Protein 5KSR (pdb70)

Organism: Xylella fastidiosa (strain 9a5c) (NCBI:txid160492)

Solvent-accessible surface area: 45173 Å² total; per-residue (Å²): 67,106,0,2,0,1,6,18,31,4,23,138,20,88,3,7,132,50,0,6,61,29,1,89,134,57,69,32,85,2,17,12,2,0,0,63,79,50,66,70,59,43,27,20,52,36,44,53,90,46,11,6,68,34,147,104,73,70,158,74,22,30,18,0,55,4,10,2,6,0,0,1,0,0,7,47,34,58,31,28,168,42,110,17,75,5,0,2,0,0,4,17,68,68,26,18,18,3,36,56,1,21,37,11,10,4,6,0,0,0,6,16,0,32,59,25,42,27,56,7,5,2,3,2,0,23,42,128,267,197,88,54,61,19,116,9,0,5,76,1,5,44,35,2,3,49,25,34,148,98,33,94,42,92,46,70,19,2,8,4,2,2,0,10,41,29,66,88,159,112,30,164,28,29,94,38,7,80,20,5,26,61,15,144,36,1,55,22,59,90,83,98,10,42,99,55,56,68,6,39,14,6,0,64,33,20,135,113,69,62,14,28,126,49,2,1,26,26,3,21,153,63,26,56,1,1,0,2,0,0,17,26,56,11,2,47,116,146,19,44,136,57,4,59,108,2,8,94,125,1,46,79,134,59,145,61,119,0,2,0,1,4,17,28,4,26,135,23,87,2,7,142,53,0,5,61,33,2,88,134,56,67,35,81,1,17,11,2,0,0,63,78,47,62,64,60,41,30,18,53,35,43,51,89,51,11,6,76,34,136,96,65,78,161,72,25,31,18,0,57,6,12,2,5,0,0,2,0,0,6,51,36,61,29,28,169,44,121,13,72,6,0,2,0,0,4,17,68,68,29,17,22,3,32,54,0,18,38,11,11,4,4,0,0,0,6,17,0,51,47,28,29,33,51,6,6,1,3,2,0,22,49,125,268,135,71,67,21,113,8,0,5,85,1,7,44,26,4,4,52,31,33,142,109,38,103,38,82,50,66,19,0,8,4,3,2,0,10,52,32,63,85,154,108,31,159,24,30,88,34,4,80,22,7,30,82,12,146,23,0,55,21,58,95,79,94,8,36,98,51,51,63,5,34,12,6,0,60,34,21,144,138,73,62,33,30,127,48,1,2,24,50,3,18,188,68,27,57,2,1,0,2,0,0,19,31,56,15,2,47,117,140,15,45,131,95,5,61,147,1,8,89,122,3,52,73,136,52,156,59,94,0,2,0,1,5,14,20,4,22,135,17,88,2,6,143,53,0,7,60,24,1,79,133,56,69,32,101,2,29,10,2,0,0,64,90,44,72,62,68,40,27,20,55,41,40,60,100,45,12,5,66,22,148,118,87,74,153,64,19,52,10,0,53,5,9,3,6,0,0,2,1,0,3,46,29,59,27,29,164,45,103,12,60,3,0,2,0,0,3,13,65,73,26,19,21,2,50,82,1,23,39,10,12,4,4,1,0,0,11,22,0,64,65,23,38,32,64,8,4,2,4,2,0,26,49,130,158,173,195,121,88,64,54,17,114,8,0,5,72,2,7,44,32,5,3,56,26,23,132,103,44,92,39,117,26,96,13,5,5,4,2,2,0,9,33,30,68,87,170,106,32,155,28,35,89,42,6,85,23,5,56,108,30,156,32,0,56,22,72,95,81,98,13,43,97,57,83,74,6,36,8,6,4,68,30,27,132,156,73,50,18,29,128,48,2,2,18,26,2,20,148,59,31,53,1,1,0,2,0,0,16,18,56,10,1,45,119,140,17,44,142,59,5,62,159,9,5,94,86,3,71,90,154,38,124,215,51,95,0,4,0,1,4,15,22,3,28,135,19,86,2,5,130,51,0,5,60,24,1,84,140,56,68,31,102,3,31,11,1,0,0,62,93,47,68,72,65,36,27,17,54,39,39,56,100,42,10,8,76,30,140,112,100,74,152,59,20,55,11,0,55,6,10,4,6,0,0,2,1,0,5,47,36,58,29,29,166,44,110,14,73,6,0,2,0,0,3,14,65,73,25,18,16,3,48,61,2,22,40,12,11,3,5,0,0,0,8,17,0,32,76,28,41,26,58,6,5,2,4,2,0,28,48,116,167,95,180,56,142,121,88,56,60,19,120,8,0,5,79,1,6,43,40,3,3,51,13,32,137,111,54,102,40,85,57,69,20,1,10,4,2,2,0,11,33,34,54,45,108,113,27,150,25,30,99,39,7,80,19,0,60,84,26,148,15,0,77,24,73,97,83,99,12,43,93,59,76,70,8,33,8,6,1,64,41,29,135,140,71,56,31,26,127,50,1,2,19,50,6,19,198,67,39,42,1,1,0,1,0,0,18,35,59,15,2,43,121,144,10,46,120,70,2,60,132,10,9,88,166,1,44,79,136,54,136

B-factor: mean 36.04, std 14.64, range [10.84, 107.89]

InterPro domains:
  IPR002828 Survival protein SurE-like phosphatase/nucleotidase [PF01975] (3-188)
  IPR002828 Survival protein SurE-like phosphatase/nucleotidase [TIGR00087] (1-239)
  IPR030048 Survival protein SurE [MF_00060] (1-256)
  IPR030048 Survival protein SurE [PTHR30457] (2-247)
  IPR036523 SurE-like phosphatase/nucleotidase superfamily [G3DSA:3.40.1210.10] (1-262)
  IPR036523 SurE-like phosphatase/nucleotidase superfamily [SSF64167] (1-254)

Sequence (1026 aa):
MRVLVSNDDGVDAPGIKILADALRNAGHEVMVVAPDRDRSGASNSLTLDTPIRAKQIDMHTYSVAGTPTDCVHLALTGLLNYDPDIVVSGINNTGNLGDDDVIYSGTVSAAMEGRFLGLPAVAVSLVTLYQAPQYETAAHAAINIVAQLKTDPLPADTILNVNVPDVTWQQMRGFKVTRLGNRRHRSAPCLTQTDPRGHTIYWIGPAGPEQDAGPGTDFDAVRNTYISITPIHVDLTRYQALENVTRRWTDRLTAHMDMRRVLVSNDDGVDAPGIKILADALRNAGHEVMVVAPDRDRSGASNSLTLDTPIRAKQIDMHTYSVAGTPTDCVHLALTGLLNYDPDIVVSGINNTGNLGDDDVIYSGTVSAAMEGRFLGLPAVAVSLVTLYAPQYETAAHAAINIVAQLKTDPLPADTTILNVNVPDVTWQQMRGFKVTRLGNRHRSAPCLTQTDPRGHTIYWIGPAGPEQDAGPGTDFDAVRNTYISITPIHVDLTRYQALENVTRWTDRLTAHMDMRVLVSNDDGVDAPGIKILADALRNAGHEVMMVVAPDRDRSGASNSLTLDTPIRAKQIIDMHTYSVAGTPTDCVHLALTGLLNYDPDIVVSGINNTGNLGDDDVIYSGTVSAAMEGRFLGLPAVAVSLVTLYRQQAPQYETAAHAAINIVAQLKTDPLPADTIILNVNVPDVTWQQMRGFKVTRLGNNRHRSAPCLTQTDPRGHTIYWIGPAGPEQDAGPGTDFDAVRNTYISITPIHVDLLTRYQALENVTRWTDRLTAHMDWMRVLVSNDDGVDAPGIKILADALRNAGHEVMVVAPDRDRSGASNSLTLDTPIRAKQIIDMHTYSVAGTPTDCVHLALTGLLNYDPDIVVSGINNTGNLGDDDVIYSGTVSAAMEGRFLGLPAVAVSLVTLYREGQQAPQYETAAHAAINIVAQLKTDPLPADTILNVNVPDVTWQQMRGFKVTRLGNRHRSAPCLTQTDPRGHTIYWIGPAGPEQDAGPGTDFDAVRNTYISITPIHVDLTRYQALENVTRWTDRLTAHMD

CATH classification: 3.40.1210.10

Structure (mmCIF, N/CA/C/O backbone):
data_5KSR
#
_entry.id   5KSR
#
_cell.length_a   172.336
_cell.length_b   84.170
_cell.length_c   87.310
_cell.angle_alpha   90.00
_cell.angle_beta   96.62
_cell.angle_gamma   90.00
#
_symmetry.space_group_name_H-M   'C 1 2 1'
#
loop_
_entity.id
_entity.type
_entity.pdbx_description
1 polymer "5'-nucleotidase SurE"
2 non-polymer 'MANGANESE (II) ION'
3 non-polymer 'IODIDE ION'
4 non-polymer 'CHLORIDE ION'
5 water water
#
loop_
_atom_site.group_PDB
_atom_site.id
_atom_site.type_symbol
_atom_site.label_atom_id
_atom_site.label_alt_id
_atom_site.label_comp_id
_atom_site.label_asym_id
_atom_site.label_entity_id
_atom_site.label_seq_id
_atom_site.pdbx_PDB_ins_code
_atom_site.Cartn_x
_atom_site.Cartn_y
_atom_site.Cartn_z
_atom_site.occupancy
_atom_site.B_iso_or_equiv
_atom_site.auth_seq_id
_atom_site.auth_comp_id
_atom_site.auth_asym_id
_atom_site.auth_atom_id
_atom_site.pdbx_PDB_model_num
ATOM 1 N N . MET A 1 1 ? 59.917 47.729 8.794 1.00 27.26 1 MET A N 1
ATOM 2 C CA . MET A 1 1 ? 59.868 46.363 8.246 1.00 29.43 1 MET A CA 1
ATOM 3 C C . MET A 1 1 ? 58.418 45.862 7.969 1.00 28.07 1 MET A C 1
ATOM 4 O O . MET A 1 1 ? 57.465 46.592 8.251 1.00 27.14 1 MET A O 1
ATOM 9 N N . ARG A 1 2 ? 58.254 44.650 7.398 1.00 23.78 2 ARG A N 1
ATOM 10 C CA . ARG A 1 2 ? 56.930 44.046 7.172 1.00 21.38 2 ARG A CA 1
ATOM 11 C C . ARG A 1 2 ? 56.563 43.016 8.272 1.00 20.51 2 ARG A C 1
ATOM 12 O O . ARG A 1 2 ? 57.298 42.045 8.461 1.00 21.34 2 ARG A O 1
ATOM 20 N N . VAL A 1 3 ? 55.445 43.230 8.977 1.00 19.53 3 VAL A N 1
ATOM 21 C CA . VAL A 1 3 ? 54.998 42.328 10.066 1.00 18.60 3 VAL A CA 1
ATOM 22 C C . VAL A 1 3 ? 53.687 41.599 9.741 1.00 19.12 3 VAL A C 1
ATOM 23 O O . VAL A 1 3 ? 52.803 42.187 9.128 1.00 23.21 3 VAL A O 1
ATOM 27 N N . LEU A 1 4 ? 53.589 40.311 10.122 1.00 15.90 4 LEU A N 1
ATOM 28 C CA . LEU A 1 4 ? 52.329 39.548 10.159 1.00 14.85 4 LEU A CA 1
ATOM 29 C C . LEU A 1 4 ? 51.829 39.295 11.640 1.00 18.27 4 LEU A C 1
ATOM 30 O O . LEU A 1 4 ? 52.578 38.735 12.457 1.00 16.01 4 LEU A O 1
ATOM 35 N N . VAL A 1 5 ? 50.576 39.679 11.942 1.00 15.18 5 VAL A N 1
ATOM 36 C CA . VAL A 1 5 ? 49.968 39.623 13.300 1.00 16.35 5 VAL A CA 1
ATOM 37 C C . VAL A 1 5 ? 48.745 38.681 13.363 1.00 17.89 5 VAL A C 1
ATOM 38 O O . VAL A 1 5 ? 47.890 38.770 12.476 1.00 16.22 5 VAL A O 1
ATOM 42 N N . SER A 1 6 ? 48.670 37.809 14.396 1.00 13.87 6 SER A N 1
ATOM 43 C CA . SER A 1 6 ? 47.533 36.883 14.693 1.00 12.03 6 SER A CA 1
ATOM 44 C C . SER A 1 6 ? 47.291 36.829 16.254 1.00 20.01 6 SER A C 1
ATOM 45 O O . SER A 1 6 ? 47.988 37.562 16.991 1.00 17.57 6 SER A O 1
ATOM 48 N N . ASN A 1 7 ? 46.293 36.046 16.728 1.00 15.16 7 ASN A N 1
ATOM 49 C CA . ASN A 1 7 ? 45.971 35.809 18.201 1.00 13.91 7 ASN A CA 1
ATOM 50 C C . ASN A 1 7 ? 45.120 34.533 18.478 1.00 19.06 7 ASN A C 1
ATOM 51 O O . ASN A 1 7 ? 44.915 33.722 17.553 1.00 16.11 7 ASN A O 1
ATOM 56 N N . ASP A 1 8 ? 44.639 34.356 19.730 1.00 18.12 8 ASP A N 1
ATOM 57 C CA . ASP A 1 8 ? 43.774 33.216 20.148 1.00 19.55 8 ASP A CA 1
ATOM 58 C C . ASP A 1 8 ? 42.328 33.702 20.479 1.00 21.07 8 ASP A C 1
ATOM 59 O O . ASP A 1 8 ? 41.352 32.933 20.390 1.00 20.15 8 ASP A O 1
ATOM 64 N N . ASP A 1 9 ? 42.198 34.972 20.879 1.00 17.48 9 ASP A N 1
ATOM 65 C CA . ASP A 1 9 ? 40.915 35.549 21.341 1.00 24.65 9 ASP A CA 1
ATOM 66 C C . ASP A 1 9 ? 39.933 36.033 20.268 1.00 24.58 9 ASP A C 1
ATOM 67 O O . ASP A 1 9 ? 38.800 36.412 20.615 1.00 23.86 9 ASP A O 1
ATOM 72 N N . GLY A 1 10 ? 40.369 36.093 19.006 1.00 20.93 10 GLY A N 1
ATOM 73 C CA . GLY A 1 10 ? 39.530 36.573 17.911 1.00 21.09 10 GLY A CA 1
ATOM 74 C C . GLY A 1 10 ? 39.830 37.947 17.307 1.00 20.99 10 GLY A C 1
ATOM 75 O O . GLY A 1 10 ? 40.365 38.850 17.990 1.00 20.27 10 GLY A O 1
ATOM 76 N N . VAL A 1 11 ? 39.471 38.116 16.025 1.00 22.39 11 VAL A N 1
ATOM 77 C CA . VAL A 1 11 ? 39.727 39.365 15.256 1.00 21.20 11 VAL A CA 1
ATOM 78 C C . VAL A 1 11 ? 39.034 40.623 15.829 1.00 25.23 11 VAL A C 1
ATOM 79 O O . VAL A 1 11 ? 39.491 41.763 15.589 1.00 23.48 11 VAL A O 1
ATOM 83 N N . ASP A 1 12 ? 37.961 40.434 16.601 1.00 24.54 12 ASP A N 1
ATOM 84 C CA . ASP A 1 12 ? 37.266 41.585 17.214 1.00 31.01 12 ASP A CA 1
ATOM 85 C C . ASP A 1 12 ? 37.736 42.002 18.632 1.00 33.14 12 ASP A C 1
ATOM 86 O O . ASP A 1 12 ? 37.158 42.940 19.217 1.00 33.00 12 ASP A O 1
ATOM 91 N N . ALA A 1 13 ? 38.740 41.315 19.195 1.00 28.01 13 ALA A N 1
ATOM 92 C CA . ALA A 1 13 ? 39.199 41.589 20.581 1.00 28.30 13 ALA A CA 1
ATOM 93 C C . ALA A 1 13 ? 40.012 42.899 20.766 1.00 22.60 13 ALA A C 1
ATOM 94 O O . ALA A 1 13 ? 40.719 43.348 19.843 1.00 22.97 13 ALA A O 1
ATOM 96 N N . PRO A 1 14 ? 39.909 43.537 21.963 1.00 24.71 14 PRO A N 1
ATOM 97 C CA . PRO A 1 14 ? 40.578 44.842 22.136 1.00 26.15 14 PRO A CA 1
ATOM 98 C C . PRO A 1 14 ? 42.122 44.832 22.091 1.00 25.01 14 PRO A C 1
ATOM 99 O O . PRO A 1 14 ? 42.699 45.810 21.624 1.00 26.94 14 PRO A O 1
ATOM 103 N N . GLY A 1 15 ? 42.777 43.779 22.577 1.00 22.15 15 GLY A N 1
ATOM 104 C CA . GLY A 1 15 ? 44.234 43.730 22.578 1.00 21.14 15 GLY A CA 1
ATOM 105 C C . GLY A 1 15 ? 44.924 43.621 21.206 1.00 23.80 15 GLY A C 1
ATOM 106 O O . GLY A 1 15 ? 45.997 44.217 21.017 1.00 24.40 15 GLY A O 1
ATOM 107 N N . ILE A 1 16 ? 44.334 42.890 20.252 1.00 21.90 16 ILE A N 1
ATOM 108 C CA . ILE A 1 16 ? 44.925 42.824 18.888 1.00 22.33 16 ILE A CA 1
ATOM 109 C C . ILE A 1 16 ? 44.820 44.162 18.107 1.00 22.64 16 ILE A C 1
ATOM 110 O O . ILE A 1 16 ? 45.681 44.485 17.288 1.00 20.72 16 ILE A O 1
ATOM 115 N N . LYS A 1 17 ? 43.773 44.930 18.383 1.00 22.77 17 LYS A N 1
ATOM 116 C CA . LYS A 1 17 ? 43.588 46.252 17.778 1.00 27.11 17 LYS A CA 1
ATOM 117 C C . LYS A 1 17 ? 44.658 47.242 18.229 1.00 26.06 17 LYS A C 1
ATOM 118 O O . LYS A 1 17 ? 45.268 47.978 17.418 1.00 24.67 17 LYS A O 1
ATOM 124 N N . ILE A 1 18 ? 44.873 47.285 19.540 1.00 24.80 18 ILE A N 1
ATOM 125 C CA . ILE A 1 18 ? 45.827 48.238 20.120 1.00 24.94 18 ILE A CA 1
ATOM 126 C C . ILE A 1 18 ? 47.281 47.943 19.696 1.00 22.85 18 ILE A C 1
ATOM 127 O O . ILE A 1 18 ? 48.081 48.885 19.507 1.00 22.05 18 ILE A O 1
ATOM 132 N N . LEU A 1 19 ? 47.617 46.646 19.565 1.00 19.52 19 LEU A N 1
ATOM 133 C CA . LEU A 1 19 ? 48.937 46.204 19.045 1.00 19.40 19 LEU A CA 1
ATOM 134 C C . LEU A 1 19 ? 49.187 46.614 17.572 1.00 20.47 19 LEU A C 1
ATOM 135 O O . LEU A 1 19 ? 50.211 47.260 17.249 1.00 20.68 19 LEU A O 1
ATOM 140 N N . ALA A 1 20 ? 48.263 46.256 16.681 1.00 17.80 20 ALA A N 1
ATOM 141 C CA . ALA A 1 20 ? 48.415 46.629 15.261 1.00 21.83 20 ALA A CA 1
ATOM 142 C C . ALA A 1 20 ? 48.493 48.150 15.011 1.00 24.04 20 ALA A C 1
ATOM 143 O O . ALA A 1 20 ? 49.279 48.597 14.169 1.00 26.09 20 ALA A O 1
ATOM 145 N N . ASP A 1 21 ? 47.696 48.950 15.724 1.00 25.26 21 ASP A N 1
ATOM 146 C CA . ASP A 1 21 ? 47.759 50.422 15.579 1.00 27.70 21 ASP A CA 1
ATOM 147 C C . ASP A 1 21 ? 49.113 51.049 16.016 1.00 26.37 21 ASP A C 1
ATOM 148 O O . ASP A 1 21 ? 49.610 52.016 15.398 1.00 26.17 21 ASP A O 1
ATOM 153 N N . ALA A 1 22 ? 49.698 50.548 17.101 1.00 23.63 22 ALA A N 1
ATOM 154 C CA . ALA A 1 22 ? 50.966 51.106 17.599 1.00 23.54 22 ALA A CA 1
ATOM 155 C C . ALA A 1 22 ? 52.122 50.776 16.643 1.00 23.99 22 ALA A C 1
ATOM 156 O O . ALA A 1 22 ? 52.995 51.628 16.359 1.00 22.05 22 ALA A O 1
ATOM 158 N N . LEU A 1 23 ? 52.100 49.562 16.089 1.00 19.62 23 LEU A N 1
ATOM 159 C CA . LEU A 1 23 ? 53.111 49.162 15.082 1.00 23.21 23 LEU A CA 1
ATOM 160 C C . LEU A 1 23 ? 53.090 50.008 13.792 1.00 23.88 23 LEU A C 1
ATOM 161 O O . LEU A 1 23 ? 54.156 50.444 13.306 1.00 26.09 23 LEU A O 1
ATOM 166 N N . ARG A 1 24 ? 51.901 50.262 13.240 1.00 22.16 24 ARG A N 1
ATOM 167 C CA . ARG A 1 24 ? 51.772 51.174 12.071 1.00 25.25 24 ARG A CA 1
ATOM 168 C C . ARG A 1 24 ? 52.254 52.617 12.326 1.00 29.06 24 ARG A C 1
ATOM 169 O O . ARG A 1 24 ? 52.929 53.232 11.469 1.00 29.89 24 ARG A O 1
ATOM 177 N N . ASN A 1 25 ? 51.894 53.174 13.479 1.00 29.70 25 ASN A N 1
ATOM 178 C CA . ASN A 1 25 ? 52.311 54.534 13.835 1.00 31.59 25 ASN A CA 1
ATOM 179 C C . ASN A 1 25 ? 53.818 54.706 13.978 1.00 31.30 25 ASN A C 1
ATOM 180 O O . ASN A 1 25 ? 54.344 55.818 13.873 1.00 30.40 25 ASN A O 1
ATOM 185 N N . ALA A 1 26 ? 54.500 53.600 14.237 1.00 30.78 26 ALA A N 1
ATOM 186 C CA . ALA A 1 26 ? 55.950 53.566 14.361 1.00 30.75 26 ALA A CA 1
ATOM 187 C C . ALA A 1 26 ? 56.649 53.413 12.999 1.00 31.78 26 ALA A C 1
ATOM 188 O O . ALA A 1 26 ? 57.881 53.446 12.933 1.00 33.96 26 ALA A O 1
ATOM 190 N N . GLY A 1 27 ? 55.873 53.243 11.923 1.00 29.12 27 GLY A N 1
ATOM 191 C CA . GLY A 1 27 ? 56.411 53.246 10.559 1.00 27.69 27 GLY A CA 1
ATOM 192 C C . GLY A 1 27 ? 56.598 51.879 9.868 1.00 26.44 27 GLY A C 1
ATOM 193 O O . GLY A 1 27 ? 57.280 51.805 8.831 1.00 26.61 27 GLY A O 1
ATOM 194 N N . HIS A 1 28 ? 56.016 50.814 10.435 1.00 21.77 28 HIS A N 1
ATOM 195 C CA . HIS A 1 28 ? 56.025 49.466 9.811 1.00 21.28 28 HIS A CA 1
ATOM 196 C C . HIS A 1 28 ? 54.757 49.210 8.961 1.00 23.92 28 HIS A C 1
ATOM 197 O O . HIS A 1 28 ? 53.720 49.838 9.208 1.00 25.90 28 HIS A O 1
ATOM 204 N N . GLU A 1 29 ? 54.836 48.300 7.972 1.00 23.48 29 GLU A N 1
ATOM 205 C CA . GLU A 1 29 ? 53.636 47.749 7.289 1.00 21.20 29 GLU A CA 1
ATOM 206 C C . GLU A 1 29 ? 53.096 46.525 8.081 1.00 24.34 29 GLU A C 1
ATOM 207 O O . GLU A 1 29 ? 53.893 45.723 8.574 1.00 21.97 29 GLU A O 1
ATOM 213 N N . VAL A 1 30 ? 51.767 46.411 8.235 1.00 21.38 30 VAL A N 1
ATOM 214 C CA . VAL A 1 30 ? 51.134 45.336 9.029 1.00 21.75 30 VAL A CA 1
ATOM 215 C C . VAL A 1 30 ? 49.916 44.722 8.303 1.00 24.39 30 VAL A C 1
ATOM 216 O O . VAL A 1 30 ? 49.020 45.461 7.872 1.00 27.52 30 VAL A O 1
ATOM 220 N N . MET A 1 31 ? 49.905 43.391 8.146 1.00 20.41 31 MET A N 1
ATOM 221 C CA . MET A 1 31 ? 48.699 42.637 7.751 1.00 21.30 31 MET A CA 1
ATOM 222 C C . MET A 1 31 ? 48.168 41.786 8.940 1.00 18.58 31 MET A C 1
ATOM 223 O O . MET A 1 31 ? 48.969 41.167 9.651 1.00 17.85 31 MET A O 1
ATOM 228 N N . VAL A 1 32 ? 46.845 41.771 9.161 1.00 16.06 32 VAL A N 1
ATOM 229 C CA . VAL A 1 32 ? 46.197 40.953 10.226 1.00 15.72 32 VAL A CA 1
ATOM 230 C C . VAL A 1 32 ? 45.387 39.745 9.664 1.00 19.19 32 VAL A C 1
ATOM 231 O O . VAL A 1 32 ? 44.502 39.943 8.824 1.00 15.86 32 VAL A O 1
ATOM 235 N N . VAL A 1 33 ? 45.687 38.518 10.133 1.00 18.22 33 VAL A N 1
ATOM 236 C CA . VAL A 1 33 ? 44.919 37.295 9.790 1.00 17.01 33 VAL A CA 1
ATOM 237 C C . VAL A 1 33 ? 44.635 36.530 11.108 1.00 18.16 33 VAL A C 1
ATOM 238 O O . VAL A 1 33 ? 45.586 36.042 11.748 1.00 15.94 33 VAL A O 1
ATOM 242 N N . ALA A 1 34 ? 43.352 36.384 11.489 1.00 17.59 34 ALA A N 1
ATOM 243 C CA . ALA A 1 34 ? 42.967 35.876 12.843 1.00 17.74 34 ALA A CA 1
ATOM 244 C C . ALA A 1 34 ? 41.590 35.161 12.917 1.00 18.53 34 ALA A C 1
ATOM 245 O O . ALA A 1 34 ? 40.759 35.353 12.047 1.00 17.78 34 ALA A O 1
ATOM 247 N N . PRO A 1 35 ? 41.346 34.305 13.958 1.00 17.95 35 PRO A N 1
ATOM 248 C CA . PRO A 1 35 ? 40.074 33.539 14.028 1.00 19.84 35 PRO A CA 1
ATOM 249 C C . PRO A 1 35 ? 38.756 34.370 14.077 1.00 21.43 35 PRO A C 1
ATOM 250 O O . PRO A 1 35 ? 38.723 35.506 14.609 1.00 22.48 35 PRO A O 1
ATOM 254 N N . ASP A 1 36 ? 37.673 33.820 13.517 1.00 20.05 36 ASP A N 1
ATOM 255 C CA . ASP A 1 36 ? 36.375 34.520 13.583 1.00 22.81 36 ASP A CA 1
ATOM 256 C C . ASP A 1 36 ? 35.699 34.554 14.984 1.00 34.13 36 ASP A C 1
ATOM 257 O O . ASP A 1 36 ? 34.828 35.388 15.200 1.00 36.39 36 ASP A O 1
ATOM 262 N N . ARG A 1 37 ? 36.104 33.674 15.909 1.00 30.76 37 ARG A N 1
ATOM 263 C CA . ARG A 1 37 ? 35.627 33.701 17.317 1.00 34.55 37 ARG A CA 1
ATOM 264 C C . ARG A 1 37 ? 36.693 33.253 18.347 1.00 32.71 37 ARG A C 1
ATOM 265 O O . ARG A 1 37 ? 37.742 32.768 17.964 1.00 27.93 37 ARG A O 1
ATOM 273 N N . ASP A 1 38 ? 36.407 33.412 19.650 1.00 35.71 38 ASP A N 1
ATOM 274 C CA . ASP A 1 38 ? 37.313 32.976 20.735 1.00 39.38 38 ASP A CA 1
ATOM 275 C C . ASP A 1 38 ? 37.511 31.456 20.701 1.00 40.01 38 ASP A C 1
ATOM 276 O O . ASP A 1 38 ? 36.546 30.685 20.756 1.00 36.15 38 ASP A O 1
ATOM 281 N N . ARG A 1 39 ? 38.774 31.042 20.648 1.00 44.71 39 ARG A N 1
ATOM 282 C CA . ARG A 1 39 ? 39.138 29.669 20.307 1.00 50.88 39 ARG A CA 1
ATOM 283 C C . ARG A 1 39 ? 39.555 28.817 21.516 1.00 54.96 39 ARG A C 1
ATOM 284 O O . ARG A 1 39 ? 39.732 27.600 21.399 1.00 55.49 39 ARG A O 1
ATOM 292 N N . SER A 1 40 ? 39.710 29.463 22.667 1.00 57.25 40 SER A N 1
ATOM 293 C CA . SER A 1 40 ? 40.125 28.786 23.893 1.00 57.70 40 SER A CA 1
ATOM 294 C C . SER A 1 40 ? 39.221 27.585 24.196 1.00 53.69 40 SER A C 1
ATOM 295 O O . SER A 1 40 ? 38.047 27.759 24.514 1.00 55.75 40 SER A O 1
ATOM 298 N N . GLY A 1 41 ? 39.755 26.372 24.066 1.00 48.46 41 GLY A N 1
ATOM 299 C CA . GLY A 1 41 ? 38.991 25.176 24.378 1.00 43.72 41 GLY A CA 1
ATOM 300 C C . GLY A 1 41 ? 38.982 24.060 23.343 1.00 39.28 41 GLY A C 1
ATOM 301 O O . GLY A 1 41 ? 38.532 22.958 23.647 1.00 33.62 41 GLY A O 1
ATOM 302 N N . ALA A 1 42 ? 39.441 24.337 22.117 1.00 34.29 42 ALA A N 1
ATOM 303 C CA . ALA A 1 42 ? 39.577 23.295 21.081 1.00 32.55 42 ALA A CA 1
ATOM 304 C C . ALA A 1 42 ? 41.050 22.924 20.868 1.00 21.12 42 ALA A C 1
ATOM 305 O O . ALA A 1 42 ? 41.923 23.634 21.366 1.00 21.75 42 ALA A O 1
ATOM 307 N N . SER A 1 43 ? 41.320 21.846 20.114 1.00 22.48 43 SER A N 1
ATOM 308 C CA . SER A 1 43 ? 42.701 21.390 19.790 1.00 20.94 43 SER A CA 1
ATOM 309 C C . SER A 1 43 ? 43.487 22.483 19.031 1.00 18.96 43 SER A C 1
ATOM 310 O O . SER A 1 43 ? 42.852 23.247 18.290 1.00 19.66 43 SER A O 1
ATOM 313 N N . ASN A 1 44 ? 44.821 22.570 19.217 1.00 14.17 44 ASN A N 1
ATOM 314 C CA . ASN A 1 44 ? 45.700 23.498 18.447 1.00 14.48 44 ASN A CA 1
ATOM 315 C C . ASN A 1 44 ? 46.170 22.903 17.077 1.00 18.22 44 ASN A C 1
ATOM 316 O O . ASN A 1 44 ? 46.832 23.617 16.320 1.00 19.30 44 ASN A O 1
ATOM 321 N N . SER A 1 45 ? 45.858 21.622 16.774 1.00 15.66 45 SER A N 1
ATOM 322 C CA . SER A 1 45 ? 46.355 20.951 15.526 1.00 16.76 45 SER A CA 1
ATOM 323 C C . SER A 1 45 ? 45.915 21.642 14.202 1.00 18.30 45 SER A C 1
ATOM 324 O O . SER A 1 45 ? 44.848 22.270 14.158 1.00 17.54 45 SER A O 1
ATOM 327 N N . LEU A 1 46 ? 46.673 21.470 13.104 1.00 18.80 46 LEU A N 1
ATOM 328 C CA . LEU A 1 46 ? 46.190 21.887 11.766 1.00 16.38 46 LEU A CA 1
ATOM 329 C C . LEU A 1 46 ? 44.945 21.096 11.279 1.00 22.11 46 LEU A C 1
ATOM 330 O O . LEU A 1 46 ? 44.820 19.875 11.535 1.00 19.56 46 LEU A O 1
ATOM 335 N N . THR A 1 47 ? 44.047 21.776 10.560 1.00 18.36 47 THR A N 1
ATOM 336 C CA . THR A 1 47 ? 42.826 21.158 10.000 1.00 18.91 47 THR A CA 1
ATOM 337 C C . THR A 1 47 ? 43.035 20.488 8.619 1.00 22.68 47 THR A C 1
ATOM 338 O O . THR A 1 47 ? 43.220 21.176 7.593 1.00 21.29 47 THR A O 1
ATOM 342 N N . LEU A 1 48 ? 42.973 19.153 8.586 1.00 18.91 48 LEU A N 1
ATOM 343 C CA . LEU A 1 48 ? 43.230 18.373 7.349 1.00 28.16 48 LEU A CA 1
ATOM 344 C C . LEU A 1 48 ? 42.036 17.655 6.657 1.00 24.28 48 LEU A C 1
ATOM 345 O O . LEU A 1 48 ? 42.037 17.467 5.409 1.00 27.57 48 LEU A O 1
ATOM 350 N N . ASP A 1 49 ? 41.036 17.236 7.436 1.00 23.11 49 ASP A N 1
ATOM 351 C CA . ASP A 1 49 ? 39.943 16.390 6.910 1.00 26.95 49 ASP A CA 1
ATOM 352 C C . ASP A 1 49 ? 38.761 17.130 6.251 1.00 24.88 49 ASP A C 1
ATOM 353 O O . ASP A 1 49 ? 37.912 16.492 5.599 1.00 23.70 49 ASP A O 1
ATOM 358 N N . THR A 1 50 ? 38.713 18.460 6.421 1.00 21.81 50 THR A N 1
ATOM 359 C CA . THR A 1 50 ? 37.697 19.336 5.805 1.00 19.82 50 THR A CA 1
ATOM 360 C C . THR A 1 50 ? 38.363 20.607 5.228 1.00 18.45 50 THR A C 1
ATOM 361 O O . THR A 1 50 ? 39.485 20.946 5.645 1.00 19.05 50 THR A O 1
ATOM 365 N N . PRO A 1 51 ? 37.676 21.318 4.301 1.00 18.34 51 PRO A N 1
ATOM 366 C CA . PRO A 1 51 ? 38.151 22.633 3.804 1.00 22.91 51 PRO A CA 1
ATOM 367 C C . PRO A 1 51 ? 37.757 23.834 4.703 1.00 24.83 51 PRO A C 1
ATOM 368 O O . PRO A 1 51 ? 36.807 23.689 5.474 1.00 23.46 51 PRO A O 1
ATOM 372 N N . ILE A 1 52 ? 38.439 24.979 4.539 1.00 20.28 52 ILE A N 1
ATOM 373 C CA . ILE A 1 52 ? 38.370 26.160 5.440 1.00 21.88 52 ILE A CA 1
ATOM 374 C C . ILE A 1 52 ? 37.875 27.424 4.689 1.00 26.69 52 ILE A C 1
ATOM 375 O O . ILE A 1 52 ? 38.254 27.613 3.529 1.00 27.20 52 ILE A O 1
ATOM 380 N N . ARG A 1 53 ? 37.038 28.267 5.320 1.00 26.40 53 ARG A N 1
ATOM 381 C CA . ARG A 1 53 ? 36.574 29.541 4.706 1.00 30.64 53 ARG A CA 1
ATOM 382 C C . ARG A 1 53 ? 37.208 30.822 5.295 1.00 29.59 53 ARG A C 1
ATOM 383 O O . ARG A 1 53 ? 37.539 30.876 6.491 1.00 23.83 53 ARG A O 1
ATOM 391 N N . ALA A 1 54 ? 37.350 31.857 4.457 1.00 29.27 54 ALA A N 1
ATOM 392 C CA . ALA A 1 54 ? 37.984 33.117 4.878 1.00 30.68 54 ALA A CA 1
ATOM 393 C C . ALA A 1 54 ? 37.344 34.358 4.220 1.00 33.41 54 ALA A C 1
ATOM 394 O O . ALA A 1 54 ? 36.935 34.304 3.060 1.00 35.15 54 ALA A O 1
ATOM 396 N N . LYS A 1 55 ? 37.271 35.466 4.964 1.00 33.21 55 LYS A N 1
ATOM 397 C CA . LYS A 1 55 ? 36.562 36.666 4.538 1.00 36.14 55 LYS A CA 1
ATOM 398 C C . LYS A 1 55 ? 37.397 37.948 4.710 1.00 33.33 55 LYS A C 1
ATOM 399 O O . LYS A 1 55 ? 37.898 38.231 5.806 1.00 29.83 55 LYS A O 1
ATOM 405 N N . GLN A 1 56 ? 37.542 38.723 3.631 1.00 31.72 56 GLN A N 1
ATOM 406 C CA . GLN A 1 56 ? 38.321 39.972 3.683 1.00 33.45 56 GLN A CA 1
ATOM 407 C C . GLN A 1 56 ? 37.466 41.093 4.295 1.00 35.61 56 GLN A C 1
ATOM 408 O O . GLN A 1 56 ? 36.489 41.507 3.689 1.00 42.53 56 GLN A O 1
ATOM 414 N N . ILE A 1 57 ? 37.823 41.553 5.493 1.00 35.31 57 ILE A N 1
ATOM 415 C CA . ILE A 1 57 ? 37.109 42.622 6.220 1.00 37.57 57 ILE A CA 1
ATOM 416 C C . ILE A 1 57 ? 37.407 44.040 5.695 1.00 41.11 57 ILE A C 1
ATOM 417 O O . ILE A 1 57 ? 36.488 44.830 5.451 1.00 45.43 57 ILE A O 1
ATOM 422 N N . ASP A 1 58 ? 38.690 44.379 5.584 1.00 40.71 58 ASP A N 1
ATOM 423 C CA . ASP A 1 58 ? 39.121 45.583 4.851 1.00 41.44 58 ASP A CA 1
ATOM 424 C C . ASP A 1 58 ? 40.404 45.350 4.054 1.00 39.05 58 ASP A C 1
ATOM 425 O O . ASP A 1 58 ? 40.761 44.210 3.770 1.00 38.60 58 ASP A O 1
ATOM 430 N N . MET A 1 59 ? 41.102 46.437 3.726 1.00 36.04 59 MET A N 1
ATOM 431 C CA . MET A 1 59 ? 42.323 46.374 2.923 1.00 36.43 59 MET A CA 1
ATOM 432 C C . MET A 1 59 ? 43.485 45.521 3.498 1.00 34.11 59 MET A C 1
ATOM 433 O O . MET A 1 59 ? 44.184 44.826 2.750 1.00 36.16 59 MET A O 1
ATOM 438 N N . HIS A 1 60 ? 43.700 45.591 4.811 1.00 31.39 60 HIS A N 1
ATOM 439 C CA . HIS A 1 60 ? 44.787 44.837 5.451 1.00 26.70 60 HIS A CA 1
ATOM 440 C C . HIS A 1 60 ? 44.291 43.878 6.559 1.00 26.16 60 HIS A C 1
ATOM 441 O O . HIS A 1 60 ? 45.062 43.583 7.493 1.00 26.98 60 HIS A O 1
ATOM 448 N N . THR A 1 61 ? 43.036 43.401 6.475 1.00 24.85 61 THR A N 1
ATOM 449 C CA . THR A 1 61 ? 42.425 42.555 7.543 1.00 26.55 61 THR A CA 1
ATOM 450 C C . THR A 1 61 ? 41.579 41.342 7.054 1.00 26.59 61 THR A C 1
ATOM 451 O O . THR A 1 61 ? 40.702 41.496 6.191 1.00 29.03 61 THR A O 1
ATOM 455 N N . TYR A 1 62 ? 41.818 40.154 7.623 1.00 25.75 62 TYR A N 1
ATOM 456 C CA . TYR A 1 62 ? 41.125 38.913 7.197 1.00 22.48 62 TYR A CA 1
ATOM 457 C C . TYR A 1 62 ? 40.601 38.088 8.396 1.00 20.61 62 TYR A C 1
ATOM 458 O O . TYR A 1 62 ? 41.338 37.925 9.387 1.00 18.60 62 TYR A O 1
ATOM 467 N N . SER A 1 63 ? 39.390 37.525 8.266 1.00 21.50 63 SER A N 1
ATOM 468 C CA . SER A 1 63 ? 38.732 36.686 9.305 1.00 26.42 63 SER A CA 1
ATOM 469 C C . SER A 1 63 ? 38.616 35.208 8.834 1.00 26.06 63 SER A C 1
ATOM 470 O O . SER A 1 63 ? 38.034 34.970 7.771 1.00 29.80 63 SER A O 1
ATOM 473 N N . VAL A 1 64 ? 39.154 34.242 9.606 1.00 22.19 64 VAL A N 1
ATOM 474 C CA . VAL A 1 64 ? 39.227 32.800 9.209 1.00 20.51 64 VAL A CA 1
ATOM 475 C C . VAL A 1 64 ? 38.436 31.841 10.146 1.00 22.71 64 VAL A C 1
ATOM 476 O O . VAL A 1 64 ? 38.610 31.865 11.386 1.00 19.26 64 VAL A O 1
ATOM 480 N N . ALA A 1 65 ? 37.590 30.982 9.570 1.00 23.17 65 ALA A N 1
ATOM 481 C CA . ALA A 1 65 ? 36.853 30.018 10.394 1.00 22.14 65 ALA A CA 1
ATOM 482 C C . ALA A 1 65 ? 37.667 28.731 10.683 1.00 27.16 65 ALA A C 1
ATOM 483 O O . ALA A 1 65 ? 37.400 27.670 10.093 1.00 27.20 65 ALA A O 1
ATOM 485 N N . GLY A 1 66 ? 38.659 28.846 11.582 1.00 22.71 66 GLY A N 1
ATOM 486 C CA . GLY A 1 66 ? 39.592 27.764 11.927 1.00 18.95 66 GLY A CA 1
ATOM 487 C C . GLY A 1 66 ? 40.555 28.086 13.082 1.00 20.32 66 GLY A C 1
ATOM 488 O O . GLY A 1 66 ? 40.317 29.066 13.807 1.00 21.30 66 GLY A O 1
ATOM 489 N N . THR A 1 67 ? 41.651 27.316 13.236 1.00 17.94 67 THR A N 1
ATOM 490 C CA . THR A 1 67 ? 42.594 27.475 14.371 1.00 19.26 67 THR A CA 1
ATOM 491 C C . THR A 1 67 ? 43.630 28.609 14.190 1.00 18.44 67 THR A C 1
ATOM 492 O O . THR A 1 67 ? 43.814 29.085 13.066 1.00 20.19 67 THR A O 1
ATOM 496 N N . PRO A 1 68 ? 44.333 29.024 15.280 1.00 15.49 68 PRO A N 1
ATOM 497 C CA . PRO A 1 68 ? 45.482 29.948 15.091 1.00 18.64 68 PRO A CA 1
ATOM 498 C C . PRO A 1 68 ? 46.617 29.405 14.182 1.00 19.30 68 PRO A C 1
ATOM 499 O O . PRO A 1 68 ? 47.224 30.187 13.404 1.00 14.58 68 PRO A O 1
ATOM 503 N N . THR A 1 69 ? 46.895 28.090 14.251 1.00 16.61 69 THR A N 1
ATOM 504 C CA . THR A 1 69 ? 47.872 27.488 13.343 1.00 14.92 69 THR A CA 1
ATOM 505 C C . THR A 1 69 ? 47.355 27.520 11.883 1.00 16.84 69 THR A C 1
ATOM 506 O O . THR A 1 69 ? 48.164 27.746 10.961 1.00 18.78 69 THR A O 1
ATOM 510 N N . ASP A 1 70 ? 46.038 27.338 11.670 1.00 13.41 70 ASP A N 1
ATOM 511 C CA . ASP A 1 70 ? 45.441 27.455 10.304 1.00 15.82 70 ASP A CA 1
ATOM 512 C C . ASP A 1 70 ? 45.643 28.897 9.732 1.00 19.00 70 ASP A C 1
ATOM 513 O O . ASP A 1 70 ? 45.954 29.080 8.533 1.00 16.68 70 ASP A O 1
ATOM 518 N N . CYS A 1 71 ? 45.458 29.916 10.573 1.00 14.30 71 CYS A N 1
ATOM 519 C CA . CYS A 1 71 ? 45.617 31.328 10.098 1.00 13.86 71 CYS A CA 1
ATOM 520 C C . CYS A 1 71 ? 47.033 31.617 9.529 1.00 18.45 71 CYS A C 1
ATOM 521 O O . CYS A 1 71 ? 47.190 32.137 8.382 1.00 18.68 71 CYS A O 1
ATOM 524 N N . VAL A 1 72 ? 48.058 31.313 10.332 1.00 16.19 72 VAL A N 1
ATOM 525 C CA . VAL A 1 72 ? 49.457 31.524 9.927 1.00 17.99 72 VAL A CA 1
ATOM 526 C C . VAL A 1 72 ? 49.892 30.668 8.692 1.00 18.60 72 VAL A C 1
ATOM 527 O O . VAL A 1 72 ? 50.581 31.194 7.759 1.00 17.07 72 VAL A O 1
ATOM 531 N N . HIS A 1 73 ? 49.486 29.384 8.663 1.00 15.48 73 HIS A N 1
ATOM 532 C CA . HIS A 1 73 ? 49.828 28.469 7.529 1.00 18.59 73 HIS A CA 1
ATOM 533 C C . HIS A 1 73 ? 49.295 28.979 6.176 1.00 19.66 73 HIS A C 1
ATOM 534 O O . HIS A 1 73 ? 50.066 29.097 5.198 1.00 20.95 73 HIS A O 1
ATOM 541 N N . LEU A 1 74 ? 47.992 29.282 6.110 1.00 19.54 74 LEU A N 1
ATOM 542 C CA . LEU A 1 74 ? 47.399 29.809 4.856 1.00 19.35 74 LEU A CA 1
ATOM 543 C C . LEU A 1 74 ? 48.060 31.131 4.400 1.00 17.39 74 LEU A C 1
ATOM 544 O O . LEU A 1 74 ? 48.362 31.319 3.192 1.00 19.38 74 LEU A O 1
ATOM 549 N N . ALA A 1 75 ? 48.320 32.024 5.356 1.00 16.48 75 ALA A N 1
ATOM 550 C CA . ALA A 1 75 ? 48.932 33.333 5.071 1.00 18.84 75 ALA A CA 1
ATOM 551 C C . ALA A 1 75 ? 50.319 33.236 4.434 1.00 20.10 75 ALA A C 1
ATOM 552 O O . ALA A 1 75 ? 50.725 34.120 3.646 1.00 18.49 75 ALA A O 1
ATOM 554 N N . LEU A 1 76 ? 51.050 32.166 4.746 1.00 19.83 76 LEU A N 1
ATOM 555 C CA . LEU A 1 76 ? 52.414 32.023 4.231 1.00 23.51 76 LEU A CA 1
ATOM 556 C C . LEU A 1 76 ? 52.550 31.078 3.009 1.00 24.58 76 LEU A C 1
ATOM 557 O O . LEU A 1 76 ? 53.616 31.022 2.382 1.00 26.11 76 LEU A O 1
ATOM 562 N N . THR A 1 77 ? 51.472 30.375 2.650 1.00 21.83 77 THR A N 1
ATOM 563 C CA . THR A 1 77 ? 51.531 29.382 1.571 1.00 25.75 77 THR A CA 1
ATOM 564 C C . THR A 1 77 ? 50.598 29.654 0.375 1.00 28.12 77 THR A C 1
ATOM 565 O O . THR A 1 77 ? 50.312 28.737 -0.412 1.00 29.25 77 THR A O 1
ATOM 569 N N . GLY A 1 78 ? 50.109 30.885 0.234 1.00 28.16 78 GLY A N 1
ATOM 570 C CA . GLY A 1 78 ? 49.273 31.205 -0.912 1.00 31.36 78 GLY A CA 1
ATOM 571 C C . GLY A 1 78 ? 48.074 32.142 -0.817 1.00 30.88 78 GLY A C 1
ATOM 572 O O . GLY A 1 78 ? 47.631 32.668 -1.843 1.00 31.83 78 GLY A O 1
ATOM 573 N N . LEU A 1 79 ? 47.526 32.356 0.376 1.00 26.94 79 LEU A N 1
ATOM 574 C CA . LEU A 1 79 ? 46.408 33.302 0.513 1.00 25.03 79 LEU A CA 1
ATOM 575 C C . LEU A 1 79 ? 46.745 34.781 0.140 1.00 31.27 79 LEU A C 1
ATOM 576 O O . LEU A 1 79 ? 45.876 35.494 -0.380 1.00 31.96 79 LEU A O 1
ATOM 581 N N . LEU A 1 80 ? 47.981 35.234 0.388 1.00 30.05 80 LEU A N 1
ATOM 582 C CA . LEU A 1 80 ? 48.375 36.647 0.176 1.00 32.33 80 LEU A CA 1
ATOM 583 C C . LEU A 1 80 ? 49.557 36.860 -0.799 1.00 32.62 80 LEU A C 1
ATOM 584 O O . LEU A 1 80 ? 50.418 35.993 -0.917 1.00 33.37 80 LEU A O 1
ATOM 589 N N . ASN A 1 81 ? 49.630 38.027 -1.460 1.00 32.39 81 ASN A N 1
ATOM 590 C CA . ASN A 1 81 ? 50.878 38.440 -2.132 1.00 32.07 81 ASN A CA 1
ATOM 591 C C . ASN A 1 81 ? 51.755 39.375 -1.274 1.00 28.43 81 ASN A C 1
ATOM 592 O O . ASN A 1 81 ? 51.856 40.590 -1.553 1.00 27.19 81 ASN A O 1
ATOM 597 N N . TYR A 1 82 ? 52.402 38.805 -0.257 1.00 23.99 82 TYR A N 1
ATOM 598 C CA . TYR A 1 82 ? 53.043 39.559 0.834 1.00 27.48 82 TYR A CA 1
ATOM 599 C C . TYR A 1 82 ? 54.187 38.688 1.383 1.00 29.19 82 TYR A C 1
ATOM 600 O O . TYR A 1 82 ? 53.980 37.493 1.614 1.00 28.17 82 TYR A O 1
ATOM 609 N N . ASP A 1 83 ? 55.363 39.280 1.607 1.00 29.62 83 ASP A N 1
ATOM 610 C CA . ASP A 1 83 ? 56.562 38.572 2.109 1.00 32.22 83 ASP A CA 1
ATOM 611 C C . ASP A 1 83 ? 57.093 39.086 3.488 1.00 20.09 83 ASP A C 1
ATOM 612 O O . ASP A 1 83 ? 58.005 39.916 3.530 1.00 19.30 83 ASP A O 1
ATOM 617 N N . PRO A 1 84 ? 56.531 38.600 4.619 1.00 21.54 84 PRO A N 1
ATOM 618 C CA . PRO A 1 84 ? 56.895 39.118 5.966 1.00 23.81 84 PRO A CA 1
ATOM 619 C C . PRO A 1 84 ? 58.338 38.810 6.500 1.00 24.03 84 PRO A C 1
ATOM 620 O O . PRO A 1 84 ? 58.928 37.763 6.187 1.00 25.00 84 PRO A O 1
ATOM 624 N N . ASP A 1 85 ? 58.893 39.733 7.280 1.00 20.58 85 ASP A N 1
ATOM 625 C CA . ASP A 1 85 ? 60.203 39.558 7.937 1.00 20.22 85 ASP A CA 1
ATOM 626 C C . ASP A 1 85 ? 60.107 38.875 9.349 1.00 25.40 85 ASP A C 1
ATOM 627 O O . ASP A 1 85 ? 61.119 38.337 9.848 1.00 23.93 85 ASP A O 1
ATOM 632 N N . ILE A 1 86 ? 58.922 38.913 9.981 1.00 21.16 86 ILE A N 1
ATOM 633 C CA . ILE A 1 86 ? 58.686 38.414 11.403 1.00 18.36 86 ILE A CA 1
ATOM 634 C C . ILE A 1 86 ? 57.162 38.211 11.730 1.00 19.25 86 ILE A C 1
ATOM 635 O O . ILE A 1 86 ? 56.321 38.896 11.143 1.00 17.92 86 ILE A O 1
ATOM 640 N N . VAL A 1 87 ? 56.819 37.258 12.622 1.00 17.39 87 VAL A N 1
ATOM 641 C CA . VAL A 1 87 ? 55.427 37.028 13.123 1.00 15.37 87 VAL A CA 1
ATOM 642 C C . VAL A 1 87 ? 55.299 37.483 14.612 1.00 19.49 87 VAL A C 1
ATOM 643 O O . VAL A 1 87 ? 56.172 37.145 15.433 1.00 19.43 87 VAL A O 1
ATOM 647 N N . VAL A 1 88 ? 54.235 38.221 14.970 1.00 15.09 88 VAL A N 1
ATOM 648 C CA . VAL A 1 88 ? 53.946 38.571 16.398 1.00 13.93 88 VAL A CA 1
ATOM 649 C C . VAL A 1 88 ? 52.505 38.178 16.809 1.00 17.95 88 VAL A C 1
ATOM 650 O O . VAL A 1 88 ? 51.557 38.573 16.128 1.00 16.81 88 VAL A O 1
ATOM 654 N N . SER A 1 89 ? 52.337 37.387 17.900 1.00 15.99 89 SER A N 1
ATOM 655 C CA . SER A 1 89 ? 51.027 36.884 18.355 1.00 15.86 89 SER A CA 1
ATOM 656 C C . SER A 1 89 ? 50.597 37.502 19.698 1.00 17.95 89 SER A C 1
ATOM 657 O O . SER A 1 89 ? 51.374 37.427 20.666 1.00 16.02 89 SER A O 1
ATOM 660 N N . GLY A 1 90 ? 49.388 38.097 19.765 1.00 17.96 90 GLY A N 1
ATOM 661 C CA . GLY A 1 90 ? 48.889 38.801 20.976 1.00 19.43 90 GLY A CA 1
ATOM 662 C C . GLY A 1 90 ? 48.057 40.079 20.716 1.00 20.66 90 GLY A C 1
ATOM 663 O O . GLY A 1 90 ? 47.583 40.271 19.585 1.00 19.73 90 GLY A O 1
ATOM 664 N N . ILE A 1 91 ? 47.834 40.953 21.718 1.00 19.88 91 ILE A N 1
ATOM 665 C CA . ILE A 1 91 ? 48.209 40.787 23.138 1.00 15.43 91 ILE A CA 1
ATOM 666 C C . ILE A 1 91 ? 47.102 39.987 23.880 1.00 17.74 91 ILE A C 1
ATOM 667 O O . ILE A 1 91 ? 45.923 40.409 23.870 1.00 20.50 91 ILE A O 1
ATOM 672 N N . ASN A 1 92 ? 47.448 38.860 24.531 1.00 16.87 92 ASN A N 1
ATOM 673 C CA . ASN A 1 92 ? 46.455 38.012 25.259 1.00 17.57 92 ASN A CA 1
ATOM 674 C C . ASN A 1 92 ? 45.892 38.669 26.555 1.00 21.89 92 ASN A C 1
ATOM 675 O O . ASN A 1 92 ? 46.612 39.392 27.262 1.00 18.92 92 ASN A O 1
ATOM 680 N N . ASN A 1 93 ? 44.613 38.404 26.866 1.00 22.42 93 ASN A N 1
ATOM 681 C CA . ASN A 1 93 ? 43.937 39.017 28.029 1.00 24.36 93 ASN A CA 1
ATOM 682 C C . ASN A 1 93 ? 44.262 38.450 29.434 1.00 24.78 93 ASN A C 1
ATOM 683 O O . ASN A 1 93 ? 43.838 39.036 30.436 1.00 27.84 93 ASN A O 1
ATOM 688 N N . THR A 1 94 ? 44.987 37.327 29.505 1.00 20.35 94 THR A N 1
ATOM 689 C CA . THR A 1 94 ? 45.549 36.774 30.778 1.00 18.76 94 THR A CA 1
ATOM 690 C C . THR A 1 94 ? 47.009 36.270 30.593 1.00 18.18 94 THR A C 1
ATOM 691 O O . THR A 1 94 ? 47.485 36.188 29.460 1.00 17.14 94 THR A O 1
ATOM 695 N N . GLY A 1 95 ? 47.718 35.941 31.685 1.00 18.06 95 GLY A N 1
ATOM 696 C CA . GLY A 1 95 ? 49.104 35.465 31.591 1.00 19.22 95 GLY A CA 1
ATOM 697 C C . GLY A 1 95 ? 49.293 34.059 30.978 1.00 19.48 95 GLY A C 1
ATOM 698 O O . GLY A 1 95 ? 48.357 33.241 30.996 1.00 22.42 95 GLY A O 1
ATOM 699 N N . ASN A 1 96 ? 50.485 33.776 30.436 1.00 17.53 96 ASN A N 1
ATOM 700 C CA . ASN A 1 96 ? 50.873 32.414 29.946 1.00 15.81 96 ASN A CA 1
ATOM 701 C C . ASN A 1 96 ? 52.239 32.002 30.572 1.00 20.09 96 ASN A C 1
ATOM 702 O O . ASN A 1 96 ? 53.310 32.268 29.981 1.00 18.19 96 ASN A O 1
ATOM 707 N N . LEU A 1 97 ? 52.202 31.379 31.773 1.00 19.76 97 LEU A N 1
ATOM 708 C CA . LEU A 1 97 ? 53.417 31.141 32.586 1.00 15.86 97 LEU A CA 1
ATOM 709 C C . LEU A 1 97 ? 53.698 29.642 32.965 1.00 21.33 97 LEU A C 1
ATOM 710 O O . LEU A 1 97 ? 52.765 28.821 33.084 1.00 21.72 97 LEU A O 1
ATOM 715 N N . GLY A 1 98 ? 54.975 29.298 33.154 1.00 19.85 98 GLY A N 1
ATOM 716 C CA . GLY A 1 98 ? 55.368 27.972 33.638 1.00 22.51 98 GLY A CA 1
ATOM 717 C C . GLY A 1 98 ? 54.823 26.745 32.892 1.00 22.57 98 GLY A C 1
ATOM 718 O O . GLY A 1 98 ? 55.032 26.595 31.673 1.00 15.75 98 GLY A O 1
ATOM 719 N N . ASP A 1 99 ? 54.108 25.885 33.640 1.00 27.27 99 ASP A N 1
ATOM 720 C CA A ASP A 1 99 ? 53.508 24.662 33.093 0.31 29.09 99 ASP A CA 1
ATOM 721 C CA B ASP A 1 99 ? 53.533 24.659 33.090 0.69 28.81 99 ASP A CA 1
ATOM 722 C C . ASP A 1 99 ? 52.306 24.854 32.172 1.00 29.25 99 ASP A C 1
ATOM 723 O O . ASP A 1 99 ? 51.813 23.885 31.565 1.00 31.92 99 ASP A O 1
ATOM 732 N N . ASP A 1 100 ? 51.815 26.082 32.058 1.00 27.26 100 ASP A N 1
ATOM 733 C CA . ASP A 1 100 ? 50.731 26.362 31.115 1.00 26.49 100 ASP A CA 1
ATOM 734 C C . ASP A 1 100 ? 51.260 26.652 29.670 1.00 25.86 100 ASP A C 1
ATOM 735 O O . ASP A 1 100 ? 50.449 26.803 28.738 1.00 29.26 100 ASP A O 1
ATOM 740 N N . VAL A 1 101 ? 52.582 26.750 29.470 1.00 17.74 101 VAL A N 1
ATOM 741 C CA . VAL A 1 101 ? 53.122 27.181 28.135 1.00 16.63 101 VAL A CA 1
ATOM 742 C C . VAL A 1 101 ? 52.920 26.138 26.973 1.00 16.76 101 VAL A C 1
ATOM 743 O O . VAL A 1 101 ? 52.528 26.507 25.851 1.00 15.84 101 VAL A O 1
ATOM 747 N N . ILE A 1 102 ? 53.127 24.840 27.239 1.00 18.23 102 ILE A N 1
ATOM 748 C CA . ILE A 1 102 ? 53.039 23.838 26.144 1.00 20.16 102 ILE A CA 1
ATOM 749 C C . ILE A 1 102 ? 51.691 23.779 25.370 1.00 16.27 102 ILE A C 1
ATOM 750 O O . ILE A 1 102 ? 51.697 23.643 24.118 1.00 18.31 102 ILE A O 1
ATOM 755 N N . TYR A 1 103 ? 50.557 23.914 26.068 1.00 13.01 103 TYR A N 1
ATOM 756 C CA . TYR A 1 103 ? 49.235 23.874 25.381 1.00 15.26 103 TYR A CA 1
ATOM 757 C C . TYR A 1 103 ? 48.523 25.262 25.131 1.00 16.04 103 TYR A C 1
ATOM 758 O O . TYR A 1 103 ? 47.350 25.307 24.754 1.00 13.93 103 TYR A O 1
ATOM 767 N N . SER A 1 104 ? 49.256 26.371 25.271 1.00 15.80 104 SER A N 1
ATOM 768 C CA . SER A 1 104 ? 48.714 27.743 25.033 1.00 17.65 104 SER A CA 1
ATOM 769 C C . SER A 1 104 ? 48.374 28.063 23.548 1.00 14.85 104 SER A C 1
ATOM 770 O O . SER A 1 104 ? 49.228 27.927 22.687 1.00 14.68 104 SER A O 1
ATOM 773 N N . GLY A 1 105 ? 47.158 28.526 23.248 1.00 14.84 105 GLY A N 1
ATOM 774 C CA . GLY A 1 105 ? 46.849 28.883 21.848 1.00 18.32 105 GLY A CA 1
ATOM 775 C C . GLY A 1 105 ? 47.605 30.110 21.274 1.00 15.52 105 GLY A C 1
ATOM 776 O O . GLY A 1 105 ? 47.919 30.182 20.056 1.00 14.53 105 GLY A O 1
ATOM 777 N N . THR A 1 106 ? 47.908 31.083 22.136 1.00 14.49 106 THR A N 1
ATOM 778 C CA . THR A 1 106 ? 48.706 32.281 21.718 1.00 13.58 106 THR A CA 1
ATOM 779 C C . THR A 1 106 ? 50.113 31.853 21.235 1.00 16.09 106 THR A C 1
ATOM 780 O O . THR A 1 106 ? 50.591 32.288 20.169 1.00 16.73 106 THR A O 1
ATOM 784 N N . VAL A 1 107 ? 50.766 30.999 22.032 1.00 15.22 107 VAL A N 1
ATOM 785 C CA . VAL A 1 107 ? 52.083 30.440 21.715 1.00 15.04 107 VAL A CA 1
ATOM 786 C C . VAL A 1 107 ? 52.059 29.584 20.421 1.00 13.99 107 VAL A C 1
ATOM 787 O O . VAL A 1 107 ? 53.037 29.625 19.633 1.00 15.83 107 VAL A O 1
ATOM 791 N N . SER A 1 108 ? 50.967 28.833 20.182 1.00 15.31 108 SER A N 1
ATOM 792 C CA . SER A 1 108 ? 50.866 27.990 18.938 1.00 16.56 108 SER A CA 1
ATOM 793 C C . SER A 1 108 ? 50.990 28.777 17.607 1.00 16.98 108 SER A C 1
ATOM 794 O O . SER A 1 108 ? 51.542 28.239 16.624 1.00 17.06 108 SER A O 1
ATOM 797 N N . ALA A 1 109 ? 50.477 30.017 17.546 1.00 14.83 109 ALA A N 1
ATOM 798 C CA . ALA A 1 109 ? 50.654 30.824 16.295 1.00 14.72 109 ALA A CA 1
ATOM 799 C C . ALA A 1 109 ? 52.111 31.211 16.020 1.00 15.55 109 ALA A C 1
ATOM 800 O O . ALA A 1 109 ? 52.557 31.223 14.846 1.00 16.78 109 ALA A O 1
ATOM 802 N N . ALA A 1 110 ? 52.846 31.553 17.084 1.00 15.39 110 ALA A N 1
ATOM 803 C CA . ALA A 1 110 ? 54.304 31.768 16.998 1.00 16.22 110 ALA A CA 1
ATOM 804 C C . ALA A 1 110 ? 55.113 30.562 16.561 1.00 17.97 110 ALA A C 1
ATOM 805 O O . ALA A 1 110 ? 56.069 30.701 15.782 1.00 19.33 110 ALA A O 1
ATOM 807 N N . MET A 1 111 ? 54.728 29.374 17.043 1.00 19.86 111 MET A N 1
ATOM 808 C CA . MET A 1 111 ? 55.403 28.116 16.683 1.00 22.51 111 MET A CA 1
ATOM 809 C C . MET A 1 111 ? 55.311 27.828 15.163 1.00 21.30 111 MET A C 1
ATOM 810 O O . MET A 1 111 ? 56.283 27.405 14.528 1.00 24.95 111 MET A O 1
ATOM 815 N N . GLU A 1 112 ? 54.158 28.079 14.559 1.00 22.47 112 GLU A N 1
ATOM 816 C CA . GLU A 1 112 ? 54.000 27.800 13.114 1.00 26.95 112 GLU A CA 1
ATOM 817 C C . GLU A 1 112 ? 54.827 28.769 12.230 1.00 27.07 112 GLU A C 1
ATOM 818 O O . GLU A 1 112 ? 55.261 28.417 11.108 1.00 29.74 112 GLU A O 1
ATOM 824 N N . GLY A 1 113 ? 55.077 29.974 12.735 1.00 20.08 113 GLY A N 1
ATOM 825 C CA . GLY A 1 113 ? 55.997 30.897 12.090 1.00 23.25 113 GLY A CA 1
ATOM 826 C C . GLY A 1 113 ? 57.439 30.374 11.944 1.00 28.52 113 GLY A C 1
ATOM 827 O O . GLY A 1 113 ? 58.061 30.491 10.862 1.00 33.14 113 GLY A O 1
ATOM 828 N N . ARG A 1 114 ? 57.959 29.776 13.015 1.00 24.75 114 ARG A N 1
ATOM 829 C CA . ARG A 1 114 ? 59.344 29.296 13.086 1.00 30.00 114 ARG A CA 1
ATOM 830 C C . ARG A 1 114 ? 59.564 27.965 12.329 1.00 36.00 114 ARG A C 1
ATOM 831 O O . ARG A 1 114 ? 60.591 27.810 11.650 1.00 39.19 114 ARG A O 1
ATOM 839 N N . PHE A 1 115 ? 58.617 27.024 12.434 1.00 32.82 115 PHE A N 1
ATOM 840 C CA . PHE A 1 115 ? 58.626 25.800 11.605 1.00 37.13 115 PHE A CA 1
ATOM 841 C C . PHE A 1 115 ? 58.707 26.085 10.106 1.00 41.00 115 PHE A C 1
ATOM 842 O O . PHE A 1 115 ? 59.117 25.226 9.321 1.00 40.49 115 PHE A O 1
ATOM 850 N N . LEU A 1 116 ? 58.275 27.280 9.715 1.00 38.77 116 LEU A N 1
ATOM 851 C CA . LEU A 1 116 ? 58.266 27.657 8.307 1.00 39.44 116 LEU A CA 1
ATOM 852 C C . LEU A 1 116 ? 59.325 28.735 7.970 1.00 36.52 116 LEU A C 1
ATOM 853 O O . LEU A 1 116 ? 59.246 29.367 6.910 1.00 38.21 116 LEU A O 1
ATOM 858 N N . GLY A 1 117 ? 60.298 28.945 8.865 1.00 33.62 117 GLY A N 1
ATOM 859 C CA . GLY A 1 117 ? 61.464 29.774 8.549 1.00 38.25 117 GLY A CA 1
ATOM 860 C C . GLY A 1 117 ? 61.669 31.220 9.011 1.00 37.68 117 GLY A C 1
ATOM 861 O O . GLY A 1 117 ? 62.686 31.814 8.660 1.00 43.40 117 GLY A O 1
ATOM 862 N N . LEU A 1 118 ? 60.756 31.795 9.788 1.00 34.31 118 LEU A N 1
ATOM 863 C CA . LEU A 1 118 ? 60.870 33.212 10.226 1.00 37.69 118 LEU A CA 1
ATOM 864 C C . LEU A 1 118 ? 61.132 33.395 11.759 1.00 33.92 118 LEU A C 1
ATOM 865 O O . LEU A 1 118 ? 60.776 32.517 12.571 1.00 32.72 118 LEU A O 1
ATOM 870 N N . PRO A 1 119 ? 61.751 34.530 12.165 1.00 33.61 119 PRO A N 1
ATOM 871 C CA . PRO A 1 119 ? 61.770 34.811 13.615 1.00 33.36 119 PRO A CA 1
ATOM 872 C C . PRO A 1 119 ? 60.320 34.959 14.199 1.00 26.97 119 PRO A C 1
ATOM 873 O O . PRO A 1 119 ? 59.431 35.334 13.358 1.00 21.64 119 PRO A O 1
ATOM 877 N N . ALA A 1 120 ? 60.083 34.650 15.510 1.00 23.48 120 ALA A N 1
ATOM 878 C CA . ALA A 1 120 ? 58.744 34.816 16.168 1.00 19.04 120 ALA A CA 1
ATOM 879 C C . ALA A 1 120 ? 58.691 35.248 17.681 1.00 21.53 120 ALA A C 1
ATOM 880 O O . ALA A 1 120 ? 59.522 34.784 18.497 1.00 21.48 120 ALA A O 1
ATOM 882 N N . VAL A 1 121 ? 57.678 36.058 18.049 1.00 17.15 121 VAL A N 1
ATOM 883 C CA . VAL A 1 121 ? 57.448 36.573 19.435 1.00 16.76 121 VAL A CA 1
ATOM 884 C C . VAL A 1 121 ? 55.975 36.411 19.938 1.00 21.37 121 VAL A C 1
ATOM 885 O O . VAL A 1 121 ? 55.025 36.699 19.171 1.00 17.62 121 VAL A O 1
ATOM 889 N N . ALA A 1 122 ? 55.779 35.954 21.198 1.00 18.06 122 ALA A N 1
ATOM 890 C CA . ALA A 1 122 ? 54.444 35.898 21.860 1.00 14.66 122 ALA A CA 1
ATOM 891 C C . ALA A 1 122 ? 54.333 36.911 23.025 1.00 16.48 122 ALA A C 1
ATOM 892 O O . ALA A 1 122 ? 55.250 36.964 23.844 1.00 15.74 122 ALA A O 1
ATOM 894 N N . VAL A 1 123 ? 53.223 37.682 23.114 1.00 17.55 123 VAL A N 1
ATOM 895 C CA . VAL A 1 123 ? 53.018 38.729 24.166 1.00 16.00 123 VAL A CA 1
ATOM 896 C C . VAL A 1 123 ? 51.678 38.553 24.963 1.00 18.81 123 VAL A C 1
ATOM 897 O O . VAL A 1 123 ? 50.582 38.495 24.346 1.00 15.80 123 VAL A O 1
ATOM 901 N N . SER A 1 124 ? 51.767 38.472 26.311 1.00 17.69 124 SER A N 1
ATOM 902 C CA . SER A 1 124 ? 50.605 38.348 27.233 1.00 13.77 124 SER A CA 1
ATOM 903 C C . SER A 1 124 ? 50.559 39.385 28.425 1.00 19.02 124 SER A C 1
ATOM 904 O O . SER A 1 124 ? 51.607 39.777 28.966 1.00 18.97 124 SER A O 1
ATOM 907 N N . LEU A 1 125 ? 49.355 39.809 28.840 1.00 18.11 125 LEU A N 1
ATOM 908 C CA . LEU A 1 125 ? 49.178 40.721 30.018 1.00 21.07 125 LEU A CA 1
ATOM 909 C C . LEU A 1 125 ? 48.712 39.980 31.292 1.00 22.12 125 LEU A C 1
ATOM 910 O O . LEU A 1 125 ? 47.699 39.288 31.260 1.00 24.29 125 LEU A O 1
ATOM 915 N N . VAL A 1 126 ? 49.449 40.128 32.403 1.00 21.99 126 VAL A N 1
ATOM 916 C CA . VAL A 1 126 ? 49.163 39.402 33.665 1.00 20.07 126 VAL A CA 1
ATOM 917 C C . VAL A 1 126 ? 48.059 40.062 34.543 1.00 24.50 126 VAL A C 1
ATOM 918 O O . VAL A 1 126 ? 48.362 40.691 35.570 1.00 24.63 126 VAL A O 1
ATOM 922 N N . THR A 1 127 ? 46.788 39.926 34.140 1.00 23.41 127 THR A N 1
ATOM 923 C CA . THR A 1 127 ? 45.660 40.497 34.902 1.00 27.12 127 THR A CA 1
ATOM 924 C C . THR A 1 127 ? 45.349 39.663 36.168 1.00 29.93 127 THR A C 1
ATOM 925 O O . THR A 1 127 ? 45.415 38.438 36.109 1.00 23.97 127 THR A O 1
ATOM 929 N N . LEU A 1 128 ? 45.031 40.325 37.294 1.00 34.07 128 LEU A N 1
ATOM 930 C CA . LEU A 1 128 ? 44.677 39.643 38.558 1.00 41.07 128 LEU A CA 1
ATOM 931 C C . LEU A 1 128 ? 43.180 39.770 38.889 1.00 48.87 128 LEU A C 1
AT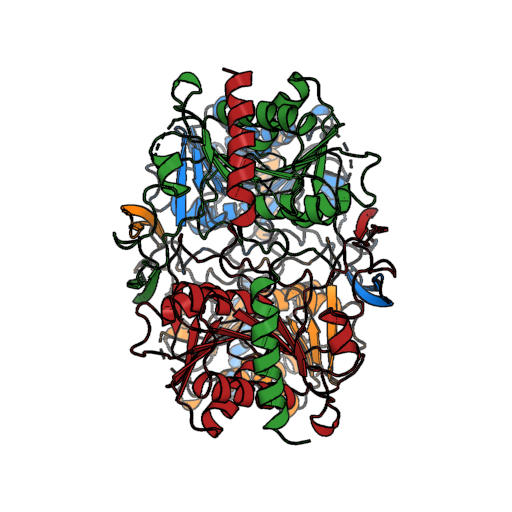OM 932 O O . LEU A 1 128 ? 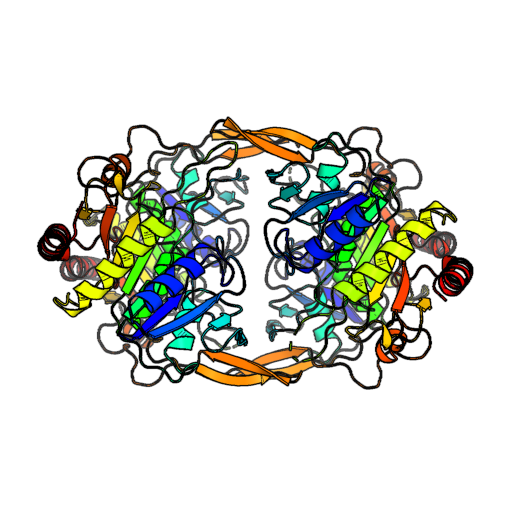42.517 40.708 38.453 1.00 53.22 128 LEU A O 1
ATOM 937 N N . TYR A 1 129 ? 42.662 38.836 39.681 1.00 51.69 129 TYR A N 1
ATOM 938 C CA . TYR A 1 129 ? 41.232 38.808 40.025 1.00 54.15 129 TYR A CA 1
ATOM 939 C C . TYR A 1 129 ? 40.329 38.710 38.795 1.00 54.16 129 TYR A C 1
ATOM 940 O O . TYR A 1 129 ? 40.229 37.644 38.179 1.00 52.49 129 TYR A O 1
ATOM 949 N N . GLN A 1 134 ? 37.321 49.176 35.956 1.00 88.02 134 GLN A N 1
ATOM 950 C CA . GLN A 1 134 ? 38.632 48.627 35.620 1.00 86.62 134 GLN A CA 1
ATOM 951 C C . GLN A 1 134 ? 38.822 48.453 34.113 1.00 77.06 134 GLN A C 1
ATOM 952 O O . GLN A 1 134 ? 38.012 47.808 33.449 1.00 76.88 134 GLN A O 1
ATOM 958 N N . ALA A 1 135 ? 39.900 49.026 33.583 1.00 67.86 135 ALA A N 1
ATOM 959 C CA . ALA A 1 135 ? 40.254 48.858 32.172 1.00 58.11 135 ALA A CA 1
ATOM 960 C C . ALA A 1 135 ? 41.731 48.483 32.022 1.00 49.73 135 ALA A C 1
ATOM 961 O O . ALA A 1 135 ? 42.604 49.260 32.404 1.00 48.33 135 ALA A O 1
ATOM 963 N N . PRO A 1 136 ? 42.010 47.291 31.454 1.00 43.71 136 PRO A N 1
ATOM 964 C CA . PRO A 1 136 ? 43.356 46.705 31.344 1.00 38.49 136 PRO A CA 1
ATOM 965 C C . PRO A 1 136 ? 44.397 47.629 30.701 1.00 34.63 136 PRO A C 1
ATOM 966 O O . PRO A 1 136 ? 44.063 48.426 29.808 1.00 33.35 136 PRO A O 1
ATOM 970 N N . GLN A 1 137 ? 45.649 47.535 31.159 1.00 31.18 137 GLN A N 1
ATOM 971 C CA . GLN A 1 137 ? 46.700 48.439 30.666 1.00 28.76 137 GLN A CA 1
ATOM 972 C C . GLN A 1 137 ? 47.341 47.927 29.367 1.00 27.19 137 GLN A C 1
ATOM 973 O O . GLN A 1 137 ? 48.558 47.694 29.307 1.00 26.38 137 GLN A O 1
ATOM 979 N N . TYR A 1 138 ? 46.528 47.764 28.326 1.00 25.38 138 TYR A N 1
ATOM 980 C CA . TYR A 1 138 ? 47.055 47.312 27.013 1.00 25.35 138 TYR A CA 1
ATOM 981 C C . TYR A 1 138 ? 48.129 48.239 26.407 1.00 26.45 138 TYR A C 1
ATOM 982 O O . TYR A 1 138 ? 49.056 47.768 25.710 1.00 25.32 138 TYR A O 1
ATOM 991 N N . GLU A 1 139 ? 48.020 49.549 26.659 1.00 25.37 139 GLU A N 1
ATOM 992 C CA . GLU A 1 139 ? 49.037 50.498 26.175 1.00 29.20 139 GLU A CA 1
ATOM 993 C C . GLU A 1 139 ? 50.472 50.271 26.707 1.00 28.05 139 GLU A C 1
ATOM 994 O O . GLU A 1 139 ? 51.443 50.442 25.972 1.00 24.97 139 GLU A O 1
ATOM 1000 N N . THR A 1 140 ? 50.601 49.937 27.990 1.00 26.47 140 THR A N 1
ATOM 1001 C CA . THR A 1 140 ? 51.886 49.533 28.575 1.00 23.79 140 THR A CA 1
ATOM 1002 C C . THR A 1 140 ? 52.531 48.318 27.822 1.00 25.74 140 THR A C 1
ATOM 1003 O O . THR A 1 140 ? 53.732 48.325 27.527 1.00 26.53 140 THR A O 1
ATOM 1007 N N . ALA A 1 141 ? 51.743 47.285 27.526 1.00 23.94 141 ALA A N 1
ATOM 1008 C CA . ALA A 1 141 ? 52.261 46.098 26.794 1.00 24.28 141 ALA A CA 1
ATOM 1009 C C . ALA A 1 141 ? 52.671 46.396 25.333 1.00 24.19 141 ALA A C 1
ATOM 1010 O O . ALA A 1 141 ? 53.645 45.817 24.811 1.00 21.51 141 ALA A O 1
ATOM 1012 N N . ALA A 1 142 ? 51.945 47.297 24.676 1.00 23.06 142 ALA A N 1
ATOM 1013 C CA . ALA A 1 142 ? 52.285 47.693 23.297 1.00 24.14 142 ALA A CA 1
ATOM 1014 C C . ALA A 1 142 ? 53.608 48.490 23.183 1.00 23.69 142 ALA A C 1
ATOM 1015 O O . ALA A 1 142 ? 54.317 48.357 22.187 1.00 22.73 142 ALA A O 1
ATOM 1017 N N . HIS A 1 143 ? 53.914 49.316 24.193 1.00 24.80 143 HIS A N 1
ATOM 1018 C CA . HIS A 1 143 ? 55.178 50.073 24.276 1.00 25.88 143 HIS A CA 1
ATOM 1019 C C . HIS A 1 143 ? 56.372 49.125 24.398 1.00 27.08 143 HIS A C 1
ATOM 1020 O O . HIS A 1 143 ? 57.429 49.378 23.805 1.00 28.33 143 HIS A O 1
ATOM 1027 N N . ALA A 1 144 ? 56.209 48.043 25.166 1.00 21.25 144 ALA A N 1
ATOM 1028 C CA . ALA A 1 144 ? 57.266 47.026 25.264 1.00 25.71 144 ALA A CA 1
ATOM 1029 C C . ALA A 1 144 ? 57.516 46.318 23.914 1.00 25.51 144 ALA A C 1
ATOM 1030 O O . ALA A 1 144 ? 58.677 46.138 23.508 1.00 24.20 144 ALA A O 1
ATOM 1032 N N . ALA A 1 145 ? 56.434 45.955 23.220 1.00 23.39 145 ALA A N 1
ATOM 1033 C CA . ALA A 1 145 ? 56.520 45.222 21.942 1.00 23.18 145 ALA A CA 1
ATOM 1034 C C . ALA A 1 145 ? 57.177 46.010 20.785 1.00 26.04 145 ALA A C 1
ATOM 1035 O O . ALA A 1 145 ? 57.968 45.441 19.996 1.00 23.73 145 ALA A O 1
ATOM 1037 N N . ILE A 1 146 ? 56.868 47.303 20.663 1.00 24.27 146 ILE A N 1
ATOM 1038 C CA . ILE A 1 146 ? 57.486 48.063 19.569 1.00 26.58 146 ILE A CA 1
ATOM 1039 C C . ILE A 1 146 ? 58.991 48.276 19.796 1.00 27.29 146 ILE A C 1
ATOM 1040 O O . ILE A 1 146 ? 59.747 48.376 18.833 1.00 26.08 146 ILE A O 1
ATOM 1045 N N . ASN A 1 147 ? 59.430 48.334 21.055 1.00 25.56 147 ASN A N 1
ATOM 1046 C CA . ASN A 1 147 ? 60.859 48.515 21.317 1.00 29.25 147 ASN A CA 1
ATOM 1047 C C . ASN A 1 147 ? 61.657 47.220 21.065 1.00 28.01 147 ASN A C 1
ATOM 1048 O O . ASN A 1 147 ? 62.816 47.272 20.591 1.00 26.49 147 ASN A O 1
ATOM 1053 N N . ILE A 1 148 ? 61.032 46.070 21.362 1.00 21.92 148 ILE A N 1
ATOM 1054 C CA . ILE A 1 148 ? 61.647 44.764 21.114 1.00 21.96 148 ILE A CA 1
ATOM 1055 C C . ILE A 1 148 ? 61.786 44.502 19.602 1.00 27.66 148 ILE A C 1
ATOM 1056 O O . ILE A 1 148 ? 62.827 44.004 19.138 1.00 29.63 148 ILE A O 1
ATOM 1061 N N . VAL A 1 149 ? 60.757 44.863 18.832 1.00 29.46 149 VAL A N 1
ATOM 1062 C CA . VAL A 1 149 ? 60.760 44.634 17.379 1.00 31.17 149 VAL A CA 1
ATOM 1063 C C . VAL A 1 149 ? 61.833 45.480 16.653 1.00 33.30 149 VAL A C 1
ATOM 1064 O O . VAL A 1 149 ? 62.558 44.971 15.785 1.00 34.72 149 VAL A O 1
ATOM 1068 N N . ALA A 1 150 ? 61.942 46.761 17.000 1.00 33.58 150 ALA A N 1
ATOM 1069 C CA . ALA A 1 150 ? 63.002 47.609 16.442 1.00 39.28 150 ALA A CA 1
ATOM 1070 C C . ALA A 1 150 ? 64.417 47.053 16.688 1.00 41.89 150 ALA A C 1
ATOM 1071 O O . ALA A 1 150 ? 65.236 46.979 15.759 1.00 41.73 150 ALA A O 1
ATOM 1073 N N . GLN A 1 151 ? 64.693 46.646 17.927 1.00 40.86 151 GLN A N 1
ATOM 1074 C CA . GLN A 1 151 ? 66.011 46.108 18.286 1.00 42.12 151 GLN A CA 1
ATOM 1075 C C . GLN A 1 151 ? 66.401 44.829 17.525 1.00 41.20 151 GLN A C 1
ATOM 1076 O O . GLN A 1 151 ? 67.587 44.611 17.252 1.00 42.91 151 GLN A O 1
ATOM 1082 N N . LEU A 1 152 ? 65.423 43.984 17.189 1.00 39.08 152 LEU A N 1
ATOM 1083 C CA . LEU A 1 152 ? 65.692 42.753 16.423 1.00 38.98 152 LEU A CA 1
ATOM 1084 C C . LEU A 1 152 ? 66.175 43.022 14.985 1.00 43.33 152 LEU A C 1
ATOM 1085 O O . LEU A 1 152 ? 66.786 42.152 14.349 1.00 45.06 152 LEU A O 1
ATOM 1090 N N . LYS A 1 153 ? 65.891 44.216 14.478 1.00 44.15 153 LYS A N 1
ATOM 1091 C CA . LYS A 1 153 ? 66.330 44.609 13.145 1.00 49.50 153 LYS A CA 1
ATOM 1092 C C . LYS A 1 153 ? 67.811 44.972 13.123 1.00 54.88 153 LYS A C 1
ATOM 1093 O O . LYS A 1 153 ? 68.589 44.388 12.373 1.00 56.37 153 LYS A O 1
ATOM 1099 N N . THR A 1 154 ? 68.185 45.941 13.956 1.00 57.90 154 THR A N 1
ATOM 1100 C CA . THR A 1 154 ? 69.542 46.481 13.991 1.00 61.37 154 THR A CA 1
ATOM 1101 C C . THR A 1 154 ? 70.522 45.559 14.713 1.00 59.98 154 THR A C 1
ATOM 1102 O O . THR A 1 154 ? 71.708 45.520 14.388 1.00 61.98 154 THR A O 1
ATOM 1106 N N . ASP A 1 155 ? 70.020 44.822 15.695 1.00 56.30 155 ASP A N 1
ATOM 1107 C CA . ASP A 1 155 ? 70.854 43.958 16.519 1.00 54.53 155 ASP A CA 1
ATOM 1108 C C . ASP A 1 155 ? 70.169 42.601 16.624 1.00 53.90 155 ASP A C 1
ATOM 1109 O O . ASP A 1 155 ? 69.458 42.336 17.593 1.00 53.83 155 ASP A O 1
ATOM 1114 N N . PRO A 1 156 ? 70.367 41.742 15.612 1.00 54.52 156 PRO A N 1
ATOM 1115 C CA . PRO A 1 156 ? 69.650 40.465 15.450 1.00 52.13 156 PRO A CA 1
ATOM 1116 C C . PRO A 1 156 ? 70.128 39.276 16.294 1.00 50.57 156 PRO A C 1
ATOM 1117 O O . PRO A 1 156 ? 71.311 39.150 16.615 1.00 50.76 156 PRO A O 1
ATOM 1121 N N . LEU A 1 157 ? 69.184 38.400 16.630 1.00 48.42 157 LEU A N 1
ATOM 1122 C CA . LEU A 1 157 ? 69.470 37.143 17.318 1.00 48.02 157 LEU A CA 1
ATOM 1123 C C . LEU A 1 157 ? 69.346 35.970 16.342 1.00 50.50 157 LEU A C 1
ATOM 1124 O O . LEU A 1 157 ? 68.672 36.090 15.316 1.00 49.55 157 LEU A O 1
ATOM 1129 N N . PRO A 1 158 ? 70.010 34.836 16.646 1.00 53.37 158 PRO A N 1
ATOM 1130 C CA . PRO A 1 158 ? 69.830 33.618 15.845 1.00 54.63 158 PRO A CA 1
ATOM 1131 C C . PRO A 1 158 ? 68.401 33.095 15.893 1.00 56.60 158 PRO A C 1
ATOM 1132 O O . PRO A 1 158 ? 67.823 32.933 16.972 1.00 56.14 158 PRO A O 1
ATOM 1136 N N . ALA A 1 159 ? 67.851 32.812 14.716 1.00 58.94 159 ALA A N 1
ATOM 1137 C CA . ALA A 1 159 ? 66.452 32.417 14.573 1.00 59.06 159 ALA A CA 1
ATOM 1138 C C . ALA A 1 159 ? 66.205 30.898 14.728 1.00 59.39 159 ALA A C 1
ATOM 1139 O O . ALA A 1 159 ? 65.785 30.238 13.780 1.00 61.14 159 ALA A O 1
ATOM 1141 N N . ASP A 1 160 ? 66.465 30.348 15.912 1.00 56.62 160 ASP A N 1
ATOM 1142 C CA . ASP A 1 160 ? 66.217 28.919 16.162 1.00 54.85 160 ASP A CA 1
ATOM 1143 C C . ASP A 1 160 ? 65.654 28.693 17.567 1.00 47.73 160 ASP A C 1
ATOM 1144 O O . ASP A 1 160 ? 66.000 27.727 18.259 1.00 45.94 160 ASP A O 1
ATOM 1149 N N . THR A 1 161 ? 64.775 29.606 17.961 1.00 40.69 161 THR A N 1
ATOM 1150 C CA . THR A 1 161 ? 64.167 29.640 19.288 1.00 36.42 161 THR A CA 1
ATOM 1151 C C . THR A 1 161 ? 63.100 30.712 19.144 1.00 31.98 161 THR A C 1
ATOM 1152 O O . THR A 1 161 ? 63.098 31.431 18.150 1.00 31.01 161 THR A O 1
ATOM 1156 N N . ILE A 1 162 ? 62.172 30.798 20.087 1.00 27.16 162 ILE A N 1
ATOM 1157 C CA . ILE A 1 162 ? 61.255 31.933 20.110 1.00 25.33 162 ILE A CA 1
ATOM 1158 C C . ILE A 1 162 ? 61.224 32.623 21.497 1.00 26.04 162 ILE A C 1
ATOM 1159 O O . ILE A 1 162 ? 61.566 32.007 22.519 1.00 23.00 162 ILE A O 1
ATOM 1164 N N . LEU A 1 163 ? 60.834 33.899 21.541 1.00 23.68 163 LEU A N 1
ATOM 1165 C CA . LEU A 1 163 ? 60.798 34.637 22.823 1.00 22.39 163 LEU A CA 1
ATOM 1166 C C . LEU A 1 163 ? 59.375 34.677 23.446 1.00 18.69 163 LEU A C 1
ATOM 1167 O O . LEU A 1 163 ? 58.462 35.145 22.779 1.00 19.99 163 LEU A O 1
ATOM 1172 N N . ASN A 1 164 ? 59.163 34.165 24.679 1.00 13.53 164 ASN A N 1
ATOM 1173 C CA . ASN A 1 164 ? 57.834 34.211 25.361 1.00 16.96 164 ASN A CA 1
ATOM 1174 C C . ASN A 1 164 ? 57.862 35.406 26.371 1.00 18.73 164 ASN A C 1
ATOM 1175 O O . ASN A 1 164 ? 58.641 35.362 27.344 1.00 21.60 164 ASN A O 1
ATOM 1180 N N . VAL A 1 165 ? 57.066 36.465 26.123 1.00 17.46 165 VAL A N 1
ATOM 1181 C CA . VAL A 1 165 ? 57.072 37.732 26.946 1.00 18.46 165 VAL A CA 1
ATOM 1182 C C . VAL A 1 165 ? 55.776 37.919 27.816 1.00 14.93 165 VAL A C 1
ATOM 1183 O O . VAL A 1 165 ? 54.662 37.787 27.269 1.00 16.10 165 VAL A O 1
ATOM 1187 N N . ASN A 1 166 ? 55.911 38.151 29.151 1.00 15.92 166 ASN A N 1
ATOM 1188 C CA . ASN A 1 166 ? 54.782 38.472 30.078 1.00 16.55 166 ASN A CA 1
ATOM 1189 C C . ASN A 1 166 ? 54.935 39.880 30.769 1.00 19.82 166 ASN A C 1
ATOM 1190 O O . ASN A 1 166 ? 55.990 40.153 31.363 1.00 20.71 166 ASN A O 1
ATOM 1195 N N . VAL A 1 167 ? 53.880 40.722 30.716 1.00 19.14 167 VAL A N 1
ATOM 1196 C CA . VAL A 1 167 ? 53.893 42.141 31.208 1.00 22.04 167 VAL A CA 1
ATOM 1197 C C . VAL A 1 167 ? 52.924 42.406 32.403 1.00 19.93 167 VAL A C 1
ATOM 1198 O O . VAL A 1 167 ? 51.710 42.218 32.269 1.00 20.56 167 VAL A O 1
ATOM 1202 N N . PRO A 1 168 ? 53.451 42.836 33.573 1.00 24.49 168 PRO A N 1
ATOM 1203 C CA . PRO A 1 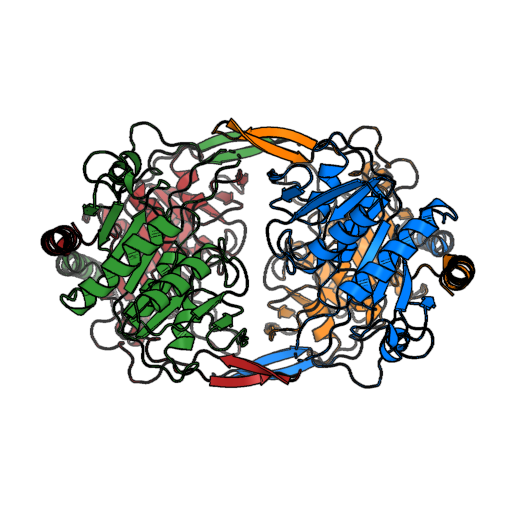168 ? 52.576 43.230 34.698 1.00 25.89 168 PRO A CA 1
ATOM 1204 C C . PRO A 1 168 ? 51.535 44.308 34.341 1.00 27.04 168 PRO A C 1
ATOM 1205 O O . PRO A 1 168 ? 51.873 45.257 33.614 1.00 24.73 168 PRO A O 1
ATOM 1209 N N . ASP A 1 169 ? 50.319 44.176 34.888 1.00 26.79 169 ASP A N 1
ATOM 1210 C CA . ASP A 1 169 ? 49.182 45.067 34.596 1.00 30.15 169 ASP A CA 1
ATOM 1211 C C . ASP A 1 169 ? 49.208 46.398 35.404 1.00 30.76 169 ASP A C 1
ATOM 1212 O O . ASP A 1 169 ? 48.378 46.606 36.305 1.00 32.08 169 ASP A O 1
ATOM 1217 N N . VAL A 1 170 ? 50.158 47.287 35.081 1.00 29.45 170 VAL A N 1
ATOM 1218 C CA . VAL A 1 170 ? 50.326 48.601 35.760 1.00 29.12 170 VAL A CA 1
ATOM 1219 C C . VAL A 1 170 ? 50.694 49.742 34.763 1.00 32.77 170 VAL A C 1
ATOM 1220 O O . VAL A 1 170 ? 50.915 49.464 33.574 1.00 30.53 170 VAL A O 1
ATOM 1224 N N . THR A 1 171 ? 50.761 51.002 35.237 1.00 30.61 171 THR A N 1
ATOM 1225 C CA . THR A 1 171 ? 51.277 52.120 34.409 1.00 34.23 171 THR A CA 1
ATOM 1226 C C . THR A 1 171 ? 52.792 52.042 34.189 1.00 35.40 171 THR A C 1
ATOM 1227 O O . THR A 1 171 ? 53.512 51.533 35.048 1.00 31.38 171 THR A O 1
ATOM 1231 N N . TRP A 1 172 ? 53.281 52.577 33.065 1.00 34.75 172 TRP A N 1
ATOM 1232 C CA . TRP A 1 172 ? 54.721 52.533 32.761 1.00 35.83 172 TRP A CA 1
ATOM 1233 C C . TRP A 1 172 ? 55.571 53.131 33.885 1.00 36.47 172 TRP A C 1
ATOM 1234 O O . TRP A 1 172 ? 56.681 52.677 34.148 1.00 36.88 172 TRP A O 1
ATOM 1245 N N . GLN A 1 173 ? 55.041 54.134 34.569 1.00 37.20 173 GLN A N 1
ATOM 1246 C CA . GLN A 1 173 ? 55.810 54.820 35.601 1.00 42.23 173 GLN A CA 1
ATOM 1247 C C . GLN A 1 173 ? 56.205 53.895 36.776 1.00 42.12 173 GLN A C 1
ATOM 1248 O O . GLN A 1 173 ? 57.220 54.117 37.444 1.00 42.28 173 GLN A O 1
ATOM 1254 N N . GLN A 1 174 ? 55.407 52.853 36.999 1.00 40.47 174 GLN A N 1
ATOM 1255 C CA . GLN A 1 174 ? 55.581 51.923 38.118 1.00 42.23 174 GLN A CA 1
ATOM 1256 C C . GLN A 1 174 ? 56.562 50.769 37.833 1.00 39.80 174 GLN A C 1
ATOM 1257 O O . GLN A 1 174 ? 57.056 50.124 38.762 1.00 34.50 174 GLN A O 1
ATOM 1263 N N . MET A 1 175 ? 56.818 50.492 36.554 1.00 36.99 175 MET A N 1
ATOM 1264 C CA . MET A 1 175 ? 57.683 49.381 36.158 1.00 37.36 175 MET A CA 1
ATOM 1265 C C . MET A 1 175 ? 59.143 49.546 36.612 1.00 37.54 175 MET A C 1
ATOM 1266 O O . MET A 1 175 ? 59.711 50.641 36.547 1.00 37.67 175 MET A O 1
ATOM 1271 N N . ARG A 1 176 ? 59.741 48.442 37.062 1.00 37.15 176 ARG A N 1
ATOM 1272 C CA . ARG A 1 176 ? 61.104 48.432 37.593 1.00 39.66 176 ARG A CA 1
ATOM 1273 C C . ARG A 1 176 ? 62.255 48.102 36.603 1.00 42.81 176 ARG A C 1
ATOM 1274 O O . ARG A 1 176 ? 63.378 48.567 36.817 1.00 44.38 176 ARG A O 1
ATOM 1282 N N . GLY A 1 177 ? 61.985 47.317 35.547 1.00 38.55 177 GLY A N 1
ATOM 1283 C CA . GLY A 1 177 ? 62.997 46.929 34.556 1.00 34.78 177 GLY A CA 1
ATOM 1284 C C . GLY A 1 177 ? 62.628 45.679 33.739 1.00 30.22 177 GLY A C 1
ATOM 1285 O O . GLY A 1 177 ? 61.457 45.281 33.760 1.00 28.77 177 GLY A O 1
ATOM 1286 N N . PHE A 1 178 ? 63.589 45.095 32.998 1.00 28.94 178 PHE A N 1
ATOM 1287 C CA . PHE A 1 178 ? 63.417 43.790 32.296 1.00 31.70 178 PHE A CA 1
ATOM 1288 C C . PHE A 1 178 ? 64.255 42.702 33.016 1.00 33.33 178 PHE A C 1
ATOM 1289 O O . PHE A 1 178 ? 65.269 43.037 33.642 1.00 32.01 178 PHE A O 1
ATOM 1297 N N . LYS A 1 179 ? 63.872 41.413 32.897 1.00 28.11 179 LYS A N 1
ATOM 1298 C CA . LYS A 1 179 ? 64.656 40.287 33.462 1.00 26.79 179 LYS A CA 1
ATOM 1299 C C . LYS A 1 179 ? 64.578 38.998 32.587 1.00 27.94 179 LYS A C 1
ATOM 1300 O O . LYS A 1 179 ? 63.507 38.665 32.104 1.00 24.99 179 LYS A O 1
ATOM 1306 N N . VAL A 1 180 ? 65.700 38.292 32.383 1.00 23.81 180 VAL A N 1
ATOM 1307 C CA . VAL A 1 180 ? 65.711 37.011 31.628 1.00 22.65 180 VAL A CA 1
ATOM 1308 C C . VAL A 1 180 ? 65.558 35.811 32.615 1.00 26.49 180 VAL A C 1
ATOM 1309 O O . VAL A 1 180 ? 66.276 35.752 33.637 1.00 26.81 180 VAL A O 1
ATOM 1313 N N . THR A 1 181 ? 64.634 34.884 32.313 1.00 26.21 181 THR A N 1
ATOM 1314 C CA . THR A 1 181 ? 64.151 33.838 33.259 1.00 27.71 181 THR A CA 1
ATOM 1315 C C . THR A 1 181 ? 64.016 32.408 32.678 1.00 23.25 181 THR A C 1
ATOM 1316 O O . THR A 1 181 ? 64.017 32.230 31.446 1.00 20.19 181 THR A O 1
ATOM 1320 N N . ARG A 1 182 ? 63.855 31.417 33.579 1.00 23.93 182 ARG A N 1
ATOM 1321 C CA . ARG A 1 182 ? 63.458 30.026 33.245 1.00 21.89 182 ARG A CA 1
ATOM 1322 C C . ARG A 1 182 ? 61.959 29.773 33.578 1.00 22.44 182 ARG A C 1
ATOM 1323 O O . ARG A 1 182 ? 61.380 30.531 34.367 1.00 23.96 182 ARG A O 1
ATOM 1331 N N . LEU A 1 183 ? 61.338 28.721 33.009 1.00 19.41 183 LEU A N 1
ATOM 1332 C CA . LEU A 1 183 ? 59.952 28.324 33.384 1.00 18.35 183 LEU A CA 1
ATOM 1333 C C . LEU A 1 183 ? 59.850 27.755 34.824 1.00 24.39 183 LEU A C 1
ATOM 1334 O O . LEU A 1 183 ? 60.693 26.939 35.232 1.00 25.37 183 LEU A O 1
ATOM 1339 N N . GLY A 1 184 ? 58.843 28.189 35.592 1.00 24.45 184 GLY A N 1
ATOM 1340 C CA . GLY A 1 184 ? 58.566 27.632 36.933 1.00 26.48 184 GLY A CA 1
ATOM 1341 C C . GLY A 1 184 ? 57.529 26.495 36.870 1.00 27.12 184 GLY A C 1
ATOM 1342 O O . GLY A 1 184 ? 57.205 26.066 35.759 1.00 20.50 184 GLY A O 1
ATOM 1343 N N . ASN A 1 185 ? 57.032 26.007 38.026 1.00 29.64 185 ASN A N 1
ATOM 1344 C CA . ASN A 1 185 ? 55.922 25.014 38.081 1.00 32.84 185 ASN A CA 1
ATOM 1345 C C . ASN A 1 185 ? 54.901 25.233 39.215 1.00 37.30 185 ASN A C 1
ATOM 1346 O O . ASN A 1 185 ? 55.285 25.548 40.354 1.00 38.34 185 ASN A O 1
ATOM 1351 N N . ARG A 1 186 ? 53.617 24.974 38.929 1.00 38.95 186 ARG A N 1
ATOM 1352 C CA A ARG A 1 186 ? 52.543 25.296 39.871 0.33 42.41 186 ARG A CA 1
ATOM 1353 C CA B ARG A 1 186 ? 52.538 25.305 39.863 0.67 42.26 186 ARG A CA 1
ATOM 1354 C C . ARG A 1 186 ? 51.528 24.171 40.158 1.00 45.18 186 ARG A C 1
ATOM 1355 O O . ARG A 1 186 ? 51.056 24.020 41.288 1.00 46.91 186 ARG A O 1
ATOM 1370 N N . HIS A 1 187 ? 51.185 23.374 39.150 1.00 44.79 187 HIS A N 1
ATOM 1371 C CA . HIS A 1 187 ? 50.109 22.392 39.325 1.00 42.51 187 HIS A CA 1
ATOM 1372 C C . HIS A 1 187 ? 50.542 21.036 39.928 1.00 40.58 187 HIS A C 1
ATOM 1373 O O . HIS A 1 187 ? 49.691 20.223 40.299 1.00 38.63 187 HIS A O 1
ATOM 1380 N N . ARG A 1 188 ? 51.847 20.803 40.036 1.00 39.91 188 ARG A N 1
ATOM 1381 C CA . ARG A 1 188 ? 52.370 19.513 40.491 1.00 40.61 188 ARG A CA 1
ATOM 1382 C C . ARG A 1 188 ? 51.785 19.076 41.838 1.00 45.03 188 ARG A C 1
ATOM 1383 O O . ARG A 1 188 ? 51.457 17.905 42.023 1.00 48.34 188 ARG A O 1
ATOM 1391 N N . SER A 1 189 ? 51.627 20.033 42.750 1.00 41.65 189 SER A N 1
ATOM 1392 C CA . SER A 1 189 ? 51.108 19.775 44.091 1.00 48.39 189 SER A CA 1
ATOM 1393 C C . SER A 1 189 ? 49.575 19.890 44.248 1.00 44.44 189 SER A C 1
ATOM 1394 O O . SER A 1 189 ? 49.018 19.455 45.274 1.00 41.94 189 SER A O 1
ATOM 1397 N N . ALA A 1 190 ? 48.913 20.484 43.249 1.00 37.21 190 ALA A N 1
ATOM 1398 C CA . ALA A 1 190 ? 47.460 20.747 43.286 1.00 37.27 190 ALA A CA 1
ATOM 1399 C C . ALA A 1 190 ? 46.593 19.502 43.571 1.00 38.00 190 ALA A C 1
ATOM 1400 O O . ALA A 1 190 ? 46.515 18.595 42.738 1.00 36.57 190 ALA A O 1
ATOM 1402 N N . PRO A 1 191 ? 45.928 19.464 44.748 1.00 36.51 191 PRO A N 1
ATOM 1403 C CA . PRO A 1 191 ? 45.231 18.259 45.247 1.00 36.84 191 PRO A CA 1
ATOM 1404 C C . PRO A 1 191 ? 43.815 17.962 44.714 1.00 36.57 191 PRO A C 1
ATOM 1405 O O . PRO A 1 191 ? 43.124 18.860 44.226 1.00 38.93 191 PRO A O 1
ATOM 1409 N N . CYS A 1 192 ? 43.416 16.690 44.814 1.00 35.20 192 CYS A N 1
ATOM 1410 C CA . CYS A 1 192 ? 42.063 16.220 44.506 1.00 37.25 192 CYS A CA 1
ATOM 1411 C C . CYS A 1 192 ? 41.128 16.466 45.701 1.00 41.64 192 CYS A C 1
ATOM 1412 O O . CYS A 1 192 ? 41.436 16.068 46.837 1.00 43.11 192 CYS A O 1
ATOM 1415 N N . LEU A 1 193 ? 39.994 17.116 45.439 1.00 40.20 193 LEU A N 1
ATOM 1416 C CA . LEU A 1 193 ? 39.008 17.435 46.473 1.00 40.90 193 LEU A CA 1
ATOM 1417 C C . LEU A 1 193 ? 37.669 16.743 46.203 1.00 39.56 193 LEU A C 1
ATOM 1418 O O . LEU A 1 193 ? 37.159 16.775 45.083 1.00 36.61 193 LEU A O 1
ATOM 1423 N N . THR A 1 194 ? 37.118 16.100 47.228 1.00 37.51 194 THR A N 1
ATOM 1424 C CA . THR A 1 194 ? 35.849 15.375 47.109 1.00 39.98 194 THR A CA 1
ATOM 1425 C C . THR A 1 194 ? 34.675 16.115 47.771 1.00 41.90 194 THR A C 1
ATOM 1426 O O . THR A 1 194 ? 34.680 16.283 48.996 1.00 45.73 194 THR A O 1
ATOM 1430 N N . GLN A 1 195 ? 33.677 16.537 46.977 1.00 40.62 195 GLN A N 1
ATOM 1431 C CA . GLN A 1 195 ? 32.444 17.195 47.471 1.00 41.99 195 GLN A CA 1
ATOM 1432 C C . GLN A 1 195 ? 31.134 16.540 46.977 1.00 41.86 195 GLN A C 1
ATOM 1433 O O . GLN A 1 195 ? 31.175 15.491 46.335 1.00 40.81 195 GLN A O 1
ATOM 1439 N N . THR A 1 196 ? 29.976 17.131 47.311 1.00 42.28 196 THR A N 1
ATOM 1440 C CA . THR A 1 196 ? 28.664 16.597 46.870 1.00 38.76 196 THR A CA 1
ATOM 1441 C C . THR A 1 196 ? 27.778 17.586 46.066 1.00 46.79 196 THR A C 1
ATOM 1442 O O . THR A 1 196 ? 27.809 18.800 46.302 1.00 46.85 196 THR A O 1
ATOM 1446 N N . ASP A 1 197 ? 26.998 17.061 45.116 1.00 45.14 197 ASP A N 1
ATOM 1447 C CA . ASP A 1 197 ? 26.087 17.886 44.300 1.00 46.82 197 ASP A CA 1
ATOM 1448 C C . ASP A 1 197 ? 24.703 18.070 44.975 1.00 35.49 197 ASP A C 1
ATOM 1449 O O . ASP A 1 197 ? 24.469 17.518 46.049 1.00 34.66 197 ASP A O 1
ATOM 1454 N N . PRO A 1 198 ? 23.786 18.851 44.362 1.00 38.66 198 PRO A N 1
ATOM 1455 C CA . PRO A 1 198 ? 22.517 19.015 45.091 1.00 43.25 198 PRO A CA 1
ATOM 1456 C C . PRO A 1 198 ? 21.659 17.756 45.273 1.00 43.95 198 PRO A C 1
ATOM 1457 O O . PRO A 1 198 ? 20.669 17.839 45.990 1.00 46.21 198 PRO A O 1
ATOM 1461 N N . ARG A 1 199 ? 22.015 16.627 44.662 1.00 41.24 199 ARG A N 1
ATOM 1462 C CA . ARG A 1 199 ? 21.249 15.395 44.887 1.00 43.11 199 ARG A CA 1
ATOM 1463 C C . ARG A 1 199 ? 21.917 14.432 45.870 1.00 40.10 199 ARG A C 1
ATOM 1464 O O . ARG A 1 199 ? 21.399 13.345 46.114 1.00 41.87 199 ARG A O 1
ATOM 1472 N N . GLY A 1 200 ? 23.070 14.821 46.412 1.00 37.90 200 GLY A N 1
ATOM 1473 C CA . GLY A 1 200 ? 23.837 13.956 47.295 1.00 39.65 200 GLY A CA 1
ATOM 1474 C C . GLY A 1 200 ? 24.939 13.111 46.652 1.00 40.44 200 GLY A C 1
ATOM 1475 O O . GLY A 1 200 ? 25.560 12.306 47.347 1.00 42.99 200 GLY A O 1
ATOM 1476 N N . HIS A 1 201 ? 25.185 13.274 45.349 1.00 36.86 201 HIS A N 1
ATOM 1477 C CA . HIS A 1 201 ? 26.223 12.487 44.647 1.00 39.97 201 HIS A CA 1
ATOM 1478 C C . HIS A 1 201 ? 27.634 13.094 44.691 1.00 42.22 201 HIS A C 1
ATOM 1479 O O . HIS A 1 201 ? 27.792 14.317 44.722 1.00 39.74 201 HIS A O 1
ATOM 1486 N N . THR A 1 202 ? 28.648 12.223 44.631 1.00 43.08 202 THR A N 1
ATOM 1487 C CA . THR A 1 202 ? 30.076 12.611 44.667 1.00 40.89 202 THR A CA 1
ATOM 1488 C C . THR A 1 202 ? 30.659 13.215 43.372 1.00 36.83 202 THR A C 1
ATOM 1489 O O . THR A 1 202 ? 30.504 12.632 42.286 1.00 35.26 202 THR A O 1
ATOM 1493 N N . ILE A 1 203 ? 31.331 14.375 43.504 1.00 31.60 203 ILE A N 1
ATOM 1494 C CA . ILE A 1 203 ? 32.096 15.021 42.420 1.00 29.78 203 ILE A CA 1
ATOM 1495 C C . ILE A 1 203 ? 33.515 15.420 42.902 1.00 26.81 203 ILE A C 1
ATOM 1496 O O . ILE A 1 203 ? 33.745 15.580 44.108 1.00 30.29 203 ILE A O 1
ATOM 1501 N N . TYR A 1 204 ? 34.454 15.577 41.969 1.00 23.37 204 TYR A N 1
ATOM 1502 C CA . TYR A 1 204 ? 35.851 15.928 42.289 1.00 28.02 204 TYR A CA 1
ATOM 1503 C C . TYR A 1 204 ? 36.291 17.290 41.738 1.00 29.50 204 TYR A C 1
ATOM 1504 O O . TYR A 1 204 ? 35.985 17.620 40.591 1.00 29.44 204 TYR A O 1
ATOM 1513 N N . TRP A 1 205 ? 37.027 18.077 42.521 1.00 27.44 205 TRP A N 1
ATOM 1514 C CA . TRP A 1 205 ? 37.676 19.286 41.965 1.00 25.94 205 TRP A CA 1
ATOM 1515 C C . TRP A 1 205 ? 39.213 19.151 42.007 1.00 28.02 205 TRP A C 1
ATOM 1516 O O . TRP A 1 205 ? 39.759 18.442 42.871 1.00 31.01 205 TRP A O 1
ATOM 1527 N N . ILE A 1 206 ? 39.894 19.826 41.080 1.00 28.41 206 ILE A N 1
ATOM 1528 C CA . ILE A 1 206 ? 41.340 20.055 41.149 1.00 31.27 206 ILE A CA 1
ATOM 1529 C C . ILE A 1 206 ? 41.604 21.402 41.865 1.00 35.95 206 ILE A C 1
ATOM 1530 O O . ILE A 1 206 ? 41.435 22.468 41.277 1.00 35.68 206 ILE A O 1
ATOM 1535 N N . GLY A 1 207 ? 41.997 21.335 43.138 1.00 40.16 207 GLY A N 1
ATOM 1536 C CA . GLY A 1 207 ? 42.115 22.506 44.005 1.00 42.54 207 GLY A CA 1
ATOM 1537 C C . GLY A 1 207 ? 43.363 23.360 43.835 1.00 44.05 207 GLY A C 1
ATOM 1538 O O . GLY A 1 207 ? 44.286 22.977 43.118 1.00 43.62 207 GLY A O 1
ATOM 1539 N N . PRO A 1 208 ? 43.403 24.527 44.508 1.00 46.58 208 PRO A N 1
ATOM 1540 C CA . PRO A 1 208 ? 44.484 25.509 44.355 1.00 46.21 208 PRO A CA 1
ATOM 1541 C C . PRO A 1 208 ? 45.842 25.025 44.859 1.00 46.83 208 PRO A C 1
ATOM 1542 O O . PRO A 1 208 ? 45.925 24.134 45.700 1.00 46.36 208 PRO A O 1
ATOM 1546 N N . ALA A 1 209 ? 46.895 25.646 44.340 1.00 50.63 209 ALA A N 1
ATOM 1547 C CA . ALA A 1 209 ? 48.275 25.292 44.664 1.00 54.00 209 ALA A CA 1
ATOM 1548 C C . ALA A 1 209 ? 48.724 25.830 46.027 1.00 56.37 209 ALA A C 1
ATOM 1549 O O . ALA A 1 209 ? 48.544 27.010 46.320 1.00 57.33 209 ALA A O 1
ATOM 1551 N N . GLY A 1 210 ? 49.317 24.961 46.844 1.00 55.42 210 GLY A N 1
ATOM 1552 C CA . GLY A 1 210 ? 49.877 25.357 48.126 1.00 56.01 210 GLY A CA 1
ATOM 1553 C C . GLY A 1 210 ? 51.276 25.953 48.024 1.00 53.86 210 GLY A C 1
ATOM 1554 O O . GLY A 1 210 ? 51.795 26.159 46.923 1.00 51.03 210 GLY A O 1
ATOM 1555 N N . PRO A 1 211 ? 51.904 26.223 49.179 1.00 54.26 211 PRO A N 1
ATOM 1556 C CA . PRO A 1 211 ? 53.213 26.889 49.292 1.00 53.65 211 PRO A CA 1
ATOM 1557 C C . PRO A 1 211 ? 54.425 26.088 48.781 1.00 54.27 211 PRO A C 1
ATOM 1558 O O . PRO A 1 211 ? 55.515 26.643 48.669 1.00 54.05 211 PRO A O 1
ATOM 1562 N N . GLU A 1 212 ? 54.237 24.812 48.465 1.00 56.79 212 GLU A N 1
ATOM 1563 C CA . GLU A 1 212 ? 55.336 23.964 47.994 1.00 58.28 212 GLU A CA 1
ATOM 1564 C C . GLU A 1 212 ? 55.688 24.129 46.496 1.00 51.96 212 GLU A C 1
ATOM 1565 O O . GLU A 1 212 ? 56.478 23.352 45.946 1.00 50.96 212 GLU A O 1
ATOM 1571 N N . GLN A 1 213 ? 55.128 25.145 45.849 1.00 45.39 213 GLN A N 1
ATOM 1572 C CA . GLN A 1 213 ? 55.353 25.337 44.409 1.00 41.56 213 GLN A CA 1
ATOM 1573 C C . GLN A 1 213 ? 56.765 25.836 44.048 1.00 37.23 213 GLN A C 1
ATOM 1574 O O . GLN A 1 213 ? 57.471 26.391 44.899 1.00 36.77 213 GLN A O 1
ATOM 1580 N N . ASP A 1 214 ? 57.163 25.619 42.791 1.00 33.30 214 ASP A N 1
ATOM 1581 C CA . ASP A 1 214 ? 58.467 26.058 42.263 1.00 34.01 214 ASP A CA 1
ATOM 1582 C C . ASP A 1 214 ? 58.361 27.474 41.673 1.00 33.25 214 ASP A C 1
ATOM 1583 O O . ASP A 1 214 ? 58.193 27.651 40.458 1.00 28.84 214 ASP A O 1
ATOM 1588 N N . ALA A 1 215 ? 58.460 28.490 42.531 1.00 35.00 215 ALA A N 1
ATOM 1589 C CA . ALA A 1 215 ? 58.204 29.863 42.086 1.00 34.59 215 ALA A CA 1
ATOM 1590 C C . ALA A 1 215 ? 59.116 30.951 42.696 1.00 36.28 215 ALA A C 1
ATOM 1591 O O . ALA A 1 215 ? 58.688 32.104 42.870 1.00 35.84 215 ALA A O 1
ATOM 1593 N N . GLY A 1 216 ? 60.363 30.589 42.998 1.00 35.81 216 GLY A N 1
ATOM 1594 C CA . GLY A 1 216 ? 61.305 31.502 43.632 1.00 36.05 216 GLY A CA 1
ATOM 1595 C C . GLY A 1 216 ? 62.300 32.143 42.674 1.00 35.33 216 GLY A C 1
ATOM 1596 O O . GLY A 1 216 ? 62.099 32.136 41.446 1.00 28.35 216 GLY A O 1
ATOM 1597 N N . PRO A 1 217 ? 63.396 32.700 43.222 1.00 37.67 217 PRO A N 1
ATOM 1598 C CA . PRO A 1 217 ? 64.395 33.472 42.462 1.00 37.57 217 PRO A CA 1
ATOM 1599 C C . PRO A 1 217 ? 64.883 32.779 41.174 1.00 37.20 217 PRO A C 1
ATOM 1600 O O . PRO A 1 217 ? 65.250 31.599 41.200 1.00 39.06 217 PRO A O 1
ATOM 1604 N N . GLY A 1 218 ? 64.868 33.495 40.054 1.00 32.09 218 GLY A N 1
ATOM 1605 C CA . GLY A 1 218 ? 65.224 32.888 38.782 1.00 30.80 218 GLY A CA 1
ATOM 1606 C C . GLY A 1 218 ? 64.055 32.571 37.854 1.00 29.32 218 GLY A C 1
ATOM 1607 O O . GLY A 1 218 ? 64.228 32.571 36.617 1.00 25.15 218 GLY A O 1
ATOM 1608 N N . THR A 1 219 ? 62.872 32.317 38.425 1.00 27.89 219 THR A N 1
ATOM 1609 C CA . THR A 1 219 ? 61.701 31.899 37.627 1.00 28.94 219 THR A CA 1
ATOM 1610 C C . THR A 1 219 ? 60.881 33.050 37.010 1.00 28.17 219 THR A C 1
ATOM 1611 O O . THR A 1 219 ? 60.983 34.204 37.452 1.00 28.46 219 THR A O 1
ATOM 1615 N N . ASP A 1 220 ? 60.081 32.720 35.994 1.00 23.54 220 ASP A N 1
ATOM 1616 C CA . ASP A 1 220 ? 59.107 33.658 35.417 1.00 24.25 220 ASP A CA 1
ATOM 1617 C C . ASP A 1 220 ? 58.072 34.231 36.433 1.00 26.92 220 ASP A C 1
ATOM 1618 O O . ASP A 1 220 ? 57.836 35.453 36.442 1.00 26.14 220 ASP A O 1
ATOM 1623 N N . PHE A 1 221 ? 57.505 33.375 37.295 1.00 26.71 221 PHE A N 1
ATOM 1624 C CA . PHE A 1 221 ? 56.610 33.802 38.393 1.00 26.84 221 PHE A CA 1
ATOM 1625 C C . PHE A 1 221 ? 57.170 34.909 39.344 1.00 26.80 221 PHE A C 1
ATOM 1626 O O . PHE A 1 221 ? 56.460 35.877 39.666 1.00 25.40 221 PHE A O 1
ATOM 1634 N N . ASP A 1 222 ? 58.414 34.758 39.817 1.00 28.26 222 ASP A N 1
ATOM 1635 C CA . ASP A 1 222 ? 59.019 35.703 40.787 1.00 31.26 222 ASP A CA 1
ATOM 1636 C C . ASP A 1 222 ? 59.226 37.087 40.152 1.00 29.71 222 ASP A C 1
ATOM 1637 O O . ASP A 1 222 ? 59.116 38.127 40.822 1.00 28.75 222 ASP A O 1
ATOM 1642 N N . ALA A 1 223 ? 59.545 37.095 38.860 1.00 27.46 223 ALA A N 1
ATOM 1643 C CA . ALA A 1 223 ? 59.825 38.359 38.175 1.00 27.50 223 ALA A CA 1
ATOM 1644 C C . ALA A 1 223 ? 58.590 39.265 38.093 1.00 25.97 223 ALA A C 1
ATOM 1645 O O . ALA A 1 223 ? 58.656 40.439 38.487 1.00 27.02 223 ALA A O 1
ATOM 1647 N N . VAL A 1 224 ? 57.486 38.722 37.572 1.00 24.86 224 VAL A N 1
ATOM 1648 C CA . VAL A 1 224 ? 56.250 39.492 37.400 1.00 24.35 224 VAL A CA 1
ATOM 1649 C C . VAL A 1 224 ? 55.601 39.833 38.761 1.00 27.42 224 VAL A C 1
ATOM 1650 O O . VAL A 1 224 ? 54.993 40.904 38.912 1.00 27.50 224 VAL A O 1
ATOM 1654 N N . ARG A 1 225 ? 55.766 38.953 39.753 1.00 28.18 225 ARG A N 1
ATOM 1655 C CA . ARG A 1 225 ? 55.276 39.232 41.110 1.00 30.52 225 ARG A CA 1
ATOM 1656 C C . ARG A 1 225 ? 55.947 40.473 41.714 1.00 31.96 225 ARG A C 1
ATOM 1657 O O . ARG A 1 225 ? 55.336 41.169 42.536 1.00 34.46 225 ARG A O 1
ATOM 1665 N N . ASN A 1 226 ? 57.191 40.739 41.309 1.00 29.23 226 ASN A N 1
ATOM 1666 C CA . ASN A 1 226 ? 57.961 41.874 41.833 1.00 34.53 226 ASN A CA 1
ATOM 1667 C C . ASN A 1 226 ? 58.059 43.081 40.862 1.00 34.08 226 ASN A C 1
ATOM 1668 O O . ASN A 1 226 ? 58.958 43.920 41.001 1.00 36.00 226 ASN A O 1
ATOM 1673 N N . THR A 1 227 ? 57.143 43.139 39.892 1.00 31.76 227 THR A N 1
ATOM 1674 C CA . THR A 1 227 ? 57.016 44.250 38.919 1.00 32.89 227 THR A CA 1
ATOM 1675 C C . THR A 1 227 ? 58.148 44.438 37.856 1.00 29.65 227 THR A C 1
ATOM 1676 O O . THR A 1 227 ? 58.489 45.579 37.511 1.00 31.34 227 THR A O 1
ATOM 1680 N N . TYR A 1 228 ? 58.713 43.338 37.344 1.00 30.57 228 TYR A N 1
ATOM 1681 C CA . TYR A 1 228 ? 59.610 43.346 36.168 1.00 29.71 228 TYR A CA 1
ATOM 1682 C C . TYR A 1 228 ? 58.915 42.660 34.983 1.00 28.46 228 TYR A C 1
ATOM 1683 O O . TYR A 1 228 ? 58.058 41.809 35.199 1.00 26.44 228 TYR A O 1
ATOM 1692 N N . ILE A 1 229 ? 59.266 43.041 33.747 1.00 24.91 229 ILE A N 1
ATOM 1693 C CA . ILE A 1 229 ? 58.827 42.319 32.522 1.00 21.94 229 ILE A CA 1
ATOM 1694 C C . ILE A 1 229 ? 59.686 41.060 32.329 1.00 24.64 229 ILE A C 1
ATOM 1695 O O . ILE A 1 229 ? 60.908 41.161 32.351 1.00 26.78 229 ILE A O 1
ATOM 1700 N N . SER A 1 230 ? 59.059 39.884 32.157 1.00 23.63 230 SER A N 1
ATOM 1701 C CA . SER A 1 230 ? 59.774 38.594 31.975 1.00 23.40 230 SER A CA 1
ATOM 1702 C C . SER A 1 230 ? 59.978 38.167 30.487 1.00 23.02 230 SER A C 1
ATOM 1703 O O . SER A 1 230 ? 59.015 38.202 29.710 1.00 23.23 230 SER A O 1
ATOM 1706 N N . ILE A 1 231 ? 61.224 37.784 30.112 1.00 20.18 231 ILE A N 1
ATOM 1707 C CA . ILE A 1 231 ? 61.574 37.179 28.798 1.00 19.56 231 ILE A CA 1
ATOM 1708 C C . ILE A 1 231 ? 62.232 35.760 28.957 1.00 23.37 231 ILE A C 1
ATOM 1709 O O . ILE A 1 231 ? 63.333 35.643 29.539 1.00 22.29 231 ILE A O 1
ATOM 1714 N N . THR A 1 232 ? 61.560 34.712 28.450 1.00 22.54 232 THR A N 1
ATOM 1715 C CA . THR A 1 232 ? 62.071 33.315 28.453 1.00 23.53 232 THR A CA 1
ATOM 1716 C C . THR A 1 232 ? 62.295 32.790 27.015 1.00 21.41 232 THR A C 1
ATOM 1717 O O . THR A 1 232 ? 61.332 32.689 26.249 1.00 19.37 232 THR A O 1
ATOM 1721 N N . PRO A 1 233 ? 63.549 32.434 26.637 1.00 21.04 233 PRO A N 1
ATOM 1722 C CA . PRO A 1 233 ? 63.742 31.792 25.318 1.00 21.32 233 PRO A CA 1
ATOM 1723 C C . PRO A 1 233 ? 63.324 30.290 25.365 1.00 25.22 233 PRO A C 1
ATOM 1724 O O . PRO A 1 233 ? 63.754 29.604 26.309 1.00 25.81 233 PRO A O 1
ATOM 1728 N N . ILE A 1 234 ? 62.495 29.811 24.425 1.00 19.95 234 ILE A N 1
ATOM 1729 C CA . ILE A 1 234 ? 62.015 28.395 24.432 1.00 21.06 234 ILE A CA 1
ATOM 1730 C C . ILE A 1 234 ? 62.387 27.535 23.173 1.00 22.09 234 ILE A C 1
ATOM 1731 O O . ILE A 1 234 ? 62.675 28.079 22.095 1.00 18.23 234 ILE A O 1
ATOM 1736 N N . HIS A 1 235 ? 62.355 26.198 23.318 1.00 21.66 235 HIS A N 1
ATOM 1737 C CA . HIS A 1 235 ? 62.693 25.241 22.251 1.00 21.71 235 HIS A CA 1
ATOM 1738 C C . HIS A 1 235 ? 61.668 25.247 21.098 1.00 24.14 235 HIS A C 1
ATOM 1739 O O . HIS A 1 235 ? 60.464 25.414 21.320 1.00 25.10 235 HIS A O 1
ATOM 1746 N N . VAL A 1 236 ? 62.147 25.096 19.866 1.00 25.47 236 VAL A N 1
ATOM 1747 C CA . VAL A 1 236 ? 61.257 24.812 18.724 1.00 27.17 236 VAL A CA 1
ATOM 1748 C C . VAL A 1 236 ? 61.247 23.327 18.274 1.00 30.46 236 VAL A C 1
ATOM 1749 O O . VAL A 1 236 ? 60.284 22.883 17.647 1.00 35.59 236 VAL A O 1
ATOM 1753 N N . ASP A 1 237 ? 62.300 22.577 18.602 1.00 25.36 237 ASP A N 1
ATOM 1754 C CA . ASP A 1 237 ? 62.443 21.146 18.246 1.00 24.50 237 ASP A CA 1
ATOM 1755 C C . ASP A 1 237 ? 62.422 20.315 19.557 1.00 23.18 237 ASP A C 1
ATOM 1756 O O . ASP A 1 237 ? 63.283 20.504 20.421 1.00 22.91 237 ASP A O 1
ATOM 1761 N N . LEU A 1 238 ? 61.455 19.405 19.704 1.00 21.89 238 LEU A N 1
ATOM 1762 C CA . LEU A 1 238 ? 61.347 18.567 20.924 1.00 22.88 238 LEU A CA 1
ATOM 1763 C C . LEU A 1 238 ? 62.373 17.402 21.061 1.00 21.53 238 LEU A C 1
ATOM 1764 O O . LEU A 1 238 ? 62.423 16.728 22.111 1.00 20.47 238 LEU A O 1
ATOM 1769 N N . THR A 1 239 ? 63.196 17.154 20.035 1.00 21.26 239 THR A N 1
ATOM 1770 C CA . THR A 1 239 ? 64.264 16.128 20.130 1.00 23.08 239 THR A CA 1
ATOM 1771 C C . THR A 1 239 ? 65.326 16.427 21.205 1.00 25.70 239 THR A C 1
ATOM 1772 O O . THR A 1 239 ? 65.933 17.511 21.193 1.00 24.62 239 THR A O 1
ATOM 1776 N N . ARG A 1 240 ? 65.558 15.481 22.123 1.00 24.65 240 ARG A N 1
ATOM 1777 C CA . ARG A 1 240 ? 66.588 15.632 23.165 1.00 27.60 240 ARG A CA 1
ATOM 1778 C C . ARG A 1 240 ? 67.987 15.142 22.715 1.00 30.37 240 ARG A C 1
ATOM 1779 O O . ARG A 1 240 ? 68.444 14.078 23.126 1.00 31.07 240 ARG A O 1
ATOM 1787 N N . TYR A 1 241 ? 68.668 15.951 21.888 1.00 32.17 241 TYR A N 1
ATOM 1788 C CA . TYR A 1 241 ? 69.958 15.579 21.264 1.00 35.63 241 TYR A CA 1
ATOM 1789 C C . TYR A 1 241 ? 71.041 15.094 22.240 1.00 37.86 241 TYR A C 1
ATOM 1790 O O . TYR A 1 241 ? 71.784 14.134 21.956 1.00 38.71 241 TYR A O 1
ATOM 1799 N N . GLN A 1 242 ? 71.118 15.724 23.404 1.00 38.45 242 GLN A N 1
ATOM 1800 C CA . GLN A 1 242 ? 72.134 15.347 24.385 1.00 41.76 242 GLN A CA 1
ATOM 1801 C C . GLN A 1 242 ? 71.960 13.946 24.999 1.00 42.40 242 GLN A C 1
ATOM 1802 O O . GLN A 1 242 ? 72.836 13.483 25.729 1.00 42.13 242 GLN A O 1
ATOM 1808 N N . ALA A 1 243 ? 70.840 13.276 24.718 1.00 41.05 243 ALA A N 1
ATOM 1809 C CA . ALA A 1 243 ? 70.629 11.918 25.241 1.00 40.91 243 ALA A CA 1
ATOM 1810 C C . ALA A 1 243 ? 70.796 10.803 24.195 1.00 39.46 243 ALA A C 1
ATOM 1811 O O . ALA A 1 243 ? 70.683 9.615 24.517 1.00 38.92 243 ALA A O 1
ATOM 1813 N N . LEU A 1 244 ? 71.058 11.186 22.951 1.00 38.31 244 LEU A N 1
ATOM 1814 C CA . LEU A 1 244 ? 71.100 10.233 21.833 1.00 38.09 244 LEU A CA 1
ATOM 1815 C C . LEU A 1 244 ? 72.184 9.137 21.923 1.00 41.47 244 LEU A C 1
ATOM 1816 O O . LEU A 1 244 ? 71.909 7.974 21.635 1.00 42.12 244 LEU A O 1
ATOM 1821 N N . GLU A 1 245 ? 73.408 9.487 22.319 1.00 44.43 245 GLU A N 1
ATOM 1822 C CA . GLU A 1 245 ? 74.489 8.494 22.360 1.00 46.34 245 GLU A CA 1
ATOM 1823 C C . GLU A 1 245 ? 74.229 7.407 23.419 1.00 43.82 245 GLU A C 1
ATOM 1824 O O . GLU A 1 245 ? 74.396 6.213 23.163 1.00 39.41 245 GLU A O 1
ATOM 1830 N N . ASN A 1 246 ? 73.795 7.831 24.601 1.00 44.38 246 ASN A N 1
ATOM 1831 C CA . ASN A 1 246 ? 73.496 6.902 25.678 1.00 47.24 246 ASN A CA 1
ATOM 1832 C C . ASN A 1 246 ? 72.310 5.975 25.375 1.00 46.44 246 ASN A C 1
ATOM 1833 O O . ASN A 1 246 ? 72.381 4.774 25.640 1.00 47.46 246 ASN A O 1
ATOM 1838 N N . VAL A 1 247 ? 71.224 6.531 24.828 1.00 43.95 247 VAL A N 1
ATOM 1839 C CA . VAL A 1 247 ? 70.046 5.727 24.464 1.00 42.85 247 VAL A CA 1
ATOM 1840 C C . VAL A 1 247 ? 70.395 4.698 23.362 1.00 42.58 247 VAL A C 1
ATOM 1841 O O . VAL A 1 247 ? 69.831 3.605 23.322 1.00 37.40 247 VAL A O 1
ATOM 1845 N N . THR A 1 248 ? 71.350 5.042 22.493 1.00 44.49 248 THR A N 1
ATOM 1846 C CA . THR A 1 248 ? 71.833 4.113 21.459 1.00 43.96 248 THR A CA 1
ATOM 1847 C C . THR A 1 248 ? 72.550 2.859 22.029 1.00 46.39 248 THR A C 1
ATOM 1848 O O . THR A 1 248 ? 72.301 1.734 21.573 1.00 47.57 248 THR A O 1
ATOM 1852 N N . ARG A 1 249 ? 73.430 3.035 23.015 1.00 46.09 249 ARG A N 1
ATOM 1853 C CA A ARG A 1 249 ? 74.105 1.895 23.641 0.46 48.77 249 ARG A CA 1
ATOM 1854 C CA B ARG A 1 249 ? 74.102 1.889 23.634 0.54 48.79 249 ARG A CA 1
ATOM 1855 C C . ARG A 1 249 ? 73.126 0.969 24.372 1.00 47.20 249 ARG A C 1
ATOM 1856 O O . ARG A 1 249 ? 73.318 -0.251 24.408 1.00 48.36 249 ARG A O 1
ATOM 1871 N N . TRP A 1 250 ? 72.089 1.560 24.961 1.00 44.84 250 TRP A N 1
ATOM 1872 C CA . TRP A 1 250 ? 71.031 0.838 25.684 1.00 43.98 250 TRP A CA 1
ATOM 1873 C C . TRP A 1 250 ? 70.219 -0.049 24.741 1.00 42.60 250 TRP A C 1
ATOM 1874 O O . TRP A 1 250 ? 69.875 -1.187 25.073 1.00 41.41 250 TRP A O 1
ATOM 1885 N N . THR A 1 251 ? 69.882 0.510 23.577 1.00 40.71 251 THR A N 1
ATOM 1886 C CA . THR A 1 251 ? 69.096 -0.192 22.570 1.00 41.43 251 THR A CA 1
ATOM 1887 C C . THR A 1 251 ? 69.917 -1.353 21.957 1.00 45.50 251 THR A C 1
ATOM 1888 O O . THR A 1 251 ? 69.368 -2.408 21.625 1.00 46.79 251 THR A O 1
ATOM 1892 N N . ASP A 1 252 ? 71.232 -1.176 21.847 1.00 46.34 252 ASP A N 1
ATOM 1893 C CA . ASP A 1 252 ? 72.104 -2.260 21.363 1.00 51.37 252 ASP A CA 1
ATOM 1894 C C . ASP A 1 252 ? 72.034 -3.490 22.274 1.00 52.22 252 ASP A C 1
ATOM 1895 O O . ASP A 1 252 ? 71.924 -4.622 21.794 1.00 52.37 252 ASP A O 1
ATOM 1900 N N . ARG A 1 253 ? 72.090 -3.264 23.587 1.00 53.91 253 ARG A N 1
ATOM 1901 C CA . ARG A 1 253 ? 72.002 -4.358 24.565 1.00 57.71 253 ARG A CA 1
ATOM 1902 C C . ARG A 1 253 ? 70.636 -5.055 24.543 1.00 56.48 253 ARG A C 1
ATOM 1903 O O . ARG A 1 253 ? 70.563 -6.284 24.629 1.00 57.39 253 ARG A O 1
ATOM 1911 N N . LEU A 1 254 ? 69.561 -4.270 24.435 1.00 53.20 254 LEU A N 1
ATOM 1912 C CA . LEU A 1 254 ? 68.202 -4.818 24.310 1.00 52.38 254 LEU A CA 1
ATOM 1913 C C . LEU A 1 254 ? 68.068 -5.769 23.108 1.00 54.90 254 LEU A C 1
ATOM 1914 O O . LEU A 1 254 ? 67.455 -6.835 23.211 1.00 56.66 254 LEU A O 1
ATOM 1919 N N . THR A 1 255 ? 68.658 -5.387 21.978 1.00 54.28 255 THR A N 1
ATOM 1920 C CA . THR A 1 255 ? 68.529 -6.160 20.745 1.00 56.46 255 THR A CA 1
ATOM 1921 C C . THR A 1 255 ? 69.303 -7.492 20.755 1.00 58.94 255 THR A C 1
ATOM 1922 O O . THR A 1 255 ? 68.876 -8.468 20.133 1.00 59.76 255 THR A O 1
ATOM 1926 N N . ALA A 1 256 ? 70.427 -7.541 21.465 1.00 60.79 256 ALA A N 1
ATOM 1927 C CA . ALA A 1 256 ? 71.196 -8.788 21.575 1.00 65.62 256 ALA A CA 1
ATOM 1928 C C . ALA A 1 256 ? 70.461 -9.845 22.401 1.00 71.92 256 ALA A C 1
ATOM 1929 O O . ALA A 1 256 ? 70.671 -11.049 22.228 1.00 74.28 256 ALA A O 1
ATOM 1931 N N . HIS A 1 257 ? 69.599 -9.375 23.297 1.00 76.72 257 HIS A N 1
ATOM 1932 C CA . HIS A 1 257 ? 68.824 -10.230 24.196 1.00 83.51 257 HIS A CA 1
ATOM 1933 C C . HIS A 1 257 ? 67.716 -10.999 23.468 1.00 83.12 257 HIS A C 1
ATOM 1934 O O . HIS A 1 257 ? 67.597 -12.219 23.610 1.00 85.68 257 HIS A O 1
ATOM 1941 N N . MET A 1 258 ? 66.913 -10.277 22.686 1.00 79.13 258 MET A N 1
ATOM 1942 C CA . MET A 1 258 ? 65.788 -10.871 21.959 1.00 75.78 258 MET A CA 1
ATOM 1943 C C . MET A 1 258 ? 66.251 -11.796 20.820 1.00 73.82 258 MET A C 1
ATOM 1944 O O . MET A 1 258 ? 65.481 -12.617 20.309 1.00 74.15 258 MET A O 1
ATOM 1949 N N . ASP A 1 259 ? 67.517 -11.666 20.437 1.00 69.90 259 ASP A N 1
ATOM 1950 C CA . ASP A 1 259 ? 68.086 -12.510 19.399 1.00 69.19 259 ASP A CA 1
ATOM 1951 C C . ASP A 1 259 ? 68.949 -13.614 20.014 1.00 72.98 259 ASP A C 1
ATOM 1952 O O . ASP A 1 259 ? 69.215 -13.610 21.216 0.00 72.25 259 ASP A O 1
ATOM 1957 N N . MET B 1 1 ? 56.651 -5.283 38.556 1.00 28.30 1 MET B N 1
ATOM 1958 C CA . MET B 1 1 ? 56.469 -3.931 39.102 1.00 27.56 1 MET B CA 1
ATOM 1959 C C . MET B 1 1 ? 54.993 -3.487 39.109 1.00 25.75 1 MET B C 1
ATOM 1960 O O . MET B 1 1 ? 54.142 -4.261 38.667 1.00 27.62 1 MET B O 1
ATOM 1965 N N . ARG B 1 2 ? 54.682 -2.297 39.668 1.00 23.86 2 ARG B N 1
ATOM 1966 C CA A ARG B 1 2 ? 53.338 -1.704 39.573 0.40 23.06 2 ARG B CA 1
ATOM 1967 C CA B ARG B 1 2 ? 53.338 -1.686 39.598 0.60 22.46 2 ARG B CA 1
ATOM 1968 C C . ARG B 1 2 ? 53.255 -0.661 38.433 1.00 23.77 2 ARG B C 1
ATOM 1969 O O . ARG B 1 2 ? 54.058 0.290 38.377 1.00 23.60 2 ARG B O 1
ATOM 1984 N N . VAL B 1 3 ? 52.288 -0.838 37.516 1.00 22.04 3 VAL B N 1
ATOM 1985 C CA . VAL B 1 3 ? 52.110 0.047 36.323 1.00 21.04 3 VAL B CA 1
ATOM 1986 C C . VAL B 1 3 ? 50.746 0.773 36.319 1.00 21.50 3 VAL B C 1
ATOM 1987 O O . VAL B 1 3 ? 49.730 0.168 36.676 1.00 23.43 3 VAL B O 1
ATOM 1991 N N . LEU B 1 4 ? 50.719 2.057 35.938 1.00 17.71 4 LEU B N 1
ATOM 1992 C CA . LEU B 1 4 ? 49.455 2.770 35.650 1.00 16.11 4 LEU B CA 1
ATOM 1993 C C . LEU B 1 4 ? 49.286 3.004 34.114 1.00 18.86 4 LEU B C 1
ATOM 1994 O O . LEU B 1 4 ? 50.184 3.592 33.486 1.00 16.92 4 LEU B O 1
ATOM 1999 N N . VAL B 1 5 ? 48.143 2.574 33.541 1.00 16.66 5 VAL B N 1
ATOM 2000 C CA . VAL B 1 5 ? 47.832 2.629 32.076 1.00 16.01 5 VAL B CA 1
ATOM 2001 C C . VAL B 1 5 ? 46.652 3.600 31.736 1.00 17.57 5 VAL B C 1
ATOM 2002 O O . VAL B 1 5 ? 45.627 3.566 32.429 1.00 18.16 5 VAL B O 1
ATOM 2006 N N . SER B 1 6 ? 46.808 4.457 30.704 1.00 14.77 6 SER B N 1
ATOM 2007 C CA . SER B 1 6 ? 45.749 5.391 30.171 1.00 13.93 6 SER B CA 1
ATOM 2008 C C . SER B 1 6 ? 45.800 5.451 28.601 1.00 19.58 6 SER B C 1
ATOM 2009 O O . SER B 1 6 ? 46.559 4.684 28.012 1.00 17.89 6 SER B O 1
ATOM 2012 N N . ASN B 1 7 ? 44.974 6.299 27.941 1.00 17.75 7 ASN B N 1
ATOM 2013 C CA . ASN B 1 7 ? 44.963 6.491 26.450 1.00 16.45 7 ASN B CA 1
ATOM 2014 C C . ASN B 1 7 ? 44.206 7.774 25.985 1.00 20.65 7 ASN B C 1
ATOM 2015 O O . ASN B 1 7 ? 43.770 8.576 26.836 1.00 17.58 7 ASN B O 1
ATOM 2020 N N . ASP B 1 8 ? 44.060 7.965 24.660 1.00 18.91 8 ASP B N 1
ATOM 2021 C CA . ASP B 1 8 ? 43.293 9.098 24.080 1.00 20.77 8 ASP B CA 1
ATOM 2022 C C . ASP B 1 8 ? 41.965 8.617 23.424 1.00 22.41 8 ASP B C 1
ATOM 2023 O O . ASP B 1 8 ? 41.027 9.406 23.288 1.00 22.90 8 ASP B O 1
ATOM 2028 N N . ASP B 1 9 ? 41.886 7.339 23.012 1.00 20.48 9 ASP B N 1
ATOM 2029 C CA . ASP B 1 9 ? 40.690 6.790 22.321 1.00 25.76 9 ASP B CA 1
ATOM 2030 C C . ASP B 1 9 ? 39.510 6.301 23.172 1.00 28.21 9 ASP B C 1
ATOM 2031 O O . ASP B 1 9 ? 38.477 5.927 22.594 1.00 28.89 9 ASP B O 1
ATOM 2036 N N . GLY B 1 10 ? 39.672 6.218 24.498 1.00 25.04 10 GLY B N 1
ATOM 2037 C CA . GLY B 1 10 ? 38.621 5.745 25.396 1.00 24.24 10 GLY B CA 1
ATOM 2038 C C . GLY B 1 10 ? 38.762 4.347 26.028 1.00 23.39 10 GLY B C 1
ATOM 2039 O O . GLY B 1 10 ? 39.414 3.451 25.463 1.00 20.36 10 GLY B O 1
ATOM 2040 N N . VAL B 1 11 ? 38.133 4.168 27.199 1.00 22.47 11 VAL B N 1
ATOM 2041 C CA . VAL B 1 11 ? 38.216 2.934 28.012 1.00 22.35 11 VAL B CA 1
ATOM 2042 C C . VAL B 1 11 ? 37.697 1.669 27.283 1.00 25.89 11 VAL B C 1
ATOM 2043 O O . VAL B 1 11 ? 38.074 0.526 27.624 1.00 27.05 11 VAL B O 1
ATOM 2047 N N . ASP B 1 12 ? 36.832 1.866 26.290 1.00 26.21 12 ASP B N 1
ATOM 2048 C CA . ASP B 1 12 ? 36.275 0.733 25.529 1.00 31.98 12 ASP B CA 1
ATOM 2049 C C . ASP B 1 12 ? 37.020 0.352 24.230 1.00 31.21 12 ASP B C 1
ATOM 2050 O O . ASP B 1 12 ? 36.566 -0.565 23.510 1.00 31.16 12 ASP B O 1
ATOM 2055 N N . ALA B 1 13 ? 38.127 1.028 23.909 1.00 23.38 13 ALA B N 1
ATOM 2056 C CA . ALA B 1 13 ? 38.836 0.753 22.635 1.00 24.37 13 ALA B CA 1
ATOM 2057 C C . ALA B 1 13 ? 39.651 -0.563 22.669 1.00 24.53 13 ALA B C 1
ATOM 2058 O O . ALA B 1 13 ? 40.075 -1.005 23.753 1.00 25.55 13 ALA B O 1
ATOM 2060 N N . PRO B 1 14 ? 39.844 -1.224 21.496 1.00 24.94 14 PRO B N 1
ATOM 2061 C CA . PRO B 1 14 ? 40.522 -2.535 21.536 1.00 29.38 14 PRO B CA 1
ATOM 2062 C C . PRO B 1 14 ? 42.026 -2.527 21.878 1.00 27.82 14 PRO B C 1
ATOM 2063 O O . PRO B 1 14 ? 42.512 -3.528 22.407 1.00 28.01 14 PRO B O 1
ATOM 2067 N N . GLY B 1 15 ? 42.747 -1.457 21.546 1.00 26.75 15 GLY B N 1
ATOM 2068 C CA . GLY B 1 15 ? 44.178 -1.367 21.828 1.00 25.99 15 GLY B CA 1
ATOM 2069 C C . GLY B 1 15 ? 44.588 -1.293 23.314 1.00 27.20 15 GLY B C 1
ATOM 2070 O O . GLY B 1 15 ? 45.643 -1.830 23.691 1.00 25.05 15 GLY B O 1
ATOM 2071 N N . ILE B 1 16 ? 43.779 -0.625 24.145 1.00 24.64 16 ILE B N 1
ATOM 2072 C CA . ILE B 1 16 ? 44.057 -0.543 25.594 1.00 23.84 16 ILE B CA 1
ATOM 2073 C C . ILE B 1 16 ? 43.791 -1.879 26.341 1.00 24.58 16 ILE B C 1
ATOM 2074 O O . ILE B 1 16 ? 44.474 -2.202 27.314 1.00 23.17 16 ILE B O 1
ATOM 2079 N N . LYS B 1 17 ? 42.819 -2.664 25.888 1.00 24.36 17 LYS B N 1
ATOM 2080 C CA . LYS B 1 17 ? 42.592 -3.969 26.549 1.00 25.17 17 LYS B CA 1
ATOM 2081 C C . LYS B 1 17 ? 43.700 -4.975 26.236 1.00 25.04 17 LYS B C 1
ATOM 2082 O O . LYS B 1 17 ? 44.159 -5.711 27.116 1.00 26.47 17 LYS B O 1
ATOM 2088 N N . ILE B 1 18 ? 44.151 -5.001 24.986 1.00 26.93 18 ILE B N 1
ATOM 2089 C CA . ILE B 1 18 ? 45.218 -5.938 24.608 1.00 29.05 18 ILE B CA 1
ATOM 2090 C C . ILE B 1 18 ? 46.565 -5.625 25.302 1.00 28.18 18 ILE B C 1
ATOM 2091 O O . ILE B 1 18 ? 47.323 -6.560 25.647 1.00 29.34 18 ILE B O 1
ATOM 2096 N N . LEU B 1 19 ? 46.848 -4.330 25.532 1.00 22.63 19 LEU B N 1
ATOM 2097 C CA . LEU B 1 19 ? 48.063 -3.914 26.270 1.00 22.11 19 LEU B CA 1
ATOM 2098 C C . LEU B 1 19 ? 48.033 -4.317 27.757 1.00 22.89 19 LEU B C 1
ATOM 2099 O O . LEU B 1 19 ? 49.008 -4.909 28.274 1.00 21.48 19 LEU B O 1
ATOM 2104 N N . ALA B 1 20 ? 46.927 -4.000 28.443 1.00 21.19 20 ALA B N 1
ATOM 2105 C CA . ALA B 1 20 ? 46.760 -4.383 29.863 1.00 23.72 20 ALA B CA 1
ATOM 2106 C C . ALA B 1 20 ? 46.873 -5.900 30.116 1.00 25.31 20 ALA B C 1
ATOM 2107 O O . ALA B 1 20 ? 47.551 -6.331 31.065 1.00 24.56 20 ALA B O 1
ATOM 2109 N N . ASP B 1 21 ? 46.199 -6.705 29.292 1.00 27.16 21 ASP B N 1
ATOM 2110 C CA . ASP B 1 21 ? 46.251 -8.181 29.442 1.00 27.86 21 ASP B CA 1
ATOM 2111 C C . ASP B 1 21 ? 47.663 -8.783 29.274 1.00 28.18 21 ASP B C 1
ATOM 2112 O O . ASP B 1 21 ? 48.045 -9.737 29.982 1.00 29.45 21 ASP B O 1
ATOM 2117 N N . ALA B 1 22 ? 48.434 -8.252 28.335 1.00 27.44 22 ALA B N 1
ATOM 2118 C CA . ALA B 1 22 ? 49.790 -8.753 28.071 1.00 28.04 22 ALA B CA 1
ATOM 2119 C C . ALA B 1 22 ? 50.737 -8.407 29.220 1.00 28.94 22 ALA B C 1
ATOM 2120 O O . ALA B 1 22 ? 51.593 -9.229 29.599 1.00 26.26 22 ALA B O 1
ATOM 2122 N N . LEU B 1 23 ? 50.556 -7.213 29.807 1.00 23.80 23 LEU B N 1
ATOM 2123 C CA . LEU B 1 23 ? 51.307 -6.819 31.014 1.00 26.63 23 LEU B CA 1
ATOM 2124 C C . LEU B 1 23 ? 51.029 -7.702 32.253 1.00 27.87 23 LEU B C 1
ATOM 2125 O O . LEU B 1 23 ? 51.972 -8.118 32.951 1.00 29.29 23 LEU B O 1
ATOM 2130 N N . ARG B 1 24 ? 49.763 -8.004 32.540 1.00 24.27 24 ARG B N 1
ATOM 2131 C CA . ARG B 1 24 ? 49.442 -8.899 33.681 1.00 26.66 24 ARG B CA 1
ATOM 2132 C C . ARG B 1 24 ? 49.969 -10.351 33.515 1.00 30.67 24 ARG B C 1
ATOM 2133 O O . ARG B 1 24 ? 50.403 -11.017 34.496 1.00 29.70 24 ARG B O 1
ATOM 2141 N N . ASN B 1 25 ? 49.921 -10.852 32.284 1.00 30.41 25 ASN B N 1
ATOM 2142 C CA . ASN B 1 25 ? 50.392 -12.205 31.997 1.00 33.96 25 ASN B CA 1
ATOM 2143 C C . ASN B 1 25 ? 51.905 -12.350 32.097 1.00 34.91 25 ASN B C 1
ATOM 2144 O O . ASN B 1 25 ? 52.424 -13.455 32.254 1.00 34.44 25 ASN B O 1
ATOM 2149 N N . ALA B 1 26 ? 52.597 -11.219 32.024 1.00 33.86 26 ALA B N 1
ATOM 2150 C CA . ALA B 1 26 ? 54.038 -11.155 32.208 1.00 33.20 26 ALA B CA 1
ATOM 2151 C C . ALA B 1 26 ? 54.425 -11.039 33.686 1.00 34.43 26 ALA B C 1
ATOM 2152 O O . ALA B 1 26 ? 55.615 -11.033 34.017 1.00 36.33 26 ALA B O 1
ATOM 2154 N N . GLY B 1 27 ? 53.427 -10.934 34.570 1.00 34.61 27 GLY B N 1
ATOM 2155 C CA . GLY B 1 27 ? 53.649 -10.924 36.013 1.00 30.21 27 GLY B CA 1
ATOM 2156 C C . GLY B 1 27 ? 53.640 -9.584 36.774 1.00 29.22 27 GLY B C 1
ATOM 2157 O O . GLY B 1 27 ? 54.064 -9.553 37.942 1.00 27.17 27 GLY B O 1
ATOM 2158 N N . HIS B 1 28 ? 53.167 -8.499 36.136 1.00 25.58 28 HIS B N 1
ATOM 2159 C CA . HIS B 1 28 ? 53.031 -7.183 36.789 1.00 27.37 28 HIS B CA 1
ATOM 2160 C C . HIS B 1 28 ? 51.603 -6.911 37.313 1.00 26.45 28 HIS B C 1
ATOM 2161 O O . HIS B 1 28 ? 50.639 -7.503 36.819 1.00 25.13 28 HIS B O 1
ATOM 2168 N N . GLU B 1 29 ? 51.476 -6.005 38.296 1.00 26.12 29 GLU B N 1
ATOM 2169 C CA . GLU B 1 29 ? 50.168 -5.437 38.715 1.00 25.19 29 GLU B CA 1
ATOM 2170 C C . GLU B 1 29 ? 49.791 -4.205 37.842 1.00 25.38 29 GLU B C 1
ATOM 2171 O O . GLU B 1 29 ? 50.661 -3.385 37.519 1.00 24.98 29 GLU B O 1
ATOM 2177 N N . VAL B 1 30 ? 48.519 -4.089 37.430 1.00 24.68 30 VAL B N 1
ATOM 2178 C CA . VAL B 1 30 ? 48.073 -3.019 36.504 1.00 23.72 30 VAL B CA 1
ATOM 2179 C C . VAL B 1 30 ? 46.731 -2.406 36.932 1.00 24.34 30 VAL B C 1
ATOM 2180 O O . VAL B 1 30 ? 45.777 -3.150 37.143 1.00 26.40 30 VAL B O 1
ATOM 2184 N N . MET B 1 31 ? 46.671 -1.068 37.082 1.00 19.25 31 MET B N 1
ATOM 2185 C CA . MET B 1 31 ? 45.409 -0.317 37.232 1.00 20.66 31 MET B CA 1
ATOM 2186 C C . MET B 1 31 ? 45.166 0.554 35.972 1.00 20.72 31 MET B C 1
ATOM 2187 O O . MET B 1 31 ? 46.109 1.183 35.477 1.00 21.12 31 MET B O 1
ATOM 2192 N N . VAL B 1 32 ? 43.923 0.589 35.466 1.00 20.13 32 VAL B N 1
ATOM 2193 C CA . VAL B 1 32 ? 43.516 1.403 34.279 1.00 18.45 32 VAL B CA 1
ATOM 2194 C C . VAL B 1 32 ? 42.582 2.593 34.635 1.00 19.93 32 VAL B C 1
ATOM 2195 O O . VAL B 1 32 ? 41.519 2.370 35.222 1.00 18.85 32 VAL B O 1
ATOM 2199 N N . VAL B 1 33 ? 42.977 3.842 34.285 1.00 18.60 33 VAL B N 1
ATOM 2200 C CA . VAL B 1 33 ? 42.165 5.075 34.480 1.00 16.72 33 VAL B CA 1
ATOM 2201 C C . VAL B 1 33 ? 42.175 5.856 33.115 1.00 15.65 33 VAL B C 1
ATOM 2202 O O . VAL B 1 33 ? 43.234 6.356 32.714 1.00 14.34 33 VAL B O 1
ATOM 2206 N N . ALA B 1 34 ? 41.026 5.929 32.413 1.00 16.59 34 ALA B N 1
ATOM 2207 C CA . ALA B 1 34 ? 40.936 6.462 31.004 1.00 14.20 34 ALA B CA 1
ATOM 2208 C C . ALA B 1 34 ? 39.579 7.156 30.650 1.00 16.32 34 ALA B C 1
ATOM 2209 O O . ALA B 1 34 ? 38.587 6.962 31.347 1.00 17.34 34 ALA B O 1
ATOM 2211 N N . PRO B 1 35 ? 39.532 7.988 29.580 1.00 18.52 35 PRO B N 1
ATOM 2212 C CA . PRO B 1 35 ? 38.294 8.740 29.227 1.00 17.93 35 PRO B CA 1
ATOM 2213 C C . PRO B 1 35 ? 37.020 7.908 28.880 1.00 23.67 35 PRO B C 1
ATOM 2214 O O . PRO B 1 35 ? 37.105 6.767 28.349 1.00 22.81 35 PRO B O 1
ATOM 2218 N N . ASP B 1 36 ? 35.843 8.473 29.184 1.00 21.11 36 ASP B N 1
ATOM 2219 C CA . ASP B 1 36 ? 34.567 7.790 28.873 1.00 24.09 36 ASP B CA 1
ATOM 2220 C C . ASP B 1 36 ? 34.215 7.723 27.364 1.00 36.56 36 ASP B C 1
ATOM 2221 O O . ASP B 1 36 ? 33.415 6.873 26.962 1.00 38.87 36 ASP B O 1
ATOM 2226 N N . ARG B 1 37 ? 34.828 8.579 26.542 1.00 34.28 37 ARG B N 1
ATOM 2227 C CA . ARG B 1 37 ? 34.705 8.489 25.066 1.00 37.51 37 ARG B CA 1
ATOM 2228 C C . ARG B 1 37 ? 35.940 8.987 24.285 1.00 35.74 37 ARG B C 1
ATOM 2229 O O . ARG B 1 37 ? 36.837 9.598 24.863 1.00 33.36 37 ARG B O 1
ATOM 2237 N N . ASP B 1 38 ? 35.968 8.740 22.969 1.00 34.26 38 ASP B N 1
ATOM 2238 C CA . ASP B 1 38 ? 37.061 9.201 22.090 1.00 38.38 38 ASP B CA 1
ATOM 2239 C C . ASP B 1 38 ? 37.298 10.715 22.201 1.00 39.07 38 ASP B C 1
ATOM 2240 O O . ASP B 1 38 ? 36.358 11.510 22.107 1.00 40.41 38 ASP B O 1
ATOM 2245 N N . ARG B 1 39 ? 38.567 11.092 22.333 1.00 39.30 39 ARG B N 1
ATOM 2246 C CA . ARG B 1 39 ? 38.949 12.436 22.762 1.00 45.77 39 ARG B CA 1
ATOM 2247 C C . ARG B 1 39 ? 39.604 13.322 21.689 1.00 50.81 39 ARG B C 1
ATOM 2248 O O . ARG B 1 39 ? 39.757 14.533 21.893 1.00 52.01 39 ARG B O 1
ATOM 2256 N N . SER B 1 40 ? 40.002 12.732 20.562 1.00 55.48 40 SER B N 1
ATOM 2257 C CA . SER B 1 40 ? 40.622 13.501 19.477 1.00 58.12 40 SER B CA 1
ATOM 2258 C C . SER B 1 40 ? 39.743 14.678 19.040 1.00 57.76 40 SER B C 1
ATOM 2259 O O . SER B 1 40 ? 38.576 14.485 18.689 1.00 60.49 40 SER B O 1
ATOM 2262 N N . GLY B 1 41 ? 40.297 15.891 19.088 1.00 54.41 41 GLY B N 1
ATOM 2263 C CA . GLY B 1 41 ? 39.587 17.084 18.652 1.00 50.19 41 GLY B CA 1
ATOM 2264 C C . GLY B 1 41 ? 39.417 18.168 19.708 1.00 45.04 41 GLY B C 1
ATOM 2265 O O . GLY B 1 41 ? 39.019 19.301 19.382 1.00 40.57 41 GLY B O 1
ATOM 2266 N N . ALA B 1 42 ? 39.718 17.823 20.967 1.00 39.82 42 ALA B N 1
ATOM 2267 C CA . ALA B 1 42 ? 39.571 18.723 22.131 1.00 35.08 42 ALA B CA 1
ATOM 2268 C C . ALA B 1 42 ? 40.935 19.234 22.662 1.00 23.33 42 ALA B C 1
ATOM 2269 O O . ALA B 1 42 ? 41.953 18.625 22.349 1.00 24.40 42 ALA B O 1
ATOM 2271 N N . SER B 1 43 ? 40.964 20.325 23.444 1.00 25.38 43 SER B N 1
ATOM 2272 C CA . SER B 1 43 ? 42.227 20.830 24.082 1.00 23.51 43 SER B CA 1
ATOM 2273 C C . SER B 1 43 ? 42.818 19.779 25.051 1.00 20.68 43 SER B C 1
ATOM 2274 O O . SER B 1 43 ? 42.039 19.051 25.688 1.00 19.79 43 SER B O 1
ATOM 2277 N N . ASN B 1 44 ? 44.158 19.694 25.164 1.00 13.69 44 ASN B N 1
ATOM 2278 C CA . ASN B 1 44 ? 44.803 18.778 26.145 1.00 13.18 44 ASN B CA 1
ATOM 2279 C C . ASN B 1 44 ? 44.984 19.379 27.570 1.00 21.85 44 ASN B C 1
ATOM 2280 O O . ASN B 1 44 ? 45.455 18.650 28.460 1.00 19.17 44 ASN B O 1
ATOM 2285 N N . SER B 1 45 ? 44.657 20.673 27.790 1.00 19.07 45 SER B N 1
ATOM 2286 C CA . SER B 1 45 ? 44.869 21.332 29.125 1.00 18.50 45 SER B CA 1
ATOM 2287 C C . SER B 1 45 ? 44.118 20.646 30.311 1.00 15.93 45 SER B C 1
ATOM 2288 O O . SER B 1 45 ? 43.040 20.067 30.104 1.00 15.83 45 SER B O 1
ATOM 2291 N N . LEU B 1 46 ? 44.622 20.782 31.551 1.00 15.32 46 LEU B N 1
ATOM 2292 C CA . LEU B 1 46 ? 43.827 20.439 32.769 1.00 15.63 46 LEU B CA 1
ATOM 2293 C C . LEU B 1 46 ? 42.463 21.196 32.923 1.00 21.48 46 LEU B C 1
ATOM 2294 O O . LEU B 1 46 ? 42.373 22.407 32.632 1.00 18.40 46 LEU B O 1
ATOM 2299 N N . THR B 1 47 ? 41.408 20.500 33.376 1.00 16.31 47 THR B N 1
ATOM 2300 C CA . THR B 1 47 ? 40.089 21.138 33.624 1.00 16.12 47 THR B CA 1
ATOM 2301 C C . THR B 1 47 ? 39.994 21.850 35.016 1.00 20.97 47 THR B C 1
ATOM 2302 O O . THR B 1 47 ? 39.977 21.170 36.061 1.00 18.54 47 THR B O 1
ATOM 2306 N N . LEU B 1 48 ? 39.937 23.197 35.036 1.00 18.56 48 LEU B N 1
ATOM 2307 C CA . LEU B 1 48 ? 39.927 23.969 36.315 1.00 24.02 48 LEU B CA 1
ATOM 2308 C C . LEU B 1 48 ? 38.643 24.757 36.697 1.00 25.56 48 LEU B C 1
ATOM 2309 O O . LEU B 1 48 ? 38.410 25.045 37.898 1.00 26.52 48 LEU B O 1
ATOM 2314 N N . ASP B 1 49 ? 37.819 25.108 35.707 1.00 21.70 49 ASP B N 1
ATOM 2315 C CA . ASP B 1 49 ? 36.651 25.977 35.912 1.00 26.96 49 ASP B CA 1
ATOM 2316 C C . ASP B 1 49 ? 35.327 25.277 36.245 1.00 26.26 49 ASP B C 1
ATOM 2317 O O . ASP B 1 49 ? 34.352 25.961 36.597 1.00 27.82 49 ASP B O 1
ATOM 2322 N N . THR B 1 50 ? 35.278 23.944 36.104 1.00 18.77 50 THR B N 1
ATOM 2323 C CA . THR B 1 50 ? 34.129 23.116 36.517 1.00 16.52 50 THR B CA 1
ATOM 2324 C C . THR B 1 50 ? 34.625 21.827 37.223 1.00 19.62 50 THR B C 1
ATOM 2325 O O . THR B 1 50 ? 35.814 21.485 37.108 1.00 20.33 50 THR B O 1
ATOM 2329 N N . PRO B 1 51 ? 33.727 21.099 37.933 1.00 22.71 51 PRO B N 1
ATOM 2330 C CA . PRO B 1 51 ? 34.055 19.797 38.565 1.00 23.58 51 PRO B CA 1
ATOM 2331 C C . PRO B 1 51 ? 33.929 18.600 37.608 1.00 24.19 51 PRO B C 1
ATOM 2332 O O . PRO B 1 51 ? 33.243 18.741 36.590 1.00 24.20 51 PRO B O 1
ATOM 2336 N N . ILE B 1 52 ? 34.532 17.461 37.973 1.00 23.46 52 ILE B N 1
ATOM 2337 C CA . ILE B 1 52 ? 34.704 16.262 37.119 1.00 23.93 52 ILE B CA 1
ATOM 2338 C C . ILE B 1 52 ? 34.035 15.024 37.773 1.00 25.45 52 ILE B C 1
ATOM 2339 O O . ILE B 1 52 ? 34.101 14.878 38.991 1.00 25.42 52 ILE B O 1
ATOM 2344 N N . ARG B 1 53 ? 33.378 14.159 36.991 1.00 27.20 53 ARG B N 1
ATOM 2345 C CA . ARG B 1 53 ? 32.771 12.910 37.522 1.00 30.17 53 ARG B CA 1
ATOM 2346 C C . ARG B 1 53 ? 33.518 11.620 37.118 1.00 29.05 53 ARG B C 1
ATOM 2347 O O . ARG B 1 53 ? 34.011 11.512 35.990 1.00 25.40 53 ARG B O 1
ATOM 2355 N N . ALA B 1 54 ? 33.566 10.628 38.013 1.00 27.59 54 ALA B N 1
ATOM 2356 C CA . ALA B 1 54 ? 34.215 9.344 37.699 1.00 26.42 54 ALA B CA 1
ATOM 2357 C C . ALA B 1 54 ? 33.409 8.110 38.169 1.00 31.17 54 ALA B C 1
ATOM 2358 O O . ALA B 1 54 ? 32.568 8.210 39.061 1.00 33.06 54 ALA B O 1
ATOM 2360 N N . LYS B 1 55 ? 33.653 6.952 37.564 1.00 31.40 55 LYS B N 1
ATOM 2361 C CA . LYS B 1 55 ? 32.879 5.765 37.913 1.00 35.36 55 LYS B CA 1
ATOM 2362 C C . LYS B 1 55 ? 33.757 4.516 37.971 1.00 34.44 55 LYS B C 1
ATOM 2363 O O . LYS B 1 55 ? 34.494 4.244 37.016 1.00 29.74 55 LYS B O 1
ATOM 2369 N N . GLN B 1 56 ? 33.679 3.758 39.076 1.00 35.11 56 GLN B N 1
ATOM 2370 C CA . GLN B 1 56 ? 34.455 2.521 39.210 1.00 36.93 56 GLN B CA 1
ATOM 2371 C C . GLN B 1 56 ? 33.739 1.338 38.545 1.00 41.66 56 GLN B C 1
ATOM 2372 O O . GLN B 1 56 ? 32.712 0.872 39.037 1.00 46.33 56 GLN B O 1
ATOM 2378 N N . ILE B 1 57 ? 34.296 0.858 37.435 1.00 40.04 57 ILE B N 1
ATOM 2379 C CA . ILE B 1 57 ? 33.749 -0.265 36.663 1.00 42.38 57 ILE B CA 1
ATOM 2380 C C . ILE B 1 57 ? 33.989 -1.658 37.296 1.00 43.21 57 ILE B C 1
ATOM 2381 O O . ILE B 1 57 ? 33.060 -2.458 37.401 1.00 47.71 57 ILE B O 1
ATOM 2386 N N . ASP B 1 58 ? 35.229 -1.953 37.695 1.00 40.37 58 ASP B N 1
ATOM 2387 C CA . ASP B 1 58 ? 35.541 -3.157 38.479 1.00 39.86 58 ASP B CA 1
ATOM 2388 C C . ASP B 1 58 ? 36.693 -2.935 39.464 1.00 35.84 58 ASP B C 1
ATOM 2389 O O . ASP B 1 58 ? 37.055 -1.794 39.772 1.00 31.40 58 ASP B O 1
ATOM 2394 N N . MET B 1 59 ? 37.286 -4.020 39.946 1.00 32.22 59 MET B N 1
ATOM 2395 C CA . MET B 1 59 ? 38.346 -3.887 40.943 1.00 34.69 59 MET B CA 1
ATOM 2396 C C . MET B 1 59 ? 39.581 -3.087 40.477 1.00 33.45 59 MET B C 1
ATOM 2397 O O . MET B 1 59 ? 40.210 -2.398 41.293 1.00 36.68 59 MET B O 1
ATOM 2402 N N . HIS B 1 60 ? 39.908 -3.163 39.183 1.00 29.16 60 HIS B N 1
ATOM 2403 C CA . HIS B 1 60 ? 41.109 -2.515 38.628 1.00 26.40 60 HIS B CA 1
ATOM 2404 C C . HIS B 1 60 ? 40.843 -1.503 37.476 1.00 28.12 60 HIS B C 1
ATOM 2405 O O . HIS B 1 60 ? 41.799 -1.114 36.784 1.00 27.70 60 HIS B O 1
ATOM 2412 N N . THR B 1 61 ? 39.583 -1.089 37.268 1.00 27.88 61 THR B N 1
ATOM 2413 C CA . THR B 1 61 ? 39.214 -0.181 36.151 1.00 27.73 61 THR B CA 1
ATOM 2414 C C . THR B 1 61 ? 38.315 1.023 36.531 1.00 25.44 61 THR B C 1
ATOM 2415 O O . THR B 1 61 ? 37.329 0.849 37.262 1.00 26.90 61 THR B O 1
ATOM 2419 N N . TYR B 1 62 ? 38.642 2.222 36.013 1.00 25.73 62 TYR B N 1
ATOM 2420 C CA . TYR B 1 62 ? 37.866 3.473 36.249 1.00 21.93 62 TYR B CA 1
ATOM 2421 C C . TYR B 1 62 ? 37.612 4.280 34.947 1.00 25.31 62 TYR B C 1
ATOM 2422 O O . TYR B 1 62 ? 38.522 4.430 34.131 1.00 21.31 62 TYR B O 1
ATOM 2431 N N . SER B 1 63 ? 36.412 4.859 34.808 1.00 26.01 63 SER B N 1
ATOM 2432 C CA . SER B 1 63 ? 36.001 5.661 33.638 1.00 27.43 63 SER B CA 1
ATOM 2433 C C . SER B 1 63 ? 35.748 7.146 34.037 1.00 25.99 63 SER B C 1
ATOM 2434 O O . SER B 1 63 ? 34.916 7.388 34.899 1.00 26.86 63 SER B O 1
ATOM 2437 N N . VAL B 1 64 ? 36.450 8.106 33.397 1.00 22.98 64 VAL B N 1
ATOM 2438 C CA . VAL B 1 64 ? 36.460 9.557 33.771 1.00 23.88 64 VAL B CA 1
ATOM 2439 C C . VAL B 1 64 ? 35.910 10.485 32.659 1.00 25.87 64 VAL B C 1
ATOM 2440 O O . VAL B 1 64 ? 36.338 10.417 31.489 1.00 22.71 64 VAL B O 1
ATOM 2444 N N . ALA B 1 65 ? 34.974 11.365 33.019 1.00 28.10 65 ALA B N 1
ATOM 2445 C CA . ALA B 1 65 ? 34.398 12.304 32.040 1.00 27.04 65 ALA B CA 1
ATOM 2446 C C . ALA B 1 65 ? 35.242 13.582 31.889 1.00 25.26 65 ALA B C 1
ATOM 2447 O O . ALA B 1 65 ? 34.798 14.669 32.284 1.00 26.97 65 ALA B O 1
ATOM 2449 N N . GLY B 1 66 ? 36.441 13.450 31.299 1.00 22.90 66 GLY B N 1
ATOM 2450 C CA . GLY B 1 66 ? 37.409 14.547 31.154 1.00 22.00 66 GLY B CA 1
ATOM 2451 C C . GLY B 1 66 ? 38.570 14.190 30.207 1.00 20.43 66 GLY B C 1
ATOM 2452 O O . GLY B 1 66 ? 38.475 13.155 29.516 1.00 20.65 66 GLY B O 1
ATOM 2453 N N . THR B 1 67 ? 39.666 14.973 30.223 1.00 17.02 67 THR B N 1
ATOM 2454 C CA . THR B 1 67 ? 40.855 14.784 29.340 1.00 17.05 67 THR B CA 1
ATOM 2455 C C . THR B 1 67 ? 41.837 13.685 29.786 1.00 18.21 67 THR B C 1
ATOM 2456 O O . THR B 1 67 ? 41.794 13.271 30.940 1.00 15.00 67 THR B O 1
ATOM 2460 N N . PRO B 1 68 ? 42.749 13.231 28.883 1.00 14.60 68 PRO B N 1
ATOM 2461 C CA . PRO B 1 68 ? 43.823 12.318 29.350 1.00 18.07 68 PRO B CA 1
ATOM 2462 C C . PRO B 1 68 ? 44.720 12.884 30.481 1.00 17.99 68 PRO B C 1
ATOM 2463 O O . PRO B 1 68 ? 45.118 12.108 31.375 1.00 14.18 68 PRO B O 1
ATOM 2467 N N . THR B 1 69 ? 45.026 14.198 30.453 1.00 15.88 69 THR B N 1
ATOM 2468 C CA . THR B 1 69 ? 45.751 14.822 31.568 1.00 13.60 69 THR B CA 1
ATOM 2469 C C . THR B 1 69 ? 44.955 14.815 32.885 1.00 14.25 69 THR B C 1
ATOM 2470 O O . THR B 1 69 ? 45.563 14.593 33.943 1.00 16.04 69 THR B O 1
ATOM 2474 N N . ASP B 1 70 ? 43.629 15.026 32.833 1.00 11.58 70 ASP B N 1
ATOM 2475 C CA . ASP B 1 70 ? 42.746 14.887 34.045 1.00 10.84 70 ASP B CA 1
ATOM 2476 C C . ASP B 1 70 ? 42.832 13.435 34.634 1.00 16.26 70 ASP B C 1
ATOM 2477 O O . ASP B 1 70 ? 42.873 13.246 35.877 1.00 15.44 70 ASP B O 1
ATOM 2482 N N . CYS B 1 71 ? 42.814 12.419 33.755 1.00 13.81 71 CYS B N 1
ATOM 2483 C CA . CYS B 1 71 ? 42.892 10.997 34.202 1.00 13.36 71 CYS B CA 1
ATOM 2484 C C . CYS B 1 71 ? 44.131 10.707 35.060 1.00 15.79 71 CYS B C 1
ATOM 2485 O O . CYS B 1 71 ? 44.027 10.192 36.223 1.00 16.21 71 CYS B O 1
ATOM 2488 N N . VAL B 1 72 ? 45.310 11.002 34.499 1.00 11.87 72 VAL B N 1
ATOM 2489 C CA . VAL B 1 72 ? 46.568 10.778 35.246 1.00 14.42 72 VAL B CA 1
ATOM 2490 C C . VAL B 1 72 ? 46.727 11.659 36.548 1.00 19.69 72 VAL B C 1
ATOM 2491 O O . VAL B 1 72 ? 47.164 11.144 37.618 1.00 15.74 72 VAL B O 1
ATOM 2495 N N . HIS B 1 73 ? 46.373 12.956 36.473 1.00 18.76 73 HIS B N 1
ATOM 2496 C CA . HIS B 1 73 ? 46.466 13.871 37.653 1.00 17.39 73 HIS B CA 1
ATOM 2497 C C . HIS B 1 73 ? 45.631 13.381 38.854 1.00 16.43 73 HIS B C 1
ATOM 2498 O O . HIS B 1 73 ? 46.152 13.289 39.995 1.00 20.02 73 HIS B O 1
ATOM 2505 N N . LEU B 1 74 ? 44.350 13.057 38.628 1.00 15.14 74 LEU B N 1
ATOM 2506 C CA . LEU B 1 74 ? 43.494 12.568 39.742 1.00 18.21 74 LEU B CA 1
ATOM 2507 C C . LEU B 1 74 ? 44.038 11.250 40.334 1.00 19.41 74 LEU B C 1
ATOM 2508 O O . LEU B 1 74 ? 44.053 11.052 41.572 1.00 18.24 74 LEU B O 1
ATOM 2513 N N . ALA B 1 75 ? 44.509 10.365 39.451 1.00 17.12 75 ALA B N 1
ATOM 2514 C CA . ALA B 1 75 ? 45.029 9.048 39.858 1.00 18.97 75 ALA B CA 1
ATOM 2515 C C . ALA B 1 75 ? 46.238 9.126 40.802 1.00 20.22 75 ALA B C 1
ATOM 2516 O O . ALA B 1 75 ? 46.397 8.265 41.695 1.00 19.69 75 ALA B O 1
ATOM 2518 N N . LEU B 1 76 ? 47.073 10.160 40.628 1.00 15.35 76 LEU B N 1
ATOM 2519 C CA . LEU B 1 76 ? 48.288 10.339 41.429 1.00 17.08 76 LEU B CA 1
ATOM 2520 C C . LEU B 1 76 ? 48.151 11.303 42.644 1.00 22.48 76 LEU B C 1
ATOM 2521 O O . LEU B 1 76 ? 49.082 11.407 43.439 1.00 25.58 76 LEU B O 1
ATOM 2526 N N . THR B 1 77 ? 47.007 11.985 42.795 1.00 19.06 77 THR B N 1
ATOM 2527 C CA . THR B 1 77 ? 46.806 12.945 43.908 1.00 19.99 77 THR B CA 1
ATOM 2528 C C . THR B 1 77 ? 45.633 12.675 44.875 1.00 25.42 77 THR B C 1
ATOM 2529 O O . THR B 1 77 ? 45.179 13.607 45.576 1.00 27.63 77 THR B O 1
ATOM 2533 N N . GLY B 1 78 ? 45.143 11.432 44.939 1.00 24.05 78 GLY B N 1
ATOM 2534 C CA . GLY B 1 78 ? 44.106 11.090 45.912 1.00 27.73 78 GLY B CA 1
ATOM 2535 C C . GLY B 1 78 ? 42.958 10.141 45.548 1.00 28.80 78 GLY B C 1
ATOM 2536 O O . GLY B 1 78 ? 42.309 9.587 46.446 1.00 29.83 78 GLY B O 1
ATOM 2537 N N . LEU B 1 79 ? 42.677 9.947 44.258 1.00 25.81 79 LEU B N 1
ATOM 2538 C CA . LEU B 1 79 ? 41.588 9.032 43.860 1.00 23.88 79 LEU B CA 1
ATOM 2539 C C . LEU B 1 79 ? 41.845 7.545 44.229 1.00 32.50 79 LEU B C 1
ATOM 2540 O O . LEU B 1 79 ? 40.889 6.801 44.496 1.00 33.81 79 LEU B O 1
ATOM 2545 N N . LEU B 1 80 ? 43.113 7.117 44.255 1.00 31.47 80 LEU B N 1
ATOM 2546 C CA . LEU B 1 80 ? 43.471 5.703 44.532 1.00 32.66 80 LEU B CA 1
ATOM 2547 C C . LEU B 1 80 ? 44.386 5.482 45.761 1.00 34.25 80 LEU B C 1
ATOM 2548 O O . LEU B 1 80 ? 45.178 6.353 46.119 1.00 33.52 80 LEU B O 1
ATOM 2553 N N . ASN B 1 81 ? 44.306 4.300 46.386 1.00 34.58 81 ASN B N 1
ATOM 2554 C CA . ASN B 1 81 ? 45.378 3.863 47.286 1.00 34.80 81 ASN B CA 1
ATOM 2555 C C . ASN B 1 81 ? 46.362 2.913 46.572 1.00 32.87 81 ASN B C 1
ATOM 2556 O O . ASN B 1 81 ? 46.321 1.692 46.784 1.00 31.27 81 ASN B O 1
ATOM 2561 N N . TYR B 1 82 ? 47.246 3.487 45.749 1.00 29.94 82 TYR B N 1
ATOM 2562 C CA . TYR B 1 82 ? 48.121 2.748 44.813 1.00 29.60 82 TYR B CA 1
ATOM 2563 C C . TYR B 1 82 ? 49.385 3.598 44.579 1.00 31.68 82 TYR B C 1
ATOM 2564 O O . TYR B 1 82 ? 49.272 4.822 44.363 1.00 30.43 82 TYR B O 1
ATOM 2573 N N . ASP B 1 83 ? 50.568 2.965 44.610 1.00 31.64 83 ASP B N 1
ATOM 2574 C CA . ASP B 1 83 ? 51.875 3.652 44.435 1.00 31.91 83 ASP B CA 1
ATOM 2575 C C . ASP B 1 83 ? 52.682 3.145 43.204 1.00 20.19 83 ASP B C 1
ATOM 2576 O O . ASP B 1 83 ? 53.558 2.281 43.339 1.00 22.79 83 ASP B O 1
ATOM 2581 N N . PRO B 1 84 ? 52.374 3.653 41.994 1.00 23.28 84 PRO B N 1
ATOM 2582 C CA . PRO B 1 84 ? 53.000 3.130 40.757 1.00 23.44 84 PRO B CA 1
ATOM 2583 C C . PRO B 1 84 ? 54.503 3.449 40.544 1.00 22.76 84 PRO B C 1
ATOM 2584 O O . PRO B 1 84 ? 54.977 4.532 40.932 1.00 19.71 84 PRO B O 1
ATOM 2588 N N . ASP B 1 85 ? 55.218 2.508 39.917 1.00 20.34 85 ASP B N 1
ATOM 2589 C CA . ASP B 1 85 ? 56.626 2.649 39.510 1.00 20.63 85 ASP B CA 1
ATOM 2590 C C . ASP B 1 85 ? 56.839 3.333 38.107 1.00 25.32 85 ASP B C 1
ATOM 2591 O O . ASP B 1 85 ? 57.918 3.903 37.859 1.00 22.13 85 ASP B O 1
ATOM 2596 N N . ILE B 1 86 ? 55.845 3.252 37.208 1.00 24.65 86 ILE B N 1
ATOM 2597 C CA . ILE B 1 86 ? 55.942 3.802 35.799 1.00 22.19 86 ILE B CA 1
ATOM 2598 C C . ILE B 1 86 ? 54.538 4.059 35.184 1.00 22.56 86 ILE B C 1
ATOM 2599 O O . ILE B 1 86 ? 53.574 3.406 35.609 1.00 19.52 86 ILE B O 1
ATOM 2604 N N . VAL B 1 87 ? 54.425 5.009 34.223 1.00 19.28 87 VAL B N 1
ATOM 2605 C CA . VAL B 1 87 ? 53.187 5.249 33.414 1.00 17.69 87 VAL B CA 1
ATOM 2606 C C . VAL B 1 87 ? 53.391 4.828 31.934 1.00 20.46 87 VAL B C 1
ATOM 2607 O O . VAL B 1 87 ? 54.415 5.214 31.324 1.00 21.27 87 VAL B O 1
ATOM 2611 N N . VAL B 1 88 ? 52.449 4.053 31.355 1.00 19.19 88 VAL B N 1
ATOM 2612 C CA . VAL B 1 88 ? 52.433 3.709 29.890 1.00 15.13 88 VAL B CA 1
ATOM 2613 C C . VAL B 1 88 ? 51.087 4.123 29.220 1.00 21.58 88 VAL B C 1
ATOM 2614 O O . VAL B 1 88 ? 50.034 3.743 29.721 1.00 18.46 88 VAL B O 1
ATOM 2618 N N . SER B 1 89 ? 51.123 4.869 28.090 1.00 18.79 89 SER B N 1
ATOM 2619 C CA . SER B 1 89 ? 49.921 5.398 27.388 1.00 19.19 89 SER B CA 1
ATOM 2620 C C . SER B 1 89 ? 49.787 4.791 25.962 1.00 19.53 89 SER B C 1
ATOM 2621 O O . SER B 1 89 ? 50.752 4.866 25.184 1.00 17.60 89 SER B O 1
ATOM 2624 N N . GLY B 1 90 ? 48.630 4.180 25.632 1.00 20.15 90 GLY B N 1
ATOM 2625 C CA . GLY B 1 90 ? 48.394 3.522 24.322 1.00 21.21 90 GLY B CA 1
ATOM 2626 C C . GLY B 1 90 ? 47.521 2.248 24.392 1.00 24.21 90 GLY B C 1
ATOM 2627 O O . GLY B 1 90 ? 46.770 2.068 25.374 1.00 21.11 90 GLY B O 1
ATOM 2628 N N . ILE B 1 91 ? 47.566 1.363 23.386 1.00 22.13 91 ILE B N 1
ATOM 2629 C CA . ILE B 1 91 ? 48.248 1.531 22.072 1.00 18.10 91 ILE B CA 1
ATOM 2630 C C . ILE B 1 91 ? 47.310 2.341 21.140 1.00 21.02 91 ILE B C 1
ATOM 2631 O O . ILE B 1 91 ? 46.148 1.950 20.967 1.00 22.45 91 ILE B O 1
ATOM 2636 N N . ASN B 1 92 ? 47.776 3.474 20.584 1.00 21.74 92 ASN B N 1
ATOM 2637 C CA . ASN B 1 92 ? 46.966 4.295 19.636 1.00 25.28 92 ASN B CA 1
ATOM 2638 C C . ASN B 1 92 ? 46.645 3.634 18.259 1.00 24.62 92 ASN B C 1
ATOM 2639 O O . ASN B 1 92 ? 47.442 2.861 17.689 1.00 23.33 92 ASN B O 1
ATOM 2644 N N . ASN B 1 93 ? 45.477 3.967 17.699 1.00 25.08 93 ASN B N 1
ATOM 2645 C CA . ASN B 1 93 ? 45.046 3.345 16.434 1.00 27.30 93 ASN B CA 1
ATOM 2646 C C . ASN B 1 93 ? 45.691 3.884 15.146 1.00 27.78 93 ASN B C 1
ATOM 2647 O O . ASN B 1 93 ? 45.458 3.318 14.071 1.00 30.88 93 ASN B O 1
ATOM 2652 N N . THR B 1 94 ? 46.486 4.957 15.256 1.00 26.88 94 THR B N 1
ATOM 2653 C CA . THR B 1 94 ? 47.288 5.527 14.135 1.00 26.99 94 THR B CA 1
ATOM 2654 C C . THR B 1 94 ? 48.666 6.020 14.618 1.00 25.45 94 THR B C 1
ATOM 2655 O O . THR B 1 94 ? 48.909 6.081 15.825 1.00 24.05 94 THR B O 1
ATOM 2659 N N . GLY B 1 95 ? 49.562 6.374 13.683 1.00 24.58 95 GLY B N 1
ATOM 2660 C CA . GLY B 1 95 ? 50.899 6.873 14.025 1.00 24.86 95 GLY B CA 1
ATOM 2661 C C . GLY B 1 95 ? 50.997 8.270 14.682 1.00 24.91 95 GLY B C 1
ATOM 2662 O O . GLY B 1 95 ? 50.138 9.130 14.427 1.00 24.60 95 GLY B O 1
ATOM 2663 N N . ASN B 1 96 ? 52.038 8.502 15.511 1.00 21.64 96 ASN B N 1
ATOM 2664 C CA . ASN B 1 96 ? 52.346 9.850 16.070 1.00 20.77 96 ASN B CA 1
ATOM 2665 C C . ASN B 1 96 ? 53.827 10.280 15.752 1.00 25.32 96 ASN B C 1
ATOM 2666 O O . ASN B 1 96 ? 54.745 10.082 16.572 1.00 20.75 96 ASN B O 1
ATOM 2671 N N . LEU B 1 97 ? 54.051 10.851 14.556 1.00 23.14 97 LEU B N 1
ATOM 2672 C CA . LEU B 1 97 ? 55.417 11.159 14.047 1.00 23.40 97 LEU B CA 1
ATOM 2673 C C . LEU B 1 97 ? 55.743 12.674 13.747 1.00 27.06 97 LEU B C 1
ATOM 2674 O O . LEU B 1 97 ? 54.838 13.466 13.431 1.00 26.14 97 LEU B O 1
ATOM 2679 N N . GLY B 1 98 ? 57.025 13.066 13.842 1.00 21.91 98 GLY B N 1
ATOM 2680 C CA . GLY B 1 98 ? 57.462 14.382 13.377 1.00 24.40 98 GLY B CA 1
ATOM 2681 C C . GLY B 1 98 ? 56.752 15.599 13.982 1.00 25.58 98 GLY B C 1
ATOM 2682 O O . GLY B 1 98 ? 56.685 15.713 15.210 1.00 21.97 98 GLY B O 1
ATOM 2683 N N . ASP B 1 99 ? 56.243 16.497 13.115 1.00 28.85 99 ASP B N 1
ATOM 2684 C CA A ASP B 1 99 ? 55.564 17.719 13.562 0.65 30.27 99 ASP B CA 1
ATOM 2685 C CA B ASP B 1 99 ? 55.532 17.716 13.540 0.35 30.18 99 ASP B CA 1
ATOM 2686 C C . ASP B 1 99 ? 54.170 17.509 14.203 1.00 30.61 99 ASP B C 1
ATOM 2687 O O . ASP B 1 99 ? 53.521 18.471 14.623 1.00 33.62 99 ASP B O 1
ATOM 2696 N N . ASP B 1 100 ? 53.711 16.269 14.284 1.00 29.72 100 ASP B N 1
ATOM 2697 C CA . ASP B 1 100 ? 52.433 15.998 14.937 1.00 31.36 100 ASP B CA 1
ATOM 2698 C C . ASP B 1 100 ? 52.611 15.637 16.440 1.00 33.38 100 ASP B C 1
ATOM 2699 O O . ASP B 1 100 ? 51.608 15.484 17.153 1.00 36.36 100 ASP B O 1
ATOM 2704 N N . VAL B 1 101 ? 53.857 15.512 16.922 1.00 27.09 101 VAL B N 1
ATOM 2705 C CA . VAL B 1 101 ? 54.110 15.077 18.320 1.00 21.68 101 VAL B CA 1
ATOM 2706 C C . VAL B 1 101 ? 53.697 16.119 19.415 1.00 19.51 101 VAL B C 1
ATOM 2707 O O . VAL B 1 101 ? 53.132 15.729 20.446 1.00 17.92 101 VAL B O 1
ATOM 2711 N N . ILE B 1 102 ? 53.939 17.433 19.194 1.00 20.06 102 ILE B N 1
ATOM 2712 C CA . ILE B 1 102 ? 53.689 18.421 20.276 1.00 18.96 102 ILE B CA 1
ATOM 2713 C C . ILE B 1 102 ? 52.220 18.475 20.752 1.00 16.00 102 ILE B C 1
ATOM 2714 O O . ILE B 1 102 ? 51.948 18.582 21.983 1.00 16.40 102 ILE B O 1
ATOM 2719 N N . TYR B 1 103 ? 51.279 18.326 19.821 1.00 12.68 103 TYR B N 1
ATOM 2720 C CA . TYR B 1 103 ? 49.841 18.374 20.190 1.00 17.70 103 TYR B CA 1
ATOM 2721 C C . TYR B 1 103 ? 49.081 16.981 20.276 1.00 17.55 103 TYR B C 1
ATOM 2722 O O . TYR B 1 103 ? 47.839 16.929 20.350 1.00 14.45 103 TYR B O 1
ATOM 2731 N N . SER B 1 104 ? 49.822 15.870 20.296 1.00 16.47 104 SER B N 1
ATOM 2732 C CA . SER B 1 104 ? 49.214 14.514 20.444 1.00 17.29 104 SER B CA 1
ATOM 2733 C C . SER B 1 104 ? 48.531 14.241 21.822 1.00 15.67 104 SER B C 1
ATOM 2734 O O . SER B 1 104 ? 49.167 14.378 22.863 1.00 16.21 104 SER B O 1
ATOM 2737 N N . GLY B 1 105 ? 47.261 13.810 21.820 1.00 16.98 105 GLY B N 1
ATOM 2738 C CA . GLY B 1 105 ? 46.597 13.417 23.073 1.00 19.26 105 GLY B CA 1
ATOM 2739 C C . GLY B 1 105 ? 47.233 12.212 23.801 1.00 17.83 105 GLY B C 1
ATOM 2740 O O . GLY B 1 105 ? 47.308 12.184 25.061 1.00 18.22 105 GLY B O 1
ATOM 2741 N N . THR B 1 106 ? 47.689 11.216 23.029 1.00 15.61 106 THR B N 1
ATOM 2742 C CA . THR B 1 106 ? 48.438 10.043 23.569 1.00 14.52 106 THR B CA 1
ATOM 2743 C C . THR B 1 106 ? 49.716 10.441 24.328 1.00 17.38 106 THR B C 1
ATOM 2744 O O . THR B 1 106 ? 49.954 9.997 25.490 1.00 19.09 106 THR B O 1
ATOM 2748 N N . VAL B 1 107 ? 50.530 11.298 23.693 1.00 14.95 107 VAL B N 1
ATOM 2749 C CA . VAL B 1 107 ? 51.740 11.865 24.323 1.00 14.66 107 VAL B CA 1
ATOM 2750 C C . VAL B 1 107 ? 51.428 12.706 25.584 1.00 15.47 107 VAL B C 1
ATOM 2751 O O . VAL B 1 107 ? 52.218 12.695 26.569 1.00 15.94 107 VAL B O 1
ATOM 2755 N N . SER B 1 108 ? 50.278 13.394 25.610 1.00 16.48 108 SER B N 1
ATOM 2756 C CA . SER B 1 108 ? 49.958 14.262 26.781 1.00 14.41 108 SER B CA 1
ATOM 2757 C C . SER B 1 108 ? 49.784 13.501 28.123 1.00 15.79 108 SER B C 1
ATOM 2758 O O . SER B 1 108 ? 50.099 14.066 29.197 1.00 16.31 108 SER B O 1
ATOM 2761 N N . ALA B 1 109 ? 49.328 12.238 28.086 1.00 15.08 109 ALA B N 1
ATOM 2762 C CA . ALA B 1 109 ? 49.186 11.446 29.346 1.00 16.68 109 ALA B CA 1
ATOM 2763 C C . ALA B 1 109 ? 50.549 11.069 29.953 1.00 18.63 109 ALA B C 1
ATOM 2764 O O . ALA B 1 109 ? 50.744 11.085 31.195 1.00 15.05 109 ALA B O 1
ATOM 2766 N N . ALA B 1 110 ? 51.477 10.672 29.073 1.00 18.36 110 ALA B N 1
ATOM 2767 C CA . ALA B 1 110 ? 52.883 10.445 29.460 1.00 18.95 110 ALA B CA 1
ATOM 2768 C C . ALA B 1 110 ? 53.577 11.679 30.083 1.00 20.46 110 ALA B C 1
ATOM 2769 O O . ALA B 1 110 ? 54.312 11.550 31.071 1.00 18.48 110 ALA B O 1
ATOM 2771 N N . MET B 1 111 ? 53.331 12.867 29.510 1.00 20.32 111 MET B N 1
ATOM 2772 C CA . MET B 1 111 ? 53.876 14.129 30.025 1.00 22.71 111 MET B CA 1
ATOM 2773 C C . MET B 1 111 ? 53.459 14.404 31.491 1.00 24.59 111 MET B C 1
ATOM 2774 O O . MET B 1 111 ? 54.297 14.758 32.331 1.00 22.88 111 MET B O 1
ATOM 2779 N N . GLU B 1 112 ? 52.176 14.230 31.804 1.00 25.61 112 GLU B N 1
ATOM 2780 C CA . GLU B 1 112 ? 51.684 14.541 33.154 1.00 28.64 112 GLU B CA 1
ATOM 2781 C C . GLU B 1 112 ? 52.289 13.581 34.183 1.00 30.11 112 GLU B C 1
ATOM 2782 O O . GLU B 1 112 ? 52.476 13.939 35.352 1.00 34.84 112 GLU B O 1
ATOM 2788 N N . GLY B 1 113 ? 52.638 12.374 33.746 1.00 24.68 113 GLY B N 1
ATOM 2789 C CA . GLY B 1 113 ? 53.387 11.451 34.574 1.00 24.82 113 GLY B CA 1
ATOM 2790 C C . GLY B 1 113 ? 54.764 11.956 35.014 1.00 31.32 113 GLY B C 1
ATOM 2791 O O . GLY B 1 113 ? 55.137 11.808 36.192 1.00 35.53 113 GLY B O 1
ATOM 2792 N N . ARG B 1 114 ? 55.514 12.555 34.086 1.00 29.11 114 ARG B N 1
ATOM 2793 C CA . ARG B 1 114 ? 56.861 13.061 34.370 1.00 34.41 114 ARG B CA 1
ATOM 2794 C C . ARG B 1 114 ? 56.864 14.362 35.190 1.00 37.90 114 ARG B C 1
ATOM 2795 O O . ARG B 1 114 ? 57.628 14.477 36.153 1.00 39.26 114 ARG B O 1
ATOM 2803 N N . PHE B 1 115 ? 56.028 15.328 34.812 1.00 35.05 115 PHE B N 1
ATOM 2804 C CA . PHE B 1 115 ? 55.783 16.517 35.659 1.00 37.90 115 PHE B CA 1
ATOM 2805 C C . PHE B 1 115 ? 55.562 16.202 37.154 1.00 42.08 115 PHE B C 1
ATOM 2806 O O . PHE B 1 115 ? 55.938 16.988 38.031 1.00 41.37 115 PHE B O 1
ATOM 2814 N N . LEU B 1 116 ? 54.951 15.046 37.420 1.00 42.46 116 LEU B N 1
ATOM 2815 C CA . LEU B 1 116 ? 54.689 14.587 38.778 1.00 41.61 116 LEU B CA 1
ATOM 2816 C C . LEU B 1 116 ? 55.743 13.575 39.257 1.00 41.76 116 LEU B C 1
ATOM 2817 O O . LEU B 1 116 ? 55.546 12.909 40.284 1.00 41.66 116 LEU B O 1
ATOM 2822 N N . GLY B 1 117 ? 56.836 13.446 38.504 1.00 38.95 117 GLY B N 1
ATOM 2823 C CA . GLY B 1 117 ? 58.009 12.716 38.956 1.00 40.91 117 GLY B CA 1
ATOM 2824 C C . GLY B 1 117 ? 58.154 11.202 38.798 1.00 39.00 117 GLY B C 1
ATOM 2825 O O . GLY B 1 117 ? 58.782 10.580 39.637 1.00 44.17 117 GLY B O 1
ATOM 2826 N N . LEU B 1 118 ? 57.599 10.614 37.743 1.00 34.29 118 LEU B N 1
ATOM 2827 C CA . LEU B 1 118 ? 57.816 9.192 37.421 1.00 36.93 118 LEU B CA 1
ATOM 2828 C C . LEU B 1 118 ? 58.381 9.028 35.986 1.00 38.27 118 LEU B C 1
ATOM 2829 O O . LEU B 1 118 ? 58.275 9.944 35.165 1.00 36.04 118 LEU B O 1
ATOM 2834 N N . PRO B 1 119 ? 58.999 7.869 35.680 1.00 39.19 119 PRO B N 1
ATOM 2835 C CA . PRO B 1 119 ? 59.374 7.650 34.273 1.00 34.53 119 PRO B CA 1
ATOM 2836 C C . PRO B 1 119 ? 58.126 7.374 33.397 1.00 30.84 119 PRO B C 1
ATOM 2837 O O . PRO B 1 119 ? 57.074 7.028 34.021 1.00 25.43 119 PRO B O 1
ATOM 2841 N N . ALA B 1 120 ? 58.216 7.558 32.051 1.00 27.11 120 ALA B N 1
ATOM 2842 C CA . ALA B 1 120 ? 57.066 7.344 31.140 1.00 24.00 120 ALA B CA 1
ATOM 2843 C C . ALA B 1 120 ? 57.351 6.950 29.649 1.00 18.67 120 ALA B C 1
ATOM 2844 O O . ALA B 1 120 ? 58.359 7.382 29.055 1.00 23.48 120 ALA B O 1
ATOM 2846 N N . VAL B 1 121 ? 56.421 6.183 29.052 1.00 17.16 121 VAL B N 1
ATOM 2847 C CA . VAL B 1 121 ? 56.480 5.671 27.636 1.00 18.39 121 VAL B CA 1
ATOM 2848 C C . VAL B 1 121 ? 55.115 5.850 26.865 1.00 23.21 121 VAL B C 1
ATOM 2849 O O . VAL B 1 121 ? 54.051 5.568 27.432 1.00 20.50 121 VAL B O 1
ATOM 2853 N N . ALA B 1 122 ? 55.141 6.343 25.608 1.00 20.67 122 ALA B N 1
ATOM 2854 C CA . ALA B 1 122 ? 53.965 6.400 24.702 1.00 14.99 122 ALA B CA 1
ATOM 2855 C C . ALA B 1 122 ? 54.125 5.356 23.545 1.00 21.65 122 ALA B C 1
ATOM 2856 O O . ALA B 1 122 ? 55.208 5.292 22.968 1.00 22.57 122 ALA B O 1
ATOM 2858 N N . VAL B 1 123 ? 53.093 4.553 23.217 1.00 18.14 123 VAL B N 1
ATOM 2859 C CA . VAL B 1 123 ? 53.165 3.545 22.105 1.00 17.35 123 VAL B CA 1
ATOM 2860 C C . VAL B 1 123 ? 52.023 3.724 21.071 1.00 20.63 123 VAL B C 1
ATOM 2861 O O . VAL B 1 123 ? 50.838 3.734 21.455 1.00 17.73 123 VAL B O 1
ATOM 2865 N N . SER B 1 124 ? 52.367 3.819 19.773 1.00 20.00 124 SER B N 1
ATOM 2866 C CA . SER B 1 124 ? 51.403 3.986 18.662 1.00 21.25 124 SER B CA 1
ATOM 2867 C C . SER B 1 124 ? 51.588 2.918 17.496 1.00 23.58 124 SER B C 1
ATOM 2868 O O . SER B 1 124 ? 52.717 2.553 17.174 1.00 22.27 124 SER B O 1
ATOM 2871 N N . LEU B 1 125 ? 50.499 2.455 16.863 1.00 20.01 125 LEU B N 1
ATOM 2872 C CA . LEU B 1 125 ? 50.574 1.547 15.666 1.00 21.73 125 LEU B CA 1
ATOM 2873 C C . LEU B 1 125 ? 50.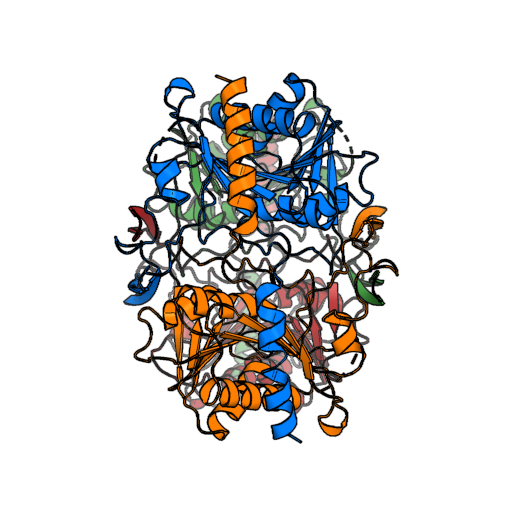413 2.302 14.318 1.00 27.78 125 LEU B C 1
ATOM 2874 O O . LEU B 1 125 ? 49.443 3.040 14.125 1.00 28.62 125 LEU B O 1
ATOM 2879 N N . VAL B 1 126 ? 51.350 2.098 13.389 1.00 27.68 126 VAL B N 1
ATOM 2880 C CA . VAL B 1 126 ? 51.374 2.814 12.092 1.00 28.00 126 VAL B CA 1
ATOM 2881 C C . VAL B 1 126 ? 50.484 2.196 10.988 1.00 29.10 126 VAL B C 1
ATOM 2882 O O . VAL B 1 126 ? 50.977 1.544 10.071 1.00 29.23 126 VAL B O 1
ATOM 2886 N N . THR B 1 127 ? 49.174 2.431 11.075 1.00 31.83 127 THR B N 1
ATOM 2887 C CA . THR B 1 127 ? 48.206 1.883 10.115 1.00 33.47 127 THR B CA 1
ATOM 2888 C C . THR B 1 127 ? 48.196 2.678 8.800 1.00 36.42 127 THR B C 1
ATOM 2889 O O . THR B 1 127 ? 48.330 3.898 8.820 1.00 32.87 127 THR B O 1
ATOM 2893 N N . LEU B 1 128 ? 48.064 1.970 7.668 1.00 40.99 128 LEU B N 1
ATOM 2894 C CA . LEU B 1 128 ? 48.134 2.563 6.322 1.00 46.22 128 LEU B CA 1
ATOM 2895 C C . LEU B 1 128 ? 46.819 2.493 5.538 1.00 53.45 128 LEU B C 1
ATOM 2896 O O . LEU B 1 128 ? 45.971 1.647 5.802 1.00 52.72 128 LEU B O 1
ATOM 2901 N N . TYR B 1 129 ? 46.680 3.376 4.551 1.00 62.71 129 TYR B N 1
ATOM 2902 C CA . TYR B 1 129 ? 45.569 3.332 3.592 1.00 70.68 129 TYR B CA 1
ATOM 2903 C C . TYR B 1 129 ? 44.192 3.371 4.251 1.00 72.28 129 TYR B C 1
ATOM 2904 O O . TYR B 1 129 ? 43.295 2.622 3.862 1.00 74.79 129 TYR B O 1
ATOM 2913 N N . ALA B 1 135 ? 42.682 -6.484 9.764 1.00 57.41 135 ALA B N 1
ATOM 2914 C CA . ALA B 1 135 ? 42.660 -6.563 11.228 1.00 55.16 135 ALA B CA 1
ATOM 2915 C C . ALA B 1 135 ? 44.001 -6.161 11.846 1.00 50.86 135 ALA B C 1
ATOM 2916 O O . ALA B 1 135 ? 44.990 -6.883 11.718 1.00 52.33 135 ALA B O 1
ATOM 2918 N N . PRO B 1 136 ? 44.025 -5.018 12.549 1.00 45.53 136 PRO B N 1
ATOM 2919 C CA . PRO B 1 136 ? 45.248 -4.367 13.044 1.00 40.13 136 PRO B CA 1
ATOM 2920 C C . PRO B 1 136 ? 46.114 -5.278 13.902 1.00 37.30 136 PRO B C 1
ATOM 2921 O O . PRO B 1 136 ? 45.566 -5.983 14.754 1.00 40.49 136 PRO B O 1
ATOM 2925 N N . GLN B 1 137 ? 47.433 -5.276 13.697 1.00 34.17 137 GLN B N 1
ATOM 2926 C CA . GLN B 1 137 ? 48.312 -6.161 14.477 1.00 34.15 137 GLN B CA 1
ATOM 2927 C C . GLN B 1 137 ? 48.661 -5.594 15.871 1.00 31.50 137 GLN B C 1
ATOM 2928 O O . GLN B 1 137 ? 49.839 -5.363 16.181 1.00 28.75 137 GLN B O 1
ATOM 2934 N N . TYR B 1 138 ? 47.644 -5.399 16.709 1.00 29.89 138 TYR B N 1
ATOM 2935 C CA . TYR B 1 138 ? 47.865 -4.960 18.098 1.00 30.60 138 TYR B CA 1
ATOM 2936 C C . TYR B 1 138 ? 48.811 -5.883 18.898 1.00 31.73 138 TYR B C 1
ATOM 2937 O O . TYR B 1 138 ? 49.542 -5.414 19.774 1.00 28.48 138 TYR B O 1
ATOM 2946 N N . GLU B 1 139 ? 48.806 -7.187 18.597 1.00 31.05 139 GLU B N 1
ATOM 2947 C CA . GLU B 1 139 ? 49.664 -8.141 19.336 1.00 34.11 139 GLU B CA 1
ATOM 2948 C C . GLU B 1 139 ? 51.173 -7.908 19.159 1.00 33.37 139 GLU B C 1
ATOM 2949 O O . GLU B 1 139 ? 51.953 -8.069 20.103 1.00 29.83 139 GLU B O 1
ATOM 2955 N N . THR B 1 140 ? 51.569 -7.584 17.930 1.00 34.63 140 THR B N 1
ATOM 2956 C CA . THR B 1 140 ? 52.940 -7.200 17.589 1.00 29.64 140 THR B CA 1
ATOM 2957 C C . THR B 1 140 ? 53.416 -6.007 18.451 1.00 28.67 140 THR B C 1
ATOM 2958 O O . THR B 1 140 ? 54.541 -6.012 18.971 1.00 28.32 140 THR B O 1
ATOM 2962 N N . ALA B 1 141 ? 52.561 -4.986 18.579 1.00 26.40 141 ALA B N 1
ATOM 2963 C CA . ALA B 1 141 ? 52.889 -3.793 19.365 1.00 28.87 141 ALA B CA 1
ATOM 2964 C C . ALA B 1 141 ? 53.036 -4.078 20.875 1.00 28.90 141 ALA B C 1
ATOM 2965 O O . ALA B 1 141 ? 53.928 -3.529 21.537 1.00 25.76 141 ALA B O 1
ATOM 2967 N N . ALA B 1 142 ? 52.190 -4.964 21.407 1.00 29.50 142 ALA B N 1
ATOM 2968 C CA . ALA B 1 142 ? 52.278 -5.377 22.825 1.00 28.99 142 ALA B CA 1
ATOM 2969 C C . ALA B 1 142 ? 53.551 -6.173 23.189 1.00 30.19 142 ALA B C 1
ATOM 2970 O O . ALA B 1 142 ? 54.096 -6.033 24.303 1.00 27.39 142 ALA B O 1
ATOM 2972 N N . HIS B 1 143 ? 54.000 -7.037 22.272 1.00 31.51 143 HIS B N 1
ATOM 2973 C CA . HIS B 1 143 ? 55.216 -7.829 22.490 1.00 33.06 143 HIS B CA 1
ATOM 2974 C C . HIS B 1 143 ? 56.413 -6.883 22.594 1.00 30.95 143 HIS B C 1
ATOM 2975 O O . HIS B 1 143 ? 57.299 -7.090 23.417 1.00 29.31 143 HIS B O 1
ATOM 2982 N N . ALA B 1 144 ? 56.433 -5.829 21.775 1.00 28.17 144 ALA B N 1
ATOM 2983 C CA . ALA B 1 144 ? 57.496 -4.824 21.893 1.00 28.78 144 ALA B CA 1
ATOM 2984 C C . ALA B 1 144 ? 57.505 -4.071 23.243 1.00 28.52 144 ALA B C 1
ATOM 2985 O O . ALA B 1 144 ? 58.573 -3.867 23.848 1.00 29.06 144 ALA B O 1
ATOM 2987 N N . ALA B 1 145 ? 56.322 -3.659 23.706 1.00 25.72 145 ALA B N 1
ATOM 2988 C CA . ALA B 1 145 ? 56.177 -2.923 24.960 1.00 25.96 145 ALA B CA 1
ATOM 2989 C C . ALA B 1 145 ? 56.592 -3.693 26.237 1.00 28.44 145 ALA B C 1
ATOM 2990 O O . ALA B 1 145 ? 57.174 -3.096 27.157 1.00 27.30 145 ALA B O 1
ATOM 2992 N N . ILE B 1 146 ? 56.301 -4.994 26.318 1.00 27.90 146 ILE B N 1
ATOM 2993 C CA . ILE B 1 146 ? 56.694 -5.733 27.533 1.00 29.60 146 ILE B CA 1
ATOM 2994 C C . ILE B 1 146 ? 58.215 -5.940 27.622 1.00 29.33 146 ILE B C 1
ATOM 2995 O O . ILE B 1 146 ? 58.766 -5.948 28.720 1.00 28.56 146 ILE B O 1
ATOM 3000 N N . ASN B 1 147 ? 58.892 -6.103 26.475 1.00 29.96 147 ASN B N 1
ATOM 3001 C CA . ASN B 1 147 ? 60.360 -6.214 26.483 1.00 32.49 147 ASN B CA 1
ATOM 3002 C C . ASN B 1 147 ? 61.090 -4.919 26.906 1.00 31.90 147 ASN B C 1
ATOM 3003 O O . ASN B 1 147 ? 62.137 -4.972 27.578 1.00 31.08 147 ASN B O 1
ATOM 3008 N N . ILE B 1 148 ? 60.529 -3.775 26.512 1.00 28.20 148 ILE B N 1
ATOM 3009 C CA . ILE B 1 148 ? 61.048 -2.457 26.881 1.00 30.89 148 ILE B CA 1
ATOM 3010 C C . ILE B 1 148 ? 60.895 -2.194 28.392 1.00 33.83 148 ILE B C 1
ATOM 3011 O O . ILE B 1 148 ? 61.849 -1.754 29.052 1.00 33.90 148 ILE B O 1
ATOM 3016 N N . VAL B 1 149 ? 59.705 -2.471 28.937 1.00 33.78 149 VAL B N 1
ATOM 3017 C CA . VAL B 1 149 ? 59.461 -2.332 30.383 1.00 33.44 149 VAL B CA 1
ATOM 3018 C C . VAL B 1 149 ? 60.386 -3.185 31.283 1.00 35.26 149 VAL B C 1
ATOM 3019 O O . VAL B 1 149 ? 60.889 -2.690 32.296 1.00 37.07 149 VAL B O 1
ATOM 3023 N N . ALA B 1 150 ? 60.617 -4.448 30.930 1.00 34.72 150 ALA B N 1
ATOM 3024 C CA . ALA B 1 150 ? 61.518 -5.292 31.723 1.00 37.96 150 ALA B CA 1
ATOM 3025 C C . ALA B 1 150 ? 62.982 -4.818 31.720 1.00 40.03 150 ALA B C 1
ATOM 3026 O O . ALA B 1 150 ? 63.701 -4.996 32.707 1.00 40.07 150 ALA B O 1
ATOM 3028 N N . GLN B 1 151 ? 63.426 -4.215 30.619 1.00 39.52 151 GLN B N 1
ATOM 3029 C CA . GLN B 1 151 ? 64.802 -3.728 30.528 1.00 41.62 151 GLN B CA 1
ATOM 3030 C C . GLN B 1 151 ? 65.021 -2.444 31.343 1.00 41.37 151 GLN B C 1
ATOM 3031 O O . GLN B 1 151 ? 66.108 -2.235 31.893 1.00 40.94 151 GLN B O 1
ATOM 3037 N N . LEU B 1 152 ? 64.000 -1.585 31.412 1.00 40.81 152 LEU B N 1
ATOM 3038 C CA . LEU B 1 152 ? 64.070 -0.360 32.229 1.00 42.68 152 LEU B CA 1
ATOM 3039 C C . LEU B 1 152 ? 64.316 -0.648 33.722 1.00 47.30 152 LEU B C 1
ATOM 3040 O O . LEU B 1 152 ? 64.909 0.167 34.439 1.00 47.52 152 LEU B O 1
ATOM 3045 N N . LYS B 1 153 ? 63.858 -1.804 34.186 1.00 50.39 153 LYS B N 1
ATOM 3046 C CA . LYS B 1 153 ? 64.112 -2.240 35.561 1.00 54.97 153 LYS B CA 1
ATOM 3047 C C . LYS B 1 153 ? 65.570 -2.669 35.804 1.00 58.98 153 LYS B C 1
ATOM 3048 O O . LYS B 1 153 ? 66.287 -2.030 36.579 1.00 60.06 153 LYS B O 1
ATOM 3054 N N . THR B 1 154 ? 65.997 -3.744 35.138 1.00 59.61 154 THR B N 1
ATOM 3055 C CA . THR B 1 154 ? 67.316 -4.347 35.368 1.00 62.39 154 THR B CA 1
ATOM 3056 C C . THR B 1 154 ? 68.509 -3.605 34.755 1.00 62.14 154 THR B C 1
ATOM 3057 O O . THR B 1 154 ? 69.649 -4.044 34.911 1.00 63.58 154 THR B O 1
ATOM 3061 N N . ASP B 1 155 ? 68.254 -2.502 34.059 1.00 59.09 155 ASP B N 1
ATOM 3062 C CA . ASP B 1 155 ? 69.320 -1.702 33.448 1.00 59.08 155 ASP B CA 1
ATOM 3063 C C . ASP B 1 155 ? 68.813 -0.278 33.215 1.00 57.30 155 ASP B C 1
ATOM 3064 O O . ASP B 1 155 ? 68.570 0.120 32.075 1.00 56.53 155 ASP B O 1
ATOM 3069 N N . PRO B 1 156 ? 68.659 0.496 34.304 1.00 56.40 156 PRO B N 1
ATOM 3070 C CA . PRO B 1 156 ? 67.913 1.770 34.310 1.00 52.53 156 PRO B CA 1
ATOM 3071 C C . PRO B 1 156 ? 68.521 2.978 33.582 1.00 51.24 156 PRO B C 1
ATOM 3072 O O . PRO B 1 156 ? 69.741 3.160 33.555 1.00 50.83 156 PRO B O 1
ATOM 3076 N N . LEU B 1 157 ? 67.639 3.806 33.016 1.00 50.50 157 LEU B N 1
ATOM 3077 C CA . LEU B 1 157 ? 68.009 5.081 32.392 1.00 52.03 157 LEU B CA 1
ATOM 3078 C C . LEU B 1 157 ? 67.628 6.253 33.309 1.00 55.16 157 LEU B C 1
ATOM 3079 O O . LEU B 1 157 ? 66.720 6.121 34.130 1.00 55.67 157 LEU B O 1
ATOM 3084 N N . PRO B 1 158 ? 68.319 7.402 33.175 1.00 57.81 158 PRO B N 1
ATOM 3085 C CA . PRO B 1 158 ? 67.951 8.595 33.952 1.00 59.94 158 PRO B CA 1
ATOM 3086 C C . PRO B 1 158 ? 66.564 9.133 33.595 1.00 60.66 158 PRO B C 1
ATOM 3087 O O . PRO B 1 158 ? 66.266 9.332 32.415 1.00 61.49 158 PRO B O 1
ATOM 3091 N N . ALA B 1 159 ? 65.737 9.381 34.611 1.00 60.11 159 ALA B N 1
ATOM 3092 C CA . ALA B 1 159 ? 64.353 9.809 34.398 1.00 59.31 159 ALA B CA 1
ATOM 3093 C C . ALA B 1 159 ? 64.191 11.324 34.179 1.00 57.86 159 ALA B C 1
ATOM 3094 O O . ALA B 1 159 ? 63.595 12.021 35.000 1.00 58.96 159 ALA B O 1
ATOM 3096 N N . ASP B 1 160 ? 64.712 11.827 33.067 1.00 53.77 160 ASP B N 1
ATOM 3097 C CA . ASP B 1 160 ? 64.571 13.246 32.732 1.00 51.06 160 ASP B CA 1
ATOM 3098 C C . ASP B 1 160 ? 64.148 13.413 31.270 1.00 45.10 160 ASP B C 1
ATOM 3099 O O . ASP B 1 160 ? 64.410 14.445 30.648 1.00 45.75 160 ASP B O 1
ATOM 3104 N N . THR B 1 161 ? 63.494 12.377 30.742 1.00 38.59 161 THR B N 1
ATOM 3105 C CA A THR B 1 161 ? 63.083 12.325 29.337 0.74 34.31 161 THR B CA 1
ATOM 3106 C CA B THR B 1 161 ? 63.053 12.349 29.351 0.26 34.62 161 THR B CA 1
ATOM 3107 C C . THR B 1 161 ? 61.891 11.365 29.203 1.00 30.73 161 THR B C 1
ATOM 3108 O O . THR B 1 161 ? 61.584 10.617 30.126 1.00 30.78 161 THR B O 1
ATOM 3115 N N . ILE B 1 162 ? 61.229 11.388 28.051 1.00 26.86 162 ILE B N 1
ATOM 3116 C CA . ILE B 1 162 ? 60.131 10.459 27.738 1.00 22.50 162 ILE B CA 1
ATOM 3117 C C . ILE B 1 162 ? 60.549 9.690 26.483 1.00 21.32 162 ILE B C 1
ATOM 3118 O O . ILE B 1 162 ? 61.226 10.266 25.621 1.00 21.31 162 ILE B O 1
ATOM 3123 N N . LEU B 1 163 ? 60.185 8.407 26.369 1.00 18.61 163 LEU B N 1
ATOM 3124 C CA . LEU B 1 163 ? 60.440 7.636 25.130 1.00 19.14 163 LEU B CA 1
ATOM 3125 C C . LEU B 1 163 ? 59.173 7.584 24.230 1.00 24.49 163 LEU B C 1
ATOM 3126 O O . LEU B 1 163 ? 58.131 7.107 24.692 1.00 26.64 163 LEU B O 1
ATOM 3131 N N . ASN B 1 164 ? 59.247 8.101 22.985 1.00 20.17 164 ASN B N 1
ATOM 3132 C CA . ASN B 1 164 ? 58.148 8.043 21.987 1.00 17.16 164 ASN B CA 1
ATOM 3133 C C . ASN B 1 164 ? 58.367 6.884 20.963 1.00 20.31 164 ASN B C 1
ATOM 3134 O O . ASN B 1 164 ? 59.278 6.962 20.112 1.00 23.24 164 ASN B O 1
ATOM 3139 N N . VAL B 1 165 ? 57.548 5.817 21.062 1.00 18.44 165 VAL B N 1
ATOM 3140 C CA . VAL B 1 165 ? 57.690 4.551 20.266 1.00 19.71 165 VAL B CA 1
ATOM 3141 C C . VAL B 1 165 ? 56.596 4.357 19.168 1.00 20.07 165 VAL B C 1
ATOM 3142 O O . VAL B 1 165 ? 55.380 4.441 19.481 1.00 19.17 165 VAL B O 1
ATOM 3146 N N . ASN B 1 166 ? 57.024 4.077 17.911 1.00 21.92 166 ASN B N 1
ATOM 3147 C CA . ASN B 1 166 ? 56.136 3.809 16.743 1.00 21.42 166 ASN B CA 1
ATOM 3148 C C . ASN B 1 166 ? 56.393 2.401 16.077 1.00 28.47 166 ASN B C 1
ATOM 3149 O O . ASN B 1 166 ? 57.542 2.085 15.734 1.00 27.13 166 ASN B O 1
ATOM 3154 N N . VAL B 1 167 ? 55.341 1.574 15.912 1.00 23.28 167 VAL B N 1
ATOM 3155 C CA . VAL B 1 167 ? 55.461 0.157 15.445 1.00 25.55 167 VAL B CA 1
ATOM 3156 C C . VAL B 1 167 ? 54.769 -0.132 14.074 1.00 25.85 167 VAL B C 1
ATOM 3157 O O . VAL B 1 167 ? 53.553 0.063 13.937 1.00 26.59 167 VAL B O 1
ATOM 3161 N N . PRO B 1 168 ? 55.530 -0.590 13.054 1.00 29.02 168 PRO B N 1
ATOM 3162 C CA . PRO B 1 168 ? 54.907 -0.995 11.776 1.00 30.25 168 PRO B CA 1
ATOM 3163 C C . PRO B 1 168 ? 53.778 -2.043 11.894 1.00 32.50 168 PRO B C 1
ATOM 3164 O O . PRO B 1 168 ? 53.897 -2.992 12.693 1.00 32.38 168 PRO B O 1
ATOM 3168 N N . ASP B 1 169 ? 52.742 -1.899 11.059 1.00 31.17 169 ASP B N 1
ATOM 3169 C CA . ASP B 1 169 ? 51.522 -2.723 11.102 1.00 31.51 169 ASP B CA 1
ATOM 3170 C C . ASP B 1 169 ? 51.708 -4.040 10.322 1.00 36.40 169 ASP B C 1
ATOM 3171 O O . ASP B 1 169 ? 51.111 -4.225 9.251 1.00 35.28 169 ASP B O 1
ATOM 3176 N N . VAL B 1 170 ? 52.544 -4.935 10.860 1.00 32.53 170 VAL B N 1
ATOM 3177 C CA . VAL B 1 170 ? 52.854 -6.239 10.229 1.00 35.21 170 VAL B CA 1
ATOM 3178 C C . VAL B 1 170 ? 53.027 -7.378 11.257 1.00 36.20 170 VAL B C 1
ATOM 3179 O O . VAL B 1 170 ? 52.964 -7.149 12.478 1.00 33.73 170 VAL B O 1
ATOM 3183 N N . THR B 1 171 ? 53.243 -8.596 10.748 1.00 37.31 171 THR B N 1
ATOM 3184 C CA . THR B 1 171 ? 53.532 -9.781 11.565 1.00 38.14 171 THR B CA 1
ATOM 3185 C C . THR B 1 171 ? 54.964 -9.747 12.148 1.00 45.10 171 THR B C 1
ATOM 3186 O O . THR B 1 171 ? 55.882 -9.241 11.493 1.00 38.69 171 THR B O 1
ATOM 3190 N N . TRP B 1 172 ? 55.168 -10.287 13.359 1.00 37.86 172 TRP B N 1
ATOM 3191 C CA . TRP B 1 172 ? 56.497 -10.227 14.004 1.00 42.19 172 TRP B CA 1
ATOM 3192 C C . TRP B 1 172 ? 57.619 -10.847 13.157 1.00 44.27 172 TRP B C 1
ATOM 3193 O O . TRP B 1 172 ? 58.773 -10.404 13.201 1.00 43.21 172 TRP B O 1
ATOM 3204 N N . GLN B 1 173 ? 57.268 -11.855 12.369 1.00 45.22 173 GLN B N 1
ATOM 3205 C CA . GLN B 1 173 ? 58.240 -12.556 11.537 1.00 50.74 173 GLN B CA 1
ATOM 3206 C C . GLN B 1 173 ? 58.874 -11.658 10.455 1.00 51.13 173 GLN B C 1
ATOM 3207 O O . GLN B 1 173 ? 59.995 -11.916 10.005 1.00 51.50 173 GLN B O 1
ATOM 3213 N N . GLN B 1 174 ? 58.162 -10.596 10.074 1.00 48.70 174 GLN B N 1
ATOM 3214 C CA . GLN B 1 174 ? 58.587 -9.688 9.007 1.00 49.57 174 GLN B CA 1
ATOM 3215 C C . GLN B 1 174 ? 59.408 -8.477 9.495 1.00 45.65 174 GLN B C 1
ATOM 3216 O O . GLN B 1 174 ? 59.990 -7.744 8.688 1.00 44.21 174 GLN B O 1
ATOM 3222 N N . MET B 1 175 ? 59.455 -8.265 10.810 1.00 40.43 175 MET B N 1
ATOM 3223 C CA . MET B 1 175 ? 60.189 -7.132 11.377 1.00 39.00 175 MET B CA 1
ATOM 3224 C C . MET B 1 175 ? 61.713 -7.245 11.216 1.00 42.29 175 MET B C 1
ATOM 3225 O O . MET B 1 175 ? 62.285 -8.336 11.332 1.00 43.02 175 MET B O 1
ATOM 3230 N N . ARG B 1 176 ? 62.363 -6.110 10.962 1.00 42.65 176 ARG B N 1
ATOM 3231 C CA . ARG B 1 176 ? 63.798 -6.079 10.679 1.00 45.18 176 ARG B CA 1
ATOM 3232 C C . ARG B 1 176 ? 64.742 -5.738 11.852 1.00 44.27 176 ARG B C 1
ATOM 3233 O O . ARG B 1 176 ? 65.927 -6.089 11.787 1.00 47.19 176 ARG B O 1
ATOM 3241 N N . GLY B 1 177 ? 64.235 -5.075 12.900 1.00 39.50 177 GLY B N 1
ATOM 3242 C CA . GLY B 1 177 ? 65.056 -4.612 14.022 1.00 39.33 177 GLY B CA 1
ATOM 3243 C C . GLY B 1 177 ? 64.502 -3.398 14.791 1.00 38.43 177 GLY B C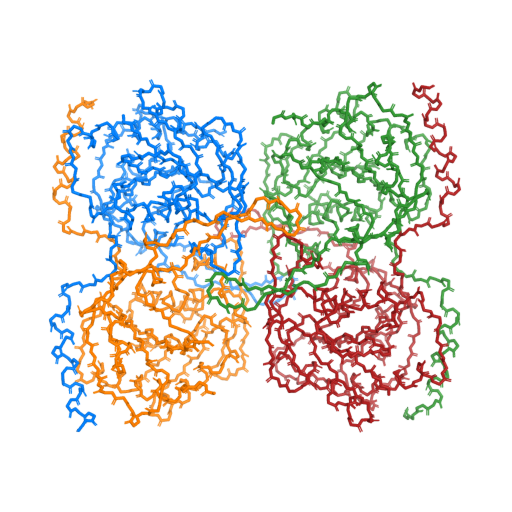 1
ATOM 3244 O O . GLY B 1 177 ? 63.364 -2.981 14.533 1.00 38.91 177 GLY B O 1
ATOM 3245 N N . PHE B 1 178 ? 65.284 -2.865 15.747 1.00 38.29 178 PHE B N 1
ATOM 3246 C CA . PHE B 1 178 ? 65.009 -1.573 16.434 1.00 39.83 178 PHE B CA 1
ATOM 3247 C C . PHE B 1 178 ? 65.962 -0.487 15.894 1.00 41.22 178 PHE B C 1
ATOM 3248 O O . PHE B 1 178 ? 67.034 -0.815 15.383 1.00 42.74 178 PHE B O 1
ATOM 3256 N N . LYS B 1 179 ? 65.603 0.793 16.042 1.00 37.84 179 LYS B N 1
ATOM 3257 C CA . LYS B 1 179 ? 66.448 1.909 15.589 1.00 37.41 179 LYS B CA 1
ATOM 3258 C C . LYS B 1 179 ? 66.179 3.188 16.405 1.00 34.00 179 LYS B C 1
ATOM 3259 O O . LYS B 1 179 ? 65.022 3.505 16.650 1.00 31.29 179 LYS B O 1
ATOM 3265 N N . VAL B 1 180 ? 67.227 3.900 16.838 1.00 30.72 180 VAL B N 1
ATOM 3266 C CA . VAL B 1 180 ? 67.062 5.187 17.564 1.00 29.29 180 VAL B CA 1
ATOM 3267 C C . VAL B 1 180 ? 67.101 6.358 16.544 1.00 33.40 180 VAL B C 1
ATOM 3268 O O . VAL B 1 180 ? 67.944 6.341 15.632 1.00 33.85 180 VAL B O 1
ATOM 3272 N N . THR B 1 181 ? 66.200 7.342 16.684 1.00 31.15 181 THR B N 1
ATOM 3273 C CA . THR B 1 181 ? 65.956 8.381 15.644 1.00 32.16 181 THR B CA 1
ATOM 3274 C C . THR B 1 181 ? 65.720 9.814 16.187 1.00 31.11 181 THR B C 1
ATOM 3275 O O . THR B 1 181 ? 65.480 9.974 17.380 1.00 29.22 181 THR B O 1
ATOM 3279 N N . ARG B 1 182 ? 65.778 10.830 15.297 1.00 33.78 182 ARG B N 1
ATOM 3280 C CA . ARG B 1 182 ? 65.328 12.224 15.563 1.00 30.51 182 ARG B CA 1
ATOM 3281 C C . ARG B 1 182 ? 63.950 12.504 14.904 1.00 29.41 182 ARG B C 1
ATOM 3282 O O . ARG B 1 182 ? 63.558 11.759 13.999 1.00 28.77 182 ARG B O 1
ATOM 3290 N N . LEU B 1 183 ? 63.217 13.544 15.359 1.00 24.72 183 LEU B N 1
ATOM 3291 C CA . LEU B 1 183 ? 61.957 13.964 14.700 1.00 22.80 183 LEU B CA 1
ATOM 3292 C C . LEU B 1 183 ? 62.163 14.570 13.272 1.00 29.98 183 LEU B C 1
ATOM 3293 O O . LEU B 1 183 ? 63.013 15.451 13.080 1.00 28.48 183 LEU B O 1
ATOM 3298 N N . GLY B 1 184 ? 61.372 14.121 12.293 1.00 30.36 184 GLY B N 1
ATOM 3299 C CA . GLY B 1 184 ? 61.390 14.681 10.931 1.00 32.16 184 GLY B CA 1
ATOM 3300 C C . GLY B 1 184 ? 60.331 15.783 10.747 1.00 32.39 184 GLY B C 1
ATOM 3301 O O . GLY B 1 184 ? 59.800 16.272 11.747 1.00 26.93 184 GLY B O 1
ATOM 3302 N N . ASN B 1 185 ? 60.022 16.164 9.497 1.00 35.01 185 ASN B N 1
ATOM 3303 C CA . ASN B 1 185 ? 58.980 17.174 9.210 1.00 40.41 185 ASN B CA 1
ATOM 3304 C C . ASN B 1 185 ? 58.305 17.002 7.850 1.00 44.41 185 ASN B C 1
ATOM 3305 O O . ASN B 1 185 ? 58.975 16.716 6.852 1.00 46.74 185 ASN B O 1
ATOM 3310 N N . ARG B 1 186 ? 56.994 17.245 7.782 1.00 44.43 186 ARG B N 1
ATOM 3311 C CA . ARG B 1 186 ? 56.306 17.112 6.492 1.00 49.37 186 ARG B CA 1
ATOM 3312 C C . ARG B 1 186 ? 55.302 18.196 6.046 1.00 50.86 186 ARG B C 1
ATOM 3313 O O . ARG B 1 186 ? 54.941 18.227 4.875 1.00 52.46 186 ARG B O 1
ATOM 3321 N N . HIS B 1 187 ? 54.834 19.064 6.942 1.00 50.48 187 HIS B N 1
ATOM 3322 C CA . HIS B 1 187 ? 53.765 20.003 6.554 1.00 49.43 187 HIS B CA 1
ATOM 3323 C C . HIS B 1 187 ? 54.262 21.392 6.119 1.00 47.10 187 HIS B C 1
ATOM 3324 O O . HIS B 1 187 ? 53.490 22.185 5.587 1.00 44.54 187 HIS B O 1
ATOM 3331 N N . ARG B 1 188 ? 55.542 21.677 6.340 1.00 46.56 188 ARG B N 1
ATOM 3332 C CA . ARG B 1 188 ? 56.125 22.946 5.917 1.00 47.83 188 ARG B CA 1
ATOM 3333 C C . ARG B 1 188 ? 55.980 23.171 4.396 1.00 50.68 188 ARG B C 1
ATOM 3334 O O . ARG B 1 188 ? 55.850 24.306 3.933 1.00 55.27 188 ARG B O 1
ATOM 3342 N N . SER B 1 189 ? 55.985 22.082 3.631 1.00 47.52 189 SER B N 1
ATOM 3343 C CA . SER B 1 189 ? 55.824 22.132 2.174 1.00 51.63 189 SER B CA 1
ATOM 3344 C C . SER B 1 189 ? 54.365 22.272 1.678 1.00 49.61 189 SER B C 1
ATOM 3345 O O . SER B 1 189 ? 54.108 22.736 0.547 1.00 49.53 189 SER B O 1
ATOM 3348 N N . ALA B 1 190 ? 53.428 21.881 2.537 1.00 43.13 190 ALA B N 1
ATOM 3349 C CA . ALA B 1 190 ? 52.007 21.738 2.202 1.00 41.54 190 ALA B CA 1
ATOM 3350 C C . ALA B 1 190 ? 51.279 23.012 1.747 1.00 39.35 190 ALA B C 1
ATOM 3351 O O . ALA B 1 190 ? 50.967 23.887 2.562 1.00 35.74 190 ALA B O 1
ATOM 3353 N N . PRO B 1 191 ? 50.937 23.085 0.451 1.00 36.42 191 PRO B N 1
ATOM 3354 C CA . PRO B 1 191 ? 50.388 24.307 -0.172 1.00 36.75 191 PRO B CA 1
ATOM 3355 C C . PRO B 1 191 ? 48.880 24.559 0.016 1.00 37.01 191 PRO B C 1
ATOM 3356 O O . PRO B 1 191 ? 48.103 23.629 0.271 1.00 38.15 191 PRO B O 1
ATOM 3360 N N . CYS B 1 192 ? 48.498 25.829 -0.092 1.00 35.88 192 CYS B N 1
ATOM 3361 C CA . CYS B 1 192 ? 47.106 26.284 -0.111 1.00 36.57 192 CYS B CA 1
ATOM 3362 C C . CYS B 1 192 ? 46.486 25.998 -1.487 1.00 40.10 192 CYS B C 1
ATOM 3363 O O . CYS B 1 192 ? 47.082 26.338 -2.526 1.00 44.68 192 CYS B O 1
ATOM 3366 N N . LEU B 1 193 ? 45.305 25.378 -1.508 1.00 36.25 193 LEU B N 1
ATOM 3367 C CA . LEU B 1 193 ? 44.590 25.107 -2.763 1.00 39.29 193 LEU B CA 1
ATOM 3368 C C . LEU B 1 193 ? 43.207 25.790 -2.828 1.00 40.13 193 LEU B C 1
ATOM 3369 O O . LEU B 1 193 ? 42.337 25.516 -1.989 1.00 36.56 193 LEU B O 1
ATOM 3374 N N . THR B 1 194 ? 43.002 26.655 -3.827 1.00 38.05 194 THR B N 1
ATOM 3375 C CA . THR B 1 194 ? 41.728 27.381 -3.999 1.00 41.26 194 THR B CA 1
ATOM 3376 C C . THR B 1 194 ? 40.711 26.649 -4.892 1.00 45.37 194 THR B C 1
ATOM 3377 O O . THR B 1 194 ? 40.992 26.419 -6.073 1.00 48.94 194 THR B O 1
ATOM 3381 N N . GLN B 1 195 ? 39.535 26.304 -4.346 1.00 44.17 195 GLN B N 1
ATOM 3382 C CA . GLN B 1 195 ? 38.468 25.602 -5.096 1.00 43.46 195 GLN B CA 1
ATOM 3383 C C . GLN B 1 195 ? 37.057 26.194 -4.878 1.00 41.91 195 GLN B C 1
ATOM 3384 O O . GLN B 1 195 ? 36.921 27.237 -4.230 1.00 39.75 195 GLN B O 1
ATOM 3390 N N . THR B 1 196 ? 36.023 25.557 -5.456 1.00 40.89 196 THR B N 1
ATOM 3391 C CA . THR B 1 196 ? 34.619 25.991 -5.265 1.00 37.21 196 THR B CA 1
ATOM 3392 C C . THR B 1 196 ? 33.655 24.880 -4.747 1.00 41.56 196 THR B C 1
ATOM 3393 O O . THR B 1 196 ? 33.748 23.720 -5.150 1.00 44.68 196 THR B O 1
ATOM 3397 N N . ASP B 1 197 ? 32.742 25.248 -3.844 1.00 38.48 197 ASP B N 1
ATOM 3398 C CA . ASP B 1 197 ? 31.766 24.307 -3.264 1.00 36.05 197 ASP B CA 1
ATOM 3399 C C . ASP B 1 197 ? 30.611 24.032 -4.237 1.00 36.30 197 ASP B C 1
ATOM 3400 O O . ASP B 1 197 ? 30.575 24.622 -5.313 1.00 33.88 197 ASP B O 1
ATOM 3405 N N . PRO B 1 198 ? 29.658 23.141 -3.881 1.00 40.05 198 PRO B N 1
ATOM 3406 C CA . PRO B 1 198 ? 28.581 22.944 -4.862 1.00 44.51 198 PRO B CA 1
ATOM 3407 C C . PRO B 1 198 ? 27.679 24.153 -5.164 1.00 48.47 198 PRO B C 1
ATOM 3408 O O . PRO B 1 198 ? 26.648 23.958 -5.803 1.00 52.73 198 PRO B O 1
ATOM 3412 N N . ARG B 1 199 ? 28.061 25.359 -4.746 1.00 49.15 199 ARG B N 1
ATOM 3413 C CA . ARG B 1 199 ? 27.343 26.586 -5.125 1.00 49.97 199 ARG B CA 1
ATOM 3414 C C . ARG B 1 199 ? 28.271 27.618 -5.759 1.00 50.09 199 ARG B C 1
ATOM 3415 O O . ARG B 1 199 ? 27.899 28.780 -5.928 1.00 52.05 199 ARG B O 1
ATOM 3423 N N . GLY B 1 200 ? 29.486 27.199 -6.096 1.00 49.90 200 GLY B N 1
ATOM 3424 C CA . GLY B 1 200 ? 30.471 28.105 -6.662 1.00 52.66 200 GLY B CA 1
ATOM 3425 C C . GLY B 1 200 ? 31.120 29.080 -5.684 1.00 53.01 200 GLY B C 1
ATOM 3426 O O . GLY B 1 200 ? 31.793 30.020 -6.110 1.00 54.93 200 GLY B O 1
ATOM 3427 N N . HIS B 1 201 ? 30.928 28.869 -4.383 1.00 51.15 201 HIS B N 1
ATOM 3428 C CA . HIS B 1 201 ? 31.561 29.716 -3.363 1.00 50.51 201 HIS B CA 1
ATOM 3429 C C . HIS B 1 201 ? 32.969 29.252 -3.018 1.00 47.71 201 HIS B C 1
ATOM 3430 O O . HIS B 1 201 ? 33.219 28.048 -2.860 1.00 44.94 201 HIS B O 1
ATOM 3437 N N . THR B 1 202 ? 33.871 30.220 -2.854 1.00 43.02 202 THR B N 1
ATOM 3438 C CA . THR B 1 202 ? 35.299 29.955 -2.642 1.00 38.40 202 THR B CA 1
ATOM 3439 C C . THR B 1 202 ? 35.624 29.241 -1.326 1.00 32.07 202 THR B C 1
ATOM 3440 O O . THR B 1 202 ? 35.182 29.697 -0.250 1.00 28.37 202 THR B O 1
ATOM 3444 N N . ILE B 1 203 ? 36.376 28.123 -1.418 1.00 29.31 203 ILE B N 1
ATOM 3445 C CA . ILE B 1 203 ? 36.932 27.397 -0.244 1.00 27.57 203 ILE B CA 1
ATOM 3446 C C . ILE B 1 203 ? 38.447 27.093 -0.408 1.00 30.29 203 ILE B C 1
ATOM 3447 O O . ILE B 1 203 ? 38.942 27.028 -1.541 1.00 31.91 203 ILE B O 1
ATOM 3452 N N . TYR B 1 204 ? 39.162 26.918 0.710 1.00 23.57 204 TYR B N 1
ATOM 3453 C CA . TYR B 1 204 ? 40.605 26.580 0.726 1.00 26.91 204 TYR B CA 1
ATOM 3454 C C . TYR B 1 204 ? 40.964 25.208 1.391 1.00 29.28 204 TYR B C 1
ATOM 3455 O O . TYR B 1 204 ? 40.607 24.961 2.548 1.00 28.99 204 TYR B O 1
ATOM 3464 N N . TRP B 1 205 ? 41.692 24.327 0.689 1.00 29.36 205 TRP B N 1
ATOM 3465 C CA . TRP B 1 205 ? 42.250 23.097 1.321 1.00 27.01 205 TRP B CA 1
ATOM 3466 C C . TRP B 1 205 ? 43.771 23.211 1.581 1.00 28.21 205 TRP B C 1
ATOM 3467 O O . TRP B 1 205 ? 44.498 23.834 0.778 1.00 31.66 205 TRP B O 1
ATOM 3478 N N . ILE B 1 206 ? 44.240 22.591 2.670 1.00 27.48 206 ILE B N 1
ATOM 3479 C CA . ILE B 1 206 ? 45.662 22.320 2.928 1.00 29.07 206 ILE B CA 1
ATOM 3480 C C . ILE B 1 206 ? 46.068 20.982 2.264 1.00 35.09 206 ILE B C 1
ATOM 3481 O O . ILE B 1 206 ? 45.723 19.902 2.768 1.00 36.17 206 ILE B O 1
ATOM 3486 N N . GLY B 1 207 ? 46.785 21.063 1.137 1.00 36.48 207 GLY B N 1
ATOM 3487 C CA . GLY B 1 207 ? 47.148 19.902 0.321 1.00 40.64 207 GLY B CA 1
ATOM 3488 C C . GLY B 1 207 ? 48.355 19.106 0.794 1.00 44.71 207 GLY B C 1
ATOM 3489 O O . GLY B 1 207 ? 49.082 19.557 1.679 1.00 48.20 207 GLY B O 1
ATOM 3490 N N . PRO B 1 208 ? 48.580 17.913 0.201 1.00 48.07 208 PRO B N 1
ATOM 3491 C CA . PRO B 1 208 ? 49.595 16.943 0.645 1.00 48.19 208 PRO B CA 1
ATOM 3492 C C . PRO B 1 208 ? 51.053 17.386 0.457 1.00 48.90 208 PRO B C 1
ATOM 3493 O O . PRO B 1 208 ? 51.357 18.231 -0.383 1.00 48.79 208 PRO B O 1
ATOM 3497 N N . ALA B 1 209 ? 51.941 16.794 1.249 1.00 52.14 209 ALA B N 1
ATOM 3498 C CA . ALA B 1 209 ? 53.363 17.139 1.245 1.00 55.75 209 ALA B CA 1
ATOM 3499 C C . ALA B 1 209 ? 54.065 16.755 -0.059 1.00 58.47 209 ALA B C 1
ATOM 3500 O O . ALA B 1 209 ? 53.757 15.724 -0.654 1.00 59.48 209 ALA B O 1
ATOM 3502 N N . GLY B 1 210 ? 55.005 17.592 -0.496 1.00 58.26 210 GLY B N 1
ATOM 3503 C CA . GLY B 1 210 ? 55.747 17.353 -1.726 1.00 58.09 210 GLY B CA 1
ATOM 3504 C C . GLY B 1 210 ? 57.078 16.651 -1.492 1.00 57.46 210 GLY B C 1
ATOM 3505 O O . GLY B 1 210 ? 57.362 16.203 -0.381 1.00 55.30 210 GLY B O 1
ATOM 3506 N N . PRO B 1 211 ? 57.915 16.564 -2.538 1.00 60.36 211 PRO B N 1
ATOM 3507 C CA . PRO B 1 211 ? 59.197 15.844 -2.467 1.00 61.48 211 PRO B CA 1
ATOM 3508 C C . PRO B 1 211 ? 60.248 16.568 -1.612 1.00 62.62 211 PRO B C 1
ATOM 3509 O O . PRO B 1 211 ? 61.250 15.968 -1.223 1.00 61.65 211 PRO B O 1
ATOM 3513 N N . GLU B 1 212 ? 60.001 17.840 -1.316 1.00 66.00 212 GLU B N 1
ATOM 3514 C CA . GLU B 1 212 ? 60.903 18.663 -0.505 1.00 68.35 212 GLU B CA 1
ATOM 3515 C C . GLU B 1 212 ? 60.919 18.371 1.013 1.00 58.48 212 GLU B C 1
ATOM 3516 O O . GLU B 1 212 ? 61.712 18.963 1.750 1.00 56.46 212 GLU B O 1
ATOM 3522 N N . GLN B 1 213 ? 60.065 17.463 1.477 1.00 50.99 213 GLN B N 1
ATOM 3523 C CA . GLN B 1 213 ? 59.931 17.193 2.921 1.00 44.91 213 GLN B CA 1
ATOM 3524 C C . GLN B 1 213 ? 61.202 16.622 3.583 1.00 41.73 213 GLN B C 1
ATOM 3525 O O . GLN B 1 213 ? 62.067 16.074 2.898 1.00 42.17 213 GLN B O 1
ATOM 3531 N N . ASP B 1 214 ? 61.318 16.781 4.904 1.00 36.93 214 ASP B N 1
ATOM 3532 C CA . ASP B 1 214 ? 62.480 16.297 5.675 1.00 37.00 214 ASP B CA 1
ATOM 3533 C C . ASP B 1 214 ? 62.229 14.889 6.251 1.00 36.60 214 ASP B C 1
ATOM 3534 O O . ASP B 1 214 ? 61.770 14.735 7.398 1.00 31.38 214 ASP B O 1
ATOM 3539 N N . ALA B 1 215 ? 62.538 13.864 5.456 1.00 39.16 215 ALA B N 1
ATOM 3540 C CA . ALA B 1 215 ? 62.221 12.483 5.829 1.00 39.84 215 ALA B CA 1
ATOM 3541 C C . ALA B 1 215 ? 63.259 11.422 5.404 1.00 43.41 215 ALA B C 1
ATOM 3542 O O . ALA B 1 215 ? 62.898 10.272 5.127 1.00 43.71 215 ALA B O 1
ATOM 3544 N N . GLY B 1 216 ? 64.537 11.801 5.362 1.00 44.50 216 GLY B N 1
ATOM 3545 C CA . GLY B 1 216 ? 65.595 10.886 4.955 1.00 44.37 216 GLY B CA 1
ATOM 3546 C C . GLY B 1 216 ? 66.313 10.208 6.108 1.00 42.84 216 GLY B C 1
ATOM 3547 O O . GLY B 1 216 ? 65.829 10.229 7.258 1.00 37.16 216 GLY B O 1
ATOM 3548 N N . PRO B 1 217 ? 67.485 9.609 5.819 1.00 44.85 217 PRO B N 1
ATOM 3549 C CA . PRO B 1 217 ? 68.270 8.818 6.784 1.00 46.71 217 PRO B CA 1
ATOM 3550 C C . PRO B 1 217 ? 68.449 9.477 8.157 1.00 44.46 217 PRO B C 1
ATOM 3551 O O . PRO B 1 217 ? 68.868 10.631 8.258 1.00 46.16 217 PRO B O 1
ATOM 3555 N N . GLY B 1 218 ? 68.121 8.744 9.210 1.00 40.33 218 GLY B N 1
ATOM 3556 C CA . GLY B 1 218 ? 68.187 9.295 10.550 1.00 40.97 218 GLY B CA 1
ATOM 3557 C C . GLY B 1 218 ? 66.863 9.707 11.187 1.00 38.01 218 GLY B C 1
ATOM 3558 O O . GLY B 1 218 ? 66.803 9.846 12.403 1.00 37.23 218 GLY B O 1
ATOM 3559 N N . THR B 1 219 ? 65.813 9.905 10.388 1.00 38.00 219 THR B N 1
ATOM 3560 C CA . THR B 1 219 ? 64.516 10.357 10.919 1.00 35.24 219 THR B CA 1
ATOM 3561 C C . THR B 1 219 ? 63.586 9.205 11.327 1.00 34.81 219 THR B C 1
ATOM 3562 O O . THR B 1 219 ? 63.806 8.043 10.929 1.00 35.08 219 THR B O 1
ATOM 3566 N N . ASP B 1 220 ? 62.557 9.538 12.112 1.00 29.55 220 ASP B N 1
ATOM 3567 C CA . ASP B 1 220 ? 61.505 8.589 12.497 1.00 28.42 220 ASP B CA 1
ATOM 3568 C C . ASP B 1 220 ? 60.691 8.066 11.290 1.00 30.14 220 ASP B C 1
ATOM 3569 O O . ASP B 1 220 ? 60.403 6.864 11.217 1.00 32.78 220 ASP B O 1
ATOM 3574 N N . PHE B 1 221 ? 60.376 8.950 10.334 1.00 27.88 221 PHE B N 1
ATOM 3575 C CA . PHE B 1 221 ? 59.735 8.562 9.065 1.00 28.70 221 PHE B CA 1
ATOM 3576 C C . PHE B 1 221 ? 60.475 7.441 8.279 1.00 36.50 221 PHE B C 1
ATOM 3577 O O . PHE B 1 221 ? 59.852 6.463 7.852 1.00 36.25 221 PHE B O 1
ATOM 3585 N N . ASP B 1 222 ? 61.786 7.582 8.084 1.00 36.54 222 ASP B N 1
ATOM 3586 C CA . ASP B 1 222 ? 62.553 6.616 7.260 1.00 38.50 222 ASP B CA 1
ATOM 3587 C C . ASP B 1 222 ? 62.691 5.238 7.933 1.00 36.44 222 ASP B C 1
ATOM 3588 O O . ASP B 1 222 ? 62.756 4.210 7.252 1.00 36.79 222 ASP B O 1
ATOM 3593 N N . ALA B 1 223 ? 62.732 5.200 9.265 1.00 34.94 223 ALA B N 1
ATOM 3594 C CA . ALA B 1 223 ? 62.798 3.900 9.943 1.00 33.77 223 ALA B CA 1
ATOM 3595 C C . ALA B 1 223 ? 61.519 3.077 9.768 1.00 35.22 223 ALA B C 1
ATOM 3596 O O . ALA B 1 223 ? 61.587 1.901 9.375 1.00 38.52 223 ALA B O 1
ATOM 3598 N N . VAL B 1 224 ? 60.359 3.673 10.050 1.00 33.17 224 VAL B N 1
ATOM 3599 C CA . VAL B 1 224 ? 59.110 2.909 9.947 1.00 32.55 224 VAL B CA 1
ATOM 3600 C C . VAL B 1 224 ? 58.727 2.544 8.503 1.00 32.56 224 VAL B C 1
ATOM 3601 O O . VAL B 1 224 ? 58.045 1.544 8.289 1.00 32.07 224 VAL B O 1
ATOM 3605 N N . ARG B 1 225 ? 59.176 3.340 7.525 1.00 32.39 225 ARG B N 1
ATOM 3606 C CA . ARG B 1 225 ? 58.971 3.031 6.096 1.00 35.48 225 ARG B CA 1
ATOM 3607 C C . ARG B 1 225 ? 59.771 1.813 5.603 1.00 39.12 225 ARG B C 1
ATOM 3608 O O . ARG B 1 225 ? 59.404 1.160 4.607 1.00 40.46 225 ARG B O 1
ATOM 3616 N N . ASN B 1 226 ? 60.873 1.513 6.285 1.00 40.93 226 ASN B N 1
ATOM 3617 C CA . ASN B 1 226 ? 61.708 0.366 5.905 1.00 42.92 226 ASN B CA 1
ATOM 3618 C C . ASN B 1 226 ? 61.593 -0.839 6.874 1.00 38.26 226 ASN B C 1
ATOM 3619 O O . ASN B 1 226 ? 62.483 -1.682 6.916 1.00 40.05 226 ASN B O 1
ATOM 3624 N N . THR B 1 227 ? 60.495 -0.890 7.634 1.00 36.53 227 THR B N 1
ATOM 3625 C CA . THR B 1 227 ? 60.131 -2.001 8.549 1.00 36.68 227 THR B CA 1
ATOM 3626 C C . THR B 1 227 ? 60.994 -2.191 9.833 1.00 38.49 227 THR B C 1
ATOM 3627 O O . THR B 1 227 ? 61.288 -3.326 10.228 1.00 39.00 227 THR B O 1
ATOM 3631 N N . TYR B 1 228 ? 61.377 -1.089 10.478 1.00 34.37 228 TYR B N 1
ATOM 3632 C CA . TYR B 1 228 ? 62.054 -1.108 11.787 1.00 37.91 228 TYR B CA 1
ATOM 3633 C C . TYR B 1 228 ? 61.168 -0.387 12.852 1.00 33.21 228 TYR B C 1
ATOM 3634 O O . TYR B 1 228 ? 60.413 0.521 12.496 1.00 32.24 228 TYR B O 1
ATOM 3643 N N . ILE B 1 229 ? 61.255 -0.794 14.129 1.00 30.56 229 ILE B N 1
ATOM 3644 C CA . ILE B 1 229 ? 60.599 -0.068 15.250 1.00 29.35 229 ILE B CA 1
ATOM 3645 C C . ILE B 1 229 ? 61.423 1.187 15.594 1.00 29.33 229 ILE B C 1
ATOM 3646 O O . ILE B 1 229 ? 62.632 1.089 15.793 1.00 28.69 229 ILE B O 1
ATOM 3651 N N . SER B 1 230 ? 60.784 2.362 15.627 1.00 28.99 230 SER B N 1
ATOM 3652 C CA . SER B 1 230 ? 61.462 3.625 15.981 1.00 26.55 230 SER B CA 1
ATOM 3653 C C . SER B 1 230 ? 61.270 4.062 17.458 1.00 26.24 230 SER B C 1
ATOM 3654 O O . SER B 1 230 ? 60.156 4.016 17.986 1.00 24.56 230 SER B O 1
ATOM 3657 N N . ILE B 1 231 ? 62.377 4.477 18.097 1.00 29.12 231 ILE B N 1
ATOM 3658 C CA . ILE B 1 231 ? 62.427 5.061 19.455 1.00 25.17 231 ILE B CA 1
ATOM 3659 C C . ILE B 1 231 ? 63.103 6.471 19.449 1.00 26.97 231 ILE B C 1
ATOM 3660 O O . ILE B 1 231 ? 64.308 6.575 19.128 1.00 27.33 231 ILE B O 1
ATOM 3665 N N . THR B 1 232 ? 62.351 7.535 19.794 1.00 26.84 232 THR B N 1
ATOM 3666 C CA . THR B 1 232 ? 62.882 8.919 19.902 1.00 27.45 232 THR B CA 1
ATOM 3667 C C . THR B 1 232 ? 62.794 9.462 21.348 1.00 24.35 232 THR B C 1
ATOM 3668 O O . THR B 1 232 ? 61.695 9.574 21.893 1.00 24.01 232 THR B O 1
ATOM 3672 N N . PRO B 1 233 ? 63.942 9.806 21.971 1.00 23.53 233 PRO B N 1
ATOM 3673 C CA . PRO B 1 233 ? 63.935 10.486 23.284 1.00 22.46 233 PRO B CA 1
ATOM 3674 C C . PRO B 1 233 ? 63.546 11.997 23.177 1.00 24.50 233 PRO B C 1
ATOM 3675 O O . PRO B 1 233 ? 64.140 12.704 22.343 1.00 27.91 233 PRO B O 1
ATOM 3679 N N . ILE B 1 234 ? 62.568 12.473 23.966 1.00 22.55 234 ILE B N 1
ATOM 3680 C CA . ILE B 1 234 ? 62.105 13.880 23.868 1.00 21.16 234 ILE B CA 1
ATOM 3681 C C . ILE B 1 234 ? 62.177 14.715 25.173 1.00 22.41 234 ILE B C 1
ATOM 3682 O O . ILE B 1 234 ? 62.195 14.166 26.271 1.00 22.05 234 ILE B O 1
ATOM 3687 N N . HIS B 1 235 ? 62.184 16.054 25.037 1.00 23.53 235 HIS B N 1
ATOM 3688 C CA . HIS B 1 235 ? 62.208 16.997 26.175 1.00 22.41 235 HIS B CA 1
ATOM 3689 C C . HIS B 1 235 ? 60.944 16.981 27.043 1.00 21.25 235 HIS B C 1
ATOM 3690 O O . HIS B 1 235 ? 59.831 16.863 26.534 1.00 25.95 235 HIS B O 1
ATOM 3697 N N . VAL B 1 236 ? 61.110 17.130 28.357 1.00 21.34 236 VAL B N 1
ATOM 3698 C CA . VAL B 1 236 ? 59.974 17.424 29.249 1.00 21.61 236 VAL B CA 1
ATOM 3699 C C . VAL B 1 236 ? 59.869 18.920 29.697 1.00 27.33 236 VAL B C 1
ATOM 3700 O O . VAL B 1 236 ? 58.778 19.395 30.028 1.00 31.91 236 VAL B O 1
ATOM 3704 N N . ASP B 1 237 ? 60.984 19.655 29.669 1.00 21.91 237 ASP B N 1
ATOM 3705 C CA . ASP B 1 237 ? 61.062 21.095 30.048 1.00 18.21 237 ASP B CA 1
ATOM 3706 C C . ASP B 1 237 ? 61.325 21.917 28.750 1.00 15.69 237 ASP B C 1
ATOM 3707 O O . ASP B 1 237 ? 62.340 21.687 28.094 1.00 20.58 237 ASP B O 1
ATOM 3712 N N . LEU B 1 238 ? 60.437 22.857 28.375 1.00 15.51 238 LEU B N 1
ATOM 3713 C CA . LEU B 1 238 ? 60.634 23.700 27.145 1.00 16.86 238 LEU B CA 1
ATOM 3714 C C . LEU B 1 238 ? 61.681 24.862 27.252 1.00 21.60 238 LEU B C 1
ATOM 3715 O O . LEU B 1 238 ? 61.978 25.536 26.237 1.00 18.98 238 LEU B O 1
ATOM 3720 N N . THR B 1 239 ? 62.238 25.107 28.445 1.00 21.70 239 THR B N 1
ATOM 3721 C CA . THR B 1 239 ? 63.341 26.100 28.587 1.00 22.19 239 THR B CA 1
ATOM 3722 C C . THR B 1 239 ? 64.586 25.766 27.741 1.00 25.01 239 THR B C 1
ATOM 3723 O O . THR B 1 239 ? 65.130 24.660 27.848 1.00 24.30 239 THR B O 1
ATOM 3727 N N . ARG B 1 240 ? 65.053 26.707 26.907 1.00 25.26 240 ARG B N 1
ATOM 3728 C CA . ARG B 1 240 ? 66.266 26.472 26.105 1.00 26.62 240 ARG B CA 1
ATOM 3729 C C . ARG B 1 240 ? 67.532 26.960 26.834 1.00 29.63 240 ARG B C 1
ATOM 3730 O O . ARG B 1 240 ? 68.060 28.025 26.520 1.00 30.35 240 ARG B O 1
ATOM 3738 N N . TYR B 1 241 ? 68.001 26.163 27.806 1.00 31.09 241 TYR B N 1
ATOM 3739 C CA . TYR B 1 241 ? 69.128 26.515 28.687 1.00 33.29 241 TYR B CA 1
ATOM 3740 C C . TYR B 1 241 ? 70.385 27.024 27.941 1.00 35.67 241 TYR B C 1
ATOM 3741 O O . TYR B 1 241 ? 71.044 27.974 28.385 1.00 36.81 241 TYR B O 1
ATOM 3750 N N . GLN B 1 242 ? 70.696 26.445 26.785 1.00 35.12 242 GLN B N 1
ATOM 3751 C CA . GLN B 1 242 ? 71.901 26.852 26.061 1.00 35.61 242 GLN B CA 1
ATOM 3752 C C . GLN B 1 242 ? 71.858 28.235 25.381 1.00 33.54 242 GLN B C 1
ATOM 3753 O O . GLN B 1 242 ? 72.838 28.622 24.745 1.00 32.89 242 GLN B O 1
ATOM 3759 N N . ALA B 1 243 ? 70.743 28.963 25.490 1.00 31.16 243 ALA B N 1
ATOM 3760 C CA . ALA B 1 243 ? 70.650 30.324 24.922 1.00 33.63 243 ALA B CA 1
ATOM 3761 C C . ALA B 1 243 ? 70.615 31.443 25.979 1.00 34.51 243 ALA B C 1
ATOM 3762 O O . ALA B 1 243 ? 70.581 32.626 25.626 1.00 34.99 243 ALA B O 1
ATOM 3764 N N . LEU B 1 244 ? 70.610 31.069 27.259 1.00 32.38 244 LEU B N 1
ATOM 3765 C CA . LEU B 1 244 ? 70.407 32.028 28.364 1.00 32.53 244 LEU B CA 1
ATOM 3766 C C . LEU B 1 244 ? 71.475 33.123 28.504 1.00 34.24 244 LEU B C 1
ATOM 3767 O O . LEU B 1 244 ? 71.138 34.289 28.757 1.00 32.30 244 LEU B O 1
ATOM 3772 N N . GLU B 1 245 ? 72.752 32.757 28.356 1.00 37.63 245 GLU B N 1
ATOM 3773 C CA . GLU B 1 245 ? 73.842 33.732 28.459 1.00 39.80 245 GLU B CA 1
ATOM 3774 C C . GLU B 1 245 ? 73.839 34.778 27.327 1.00 39.05 245 GLU B C 1
ATOM 3775 O O . GLU B 1 245 ? 74.054 35.974 27.568 1.00 38.39 245 GLU B O 1
ATOM 3781 N N . ASN B 1 246 ? 73.598 34.316 26.102 1.00 39.02 246 ASN B N 1
ATOM 3782 C CA . ASN B 1 246 ? 73.469 35.185 24.930 1.00 41.58 246 ASN B CA 1
ATOM 3783 C C . ASN B 1 246 ? 72.290 36.179 24.991 1.00 38.17 246 ASN B C 1
ATOM 3784 O O . ASN B 1 246 ? 72.440 37.353 24.628 1.00 36.89 246 ASN B O 1
ATOM 3789 N N . VAL B 1 247 ? 71.115 35.691 25.402 1.00 35.15 247 VAL B N 1
ATOM 3790 C CA . VAL B 1 247 ? 69.903 36.522 25.506 1.00 33.94 247 VAL B CA 1
ATOM 3791 C C . VAL B 1 247 ? 70.041 37.539 26.663 1.00 34.52 247 VAL B C 1
ATOM 3792 O O . VAL B 1 247 ? 69.483 38.639 26.594 1.00 31.55 247 VAL B O 1
ATOM 3796 N N . THR B 1 248 ? 70.818 37.190 27.697 1.00 34.63 248 THR B N 1
ATOM 3797 C CA . THR B 1 248 ? 71.096 38.124 28.805 1.00 31.55 248 THR B CA 1
ATOM 3798 C C . THR B 1 248 ? 71.938 39.347 28.367 1.00 33.52 248 THR B C 1
ATOM 3799 O O . THR B 1 248 ? 71.655 40.487 28.769 1.00 34.17 248 THR B O 1
ATOM 3803 N N . ARG B 1 249 ? 72.965 39.122 27.545 1.00 35.22 249 ARG B N 1
ATOM 3804 C CA . ARG B 1 249 ? 73.743 40.252 27.002 1.00 38.72 249 ARG B CA 1
ATOM 3805 C C . ARG B 1 249 ? 72.931 41.158 26.065 1.00 36.36 249 ARG B C 1
ATOM 3806 O O . ARG B 1 249 ? 73.115 42.382 26.071 1.00 37.70 249 ARG B O 1
ATOM 3814 N N . TRP B 1 250 ? 72.043 40.553 25.272 1.00 34.79 250 TRP B N 1
ATOM 3815 C CA . TRP B 1 250 ? 71.167 41.259 24.310 1.00 36.49 250 TRP B CA 1
ATOM 3816 C C . TRP B 1 250 ? 70.192 42.197 25.028 1.00 34.03 250 TRP B C 1
ATOM 3817 O O . TRP B 1 250 ? 70.006 43.346 24.633 1.00 34.92 250 TRP B O 1
ATOM 3828 N N . THR B 1 251 ? 69.565 41.677 26.082 1.00 33.28 251 THR B N 1
ATOM 3829 C CA . THR B 1 251 ? 68.664 42.444 26.935 1.00 32.48 251 THR B CA 1
ATOM 3830 C C . THR B 1 251 ? 69.434 43.570 27.680 1.00 36.73 251 THR B C 1
ATOM 3831 O O . THR B 1 251 ? 68.896 44.661 27.877 1.00 35.97 251 THR B O 1
ATOM 3835 N N . ASP B 1 252 ? 70.698 43.328 28.051 1.00 36.07 252 ASP B N 1
ATOM 3836 C CA . ASP B 1 252 ? 71.562 44.407 28.567 1.00 38.22 252 ASP B CA 1
ATOM 3837 C C . ASP B 1 252 ? 71.712 45.601 27.586 1.00 44.17 252 ASP B C 1
ATOM 3838 O O . ASP B 1 252 ? 71.567 46.773 27.981 1.00 43.29 252 ASP B O 1
ATOM 3843 N N . ARG B 1 253 ? 72.011 45.305 26.316 1.00 43.33 253 ARG B N 1
ATOM 3844 C CA . ARG B 1 253 ? 72.163 46.344 25.280 1.00 44.92 253 ARG B CA 1
ATOM 3845 C C . ARG B 1 253 ? 70.838 47.079 24.954 1.00 40.69 253 ARG B C 1
ATOM 3846 O O . ARG B 1 253 ? 70.851 48.279 24.627 1.00 44.60 253 ARG B O 1
ATOM 3854 N N . LEU B 1 254 ? 69.712 46.363 25.026 1.00 37.62 254 LEU B N 1
ATOM 3855 C CA . LEU B 1 254 ? 68.371 46.964 24.867 1.00 42.44 254 LEU B CA 1
ATOM 3856 C C . LEU B 1 254 ? 68.065 47.998 25.964 1.00 42.54 254 LEU B C 1
ATOM 3857 O O . LEU B 1 254 ? 67.646 49.118 25.674 1.00 43.54 254 LEU B O 1
ATOM 3862 N N . THR B 1 255 ? 68.287 47.622 27.221 1.00 41.48 255 THR B N 1
ATOM 3863 C CA . THR B 1 255 ? 67.978 48.501 28.344 1.00 46.32 255 THR B CA 1
ATOM 3864 C C . THR B 1 255 ? 68.847 49.768 28.402 1.00 48.89 255 THR B C 1
ATOM 3865 O O . THR B 1 255 ? 68.447 50.762 29.008 1.00 50.07 255 THR B O 1
ATOM 3869 N N . ALA B 1 256 ? 70.026 49.735 27.784 1.00 51.23 256 ALA B N 1
ATOM 3870 C CA . ALA B 1 256 ? 70.879 50.928 27.717 1.00 55.95 256 ALA B CA 1
ATOM 3871 C C . ALA B 1 256 ? 70.370 51.937 26.684 1.00 60.40 256 ALA B C 1
ATOM 3872 O O . ALA B 1 256 ? 70.625 53.137 26.797 1.00 60.69 256 ALA B O 1
ATOM 3874 N N . HIS B 1 257 ? 69.659 51.440 25.675 1.00 63.35 257 HIS B N 1
ATOM 3875 C CA . HIS B 1 257 ? 69.078 52.292 24.637 1.00 67.90 257 HIS B CA 1
ATOM 3876 C C . HIS B 1 257 ? 67.876 53.101 25.142 1.00 70.34 257 HIS B C 1
ATOM 3877 O O . HIS B 1 257 ? 67.858 54.323 25.013 1.00 73.19 257 HIS B O 1
ATOM 3884 N N . MET B 1 258 ? 66.880 52.432 25.722 1.00 69.55 258 MET B N 1
ATOM 3885 C CA . MET B 1 258 ? 65.702 53.145 26.233 1.00 70.69 258 MET B CA 1
ATOM 3886 C C . MET B 1 258 ? 65.910 53.852 27.587 1.00 71.64 258 MET B C 1
ATOM 3887 O O . MET B 1 258 ? 65.008 54.537 28.080 1.00 72.62 258 MET B O 1
ATOM 3892 N N . ASP B 1 259 ? 67.104 53.702 28.161 1.00 70.07 259 ASP B N 1
ATOM 3893 C CA . ASP B 1 259 ? 67.464 54.336 29.432 1.00 68.59 259 ASP B CA 1
ATOM 3894 C C . ASP B 1 259 ? 66.441 54.076 30.537 1.00 66.87 259 ASP B C 1
ATOM 3895 O O . ASP B 1 259 ? 65.838 53.005 30.599 0.00 64.40 259 ASP B O 1
ATOM 3900 N N . MET C 1 1 ? 6.433 49.479 29.497 1.00 43.18 1 MET C N 1
ATOM 3901 C CA . MET C 1 1 ? 6.448 48.196 30.199 1.00 43.93 1 MET C CA 1
ATOM 3902 C C . MET C 1 1 ? 7.881 47.751 30.516 1.00 43.17 1 MET C C 1
ATOM 3903 O O . MET C 1 1 ? 8.843 48.447 30.155 1.00 43.83 1 MET C O 1
ATOM 3908 N N . ARG C 1 2 ? 8.012 46.607 31.201 1.00 41.41 2 ARG C N 1
ATOM 3909 C CA . ARG C 1 2 ? 9.315 46.013 31.542 1.00 39.94 2 ARG C CA 1
ATOM 3910 C C . ARG C 1 2 ? 9.653 44.852 30.608 1.00 32.95 2 ARG C C 1
ATOM 3911 O O . ARG C 1 2 ? 8.900 43.882 30.531 1.00 33.43 2 ARG C O 1
ATOM 3919 N N . VAL C 1 3 ? 10.779 44.955 29.898 1.00 30.68 3 VAL C N 1
ATOM 3920 C CA . VAL C 1 3 ? 11.190 43.945 28.907 1.00 24.92 3 VAL C CA 1
ATOM 3921 C C . VAL C 1 3 ? 12.488 43.195 29.312 1.00 21.27 3 VAL C C 1
ATOM 3922 O O . VAL C 1 3 ? 13.434 43.813 29.816 1.00 23.72 3 VAL C O 1
ATOM 3926 N N . LEU C 1 4 ? 12.547 41.876 29.064 1.00 20.79 4 LEU C N 1
ATOM 3927 C CA . LEU C 1 4 ? 13.794 41.085 29.192 1.00 18.09 4 LEU C CA 1
ATOM 3928 C C . LEU C 1 4 ? 14.338 40.678 27.797 1.00 19.83 4 LEU C C 1
ATOM 3929 O O . LEU C 1 4 ? 13.586 40.129 26.991 1.00 17.29 4 LEU C O 1
ATOM 3934 N N . VAL C 1 5 ? 15.624 40.947 27.517 1.00 20.61 5 VAL C N 1
ATOM 3935 C CA . VAL C 1 5 ? 16.243 40.700 26.172 1.00 16.98 5 VAL C CA 1
ATOM 3936 C C . VAL C 1 5 ? 17.407 39.663 26.212 1.00 18.41 5 VAL C C 1
ATOM 3937 O O . VAL C 1 5 ? 18.262 39.745 27.107 1.00 17.00 5 VAL C O 1
ATOM 3941 N N . SER C 1 6 ? 17.417 38.698 25.265 1.00 16.80 6 SER C N 1
ATOM 3942 C CA . SER C 1 6 ? 18.504 37.691 25.089 1.00 16.06 6 SER C CA 1
ATOM 3943 C C . SER C 1 6 ? 18.868 37.457 23.573 1.00 17.48 6 SER C C 1
ATOM 3944 O O . SER C 1 6 ? 18.295 38.126 22.730 1.00 16.77 6 SER C O 1
ATOM 3947 N N . ASN C 1 7 ? 19.833 36.567 23.254 1.00 15.28 7 ASN C N 1
ATOM 3948 C CA . ASN C 1 7 ? 20.163 36.131 21.848 1.00 15.33 7 ASN C CA 1
ATOM 3949 C C . ASN C 1 7 ? 20.977 34.799 21.780 1.00 17.91 7 ASN C C 1
ATOM 3950 O O . ASN C 1 7 ? 21.221 34.188 22.825 1.00 15.64 7 ASN C O 1
ATOM 3955 N N . ASP C 1 8 ? 21.398 34.351 20.576 1.00 14.97 8 ASP C N 1
ATOM 3956 C CA . ASP C 1 8 ? 22.414 33.269 20.510 1.00 17.90 8 ASP C CA 1
ATOM 3957 C C . ASP C 1 8 ? 23.820 33.618 19.949 1.00 22.72 8 ASP C C 1
ATOM 3958 O O . ASP C 1 8 ? 24.733 32.775 20.022 1.00 23.13 8 ASP C O 1
ATOM 3963 N N . ASP C 1 9 ? 24.001 34.827 19.408 1.00 23.27 9 ASP C N 1
ATOM 3964 C CA . ASP C 1 9 ? 25.305 35.268 18.875 1.00 26.44 9 ASP C CA 1
ATOM 3965 C C . ASP C 1 9 ? 26.290 35.810 19.926 1.00 27.21 9 ASP C C 1
ATOM 3966 O O . ASP C 1 9 ? 27.484 35.978 19.634 1.00 28.26 9 ASP C O 1
ATOM 3971 N N . GLY C 1 10 ? 25.802 36.129 21.123 1.00 25.31 10 GLY C N 1
ATOM 3972 C CA . GLY C 1 10 ? 26.669 36.658 22.174 1.00 26.32 10 GLY C CA 1
ATOM 3973 C C . GLY C 1 10 ? 26.406 38.094 22.612 1.00 23.67 10 GLY C C 1
ATOM 3974 O O . GLY C 1 10 ? 25.868 38.890 21.852 1.00 23.73 10 GLY C O 1
ATOM 3975 N N . VAL C 1 11 ? 26.822 38.411 23.837 1.00 24.93 11 VAL C N 1
ATOM 3976 C CA . VAL C 1 11 ? 26.529 39.689 24.506 1.00 20.61 11 VAL C CA 1
ATOM 3977 C C . VAL C 1 11 ? 27.200 40.901 23.827 1.00 26.29 11 VAL C C 1
ATOM 3978 O O . VAL C 1 11 ? 26.702 42.021 23.932 1.00 27.68 11 VAL C O 1
ATOM 3982 N N . ASP C 1 12 ? 28.313 40.683 23.121 1.00 27.60 12 ASP C N 1
ATOM 3983 C CA . ASP C 1 12 ? 28.979 41.787 22.400 1.00 32.49 12 ASP C CA 1
ATOM 3984 C C . ASP C 1 12 ? 28.574 41.967 20.916 1.00 30.49 12 ASP C C 1
ATOM 3985 O O . ASP C 1 12 ? 29.205 42.745 20.189 1.00 31.65 12 ASP C O 1
ATOM 3990 N N . ALA C 1 13 ? 27.540 41.260 20.462 1.00 27.79 13 ALA C N 1
ATOM 3991 C CA . ALA C 1 13 ? 27.100 41.329 19.050 1.00 26.39 13 ALA C CA 1
ATOM 3992 C C . ALA C 1 13 ? 26.424 42.661 18.641 1.00 26.57 13 ALA C C 1
ATOM 3993 O O . ALA C 1 13 ? 25.679 43.243 19.423 1.00 24.43 13 ALA C O 1
ATOM 3995 N N . PRO C 1 14 ? 26.646 43.127 17.389 1.00 29.13 14 PRO C N 1
ATOM 3996 C CA . PRO C 1 14 ? 26.093 44.424 16.967 1.00 28.62 14 PRO C CA 1
ATOM 3997 C C . PRO C 1 14 ? 24.552 44.468 16.997 1.00 28.19 14 PRO C C 1
ATOM 3998 O O . PRO C 1 14 ? 23.978 45.501 17.372 1.00 28.24 14 PRO C O 1
ATOM 4002 N N . GLY C 1 15 ? 23.902 43.357 16.640 1.00 26.82 15 GLY C N 1
ATOM 4003 C CA . GLY C 1 15 ? 22.445 43.264 16.631 1.00 23.14 15 GLY C CA 1
ATOM 4004 C C . GLY C 1 15 ? 21.698 43.385 17.967 1.00 21.37 15 GLY C C 1
ATOM 4005 O O . GLY C 1 15 ? 20.596 43.947 18.000 1.00 19.84 15 GLY C O 1
ATOM 4006 N N . ILE C 1 16 ? 22.258 42.850 19.053 1.00 19.69 16 ILE C N 1
ATOM 4007 C CA . ILE C 1 16 ? 21.585 42.943 20.368 1.00 19.06 16 ILE C CA 1
ATOM 4008 C C . ILE C 1 16 ? 21.737 44.367 20.962 1.00 24.35 16 ILE C C 1
ATOM 4009 O O . ILE C 1 16 ? 20.833 44.863 21.633 1.00 23.97 16 ILE C O 1
ATOM 4014 N N . LYS C 1 17 ? 22.855 45.043 20.685 1.00 23.99 17 LYS C N 1
ATOM 4015 C CA . LYS C 1 17 ? 23.007 46.435 21.173 1.00 25.79 17 LYS C CA 1
ATOM 4016 C C . LYS C 1 17 ? 22.019 47.415 20.508 1.00 26.65 17 LYS C C 1
ATOM 4017 O O . LYS C 1 17 ? 21.417 48.283 21.178 1.00 28.26 17 LYS C O 1
ATOM 4023 N N . ILE C 1 18 ? 21.864 47.310 19.189 1.00 23.11 18 ILE C N 1
ATOM 4024 C CA . ILE C 1 18 ? 20.932 48.197 18.484 1.00 27.39 18 ILE C CA 1
ATOM 4025 C C . ILE C 1 18 ? 19.459 48.013 18.918 1.00 27.38 18 ILE C C 1
ATOM 4026 O O . ILE C 1 18 ? 18.731 49.006 19.037 1.00 28.10 18 ILE C O 1
ATOM 4031 N N . LEU C 1 19 ? 19.035 46.756 19.134 1.00 22.00 19 LEU C N 1
ATOM 4032 C CA . LEU C 1 19 ? 17.690 46.435 19.677 1.00 24.07 19 LEU C CA 1
ATOM 4033 C C . LEU C 1 19 ? 17.417 47.025 21.080 1.00 24.28 19 LEU C C 1
ATOM 4034 O O . LEU C 1 19 ? 16.377 47.659 21.317 1.00 22.97 19 LEU C O 1
ATOM 4039 N N . ALA C 1 20 ? 18.337 46.795 22.018 1.00 25.09 20 ALA C N 1
ATOM 4040 C CA . ALA C 1 20 ? 18.183 47.318 23.383 1.00 28.59 20 ALA C CA 1
ATOM 4041 C C . ALA C 1 20 ? 18.085 48.854 23.456 1.00 30.19 20 ALA C C 1
ATOM 4042 O O . ALA C 1 20 ? 17.207 49.392 24.140 1.00 31.53 20 ALA C O 1
ATOM 4044 N N . ASP C 1 21 ? 18.959 49.555 22.740 1.00 32.53 21 ASP C N 1
ATOM 4045 C CA . ASP C 1 21 ? 18.943 51.033 22.714 1.00 34.58 21 ASP C CA 1
ATOM 4046 C C . ASP C 1 21 ? 17.648 51.652 22.153 1.00 32.96 21 ASP C C 1
ATOM 4047 O O . ASP C 1 21 ? 17.188 52.702 22.631 1.00 35.96 21 ASP C O 1
ATOM 4052 N N . ALA C 1 22 ? 17.060 50.996 21.153 1.00 29.77 22 ALA C N 1
ATOM 4053 C CA . ALA C 1 22 ? 15.818 51.449 20.528 1.00 31.07 22 ALA C CA 1
ATOM 4054 C C . ALA C 1 22 ? 14.606 51.319 21.474 1.00 31.38 22 ALA C C 1
ATOM 4055 O O . ALA C 1 22 ? 13.761 52.228 21.559 1.00 29.75 22 ALA C O 1
ATOM 4057 N N . LEU C 1 23 ? 14.530 50.189 22.181 1.00 28.95 23 LEU C N 1
ATOM 4058 C CA . LEU C 1 23 ? 13.473 49.947 23.169 1.00 28.28 23 LEU C CA 1
ATOM 4059 C C . LEU C 1 23 ? 13.489 50.995 24.293 1.00 31.33 23 LEU C C 1
ATOM 4060 O O . LEU C 1 23 ? 12.419 51.506 24.688 1.00 31.43 23 LEU C O 1
ATOM 4065 N N . ARG C 1 24 ? 14.687 51.356 24.773 1.00 33.01 24 ARG C N 1
ATOM 4066 C CA . ARG C 1 24 ? 14.825 52.411 25.807 1.00 37.35 24 ARG C CA 1
ATOM 4067 C C . ARG C 1 24 ? 14.479 53.831 25.325 1.00 39.60 24 ARG C C 1
ATOM 4068 O O . ARG C 1 24 ? 13.956 54.654 26.098 1.00 39.19 24 ARG C O 1
ATOM 4076 N N . ASN C 1 25 ? 14.779 54.122 24.061 1.00 39.71 25 ASN C N 1
ATOM 4077 C CA . ASN C 1 25 ? 14.422 55.409 23.467 1.00 42.54 25 ASN C CA 1
ATOM 4078 C C . ASN C 1 25 ? 12.912 55.635 23.409 1.00 41.59 25 ASN C C 1
ATOM 4079 O O . ASN C 1 25 ? 12.438 56.766 23.532 1.00 41.54 25 ASN C O 1
ATOM 4084 N N . ALA C 1 26 ? 12.167 54.546 23.240 1.00 39.61 26 ALA C N 1
ATOM 4085 C CA . ALA C 1 26 ? 10.715 54.607 23.136 1.00 40.57 26 ALA C CA 1
ATOM 4086 C C . ALA C 1 26 ? 10.027 54.575 24.502 1.00 41.54 26 ALA C C 1
ATOM 4087 O O . ALA C 1 26 ? 8.810 54.409 24.581 1.00 43.64 26 ALA C O 1
ATOM 4089 N N . GLY C 1 27 ? 10.803 54.715 25.573 1.00 39.71 27 GLY C N 1
ATOM 4090 C CA . GLY C 1 27 ? 10.236 54.846 26.907 1.00 40.57 27 GLY C CA 1
ATOM 4091 C C . GLY C 1 27 ? 10.083 53.604 27.784 1.00 40.39 27 GLY C C 1
ATOM 4092 O O . GLY C 1 27 ? 9.430 53.686 28.827 1.00 39.63 27 GLY C O 1
ATOM 4093 N N . HIS C 1 28 ? 10.682 52.473 27.385 1.00 37.29 28 HIS C N 1
ATOM 4094 C CA . HIS C 1 28 ? 10.600 51.220 28.156 1.00 36.60 28 HIS C CA 1
ATOM 4095 C C . HIS C 1 28 ? 11.816 50.990 29.070 1.00 36.59 28 HIS C C 1
ATOM 4096 O O . HIS C 1 28 ? 12.916 51.478 28.788 1.00 37.41 28 HIS C O 1
ATOM 4103 N N . GLU C 1 29 ? 11.613 50.232 30.151 1.00 34.33 29 GLU C N 1
ATOM 4104 C CA . GLU C 1 29 ? 12.714 49.713 30.979 1.00 34.67 29 GLU C CA 1
ATOM 4105 C C . GLU C 1 29 ? 13.250 48.407 30.362 1.00 33.23 29 GLU C C 1
ATOM 4106 O O . GLU C 1 29 ? 12.450 47.612 29.870 1.00 31.08 29 GLU C O 1
ATOM 4112 N N . VAL C 1 30 ? 14.581 48.200 30.376 1.00 32.83 30 VAL C N 1
ATOM 4113 C CA . VAL C 1 30 ? 15.245 47.024 29.729 1.00 27.49 30 VAL C CA 1
ATOM 4114 C C . VAL C 1 30 ? 16.439 46.438 30.521 1.00 25.98 30 VAL C C 1
ATOM 4115 O O . VAL C 1 30 ? 17.358 47.182 30.910 1.00 26.22 30 VAL C O 1
ATOM 4119 N N . MET C 1 31 ? 16.417 45.117 30.748 1.00 25.42 31 MET C N 1
ATOM 4120 C CA A MET C 1 31 ? 17.558 44.354 31.288 0.73 25.35 31 MET C CA 1
ATOM 4121 C CA B MET C 1 31 ? 17.590 44.389 31.253 0.27 24.93 31 MET C CA 1
ATOM 4122 C C . MET C 1 31 ? 18.056 43.304 30.251 1.00 21.70 31 MET C C 1
ATOM 4123 O O . MET C 1 31 ? 17.238 42.628 29.633 1.00 19.86 31 MET C O 1
ATOM 4132 N N . VAL C 1 32 ? 19.380 43.154 30.078 1.00 20.05 32 VAL C N 1
ATOM 4133 C CA . VAL C 1 32 ? 19.972 42.155 29.111 1.00 18.94 32 VAL C CA 1
ATOM 4134 C C . VAL C 1 32 ? 20.733 41.013 29.834 1.00 18.64 32 VAL C C 1
ATOM 4135 O O . VAL C 1 32 ? 21.579 41.280 30.696 1.00 19.46 32 VAL C O 1
ATOM 4139 N N . VAL C 1 33 ? 20.413 39.750 29.496 1.00 17.60 33 VAL C N 1
ATOM 4140 C CA . VAL C 1 33 ? 21.119 38.552 29.989 1.00 18.04 33 VAL C CA 1
ATOM 4141 C C . VAL C 1 33 ? 21.388 37.599 28.767 1.00 19.21 33 VAL C C 1
ATOM 4142 O O . VAL C 1 33 ? 20.421 37.075 28.190 1.00 17.42 33 VAL C O 1
ATOM 4146 N N . ALA C 1 34 ? 22.664 37.390 28.386 1.00 16.26 34 ALA C N 1
ATOM 4147 C CA . ALA C 1 34 ? 23.053 36.699 27.119 1.00 16.89 34 ALA C CA 1
ATOM 4148 C C . ALA C 1 34 ? 24.419 35.920 27.176 1.00 20.32 34 ALA C C 1
ATOM 4149 O O . ALA C 1 34 ? 25.229 36.162 28.073 1.00 17.33 34 ALA C O 1
ATOM 4151 N N . PRO C 1 35 ? 24.677 34.976 26.222 1.00 17.62 35 PRO C N 1
ATOM 4152 C CA . PRO C 1 35 ? 25.918 34.161 26.300 1.00 17.32 35 PRO C CA 1
ATOM 4153 C C . PRO C 1 35 ? 27.264 34.924 26.217 1.00 22.11 35 PRO C C 1
ATOM 4154 O O . PRO C 1 35 ? 27.326 36.001 25.589 1.00 24.11 35 PRO C O 1
ATOM 4158 N N . ASP C 1 36 ? 28.312 34.385 26.863 1.00 21.37 36 ASP C N 1
ATOM 4159 C CA . ASP C 1 36 ? 29.658 34.963 26.779 1.00 25.40 36 ASP C CA 1
ATOM 4160 C C . ASP C 1 36 ? 30.391 34.847 25.403 1.00 37.59 36 ASP C C 1
ATOM 4161 O O . ASP C 1 36 ? 31.362 35.567 25.171 1.00 38.57 36 ASP C O 1
ATOM 4166 N N . ARG C 1 37 ? 29.922 33.975 24.508 1.00 37.64 37 ARG C N 1
ATOM 4167 C CA . ARG C 1 37 ? 30.449 33.875 23.128 1.00 43.65 37 ARG C CA 1
ATOM 4168 C C . ARG C 1 37 ? 29.454 33.153 22.180 1.00 34.64 37 ARG C C 1
ATOM 4169 O O . ARG C 1 37 ? 28.527 32.521 22.667 1.00 32.12 37 ARG C O 1
ATOM 4177 N N . ASP C 1 38 ? 29.662 33.222 20.850 1.00 34.40 38 ASP C N 1
ATOM 4178 C CA . ASP C 1 38 ? 28.724 32.641 19.848 1.00 36.51 38 ASP C CA 1
ATOM 4179 C C . ASP C 1 38 ? 28.483 31.140 20.056 1.00 40.16 38 ASP C C 1
ATOM 4180 O O . ASP C 1 38 ? 29.425 30.343 20.075 1.00 42.49 38 ASP C O 1
ATOM 4185 N N . ARG C 1 39 ? 27.213 30.767 20.184 1.00 41.65 39 ARG C N 1
ATOM 4186 C CA . ARG C 1 39 ? 26.804 29.402 20.513 1.00 44.77 39 ARG C CA 1
ATOM 4187 C C . ARG C 1 39 ? 26.320 28.592 19.291 1.00 47.17 39 ARG C C 1
ATOM 4188 O O . ARG C 1 39 ? 26.027 27.396 19.402 1.00 44.92 39 ARG C O 1
ATOM 4196 N N . SER C 1 40 ? 26.240 29.251 18.137 1.00 51.18 40 SER C N 1
ATOM 4197 C CA . SER C 1 40 ? 25.835 28.596 16.891 1.00 53.37 40 SER C CA 1
ATOM 4198 C C . SER C 1 40 ? 26.670 27.336 16.648 1.00 53.79 40 SER C C 1
ATOM 4199 O O . SER C 1 40 ? 27.865 27.423 16.363 1.00 56.09 40 SER C O 1
ATOM 4202 N N . GLY C 1 41 ? 26.053 26.166 16.789 1.00 51.80 41 GLY C N 1
ATOM 4203 C CA . GLY C 1 41 ? 26.773 24.916 16.613 1.00 48.87 41 GLY C CA 1
ATOM 4204 C C . GLY C 1 41 ? 26.697 23.974 17.798 1.00 45.96 41 GLY C C 1
ATOM 4205 O O . GLY C 1 41 ? 27.126 22.809 17.701 1.00 39.54 41 GLY C O 1
ATOM 4206 N N . ALA C 1 42 ? 26.142 24.473 18.907 1.00 43.92 42 ALA C N 1
ATOM 4207 C CA . ALA C 1 42 ? 26.010 23.701 20.156 1.00 44.44 42 ALA C CA 1
ATOM 4208 C C . ALA C 1 42 ? 24.563 23.214 20.465 1.00 29.76 42 ALA C C 1
ATOM 4209 O O . ALA C 1 42 ? 23.601 23.732 19.885 1.00 33.27 42 ALA C O 1
ATOM 4211 N N . SER C 1 43 ? 24.424 22.231 21.364 1.00 25.54 43 SER C N 1
ATOM 4212 C CA . SER C 1 43 ? 23.107 21.708 21.789 1.00 29.18 43 SER C CA 1
ATOM 4213 C C . SER C 1 43 ? 22.329 22.790 22.536 1.00 26.81 43 SER C C 1
ATOM 4214 O O . SER C 1 43 ? 22.947 23.550 23.280 1.00 28.70 43 SER C O 1
ATOM 4217 N N . ASN C 1 44 ? 20.998 22.818 22.389 1.00 23.77 44 ASN C N 1
ATOM 4218 C CA . ASN C 1 44 ? 20.126 23.816 23.077 1.00 21.46 44 ASN C CA 1
ATOM 4219 C C . ASN C 1 44 ? 19.515 23.437 24.456 1.00 23.44 44 ASN C C 1
ATOM 4220 O O . ASN C 1 44 ? 18.826 24.284 25.050 1.00 22.48 44 ASN C O 1
ATOM 4225 N N . SER C 1 45 ? 19.732 22.202 24.944 1.00 21.53 45 SER C N 1
ATOM 4226 C CA . SER C 1 45 ? 19.203 21.715 26.253 1.00 24.12 45 SER C CA 1
ATOM 4227 C C . SER C 1 45 ? 19.627 22.527 27.521 1.00 20.18 45 SER C C 1
ATOM 4228 O O . SER C 1 45 ? 20.690 23.132 27.519 1.00 22.75 45 SER C O 1
ATOM 4231 N N . LEU C 1 46 ? 18.824 22.511 28.596 1.00 19.26 46 LEU C N 1
ATOM 4232 C CA . LEU C 1 46 ? 19.260 23.060 29.917 1.00 24.17 46 LEU C CA 1
ATOM 4233 C C . LEU C 1 46 ? 20.455 22.305 30.542 1.00 25.80 46 LEU C C 1
ATOM 4234 O O . LEU C 1 46 ? 20.561 21.069 30.420 1.00 24.92 46 LEU C O 1
ATOM 4239 N N . THR C 1 47 ? 21.336 23.032 31.237 1.00 23.46 47 THR C N 1
ATOM 4240 C CA . THR C 1 47 ? 22.536 22.442 31.862 1.00 22.21 47 THR C CA 1
ATOM 4241 C C . THR C 1 47 ? 22.272 21.958 33.316 1.00 26.89 47 THR C C 1
ATOM 4242 O O . THR C 1 47 ? 22.113 22.780 34.240 1.00 22.58 47 THR C O 1
ATOM 4246 N N . LEU C 1 48 ? 22.241 20.632 33.524 1.00 27.86 48 LEU C N 1
ATOM 4247 C CA . LEU C 1 48 ? 21.907 20.057 34.848 1.00 34.24 48 LEU C CA 1
ATOM 4248 C C . LEU C 1 48 ? 23.043 19.342 35.614 1.00 34.98 48 LEU C C 1
ATOM 4249 O O . LEU C 1 48 ? 22.981 19.233 36.836 1.00 37.28 48 LEU C O 1
ATOM 4254 N N . ASP C 1 49 ? 24.080 18.886 34.919 1.00 33.38 49 ASP C N 1
ATOM 4255 C CA . ASP C 1 49 ? 25.132 18.086 35.566 1.00 37.98 49 ASP C CA 1
ATOM 4256 C C . ASP C 1 49 ? 26.320 18.864 36.178 1.00 34.25 49 ASP C C 1
ATOM 4257 O O . ASP C 1 49 ? 27.180 18.257 36.833 1.00 30.92 49 ASP C O 1
ATOM 4262 N N . THR C 1 50 ? 26.370 20.188 35.959 1.00 28.51 50 THR C N 1
ATOM 4263 C CA . THR C 1 50 ? 27.500 21.027 36.414 1.00 28.03 50 THR C CA 1
ATOM 4264 C C . THR C 1 50 ? 26.978 22.441 36.754 1.00 24.24 50 THR C C 1
ATOM 4265 O O . THR C 1 50 ? 25.914 22.830 36.248 1.00 19.85 50 THR C O 1
ATOM 4269 N N . PRO C 1 51 ? 27.714 23.197 37.601 1.00 21.84 51 PRO C N 1
ATOM 4270 C CA . PRO C 1 51 ? 27.319 24.594 37.930 1.00 21.84 51 PRO C CA 1
ATOM 4271 C C . PRO C 1 51 ? 27.732 25.617 36.839 1.00 26.58 51 PRO C C 1
ATOM 4272 O O . PRO C 1 51 ? 28.598 25.294 36.011 1.00 26.11 51 PRO C O 1
ATOM 4276 N N . ILE C 1 52 ? 27.129 26.820 36.856 1.00 23.92 52 ILE C N 1
ATOM 4277 C CA . ILE C 1 52 ? 27.272 27.819 35.778 1.00 22.05 52 ILE C CA 1
ATOM 4278 C C . ILE C 1 52 ? 27.805 29.175 36.326 1.00 25.93 52 ILE C C 1
ATOM 4279 O O . ILE C 1 52 ? 27.285 29.668 37.318 1.00 23.38 52 ILE C O 1
ATOM 4284 N N . ARG C 1 53 ? 28.812 29.783 35.692 1.00 27.87 53 ARG C N 1
ATOM 4285 C CA . ARG C 1 53 ? 29.279 31.131 36.112 1.00 32.55 53 ARG C CA 1
ATOM 4286 C C . ARG C 1 53 ? 28.529 32.321 35.446 1.00 27.10 53 ARG C C 1
ATOM 4287 O O . ARG C 1 53 ? 28.125 32.230 34.283 1.00 25.63 53 ARG C O 1
ATOM 4295 N N . ALA C 1 54 ? 28.376 33.447 36.151 1.00 27.97 54 ALA C N 1
ATOM 4296 C CA . ALA C 1 54 ? 27.813 34.664 35.519 1.00 25.43 54 ALA C CA 1
ATOM 4297 C C . ALA C 1 54 ? 28.344 35.955 36.140 1.00 29.34 54 ALA C C 1
ATOM 4298 O O . ALA C 1 54 ? 28.591 36.001 37.358 1.00 33.22 54 ALA C O 1
ATOM 4300 N N . LYS C 1 55 ? 28.551 36.997 35.331 1.00 26.47 55 LYS C N 1
ATOM 4301 C CA . LYS C 1 55 ? 29.114 38.262 35.885 1.00 31.13 55 LYS C CA 1
ATOM 4302 C C . LYS C 1 55 ? 28.513 39.563 35.331 1.00 29.38 55 LYS C C 1
ATOM 4303 O O . LYS C 1 55 ? 28.063 39.604 34.189 1.00 26.87 55 LYS C O 1
ATOM 4309 N N . GLN C 1 56 ? 28.555 40.626 36.140 1.00 29.27 56 GLN C N 1
ATOM 4310 C CA . GLN C 1 56 ? 28.025 41.936 35.746 1.00 29.93 56 GLN C CA 1
ATOM 4311 C C . GLN C 1 56 ? 28.964 42.755 34.846 1.00 30.81 56 GLN C C 1
ATOM 4312 O O . GLN C 1 56 ? 30.120 42.979 35.206 1.00 32.70 56 GLN C O 1
ATOM 4318 N N . ILE C 1 57 ? 28.440 43.202 33.698 1.00 30.48 57 ILE C N 1
ATOM 4319 C CA A ILE C 1 57 ? 29.179 44.011 32.723 0.44 34.21 57 ILE C CA 1
ATOM 4320 C CA B ILE C 1 57 ? 29.197 44.011 32.739 0.56 33.85 57 ILE C CA 1
ATOM 4321 C C . ILE C 1 57 ? 28.976 45.516 32.941 1.00 36.90 57 ILE C C 1
ATOM 4322 O O . ILE C 1 57 ? 29.929 46.281 32.976 1.00 43.40 57 ILE C O 1
ATOM 4331 N N . ASP C 1 58 ? 27.716 45.934 33.049 1.00 37.05 58 ASP C N 1
ATOM 4332 C CA . ASP C 1 58 ? 27.352 47.306 33.417 1.00 41.95 58 ASP C CA 1
ATOM 4333 C C . ASP C 1 58 ? 26.031 47.298 34.164 1.00 37.80 58 ASP C C 1
ATOM 4334 O O . ASP C 1 58 ? 25.499 46.232 34.443 1.00 33.06 58 ASP C O 1
ATOM 4339 N N . MET C 1 59 ? 25.491 48.470 34.488 1.00 39.14 59 MET C N 1
ATOM 4340 C CA . MET C 1 59 ? 24.285 48.523 35.326 1.00 41.05 59 MET C CA 1
ATOM 4341 C C . MET C 1 59 ? 23.045 47.803 34.752 1.00 43.24 59 MET C C 1
ATOM 4342 O O . MET C 1 59 ? 22.098 47.507 35.490 1.00 47.46 59 MET C O 1
ATOM 4347 N N . HIS C 1 60 ? 23.038 47.500 33.459 1.00 38.51 60 HIS C N 1
ATOM 4348 C CA . HIS C 1 60 ? 21.863 46.836 32.895 1.00 37.28 60 HIS C CA 1
ATOM 4349 C C . HIS C 1 60 ? 22.172 45.488 32.207 1.00 30.39 60 HIS C C 1
ATOM 4350 O O . HIS C 1 60 ? 21.296 44.967 31.510 1.00 27.54 60 HIS C O 1
ATOM 4357 N N . THR C 1 61 ? 23.380 44.938 32.398 1.00 26.77 61 THR C N 1
ATOM 4358 C CA . THR C 1 61 ? 23.874 43.803 31.556 1.00 22.50 61 THR C CA 1
ATOM 4359 C C . THR C 1 61 ? 24.689 42.706 32.287 1.00 22.40 61 THR C C 1
ATOM 4360 O O . THR C 1 61 ? 25.618 43.034 33.028 1.00 23.51 61 THR C O 1
ATOM 4364 N N . TYR C 1 62 ? 24.337 41.425 32.049 1.00 21.20 62 TYR C N 1
ATOM 4365 C CA . TYR C 1 62 ? 25.029 40.227 32.551 1.00 20.99 62 TYR C CA 1
ATOM 4366 C C . TYR C 1 62 ? 25.496 39.270 31.405 1.00 20.96 62 TYR C C 1
ATOM 4367 O O . TYR C 1 62 ? 24.732 38.986 30.490 1.00 21.89 62 TYR C O 1
ATOM 4376 N N . SER C 1 63 ? 26.722 38.750 31.517 1.00 22.20 63 SER C N 1
ATOM 4377 C CA . SER C 1 63 ? 27.304 37.727 30.618 1.00 25.89 63 SER C CA 1
ATOM 4378 C C . SER C 1 63 ? 27.343 36.312 31.279 1.00 27.54 63 SER C C 1
ATOM 4379 O O . SER C 1 63 ? 27.880 36.166 32.387 1.00 28.63 63 SER C O 1
ATOM 4382 N N . VAL C 1 64 ? 26.803 35.290 30.594 1.00 23.85 64 VAL C N 1
ATOM 4383 C CA . VAL C 1 64 ? 26.635 33.924 31.142 1.00 22.55 64 VAL C CA 1
ATOM 4384 C C . VAL C 1 64 ? 27.401 32.817 30.360 1.00 22.72 64 VAL C C 1
ATOM 4385 O O . VAL C 1 64 ? 27.243 32.690 29.140 1.00 22.22 64 VAL C O 1
ATOM 4389 N N . ALA C 1 65 ? 28.205 32.003 31.057 1.00 22.50 65 ALA C N 1
ATOM 4390 C CA . ALA C 1 65 ? 28.916 30.864 30.407 1.00 24.46 65 ALA C CA 1
ATOM 4391 C C . ALA C 1 65 ? 28.062 29.584 30.253 1.00 23.10 65 ALA C C 1
ATOM 4392 O O . ALA C 1 65 ? 28.297 28.586 30.972 1.00 24.21 65 ALA C O 1
ATOM 4394 N N . GLY C 1 66 ? 27.103 29.623 29.316 1.00 22.67 66 GLY C N 1
ATOM 4395 C CA . GLY C 1 66 ? 26.062 28.600 29.122 1.00 22.64 66 GLY C CA 1
ATOM 4396 C C . GLY C 1 66 ? 25.141 28.845 27.913 1.00 22.41 66 GLY C C 1
ATOM 4397 O O . GLY C 1 66 ? 25.423 29.754 27.120 1.00 22.06 66 GLY C O 1
ATOM 4398 N N . THR C 1 67 ? 24.064 28.044 27.758 1.00 20.70 67 THR C N 1
ATOM 4399 C CA . THR C 1 67 ? 23.140 28.097 26.583 1.00 19.70 67 THR C CA 1
ATOM 4400 C C . THR C 1 67 ? 22.137 29.283 26.632 1.00 16.29 67 THR C C 1
ATOM 4401 O O . THR C 1 67 ? 21.972 29.909 27.696 1.00 14.50 67 THR C O 1
ATOM 4405 N N . PRO C 1 68 ? 21.489 29.625 25.491 1.00 18.22 68 PRO C N 1
ATOM 4406 C CA . PRO C 1 68 ? 20.374 30.614 25.541 1.00 19.01 68 PRO C CA 1
ATOM 4407 C C . PRO C 1 68 ? 19.199 30.240 26.482 1.00 19.95 68 PRO C C 1
ATOM 4408 O O . PRO C 1 68 ? 18.644 31.136 27.169 1.00 17.98 68 PRO C O 1
ATOM 4412 N N . THR C 1 69 ? 18.806 28.957 26.517 1.00 16.77 69 THR C N 1
ATOM 4413 C CA . THR C 1 69 ? 17.820 28.510 27.540 1.00 16.79 69 THR C CA 1
ATOM 4414 C C . THR C 1 69 ? 18.309 28.655 28.991 1.00 16.01 69 THR C C 1
ATOM 4415 O O . THR C 1 69 ? 17.493 28.976 29.884 1.00 17.78 69 THR C O 1
ATOM 4419 N N . ASP C 1 70 ? 19.603 28.409 29.255 1.00 17.19 70 ASP C N 1
ATOM 4420 C CA . ASP C 1 70 ? 20.185 28.732 30.593 1.00 20.70 70 ASP C CA 1
ATOM 4421 C C . ASP C 1 70 ? 20.012 30.238 30.984 1.00 18.52 70 ASP C C 1
ATOM 4422 O O . ASP C 1 70 ? 19.752 30.573 32.169 1.00 15.31 70 ASP C O 1
ATOM 4427 N N . CYS C 1 71 ? 20.208 31.143 30.020 1.00 16.86 71 CYS C N 1
ATOM 4428 C CA . CYS C 1 71 ? 20.129 32.608 30.310 1.00 17.03 71 CYS C CA 1
ATOM 4429 C C . CYS C 1 71 ? 18.726 33.034 30.783 1.00 18.82 71 CYS C C 1
ATOM 4430 O O . CYS C 1 71 ? 18.557 33.691 31.877 1.00 15.83 71 CYS C O 1
ATOM 4433 N N . VAL C 1 72 ? 17.711 32.658 29.996 1.00 17.25 72 VAL C N 1
ATOM 4434 C CA . VAL C 1 72 ? 16.317 32.990 30.359 1.00 18.44 72 VAL C CA 1
ATOM 4435 C C . VAL C 1 72 ? 15.845 32.271 31.657 1.00 24.08 72 VAL C C 1
ATOM 4436 O O . VAL C 1 72 ? 15.182 32.898 32.525 1.00 20.28 72 VAL C O 1
ATOM 4440 N N . HIS C 1 73 ? 16.185 30.979 31.811 1.00 18.51 73 HIS C N 1
ATOM 4441 C CA . HIS C 1 73 ? 15.789 30.245 33.039 1.00 18.94 73 HIS C CA 1
ATOM 4442 C C . HIS C 1 73 ? 16.321 30.895 34.357 1.00 19.71 73 HIS C C 1
ATOM 4443 O O . HIS C 1 73 ? 15.553 31.120 35.310 1.00 21.34 73 HIS C O 1
ATOM 4450 N N . LEU C 1 74 ? 17.616 31.203 34.411 1.00 18.46 74 LEU C N 1
ATOM 4451 C CA . LEU C 1 74 ? 18.214 31.858 35.571 1.00 21.13 74 LEU C CA 1
ATOM 4452 C C . LEU C 1 74 ? 17.617 33.255 35.864 1.00 19.50 74 LEU C C 1
ATOM 4453 O O . LEU C 1 74 ? 17.321 33.566 37.027 1.00 21.75 74 LEU C O 1
ATOM 4458 N N . ALA C 1 75 ? 17.467 34.094 34.838 1.00 18.78 75 ALA C N 1
ATOM 4459 C CA . ALA C 1 75 ? 16.873 35.455 35.031 1.00 20.92 75 ALA C CA 1
ATOM 4460 C C . ALA C 1 75 ? 15.468 35.435 35.675 1.00 21.84 75 ALA C C 1
ATOM 4461 O O . ALA C 1 75 ? 15.079 36.356 36.421 1.00 21.50 75 ALA C O 1
ATOM 4463 N N . LEU C 1 76 ? 14.701 34.387 35.385 1.00 23.25 76 LEU C N 1
ATOM 4464 C CA . LEU C 1 76 ? 13.314 34.309 35.860 1.00 25.50 76 LEU C CA 1
ATOM 4465 C C . LEU C 1 76 ? 13.128 33.550 37.204 1.00 26.28 76 LEU C C 1
ATOM 4466 O O . LEU C 1 76 ? 12.027 33.601 37.778 1.00 28.05 76 LEU C O 1
ATOM 4471 N N . TH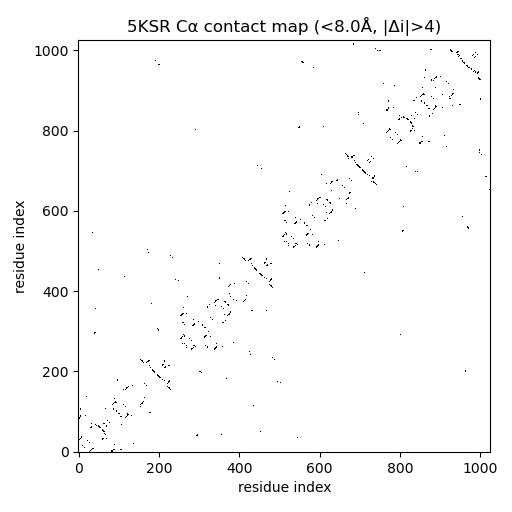R C 1 77 ? 14.189 32.905 37.725 1.00 20.54 77 THR C N 1
ATOM 4472 C CA . THR C 1 77 ? 14.085 32.044 38.929 1.00 24.25 77 THR C CA 1
ATOM 4473 C C . THR C 1 77 ? 15.032 32.390 40.108 1.00 32.27 77 THR C C 1
ATOM 4474 O O . THR C 1 77 ? 15.315 31.535 40.968 1.00 32.16 77 THR C O 1
ATOM 4478 N N . GLY C 1 78 ? 15.519 33.629 40.163 1.00 30.65 78 GLY C N 1
ATOM 4479 C CA . GLY C 1 78 ? 16.341 34.035 41.295 1.00 31.81 78 GLY C CA 1
ATOM 4480 C C . GLY C 1 78 ? 17.498 34.989 41.030 1.00 29.27 78 GLY C C 1
ATOM 4481 O O . GLY C 1 78 ? 17.913 35.709 41.934 1.00 28.03 78 GLY C O 1
ATOM 4482 N N . LEU C 1 79 ? 18.018 34.992 39.804 1.00 26.96 79 LEU C N 1
ATOM 4483 C CA . LEU C 1 79 ? 19.170 35.829 39.441 1.00 27.59 79 LEU C CA 1
ATOM 4484 C C . LEU C 1 79 ? 18.878 37.335 39.550 1.00 30.99 79 LEU C C 1
ATOM 4485 O O . LEU C 1 79 ? 19.747 38.094 39.977 1.00 33.01 79 LEU C O 1
ATOM 4490 N N . LEU C 1 80 ? 17.665 37.760 39.175 1.00 31.69 80 LEU C N 1
ATOM 4491 C CA . LEU C 1 80 ? 17.294 39.187 39.162 1.00 33.20 80 LEU C CA 1
ATOM 4492 C C . LEU C 1 80 ? 16.183 39.558 40.174 1.00 37.29 80 LEU C C 1
ATOM 4493 O O . LEU C 1 80 ? 15.332 38.727 40.521 1.00 38.12 80 LEU C O 1
ATOM 4498 N N . ASN C 1 81 ? 16.214 40.805 40.651 1.00 38.66 81 ASN C N 1
ATOM 4499 C CA . ASN C 1 81 ? 15.098 41.416 41.380 1.00 40.45 81 ASN C CA 1
ATOM 4500 C C . ASN C 1 81 ? 14.258 42.270 40.406 1.00 41.08 81 ASN C C 1
ATOM 4501 O O . ASN C 1 81 ? 14.361 43.493 40.385 1.00 42.88 81 ASN C O 1
ATOM 4506 N N . TYR C 1 82 ? 13.424 41.606 39.605 1.00 41.61 82 TYR C N 1
ATOM 4507 C CA . TYR C 1 82 ? 12.833 42.197 38.400 1.00 40.79 82 TYR C CA 1
ATOM 4508 C C . TYR C 1 82 ? 11.663 41.302 37.979 1.00 41.92 82 TYR C C 1
ATOM 4509 O O . TYR C 1 82 ? 11.786 40.070 37.984 1.00 39.87 82 TYR C O 1
ATOM 4518 N N . ASP C 1 83 ? 10.535 41.918 37.615 1.00 43.19 83 ASP C N 1
ATOM 4519 C CA . ASP C 1 83 ? 9.330 41.177 37.211 1.00 41.25 83 ASP C CA 1
ATOM 4520 C C . ASP C 1 83 ? 8.845 41.581 35.812 1.00 38.18 83 ASP C C 1
ATOM 4521 O O . ASP C 1 83 ? 7.971 42.439 35.685 1.00 35.89 83 ASP C O 1
ATOM 4526 N N . PRO C 1 84 ? 9.413 40.964 34.751 1.00 35.72 84 PRO C N 1
ATOM 4527 C CA . PRO C 1 84 ? 9.157 41.416 33.368 1.00 35.56 84 PRO C CA 1
ATOM 4528 C C . PRO C 1 84 ? 7.751 41.122 32.796 1.00 35.40 84 PRO C C 1
ATOM 4529 O O . PRO C 1 84 ? 7.104 40.149 33.182 1.00 35.15 84 PRO C O 1
ATOM 4533 N N . ASP C 1 85 ? 7.307 41.973 31.871 1.00 36.75 85 ASP C N 1
ATOM 4534 C CA . ASP C 1 85 ? 6.013 41.825 31.200 1.00 37.35 85 ASP C CA 1
ATOM 4535 C C . ASP C 1 85 ? 6.109 40.930 29.919 1.00 34.83 85 ASP C C 1
ATOM 4536 O O . ASP C 1 85 ? 5.126 40.275 29.536 1.00 34.31 85 ASP C O 1
ATOM 4541 N N . ILE C 1 86 ? 7.281 40.883 29.269 1.00 32.66 86 ILE C N 1
ATOM 4542 C CA . ILE C 1 86 ? 7.450 40.131 27.995 1.00 28.29 86 ILE C CA 1
ATOM 4543 C C . ILE C 1 86 ? 8.936 39.792 27.715 1.00 22.91 86 ILE C C 1
ATOM 4544 O O . ILE C 1 86 ? 9.825 40.442 28.290 1.00 25.57 86 ILE C O 1
ATOM 4549 N N . VAL C 1 87 ? 9.203 38.785 26.868 1.00 21.33 87 VAL C N 1
ATOM 4550 C CA . VAL C 1 87 ? 10.582 38.356 26.460 1.00 17.65 87 VAL C CA 1
ATOM 4551 C C . VAL C 1 87 ? 10.797 38.565 24.936 1.00 21.09 87 VAL C C 1
ATOM 4552 O O . VAL C 1 87 ? 9.949 38.135 24.146 1.00 20.61 87 VAL C O 1
ATOM 4556 N N . VAL C 1 88 ? 11.900 39.227 24.528 1.00 20.96 88 VAL C N 1
ATOM 4557 C CA . VAL C 1 88 ? 12.299 39.367 23.089 1.00 19.20 88 VAL C CA 1
ATOM 4558 C C . VAL C 1 88 ? 13.720 38.812 22.802 1.00 20.30 88 VAL C C 1
ATOM 4559 O O . VAL C 1 88 ? 14.681 39.251 23.452 1.00 21.07 88 VAL C O 1
ATOM 4563 N N . SER C 1 89 ? 13.860 37.866 21.849 1.00 17.30 89 SER C N 1
ATOM 4564 C CA . SER C 1 89 ? 15.172 37.269 21.472 1.00 16.68 89 SER C CA 1
ATOM 4565 C C . SER C 1 89 ? 15.683 37.714 20.066 1.00 18.95 89 SER C C 1
ATOM 4566 O O . SER C 1 89 ? 14.954 37.516 19.076 1.00 18.29 89 SER C O 1
ATOM 4569 N N . GLY C 1 90 ? 16.907 38.270 19.954 1.00 18.73 90 GLY C N 1
ATOM 4570 C CA . GLY C 1 90 ? 17.398 38.829 18.655 1.00 18.79 90 GLY C CA 1
ATOM 4571 C C . GLY C 1 90 ? 18.305 40.072 18.778 1.00 19.38 90 GLY C C 1
ATOM 4572 O O . GLY C 1 90 ? 18.763 40.337 19.897 1.00 19.05 90 GLY C O 1
ATOM 4573 N N . ILE C 1 91 ? 18.614 40.821 17.695 1.00 17.78 91 ILE C N 1
ATOM 4574 C CA . ILE C 1 91 ? 18.284 40.508 16.286 1.00 15.58 91 ILE C CA 1
ATOM 4575 C C . ILE C 1 91 ? 19.385 39.587 15.692 1.00 21.51 91 ILE C C 1
ATOM 4576 O O . ILE C 1 91 ? 20.553 40.004 15.639 1.00 22.06 91 ILE C O 1
ATOM 4581 N N . ASN C 1 92 ? 19.037 38.353 15.269 1.00 19.79 92 ASN C N 1
ATOM 4582 C CA . ASN C 1 92 ? 20.009 37.397 14.656 1.00 18.53 92 ASN C CA 1
ATOM 4583 C C . ASN C 1 92 ? 20.655 37.860 13.329 1.00 19.97 92 ASN C C 1
ATOM 4584 O O . ASN C 1 92 ? 20.003 38.508 12.524 1.00 20.90 92 ASN C O 1
ATOM 4589 N N . ASN C 1 93 ? 21.933 37.538 13.109 1.00 21.26 93 ASN C N 1
ATOM 4590 C CA . ASN C 1 93 ? 22.642 38.041 11.925 1.00 24.60 93 ASN C CA 1
ATOM 4591 C C . ASN C 1 93 ? 22.378 37.269 10.611 1.00 26.20 93 ASN C C 1
ATOM 4592 O O . ASN C 1 93 ? 22.912 37.650 9.559 1.00 27.00 93 ASN C O 1
ATOM 4597 N N . THR C 1 94 ? 21.556 36.206 10.672 1.00 22.22 94 THR C N 1
ATOM 4598 C CA . THR C 1 94 ? 21.055 35.510 9.458 1.00 21.58 94 THR C CA 1
ATOM 4599 C C . THR C 1 94 ? 19.574 35.081 9.632 1.00 25.43 94 THR C C 1
ATOM 4600 O O . THR C 1 94 ? 19.043 35.106 10.748 1.00 23.65 94 THR C O 1
ATOM 4604 N N . GLY C 1 95 ? 18.917 34.659 8.542 1.00 24.35 95 GLY C N 1
ATOM 4605 C CA . GLY C 1 95 ? 17.523 34.211 8.607 1.00 23.54 95 GLY C CA 1
ATOM 4606 C C . GLY C 1 95 ? 17.250 32.887 9.346 1.00 24.99 95 GLY C C 1
ATOM 4607 O O . GLY C 1 95 ? 18.160 32.058 9.506 1.00 26.63 95 GLY C O 1
ATOM 4608 N N . ASN C 1 96 ? 16.005 32.695 9.806 1.00 20.89 96 ASN C N 1
ATOM 4609 C CA . ASN C 1 96 ? 15.545 31.434 10.427 1.00 19.96 96 ASN C CA 1
ATOM 4610 C C . ASN C 1 96 ? 14.187 30.984 9.804 1.00 19.51 96 ASN C C 1
ATOM 4611 O O . ASN C 1 96 ? 13.115 31.341 10.309 1.00 19.96 96 ASN C O 1
ATOM 4616 N N . LEU C 1 97 ? 14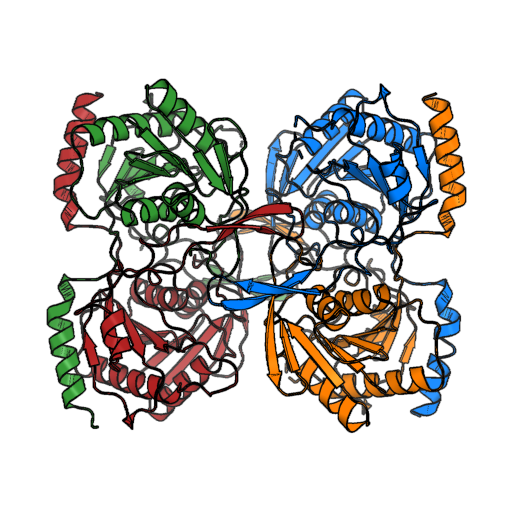.242 30.212 8.711 1.00 19.69 97 LEU C N 1
ATOM 4617 C CA . LEU C 1 97 ? 13.087 29.948 7.813 1.00 19.75 97 LEU C CA 1
ATOM 4618 C C . LEU C 1 97 ? 12.781 28.438 7.611 1.00 26.21 97 LEU C C 1
ATOM 4619 O O . LEU C 1 97 ? 13.696 27.620 7.656 1.00 25.85 97 LEU C O 1
ATOM 4624 N N . GLY C 1 98 ? 11.511 28.079 7.383 1.00 24.80 98 GLY C N 1
ATOM 4625 C CA . GLY C 1 98 ? 11.122 26.705 6.999 1.00 20.56 98 GLY C CA 1
ATOM 4626 C C . GLY C 1 98 ? 11.566 25.574 7.936 1.00 24.04 98 GLY C C 1
ATOM 4627 O O . GLY C 1 98 ? 11.314 25.632 9.148 1.00 19.55 98 GLY C O 1
ATOM 4628 N N . ASP C 1 99 ? 12.247 24.555 7.390 1.00 29.93 99 ASP C N 1
ATOM 4629 C CA A ASP C 1 99 ? 12.690 23.432 8.227 0.40 33.09 99 ASP C CA 1
ATOM 4630 C CA B ASP C 1 99 ? 12.762 23.417 8.166 0.60 33.80 99 ASP C CA 1
ATOM 4631 C C . ASP C 1 99 ? 13.915 23.737 9.119 1.00 32.46 99 ASP C C 1
ATOM 4632 O O . ASP C 1 99 ? 14.387 22.871 9.849 1.00 33.43 99 ASP C O 1
ATOM 4641 N N . ASP C 1 100 ? 14.412 24.966 9.090 1.00 32.92 100 ASP C N 1
ATOM 4642 C CA . ASP C 1 100 ? 15.492 25.328 9.996 1.00 32.25 100 ASP C CA 1
ATOM 4643 C C . ASP C 1 100 ? 14.974 25.723 11.393 1.00 28.34 100 ASP C C 1
ATOM 4644 O O . ASP C 1 100 ? 15.749 25.763 12.354 1.00 29.49 100 ASP C O 1
ATOM 4649 N N . VAL C 1 101 ? 13.682 26.029 11.507 1.00 21.16 101 VAL C N 1
ATOM 4650 C CA . VAL C 1 101 ? 13.123 26.596 12.755 1.00 17.96 101 VAL C CA 1
ATOM 4651 C C . VAL C 1 101 ? 13.205 25.672 14.017 1.00 20.26 101 VAL C C 1
ATOM 4652 O O . VAL C 1 101 ? 13.561 26.137 15.114 1.00 19.33 101 VAL C O 1
ATOM 4656 N N . ILE C 1 102 ? 12.876 24.384 13.897 1.00 17.42 102 ILE C N 1
ATOM 4657 C CA . ILE C 1 102 ? 12.865 23.525 15.121 1.00 16.51 102 ILE C CA 1
ATOM 4658 C C . ILE C 1 102 ? 14.199 23.499 15.917 1.00 17.86 102 ILE C C 1
ATOM 4659 O O . ILE C 1 102 ? 14.192 23.482 17.172 1.00 24.06 102 ILE C O 1
ATOM 4664 N N . TYR C 1 103 ? 15.342 23.570 15.240 1.00 14.91 103 TYR C N 1
ATOM 4665 C CA . TYR C 1 103 ? 16.628 23.550 15.972 1.00 20.05 103 TYR C CA 1
ATOM 4666 C C . TYR C 1 103 ? 17.368 24.913 16.130 1.00 21.89 103 TYR C C 1
ATOM 4667 O O . TYR C 1 103 ? 18.553 24.936 16.475 1.00 19.61 103 TYR C O 1
ATOM 4676 N N . SER C 1 104 ? 16.675 26.030 15.864 1.00 20.61 104 SER C N 1
ATOM 4677 C CA . SER C 1 104 ? 17.264 27.389 15.997 1.00 17.96 104 SER C CA 1
ATOM 4678 C C . SER C 1 104 ? 17.545 27.829 17.459 1.00 20.12 104 SER C C 1
ATOM 4679 O O . SER C 1 104 ? 16.653 27.796 18.280 1.00 18.65 104 SER C O 1
ATOM 4682 N N . GLY C 1 105 ? 18.768 28.282 17.763 1.00 20.55 105 GLY C N 1
ATOM 4683 C CA . GLY C 1 105 ? 19.099 28.781 19.096 1.00 21.92 105 GLY C CA 1
ATOM 4684 C C . GLY C 1 105 ? 18.350 30.064 19.474 1.00 19.81 105 GLY C C 1
ATOM 4685 O O . GLY C 1 105 ? 17.968 30.242 20.639 1.00 19.17 105 GLY C O 1
ATOM 4686 N N . THR C 1 106 ? 18.126 30.949 18.489 1.00 18.57 106 THR C N 1
ATOM 4687 C CA . THR C 1 106 ? 17.363 32.192 18.694 1.00 21.36 106 THR C CA 1
ATOM 4688 C C . THR C 1 106 ? 15.914 31.875 19.131 1.00 21.23 106 THR C C 1
ATOM 4689 O O . THR C 1 106 ? 15.393 32.451 20.125 1.00 19.98 106 THR C O 1
ATOM 4693 N N . VAL C 1 107 ? 15.274 30.948 18.407 1.00 17.78 107 VAL C N 1
ATOM 4694 C CA . VAL C 1 107 ? 13.939 30.432 18.774 1.00 18.13 107 VAL C CA 1
ATOM 4695 C C . VAL C 1 107 ? 13.875 29.775 20.191 1.00 15.90 107 VAL C C 1
ATOM 4696 O O . VAL C 1 107 ? 12.882 29.956 20.912 1.00 18.27 107 VAL C O 1
ATOM 4700 N N . SER C 1 108 ? 14.920 29.044 20.596 1.00 17.93 108 SER C N 1
ATOM 4701 C CA . SER C 1 108 ? 14.919 28.355 21.920 1.00 18.60 108 SER C CA 1
ATOM 4702 C C . SER C 1 108 ? 14.822 29.300 23.142 1.00 19.02 108 SER C C 1
ATOM 4703 O O . SER C 1 108 ? 14.227 28.937 24.195 1.00 19.66 108 SER C O 1
ATOM 4706 N N . ALA C 1 109 ? 15.384 30.504 23.042 1.00 17.28 109 ALA C N 1
ATOM 4707 C CA . ALA C 1 109 ? 15.249 31.458 24.187 1.00 19.63 109 ALA C CA 1
ATOM 4708 C C . ALA C 1 109 ? 13.803 31.977 24.370 1.00 19.46 109 ALA C C 1
ATOM 4709 O O . ALA C 1 109 ? 13.314 32.120 25.496 1.00 20.86 109 ALA C O 1
ATOM 4711 N N . ALA C 1 110 ? 13.108 32.252 23.269 1.00 17.90 110 ALA C N 1
ATOM 4712 C CA . ALA C 1 110 ? 11.669 32.591 23.344 1.00 19.82 110 ALA C CA 1
ATOM 4713 C C . ALA C 1 110 ? 10.749 31.453 23.852 1.00 19.60 110 ALA C C 1
ATOM 4714 O O . ALA C 1 110 ? 9.785 31.689 24.607 1.00 18.49 110 ALA C O 1
ATOM 4716 N N . MET C 1 111 ? 11.033 30.217 23.451 1.00 19.70 111 MET C N 1
ATOM 4717 C CA . MET C 1 111 ? 10.274 29.067 23.971 1.00 24.02 111 MET C CA 1
ATOM 4718 C C . MET C 1 111 ? 10.309 28.926 25.520 1.00 22.07 111 MET C C 1
ATOM 4719 O O . MET C 1 111 ? 9.257 28.679 26.158 1.00 22.03 111 MET C O 1
ATOM 4724 N N . GLU C 1 112 ? 11.496 29.089 26.122 1.00 17.33 112 GLU C N 1
ATOM 4725 C CA . GLU C 1 112 ? 11.631 29.022 27.595 1.00 20.08 112 GLU C CA 1
ATOM 4726 C C . GLU C 1 112 ? 10.867 30.151 28.304 1.00 22.71 112 GLU C C 1
ATOM 4727 O O . GLU C 1 112 ? 10.332 29.959 29.409 1.00 25.58 112 GLU C O 1
ATOM 4733 N N . GLY C 1 113 ? 10.789 31.328 27.683 1.00 21.86 113 GLY C N 1
ATOM 4734 C CA . GLY C 1 113 ? 9.942 32.400 28.218 1.00 25.00 113 GLY C CA 1
ATOM 4735 C C . GLY C 1 113 ? 8.462 32.054 28.423 1.00 26.33 113 GLY C C 1
ATOM 4736 O O . GLY C 1 113 ? 7.853 32.314 29.505 1.00 26.07 113 GLY C O 1
ATOM 4737 N N . ARG C 1 114 ? 7.881 31.448 27.394 1.00 24.81 114 ARG C N 1
ATOM 4738 C CA . ARG C 1 114 ? 6.469 31.078 27.378 1.00 28.09 114 ARG C CA 1
ATOM 4739 C C . ARG C 1 114 ? 6.175 29.937 28.342 1.00 34.25 114 ARG C C 1
ATOM 4740 O O . ARG C 1 114 ? 5.154 29.970 29.040 1.00 37.09 114 ARG C O 1
ATOM 4748 N N . PHE C 1 115 ? 7.073 28.945 28.383 1.00 33.22 115 PHE C N 1
ATOM 4749 C CA . PHE C 1 115 ? 7.015 27.841 29.355 1.00 35.97 115 PHE C CA 1
ATOM 4750 C C . PHE C 1 115 ? 6.888 28.330 30.807 1.00 37.65 115 PHE C C 1
ATOM 4751 O O . PHE C 1 115 ? 6.179 27.722 31.614 1.00 38.79 115 PHE C O 1
ATOM 4759 N N . LEU C 1 116 ? 7.595 29.414 31.135 1.00 36.00 116 LEU C N 1
ATOM 4760 C CA . LEU C 1 116 ? 7.591 29.975 32.493 1.00 36.80 116 LEU C CA 1
ATOM 4761 C C . LEU C 1 116 ? 6.561 31.110 32.671 1.00 37.90 116 LEU C C 1
ATOM 4762 O O . LEU C 1 116 ? 6.622 31.873 33.655 1.00 35.08 116 LEU C O 1
ATOM 4767 N N . GLY C 1 117 ? 5.641 31.233 31.711 1.00 39.61 117 GLY C N 1
ATOM 4768 C CA . GLY C 1 117 ? 4.436 32.042 31.893 1.00 42.05 117 GLY C CA 1
ATOM 4769 C C . GLY C 1 117 ? 4.350 33.468 31.360 1.00 41.83 117 GLY C C 1
ATOM 4770 O O . GLY C 1 117 ? 3.566 34.268 31.887 1.00 43.01 117 GLY C O 1
ATOM 4771 N N . LEU C 1 118 ? 5.122 33.794 30.322 1.00 36.01 118 LEU C N 1
ATOM 4772 C CA . LEU C 1 118 ? 5.097 35.145 29.725 1.00 35.86 118 LEU C CA 1
ATOM 4773 C C . LEU C 1 118 ? 4.972 35.090 28.182 1.00 34.84 118 LEU C C 1
ATOM 4774 O O . LEU C 1 118 ? 5.419 34.131 27.551 1.00 35.91 118 LEU C O 1
ATOM 4779 N N . PRO C 1 119 ? 4.355 36.115 27.569 1.00 34.00 119 PRO C N 1
ATOM 4780 C CA . PRO C 1 119 ? 4.329 36.226 26.094 1.00 30.74 119 PRO C CA 1
ATOM 4781 C C . PRO C 1 119 ? 5.759 36.394 25.495 1.00 30.24 119 PRO C C 1
ATOM 4782 O O . PRO C 1 119 ? 6.608 36.919 26.227 1.00 31.08 119 PRO C O 1
ATOM 4786 N N . ALA C 1 120 ? 6.018 35.957 24.247 1.00 29.21 120 ALA C N 1
ATOM 4787 C CA . ALA C 1 120 ? 7.387 35.978 23.641 1.00 26.96 120 ALA C CA 1
ATOM 4788 C C . ALA C 1 120 ? 7.504 36.093 22.083 1.00 20.93 120 ALA C C 1
ATOM 4789 O O . ALA C 1 120 ? 6.663 35.551 21.338 1.00 23.05 120 ALA C O 1
ATOM 4791 N N . VAL C 1 121 ? 8.575 36.759 21.609 1.00 20.50 121 VAL C N 1
ATOM 4792 C CA . VAL C 1 121 ? 8.845 37.035 20.169 1.00 17.29 121 VAL C CA 1
ATOM 4793 C C . VAL C 1 121 ? 10.324 36.783 19.760 1.00 22.52 121 VAL C C 1
ATOM 4794 O O . VAL C 1 121 ? 11.240 37.191 20.492 1.00 18.10 121 VAL C O 1
ATOM 4798 N N . ALA C 1 122 ? 10.558 36.145 18.594 1.00 17.22 122 ALA C N 1
ATOM 4799 C CA . ALA C 1 122 ? 11.903 35.993 18.023 1.00 15.37 122 ALA C CA 1
ATOM 4800 C C . ALA C 1 122 ? 12.049 36.865 16.768 1.00 19.48 122 ALA C C 1
ATOM 4801 O O . ALA C 1 122 ? 11.120 36.882 15.948 1.00 21.26 122 ALA C O 1
ATOM 4803 N N . VAL C 1 123 ? 13.188 37.574 16.608 1.00 16.67 123 VAL C N 1
ATOM 4804 C CA . VAL C 1 123 ? 13.434 38.457 15.435 1.00 19.45 123 VAL C CA 1
ATOM 4805 C C . VAL C 1 123 ? 14.794 38.187 14.723 1.00 17.98 123 VAL C C 1
ATOM 4806 O O . VAL C 1 123 ? 15.847 38.172 15.390 1.00 16.31 123 VAL C O 1
ATOM 4810 N N . SER C 1 124 ? 14.773 38.005 13.388 1.00 20.48 124 SER C N 1
ATOM 4811 C CA . SER C 1 124 ? 15.978 37.714 12.558 1.00 21.82 124 SER C CA 1
ATOM 4812 C C . SER C 1 124 ? 16.088 38.612 11.271 1.00 19.44 124 SER C C 1
ATOM 4813 O O . SER C 1 124 ? 15.055 38.943 10.659 1.00 18.62 124 SER C O 1
ATOM 4816 N N . LEU C 1 125 ? 17.316 38.970 10.851 1.00 21.13 125 LEU C N 1
ATOM 4817 C CA . LEU C 1 125 ? 17.576 39.719 9.565 1.00 24.07 125 LEU C CA 1
ATOM 4818 C C . LEU C 1 125 ? 18.071 38.807 8.400 1.00 22.48 125 LEU C C 1
ATOM 4819 O O . LEU C 1 125 ? 19.048 38.078 8.554 1.00 22.52 125 LEU C O 1
ATOM 4824 N N . VAL C 1 126 ? 17.407 38.850 7.243 1.00 24.17 126 VAL C N 1
ATOM 4825 C CA . VAL C 1 126 ? 17.736 37.952 6.109 1.00 24.88 126 VAL C CA 1
ATOM 4826 C C . VAL C 1 126 ? 18.916 38.478 5.229 1.00 27.08 126 VAL C C 1
ATOM 4827 O O . VAL C 1 126 ? 18.707 39.015 4.118 1.00 26.24 126 VAL C O 1
ATOM 4831 N N . THR C 1 127 ? 20.147 38.288 5.708 1.00 25.10 127 THR C N 1
ATOM 4832 C CA . THR C 1 127 ? 21.344 38.734 4.977 1.00 30.00 127 THR C CA 1
ATOM 4833 C C . THR C 1 127 ? 21.768 37.801 3.815 1.00 31.01 127 THR C C 1
ATOM 4834 O O . THR C 1 127 ? 21.533 36.580 3.868 1.00 29.01 127 THR C O 1
ATOM 4838 N N . LEU C 1 128 ? 22.398 38.386 2.784 1.00 33.69 128 LEU C N 1
ATOM 4839 C CA . LEU C 1 128 ? 22.729 37.688 1.523 1.00 37.23 128 LEU C CA 1
ATOM 4840 C C . LEU C 1 128 ? 24.234 37.658 1.157 1.00 38.45 128 LEU C C 1
ATOM 4841 O O . LEU C 1 128 ? 24.925 38.667 1.276 1.00 35.20 128 LEU C O 1
ATOM 4846 N N . TYR C 1 129 ? 24.709 36.511 0.664 1.00 41.63 129 TYR C N 1
ATOM 4847 C CA . TYR C 1 129 ? 26.127 36.302 0.313 1.00 45.87 129 TYR C CA 1
ATOM 4848 C C . TYR C 1 129 ? 26.674 37.241 -0.775 1.00 49.49 129 TYR C C 1
ATOM 4849 O O . TYR C 1 129 ? 26.042 37.457 -1.820 1.00 49.79 129 TYR C O 1
ATOM 4858 N N . ARG C 1 130 ? 27.865 37.783 -0.527 1.00 51.78 130 ARG C N 1
ATOM 4859 C CA . ARG C 1 130 ? 28.470 38.769 -1.419 1.00 56.83 130 ARG C CA 1
ATOM 4860 C C . ARG C 1 130 ? 29.973 38.534 -1.569 1.00 57.77 130 ARG C C 1
ATOM 4861 O O . ARG C 1 130 ? 30.658 38.239 -0.585 1.00 56.91 130 ARG C O 1
ATOM 4869 N N . GLN C 1 133 ? 31.543 45.076 0.812 1.00 77.24 133 GLN C N 1
ATOM 4870 C CA . GLN C 1 133 ? 31.209 46.240 1.632 1.00 76.74 133 GLN C CA 1
ATOM 4871 C C . GLN C 1 133 ? 29.767 46.693 1.425 1.00 72.77 133 GLN C C 1
ATOM 4872 O O . GLN C 1 133 ? 29.455 47.390 0.455 1.00 73.74 133 GLN C O 1
ATOM 4878 N N . GLN C 1 134 ? 28.894 46.272 2.336 1.00 67.68 134 GLN C N 1
ATOM 4879 C CA . GLN C 1 134 ? 27.522 46.770 2.408 1.00 62.57 134 GLN C CA 1
ATOM 4880 C C . GLN C 1 134 ? 26.976 46.497 3.810 1.00 53.80 134 GLN C C 1
ATOM 4881 O O . GLN C 1 134 ? 26.548 45.384 4.107 1.00 50.56 134 GLN C O 1
ATOM 4887 N N . ALA C 1 135 ? 26.998 47.520 4.662 1.00 50.23 135 ALA C N 1
ATOM 4888 C CA . ALA C 1 135 ? 26.595 47.391 6.065 1.00 46.46 135 ALA C CA 1
ATOM 4889 C C . ALA C 1 135 ? 25.132 46.938 6.278 1.00 40.62 135 ALA C C 1
ATOM 4890 O O . ALA C 1 135 ? 24.210 47.473 5.655 1.00 40.95 135 ALA C O 1
ATOM 4892 N N . PRO C 1 136 ? 24.924 45.962 7.174 1.00 36.62 136 PRO C N 1
ATOM 4893 C CA . PRO C 1 136 ? 23.594 45.376 7.449 1.00 37.15 136 PRO C CA 1
ATOM 4894 C C . PRO C 1 136 ? 22.601 46.388 8.031 1.00 37.80 136 PRO C C 1
ATOM 4895 O O . PRO C 1 136 ? 22.989 47.245 8.831 1.00 38.56 136 PRO C O 1
ATOM 4899 N N . GLN C 1 137 ? 21.336 46.281 7.624 1.00 35.23 137 GLN C N 1
ATOM 4900 C CA . GLN C 1 137 ? 20.291 47.220 8.023 1.00 35.53 137 GLN C CA 1
ATOM 4901 C C . GLN C 1 137 ? 19.577 46.871 9.364 1.00 32.68 137 GLN C C 1
ATOM 4902 O O . GLN C 1 137 ? 18.346 46.731 9.398 1.00 30.23 137 GLN C O 1
ATOM 4908 N N . TYR C 1 138 ? 20.341 46.773 10.457 1.00 32.39 138 TYR C N 1
ATOM 4909 C CA . TYR C 1 138 ? 19.771 46.460 11.792 1.00 28.76 138 TYR C CA 1
ATOM 4910 C C . TYR C 1 138 ? 18.718 47.490 12.263 1.00 30.50 138 TYR C C 1
ATOM 4911 O O . TYR C 1 138 ? 17.750 47.132 12.954 1.00 26.43 138 TYR C O 1
ATOM 4920 N N . GLU C 1 139 ? 18.896 48.763 11.890 1.00 33.59 139 GLU C N 1
ATOM 4921 C CA . GLU C 1 139 ? 17.939 49.813 12.292 1.00 36.01 139 GLU C CA 1
ATOM 4922 C C . GLU C 1 139 ? 16.511 49.591 11.747 1.00 33.55 139 GLU C C 1
ATOM 4923 O O . GLU C 1 139 ? 15.509 49.899 12.423 1.00 30.95 139 GLU C O 1
ATOM 4929 N N . THR C 1 140 ? 16.429 49.014 10.549 1.00 30.09 140 THR C N 1
ATOM 4930 C CA . THR C 1 140 ? 15.154 48.623 9.941 1.00 28.17 140 THR C CA 1
ATOM 4931 C C . THR C 1 140 ? 14.400 47.531 10.746 1.00 30.06 140 THR C C 1
ATOM 4932 O O . THR C 1 140 ? 13.188 47.634 10.978 1.00 31.35 140 THR C O 1
ATOM 4936 N N . ALA C 1 141 ? 15.114 46.505 11.195 1.00 26.91 141 ALA C N 1
ATOM 4937 C CA . ALA C 1 141 ? 14.494 45.443 12.000 1.00 22.37 141 ALA C CA 1
ATOM 4938 C C . ALA C 1 141 ? 14.073 45.907 13.418 1.00 28.78 141 ALA C C 1
ATOM 4939 O O . ALA C 1 141 ? 13.033 45.486 13.943 1.00 26.67 141 ALA C O 1
ATOM 4941 N N . ALA C 1 142 ? 14.858 46.793 14.022 1.00 28.91 142 ALA C N 1
ATOM 4942 C CA . ALA C 1 142 ? 14.500 47.357 15.329 1.00 28.79 142 ALA C CA 1
ATOM 4943 C C . ALA C 1 142 ? 13.226 48.202 15.270 1.00 31.95 142 ALA C C 1
ATOM 4944 O O . ALA C 1 142 ? 12.449 48.225 16.226 1.00 31.72 142 ALA C O 1
ATOM 4946 N N . HIS C 1 143 ? 12.999 48.887 14.147 1.00 34.18 143 HIS C N 1
ATOM 4947 C CA . HIS C 1 143 ? 11.782 49.691 13.985 1.00 36.55 143 HIS C CA 1
ATOM 4948 C C . HIS C 1 143 ? 10.520 48.817 13.988 1.00 35.26 143 HIS C C 1
ATOM 4949 O O . HIS C 1 143 ? 9.501 49.169 14.606 1.00 34.02 143 HIS C O 1
ATOM 4956 N N . ALA C 1 144 ? 10.590 47.690 13.283 1.00 33.01 144 ALA C N 1
ATOM 4957 C CA . ALA C 1 144 ? 9.498 46.716 13.271 1.00 33.29 144 ALA C CA 1
ATOM 4958 C C . ALA C 1 144 ? 9.215 46.184 14.672 1.00 32.32 144 ALA C C 1
ATOM 4959 O O . ALA C 1 144 ? 8.055 46.033 15.059 1.00 34.61 144 ALA C O 1
ATOM 4961 N N . ALA C 1 145 ? 10.276 45.920 15.436 1.00 29.86 145 ALA C N 1
ATOM 4962 C CA . ALA C 1 145 ? 10.134 45.357 16.773 1.00 28.66 145 ALA C CA 1
ATOM 4963 C C . ALA C 1 145 ? 9.430 46.271 17.780 1.00 29.64 145 ALA C C 1
ATOM 4964 O O . ALA C 1 145 ? 8.618 45.785 18.591 1.00 28.19 145 ALA C O 1
ATOM 4966 N N . ILE C 1 146 ? 9.736 47.574 17.776 1.00 30.16 146 ILE C N 1
ATOM 4967 C CA . ILE C 1 146 ? 9.107 48.450 18.780 1.00 29.69 146 ILE C CA 1
ATOM 4968 C C . ILE C 1 146 ? 7.603 48.602 18.554 1.00 30.31 146 ILE C C 1
ATOM 4969 O O . ILE C 1 146 ? 6.826 48.707 19.520 1.00 33.65 146 ILE C O 1
ATOM 4974 N N . ASN C 1 147 ? 7.189 48.603 17.290 1.00 28.39 147 ASN C N 1
ATOM 4975 C CA . ASN C 1 147 ? 5.768 48.695 16.975 1.00 33.16 147 ASN C CA 1
ATOM 4976 C C . ASN C 1 147 ? 4.985 47.425 17.383 1.00 34.25 147 ASN C C 1
ATOM 4977 O O . ASN C 1 147 ? 3.862 47.519 17.897 1.00 33.63 147 ASN C O 1
ATOM 4982 N N . ILE C 1 148 ? 5.589 46.251 17.180 1.00 30.68 148 ILE C N 1
ATOM 4983 C CA . ILE C 1 148 ? 4.967 44.993 17.576 1.00 30.67 148 ILE C CA 1
ATOM 4984 C C . ILE C 1 148 ? 4.784 44.936 19.113 1.00 34.92 148 ILE C C 1
ATOM 4985 O O . ILE C 1 148 ? 3.732 44.517 19.606 1.00 39.26 148 ILE C O 1
ATOM 4990 N N . VAL C 1 149 ? 5.782 45.391 19.869 1.00 32.84 149 VAL C N 1
ATOM 4991 C CA . VAL C 1 149 ? 5.673 45.420 21.329 1.00 34.92 149 VAL C CA 1
ATOM 4992 C C . VAL C 1 149 ? 4.530 46.320 21.860 1.00 37.75 149 VAL C C 1
ATOM 4993 O O . VAL C 1 149 ? 3.719 45.873 22.684 1.00 34.80 149 VAL C O 1
ATOM 4997 N N . ALA C 1 150 ? 4.448 47.564 21.388 1.00 39.77 150 ALA C N 1
ATOM 4998 C CA . ALA C 1 150 ? 3.404 48.469 21.880 1.00 44.38 150 ALA C CA 1
ATOM 4999 C C . ALA C 1 150 ? 2.000 47.965 21.541 1.00 48.86 150 ALA C C 1
ATOM 5000 O O . ALA C 1 150 ? 1.047 48.200 22.293 1.00 50.91 150 ALA C O 1
ATOM 5002 N N . GLN C 1 151 ? 1.883 47.259 20.420 1.00 49.80 151 GLN C N 1
ATOM 5003 C CA . GLN C 1 151 ? 0.599 46.717 19.991 1.00 53.73 151 GLN C CA 1
ATOM 5004 C C . GLN C 1 151 ? 0.117 45.513 20.819 1.00 53.44 151 GLN C C 1
ATOM 5005 O O . GLN C 1 151 ? -1.086 45.348 21.025 1.00 55.29 151 GLN C O 1
ATOM 5011 N N . LEU C 1 152 ? 1.041 44.677 21.293 1.00 51.90 152 LEU C N 1
ATOM 5012 C CA . LEU C 1 152 ? 0.671 43.532 22.127 1.00 51.39 152 LEU C CA 1
ATOM 5013 C C . LEU C 1 152 ? 0.230 43.986 23.526 1.00 54.28 152 LEU C C 1
ATOM 5014 O O . LEU C 1 152 ? -0.421 43.236 24.258 1.00 51.84 152 LEU C O 1
ATOM 5019 N N . LYS C 1 153 ? 0.579 45.222 23.881 1.00 59.47 153 LYS C N 1
ATOM 5020 C CA . LYS C 1 153 ? 0.269 45.773 25.201 1.00 65.09 153 LYS C CA 1
ATOM 5021 C C . LYS C 1 153 ? -1.209 46.124 25.336 1.00 68.88 153 LYS C C 1
ATOM 5022 O O . LYS C 1 153 ? -1.770 46.097 26.433 1.00 70.15 153 LYS C O 1
ATOM 5028 N N . THR C 1 154 ? -1.830 46.458 24.213 1.00 71.69 154 THR C N 1
ATOM 5029 C CA . THR C 1 154 ? -3.250 46.783 24.185 1.00 75.11 154 THR C CA 1
ATOM 5030 C C . THR C 1 154 ? -4.082 45.555 23.816 1.00 75.37 154 THR C C 1
ATOM 5031 O O . THR C 1 154 ? -5.125 45.288 24.414 1.00 75.83 154 THR C O 1
ATOM 5035 N N . ASP C 1 155 ? -3.596 44.805 22.832 1.00 74.02 155 ASP C N 1
ATOM 5036 C CA . ASP C 1 155 ? -4.330 43.692 22.251 1.00 73.34 155 ASP C CA 1
ATOM 5037 C C . ASP C 1 155 ? -3.478 42.426 22.341 1.00 70.80 155 ASP C C 1
ATOM 5038 O O . ASP C 1 155 ? -2.802 42.063 21.383 1.00 69.79 155 ASP C O 1
ATOM 5043 N N . PRO C 1 156 ? -3.511 41.744 23.496 1.00 69.51 156 PRO C N 1
ATOM 5044 C CA . PRO C 1 156 ? -2.656 40.567 23.687 1.00 67.62 156 PRO C CA 1
ATOM 5045 C C . PRO C 1 156 ? -3.095 39.381 22.836 1.00 66.50 156 PRO C C 1
ATOM 5046 O O . PRO C 1 156 ? -4.065 39.476 22.084 1.00 66.94 156 PRO C O 1
ATOM 5050 N N . LEU C 1 157 ? -2.370 38.276 22.951 1.00 65.33 157 LEU C N 1
ATOM 5051 C CA . LEU C 1 157 ? -2.707 37.065 22.222 1.00 66.86 157 LEU C CA 1
ATOM 5052 C C . LEU C 1 157 ? -2.981 35.941 23.203 1.00 75.45 157 LEU C C 1
ATOM 5053 O O . LEU C 1 157 ? -2.242 35.759 24.169 1.00 75.42 157 LEU C O 1
ATOM 5058 N N . PRO C 1 158 ? -4.056 35.184 22.959 1.00 84.98 158 PRO C N 1
ATOM 5059 C CA . PRO C 1 158 ? -4.553 34.201 23.928 1.00 90.42 158 PRO C CA 1
ATOM 5060 C C . PRO C 1 158 ? -3.846 32.851 23.873 1.00 90.44 158 PRO C C 1
ATOM 5061 O O . PRO C 1 158 ? -3.581 32.252 24.918 1.00 93.01 158 PRO C O 1
ATOM 5065 N N . ALA C 1 159 ? -3.544 32.386 22.668 1.00 86.74 159 ALA C N 1
ATOM 5066 C CA . ALA C 1 159 ? -3.133 31.004 22.458 1.00 81.84 159 ALA C CA 1
ATOM 5067 C C . ALA C 1 159 ? -1.880 30.591 23.220 1.00 72.46 159 ALA C C 1
ATOM 5068 O O . ALA C 1 159 ? -1.099 31.432 23.674 1.00 73.35 159 ALA C O 1
ATOM 5070 N N . ASP C 1 160 ? -1.718 29.281 23.371 1.00 60.17 160 ASP C N 1
ATOM 5071 C CA . ASP C 1 160 ? -0.415 28.699 23.636 1.00 48.11 160 ASP C CA 1
ATOM 5072 C C . ASP C 1 160 ? 0.422 28.833 22.360 1.00 37.46 160 ASP C C 1
ATOM 5073 O O . ASP C 1 160 ? 0.651 27.834 21.660 1.00 34.93 160 ASP C O 1
ATOM 5078 N N . THR C 1 161 ? 0.887 30.050 22.068 1.00 29.11 161 THR C N 1
ATOM 5079 C CA . THR C 1 161 ? 1.647 30.322 20.829 1.00 26.05 161 THR C CA 1
ATOM 5080 C C . THR C 1 161 ? 2.763 31.397 21.012 1.00 28.16 161 THR C C 1
ATOM 5081 O O . THR C 1 161 ? 2.724 32.173 21.988 1.00 26.80 161 THR C O 1
ATOM 5085 N N . ILE C 1 162 ? 3.748 31.385 20.096 1.00 25.94 162 ILE C N 1
ATOM 5086 C CA A ILE C 1 162 ? 4.858 32.359 20.007 0.49 25.19 162 ILE C CA 1
ATOM 5087 C CA B ILE C 1 162 ? 4.778 32.434 20.014 0.51 24.65 162 ILE C CA 1
ATOM 5088 C C . ILE C 1 162 ?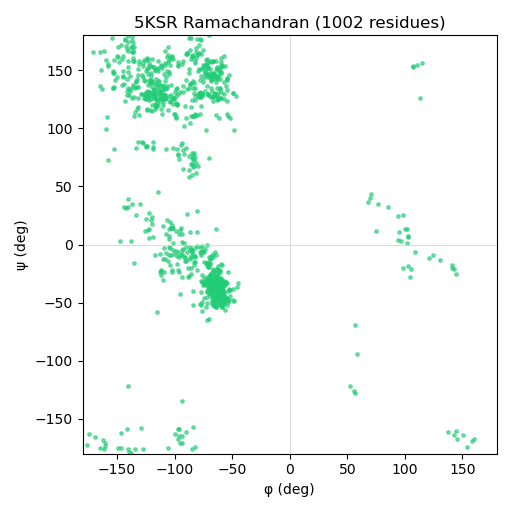 4.936 32.903 18.554 1.00 22.17 162 ILE C C 1
ATOM 5089 O O . ILE C 1 162 ? 4.600 32.173 17.605 1.00 21.82 162 ILE C O 1
ATOM 5098 N N . LEU C 1 163 ? 5.389 34.151 18.341 1.00 20.14 163 LEU C N 1
ATOM 5099 C CA . LEU C 1 163 ? 5.565 34.667 16.948 1.00 17.76 163 LEU C CA 1
ATOM 5100 C C . LEU C 1 163 ? 7.036 34.592 16.437 1.00 23.49 163 LEU C C 1
ATOM 5101 O O . LEU C 1 163 ? 7.960 34.967 17.176 1.00 25.89 163 LEU C O 1
ATOM 5106 N N . ASN C 1 164 ? 7.245 34.108 15.196 1.00 18.70 164 ASN C N 1
ATOM 5107 C CA . ASN C 1 164 ? 8.580 34.024 14.533 1.00 18.20 164 ASN C CA 1
ATOM 5108 C C . ASN C 1 164 ? 8.620 35.043 13.376 1.00 21.32 164 ASN C C 1
ATOM 5109 O O . ASN C 1 164 ? 7.877 34.891 12.395 1.00 20.89 164 ASN C O 1
ATOM 5114 N N . VAL C 1 165 ? 9.456 36.086 13.505 1.00 17.72 165 VAL C N 1
ATOM 5115 C CA . VAL C 1 165 ? 9.498 37.222 12.547 1.00 20.35 165 VAL C CA 1
ATOM 5116 C C . VAL C 1 165 ? 10.815 37.301 11.753 1.00 19.67 165 VAL C C 1
ATOM 5117 O O . VAL C 1 165 ? 11.893 37.238 12.379 1.00 20.04 165 VAL C O 1
ATOM 5121 N N . ASN C 1 166 ? 10.743 37.445 10.406 1.00 18.36 166 ASN C N 1
ATOM 5122 C CA . ASN C 1 166 ? 11.924 37.581 9.495 1.00 21.86 166 ASN C CA 1
ATOM 5123 C C . ASN C 1 166 ? 11.821 38.881 8.636 1.00 20.56 166 ASN C C 1
ATOM 5124 O O . ASN C 1 166 ? 10.759 39.145 8.039 1.00 21.38 166 ASN C O 1
ATOM 5129 N N . VAL C 1 167 ? 12.905 39.676 8.593 1.00 20.85 167 VAL C N 1
ATOM 5130 C CA . VAL C 1 167 ? 12.952 41.026 7.949 1.00 22.94 167 VAL C CA 1
ATOM 5131 C C . VAL C 1 167 ? 13.999 41.147 6.812 1.00 26.30 167 VAL C C 1
ATOM 5132 O O . VAL C 1 167 ? 15.187 40.855 7.027 1.00 22.64 167 VAL C O 1
ATOM 5136 N N . PRO C 1 168 ? 13.562 41.577 5.593 1.00 29.58 168 PRO C N 1
ATOM 5137 C CA . PRO C 1 168 ? 14.465 41.820 4.449 1.00 30.30 168 PRO C CA 1
ATOM 5138 C C . PRO C 1 168 ? 15.536 42.906 4.700 1.00 29.03 168 PRO C C 1
ATOM 5139 O O . PRO C 1 168 ? 15.229 43.916 5.345 1.00 27.64 168 PRO C O 1
ATOM 5143 N N . ASP C 1 169 ? 16.752 42.705 4.178 1.00 29.92 169 ASP C N 1
ATOM 5144 C CA . ASP C 1 169 ? 17.903 43.613 4.412 1.00 27.10 169 ASP C CA 1
ATOM 5145 C C . ASP C 1 169 ? 17.933 44.855 3.467 1.00 33.42 169 ASP C C 1
ATOM 5146 O O . ASP C 1 169 ? 18.822 44.987 2.610 1.00 32.46 169 ASP C O 1
ATOM 5151 N N . VAL C 1 170 ? 16.957 45.755 3.639 1.00 33.36 170 VAL C N 1
ATOM 5152 C CA . VAL C 1 170 ? 16.836 46.999 2.859 1.00 32.53 170 VAL C CA 1
ATOM 5153 C C . VAL C 1 170 ? 16.487 48.203 3.761 1.00 34.09 170 VAL C C 1
ATOM 5154 O O . VAL C 1 170 ? 16.231 48.017 4.956 1.00 33.08 170 VAL C O 1
ATOM 5158 N N . THR C 1 171 ? 16.476 49.425 3.198 1.00 36.81 171 THR C N 1
ATOM 5159 C CA . THR C 1 171 ? 16.013 50.632 3.922 1.00 38.68 171 THR C CA 1
ATOM 5160 C C . THR C 1 171 ? 14.493 50.610 4.133 1.00 41.42 171 THR C C 1
ATOM 5161 O O . THR C 1 171 ? 13.763 50.013 3.344 1.00 42.65 171 THR C O 1
ATOM 5165 N N . TRP C 1 172 ? 14.013 51.278 5.181 1.00 43.21 172 TRP C N 1
ATOM 5166 C CA . TRP C 1 172 ? 12.589 51.212 5.534 1.00 44.67 172 TRP C CA 1
ATOM 5167 C C . TRP C 1 172 ? 11.683 51.760 4.434 1.00 48.08 172 TRP C C 1
ATOM 5168 O O . TRP C 1 172 ? 10.564 51.278 4.255 1.00 47.90 172 TRP C O 1
ATOM 5179 N N . GLN C 1 173 ? 12.169 52.748 3.684 1.00 48.60 173 GLN C N 1
ATOM 5180 C CA . GLN C 1 173 ? 11.380 53.321 2.599 1.00 47.97 173 GLN C CA 1
ATOM 5181 C C . GLN C 1 173 ? 11.186 52.356 1.418 1.00 48.20 173 GLN C C 1
ATOM 5182 O O . GLN C 1 173 ? 10.348 52.586 0.559 1.00 48.34 173 GLN C O 1
ATOM 5188 N N . GLN C 1 174 ? 11.932 51.257 1.401 1.00 48.97 174 GLN C N 1
ATOM 5189 C CA . GLN C 1 174 ? 11.907 50.311 0.281 1.00 48.07 174 GLN C CA 1
ATOM 5190 C C . GLN C 1 174 ? 10.994 49.090 0.541 1.00 44.57 174 GLN C C 1
ATOM 5191 O O . GLN C 1 174 ? 10.732 48.288 -0.373 1.00 39.48 174 GLN C O 1
ATOM 5197 N N . MET C 1 175 ? 10.525 48.957 1.786 1.00 41.54 175 MET C N 1
ATOM 5198 C CA . MET C 1 175 ? 9.697 47.816 2.221 1.00 39.99 175 MET C CA 1
ATOM 5199 C C . MET C 1 175 ? 8.252 47.903 1.693 1.00 42.16 175 MET C C 1
ATOM 5200 O O . MET C 1 175 ? 7.682 48.989 1.603 1.00 43.57 175 MET C O 1
ATOM 5205 N N . ARG C 1 176 ? 7.656 46.767 1.338 1.00 41.26 176 ARG C N 1
ATOM 5206 C CA . ARG C 1 176 ? 6.333 46.784 0.704 1.00 42.50 176 ARG C CA 1
ATOM 5207 C C . ARG C 1 176 ? 5.121 46.572 1.634 1.00 37.79 176 ARG C C 1
ATOM 5208 O O . ARG C 1 176 ? 4.011 47.008 1.300 1.00 35.86 176 ARG C O 1
ATOM 5216 N N . GLY C 1 177 ? 5.335 45.925 2.784 1.00 36.41 177 GLY C N 1
ATOM 5217 C CA . GLY C 1 177 ? 4.283 45.683 3.775 1.00 35.54 177 GLY C CA 1
ATOM 5218 C C . GLY C 1 177 ? 4.574 44.517 4.735 1.00 32.16 177 GLY C C 1
ATOM 5219 O O . GLY C 1 177 ? 5.716 44.035 4.770 1.00 28.01 177 GLY C O 1
ATOM 5220 N N . PHE C 1 178 ? 3.566 44.097 5.523 1.00 34.95 178 PHE C N 1
ATOM 5221 C CA . PHE C 1 178 ? 3.621 42.879 6.389 1.00 35.37 178 PHE C CA 1
ATOM 5222 C C . PHE C 1 178 ? 2.699 41.757 5.823 1.00 34.38 178 PHE C C 1
ATOM 5223 O O . PHE C 1 178 ? 1.628 42.055 5.287 1.00 35.81 178 PHE C O 1
ATOM 5231 N N . LYS C 1 179 ? 3.078 40.483 5.986 1.00 32.83 179 LYS C N 1
ATOM 5232 C CA . LYS C 1 179 ? 2.254 39.339 5.525 1.00 31.32 179 LYS C CA 1
ATOM 5233 C C . LYS C 1 179 ? 2.263 38.164 6.522 1.00 24.27 179 LYS C C 1
ATOM 5234 O O . LYS C 1 179 ? 3.332 37.793 6.989 1.00 22.40 179 LYS C O 1
ATOM 5240 N N . VAL C 1 180 ? 1.098 37.573 6.821 1.00 23.32 180 VAL C N 1
ATOM 5241 C CA . VAL C 1 180 ? 1.009 36.343 7.671 1.00 27.54 180 VAL C CA 1
ATOM 5242 C C . VAL C 1 180 ? 1.240 35.086 6.803 1.00 26.80 180 VAL C C 1
ATOM 5243 O O . VAL C 1 180 ? 0.666 34.999 5.711 1.00 29.41 180 VAL C O 1
ATOM 5247 N N . THR C 1 181 ? 2.066 34.137 7.263 1.00 25.15 181 THR C N 1
ATOM 5248 C CA . THR C 1 181 ? 2.531 32.990 6.432 1.00 24.04 181 THR C CA 1
ATOM 5249 C C . THR C 1 181 ? 2.508 31.600 7.139 1.00 25.42 181 THR C C 1
ATOM 5250 O O . THR C 1 181 ? 2.382 31.543 8.374 1.00 19.65 181 THR C O 1
ATOM 5254 N N . ARG C 1 182 ? 2.627 30.505 6.358 1.00 24.38 182 ARG C N 1
ATOM 5255 C CA . ARG C 1 182 ? 2.895 29.135 6.888 1.00 22.02 182 ARG C CA 1
ATOM 5256 C C . ARG C 1 182 ? 4.387 28.778 6.678 1.00 22.08 182 ARG C C 1
ATOM 5257 O O . ARG C 1 182 ? 5.034 29.440 5.871 1.00 22.16 182 ARG C O 1
ATOM 5265 N N . LEU C 1 183 ? 4.949 27.769 7.384 1.00 18.79 183 LEU C N 1
ATOM 5266 C CA . LEU C 1 183 ? 6.338 27.326 7.113 1.00 19.73 183 LEU C CA 1
ATOM 5267 C C . LEU C 1 183 ? 6.482 26.559 5.773 1.00 23.52 183 LEU C C 1
ATOM 5268 O O . LEU C 1 183 ? 5.679 25.684 5.462 1.00 24.51 183 LEU C O 1
ATOM 5273 N N . GLY C 1 184 ? 7.528 26.874 5.012 1.00 22.80 184 GLY C N 1
ATOM 5274 C CA . GLY C 1 184 ? 7.840 26.172 3.766 1.00 26.07 184 GLY C CA 1
ATOM 5275 C C . GLY C 1 184 ? 8.896 25.085 3.995 1.00 27.34 184 GLY C C 1
ATOM 5276 O O . GLY C 1 184 ? 9.179 24.730 5.161 1.00 23.35 184 GLY C O 1
ATOM 5277 N N . ASN C 1 185 ? 9.457 24.550 2.906 1.00 30.97 185 ASN C N 1
ATOM 5278 C CA A ASN C 1 185 ? 10.563 23.604 3.008 0.47 33.88 185 ASN C CA 1
ATOM 5279 C CA B ASN C 1 185 ? 10.463 23.471 2.965 0.53 33.86 185 ASN C CA 1
ATOM 5280 C C . ASN C 1 185 ? 11.388 23.459 1.733 1.00 38.43 185 ASN C C 1
ATOM 5281 O O . ASN C 1 185 ? 10.899 23.597 0.599 1.00 39.53 185 ASN C O 1
ATOM 5290 N N . ARG C 1 186 ? 12.686 23.232 1.928 1.00 43.72 186 ARG C N 1
ATOM 5291 C CA . ARG C 1 186 ? 13.597 23.168 0.786 1.00 49.75 186 ARG C CA 1
ATOM 5292 C C . ARG C 1 186 ? 14.663 22.061 0.815 1.00 53.60 186 ARG C C 1
ATOM 5293 O O . ARG C 1 186 ? 15.479 21.975 -0.095 1.00 54.49 186 ARG C O 1
ATOM 5301 N N . HIS C 1 187 ? 14.657 21.198 1.824 1.00 56.25 187 HIS C N 1
ATOM 5302 C CA . HIS C 1 187 ? 15.701 20.170 1.880 1.00 60.91 187 HIS C CA 1
ATOM 5303 C C . HIS C 1 187 ? 15.233 18.736 1.556 1.00 59.69 187 HIS C C 1
ATOM 5304 O O . HIS C 1 187 ? 16.054 17.826 1.415 1.00 58.46 187 HIS C O 1
ATOM 5311 N N . ARG C 1 188 ? 13.923 18.552 1.406 1.00 57.67 188 ARG C N 1
ATOM 5312 C CA . ARG C 1 188 ? 13.364 17.271 0.963 1.00 55.12 188 ARG C CA 1
ATOM 5313 C C . ARG C 1 188 ? 13.828 16.911 -0.459 1.00 53.35 188 ARG C C 1
ATOM 5314 O O . ARG C 1 188 ? 13.805 15.750 -0.873 1.00 53.36 188 ARG C O 1
ATOM 5322 N N . SER C 1 189 ? 14.250 17.921 -1.206 1.00 51.65 189 SER C N 1
ATOM 5323 C CA . SER C 1 189 ? 14.683 17.724 -2.586 1.00 50.00 189 SER C CA 1
ATOM 5324 C C . SER C 1 189 ? 16.219 17.627 -2.719 1.00 48.08 189 SER C C 1
ATOM 5325 O O . SER C 1 189 ? 16.746 17.321 -3.792 1.00 48.88 189 SER C O 1
ATOM 5328 N N . ALA C 1 190 ? 16.924 17.854 -1.612 1.00 43.89 190 ALA C N 1
ATOM 5329 C CA . ALA C 1 190 ? 18.381 18.018 -1.623 1.00 41.84 190 ALA C CA 1
ATOM 5330 C C . ALA C 1 190 ? 19.159 16.695 -1.745 1.00 42.70 190 ALA C C 1
ATOM 5331 O O . ALA C 1 190 ? 19.163 15.883 -0.809 1.00 41.45 190 ALA C O 1
ATOM 5333 N N . PRO C 1 191 ? 19.843 16.494 -2.892 1.00 42.33 191 PRO C N 1
ATOM 5334 C CA . PRO C 1 191 ? 20.511 15.227 -3.231 1.00 44.66 191 PRO C CA 1
ATOM 5335 C C . PRO C 1 191 ? 21.946 15.083 -2.691 1.00 43.56 191 PRO C C 1
ATOM 5336 O O . PRO C 1 191 ? 22.578 16.046 -2.217 1.00 42.93 191 PRO C O 1
ATOM 5340 N N . CYS C 1 192 ? 22.447 13.854 -2.766 1.00 41.67 192 CYS C N 1
ATOM 5341 C CA . CYS C 1 192 ? 23.765 13.518 -2.243 1.00 37.91 192 CYS C CA 1
ATOM 5342 C C . CYS C 1 192 ? 24.762 13.372 -3.400 1.00 35.56 192 CYS C C 1
ATOM 5343 O O . CYS C 1 192 ? 24.540 12.576 -4.316 1.00 38.07 192 CYS C O 1
ATOM 5346 N N . LEU C 1 193 ? 25.841 14.156 -3.358 1.00 33.12 193 LEU C N 1
ATOM 5347 C CA . LEU C 1 193 ? 26.852 14.171 -4.431 1.00 33.61 193 LEU C CA 1
ATOM 5348 C C . LEU C 1 193 ? 28.152 13.463 -4.017 1.00 32.09 193 LEU C C 1
ATOM 5349 O O . LEU C 1 193 ? 28.671 13.705 -2.928 1.00 31.90 193 LEU C O 1
ATOM 5354 N N . THR C 1 194 ? 28.696 12.612 -4.886 1.00 28.83 194 THR C N 1
ATOM 5355 C CA . THR C 1 194 ? 29.956 11.911 -4.579 1.00 29.11 194 THR C CA 1
ATOM 5356 C C . THR C 1 194 ? 31.213 12.524 -5.232 1.00 29.32 194 THR C C 1
ATOM 5357 O O . THR C 1 194 ? 31.246 12.674 -6.448 1.00 33.63 194 THR C O 1
ATOM 5361 N N . GLN C 1 195 ? 32.247 12.854 -4.443 1.00 29.80 195 GLN C N 1
ATOM 5362 C CA . GLN C 1 195 ? 33.516 13.428 -4.960 1.00 32.97 195 GLN C CA 1
ATOM 5363 C C . GLN C 1 195 ? 34.762 12.801 -4.299 1.00 32.76 195 GLN C C 1
ATOM 5364 O O . GLN C 1 195 ? 34.618 11.939 -3.439 1.00 28.48 195 GLN C O 1
ATOM 5370 N N . THR C 1 196 ? 35.966 13.231 -4.705 1.00 30.18 196 THR C N 1
ATOM 5371 C CA . THR C 1 196 ? 37.256 12.787 -4.110 1.00 30.78 196 THR C CA 1
ATOM 5372 C C . THR C 1 196 ? 38.097 13.972 -3.543 1.00 41.11 196 THR C C 1
ATOM 5373 O O . THR C 1 196 ? 38.309 14.965 -4.251 1.00 40.54 196 THR C O 1
ATOM 5377 N N . ASP C 1 197 ? 38.598 13.858 -2.300 1.00 36.66 197 ASP C N 1
ATOM 5378 C CA . ASP C 1 197 ? 39.432 14.910 -1.655 1.00 36.30 197 ASP C CA 1
ATOM 5379 C C . ASP C 1 197 ? 40.927 14.975 -2.148 1.00 39.22 197 ASP C C 1
ATOM 5380 O O . ASP C 1 197 ? 41.331 14.151 -2.986 1.00 33.01 197 ASP C O 1
ATOM 5385 N N . PRO C 1 198 ? 41.741 15.958 -1.663 1.00 38.39 198 PRO C N 1
ATOM 5386 C CA . PRO C 1 198 ? 43.150 16.038 -2.103 1.00 41.15 198 PRO C CA 1
ATOM 5387 C C . PRO C 1 198 ? 44.054 14.836 -1.801 1.00 40.67 198 PRO C C 1
ATOM 5388 O O . PRO C 1 198 ? 45.084 14.688 -2.460 1.00 42.64 198 PRO C O 1
ATOM 5392 N N . ARG C 1 199 ? 43.705 14.006 -0.824 1.00 40.88 199 ARG C N 1
ATOM 5393 C CA . ARG C 1 199 ? 44.545 12.852 -0.478 1.00 44.18 199 ARG C CA 1
ATOM 5394 C C . ARG C 1 199 ? 43.973 11.497 -0.962 1.00 45.53 199 ARG C C 1
ATOM 5395 O O . ARG C 1 199 ? 44.523 10.443 -0.661 1.00 46.98 199 ARG C O 1
ATOM 5403 N N . GLY C 1 200 ? 42.870 11.533 -1.703 1.00 43.64 200 GLY C N 1
ATOM 5404 C CA . GLY C 1 200 ? 42.369 10.335 -2.361 1.00 43.91 200 GLY C CA 1
ATOM 5405 C C . GLY C 1 200 ? 41.179 9.631 -1.721 1.00 38.86 200 GLY C C 1
ATOM 5406 O O . GLY C 1 200 ? 40.785 8.548 -2.180 1.00 36.21 200 GLY C O 1
ATOM 5407 N N . HIS C 1 201 ? 40.606 10.235 -0.681 1.00 36.22 201 HIS C N 1
ATOM 5408 C CA . HIS C 1 201 ? 39.421 9.686 -0.011 1.00 38.56 201 HIS C CA 1
ATOM 5409 C C . HIS C 1 201 ? 38.078 10.131 -0.642 1.00 37.41 201 HIS C C 1
ATOM 5410 O O . HIS C 1 201 ? 37.875 11.317 -0.936 1.00 34.14 201 HIS C O 1
ATOM 5417 N N . THR C 1 202 ? 37.167 9.172 -0.827 1.00 29.47 202 THR C N 1
ATOM 5418 C CA . THR C 1 202 ? 35.764 9.442 -1.168 1.00 28.51 202 THR C CA 1
ATOM 5419 C C . THR C 1 202 ? 35.046 10.303 -0.093 1.00 32.81 202 THR C C 1
ATOM 5420 O O . THR C 1 202 ? 35.152 9.986 1.096 1.00 32.02 202 THR C O 1
ATOM 5424 N N . ILE C 1 203 ? 34.336 11.370 -0.507 1.00 26.00 203 ILE C N 1
ATOM 5425 C CA . ILE C 1 203 ? 33.529 12.259 0.386 1.00 24.38 203 ILE C CA 1
ATOM 5426 C C . ILE C 1 203 ? 32.131 12.561 -0.231 1.00 23.86 203 ILE C C 1
ATOM 5427 O O . ILE C 1 203 ? 31.971 12.452 -1.454 1.00 24.81 203 ILE C O 1
ATOM 5432 N N . TYR C 1 204 ? 31.148 12.941 0.596 1.00 22.51 204 TYR C N 1
ATOM 5433 C CA . TYR C 1 204 ? 29.761 13.236 0.167 1.00 22.01 204 TYR C CA 1
ATOM 5434 C C . TYR C 1 204 ? 29.264 14.677 0.541 1.00 23.24 204 TYR C C 1
ATOM 5435 O O . TYR C 1 204 ? 29.393 15.086 1.705 1.00 23.68 204 TYR C O 1
ATOM 5444 N N . TRP C 1 205 ? 28.670 15.415 -0.414 1.00 23.79 205 TRP C N 1
ATOM 5445 C CA . TRP C 1 205 ? 28.067 16.753 -0.111 1.00 24.07 205 TRP C CA 1
ATOM 5446 C C . TRP C 1 205 ? 26.524 16.660 -0.151 1.00 26.05 205 TRP C C 1
ATOM 5447 O O . TRP C 1 205 ? 25.959 15.943 -0.981 1.00 25.55 205 TRP C O 1
ATOM 5458 N N . ILE C 1 206 ? 25.834 17.348 0.762 1.00 27.59 206 ILE C N 1
ATOM 5459 C CA . ILE C 1 206 ? 24.389 17.563 0.613 1.00 30.08 206 ILE C CA 1
ATOM 5460 C C . ILE C 1 206 ? 24.183 18.759 -0.336 1.00 34.35 206 ILE C C 1
ATOM 5461 O O . ILE C 1 206 ? 24.519 19.898 0.012 1.00 39.59 206 ILE C O 1
ATOM 5466 N N . GLY C 1 207 ? 23.642 18.509 -1.523 1.00 37.49 207 GLY C N 1
ATOM 5467 C CA . GLY C 1 207 ? 23.553 19.531 -2.566 1.00 41.10 207 GLY C CA 1
ATOM 5468 C C . GLY C 1 207 ? 22.352 20.474 -2.544 1.00 41.85 207 GLY C C 1
ATOM 5469 O O . GLY C 1 207 ? 21.459 20.334 -1.722 1.00 41.15 207 GLY C O 1
ATOM 5470 N N . PRO C 1 208 ? 22.317 21.438 -3.477 1.00 47.28 208 PRO C N 1
ATOM 5471 C CA . PRO C 1 208 ? 21.259 22.455 -3.511 1.00 49.31 208 PRO C CA 1
ATOM 5472 C C . PRO C 1 208 ? 19.919 21.913 -4.006 1.00 49.50 208 PRO C C 1
ATOM 5473 O O . PRO C 1 208 ? 19.878 21.014 -4.843 1.00 49.34 208 PRO C O 1
ATOM 5477 N N . ALA C 1 209 ? 18.834 22.489 -3.499 1.00 50.65 209 ALA C N 1
ATOM 5478 C CA . ALA C 1 209 ? 17.480 22.045 -3.827 1.00 54.96 209 ALA C CA 1
ATOM 5479 C C . ALA C 1 209 ? 17.108 22.220 -5.303 1.00 58.05 209 ALA C C 1
ATOM 5480 O O . ALA C 1 209 ? 17.593 23.123 -5.978 1.00 58.23 209 ALA C O 1
ATOM 5482 N N . GLY C 1 210 ? 16.240 21.347 -5.797 1.00 60.38 210 GLY C N 1
ATOM 5483 C CA . GLY C 1 210 ? 15.743 21.462 -7.156 1.00 63.68 210 GLY C CA 1
ATOM 5484 C C . GLY C 1 210 ? 14.481 22.306 -7.219 1.00 65.86 210 GLY C C 1
ATOM 5485 O O . GLY C 1 210 ? 14.188 23.075 -6.296 1.00 63.56 210 GLY C O 1
ATOM 5486 N N . PRO C 1 211 ? 13.719 22.169 -8.312 1.00 69.06 211 PRO C N 1
ATOM 5487 C CA . PRO C 1 211 ? 12.474 22.918 -8.502 1.00 69.20 211 PRO C CA 1
ATOM 5488 C C . PRO C 1 211 ? 11.278 22.210 -7.859 1.00 67.28 211 PRO C C 1
ATOM 5489 O O . PRO C 1 211 ? 10.162 22.727 -7.897 1.00 67.42 211 PRO C O 1
ATOM 5493 N N . GLU C 1 212 ? 11.520 21.039 -7.274 1.00 65.69 212 GLU C N 1
ATOM 5494 C CA . GLU C 1 212 ? 10.480 20.298 -6.563 1.00 64.45 212 GLU C CA 1
ATOM 5495 C C . GLU C 1 212 ? 10.402 20.696 -5.079 1.00 58.33 212 GLU C C 1
ATOM 5496 O O . GLU C 1 212 ? 9.972 19.904 -4.239 1.00 58.00 212 GLU C O 1
ATOM 5502 N N . GLN C 1 213 ? 10.816 21.921 -4.770 1.00 52.58 213 GLN C N 1
ATOM 5503 C CA . GLN C 1 213 ? 10.756 22.451 -3.403 1.00 45.23 213 GLN C CA 1
ATOM 5504 C C . GLN C 1 213 ? 9.409 23.142 -3.129 1.00 39.63 213 GLN C C 1
ATOM 5505 O O . GLN C 1 213 ? 8.661 23.428 -4.062 1.00 38.64 213 GLN C O 1
ATOM 5511 N N . ASP C 1 214 ? 9.104 23.385 -1.855 1.00 35.23 214 ASP C N 1
ATOM 5512 C CA . ASP C 1 214 ? 7.846 24.019 -1.431 1.00 34.45 214 ASP C CA 1
ATOM 5513 C C . ASP C 1 214 ? 8.124 25.469 -0.956 1.00 32.02 214 ASP C C 1
ATOM 5514 O O . ASP C 1 214 ? 8.297 25.730 0.258 1.00 30.35 214 ASP C O 1
ATOM 5519 N N . ALA C 1 215 ? 8.205 26.395 -1.923 1.00 30.74 215 ALA C N 1
ATOM 5520 C CA . ALA C 1 215 ? 8.484 27.816 -1.643 1.00 30.98 215 ALA C CA 1
ATOM 5521 C C . ALA C 1 215 ? 7.692 28.856 -2.480 1.00 29.46 215 ALA C C 1
ATOM 5522 O O . ALA C 1 215 ? 8.211 29.952 -2.744 1.00 28.31 215 ALA C O 1
ATOM 5524 N N . GLY C 1 216 ? 6.448 28.524 -2.860 1.00 27.83 216 GLY C N 1
ATOM 5525 C CA . GLY C 1 216 ? 5.569 29.412 -3.633 1.00 29.12 216 GLY C CA 1
ATOM 5526 C C . GLY C 1 216 ? 4.569 30.212 -2.783 1.00 28.58 216 GLY C C 1
ATOM 5527 O O . GLY C 1 216 ? 4.794 30.386 -1.583 1.00 24.46 216 GLY C O 1
ATOM 5528 N N . PRO C 1 217 ? 3.466 30.706 -3.394 1.00 30.28 217 PRO C N 1
ATOM 5529 C CA . PRO C 1 217 ? 2.503 31.617 -2.733 1.00 27.55 217 PRO C CA 1
ATOM 5530 C C . PRO C 1 217 ? 2.024 31.148 -1.345 1.00 26.37 217 PRO C C 1
ATOM 5531 O O . PRO C 1 217 ? 1.606 29.992 -1.213 1.00 26.24 217 PRO C O 1
ATOM 5535 N N . GLY C 1 218 ? 2.078 32.027 -0.341 1.00 25.70 218 GLY C N 1
ATOM 5536 C CA . GLY C 1 218 ? 1.662 31.658 1.012 1.00 24.64 218 GLY C CA 1
ATOM 5537 C C . GLY C 1 218 ? 2.771 31.261 1.993 1.00 24.05 218 GLY C C 1
ATOM 5538 O O . GLY C 1 218 ? 2.551 31.299 3.228 1.00 23.78 218 GLY C O 1
ATOM 5539 N N . THR C 1 219 ? 3.953 30.885 1.488 1.00 22.36 219 THR C N 1
ATOM 5540 C CA . THR C 1 219 ? 5.073 30.450 2.354 1.00 20.83 219 THR C CA 1
ATOM 5541 C C . THR C 1 219 ? 5.956 31.590 2.906 1.00 27.33 219 THR C C 1
ATOM 5542 O O . THR C 1 219 ? 5.954 32.701 2.351 1.00 26.25 219 THR C O 1
ATOM 5546 N N . ASP C 1 220 ? 6.693 31.320 4.001 1.00 18.92 220 ASP C N 1
ATOM 5547 C CA . ASP C 1 220 ? 7.680 32.284 4.533 1.00 24.15 220 ASP C CA 1
ATOM 5548 C C . ASP C 1 220 ? 8.798 32.675 3.524 1.00 25.93 220 ASP C C 1
ATOM 5549 O O . ASP C 1 220 ? 9.082 33.872 3.340 1.00 23.84 220 ASP C O 1
ATOM 5554 N N . PHE C 1 221 ? 9.386 31.683 2.845 1.00 23.10 221 PHE C N 1
ATOM 5555 C CA . PHE C 1 221 ? 10.322 31.928 1.721 1.00 24.31 221 PHE C CA 1
ATOM 5556 C C . PHE C 1 221 ? 9.838 32.952 0.629 1.00 25.83 221 PHE C C 1
ATOM 5557 O O . PHE C 1 221 ? 10.594 33.858 0.246 1.00 23.84 221 PHE C O 1
ATOM 5565 N N . ASP C 1 222 ? 8.602 32.805 0.132 1.00 24.76 222 ASP C N 1
ATOM 5566 C CA . ASP C 1 222 ? 8.041 33.700 -0.920 1.00 27.99 222 ASP C CA 1
ATOM 5567 C C . ASP C 1 222 ? 7.830 35.156 -0.454 1.00 28.21 222 ASP C C 1
ATOM 5568 O O . ASP C 1 222 ? 8.019 36.094 -1.247 1.00 28.52 222 ASP C O 1
ATOM 5573 N N . ALA C 1 223 ? 7.440 35.354 0.815 1.00 23.79 223 ALA C N 1
ATOM 5574 C CA . ALA C 1 223 ? 7.261 36.719 1.330 1.00 26.85 223 ALA C CA 1
ATOM 5575 C C . ALA C 1 223 ? 8.582 37.504 1.357 1.00 27.04 223 ALA C C 1
ATOM 5576 O O . ALA C 1 223 ? 8.658 38.599 0.798 1.00 23.99 223 ALA C O 1
ATOM 5578 N N . VAL C 1 224 ? 9.620 36.953 1.992 1.00 24.05 224 VAL C N 1
ATOM 5579 C CA . VAL C 1 224 ? 10.888 37.699 2.099 1.00 24.80 224 VAL C CA 1
ATOM 5580 C C . VAL C 1 224 ? 11.636 37.890 0.746 1.00 30.57 224 VAL C C 1
ATOM 5581 O O . VAL C 1 224 ? 12.338 38.899 0.547 1.00 30.01 224 VAL C O 1
ATOM 5585 N N . ARG C 1 225 ? 11.461 36.954 -0.187 1.00 30.19 225 ARG C N 1
ATOM 5586 C CA . ARG C 1 225 ? 12.036 37.094 -1.553 1.00 32.32 225 ARG C CA 1
ATOM 5587 C C . ARG C 1 225 ? 11.446 38.283 -2.340 1.00 31.26 225 ARG C C 1
ATOM 5588 O O . ARG C 1 225 ? 12.119 38.888 -3.211 1.00 34.19 225 ARG C O 1
ATOM 5596 N N . ASN C 1 226 ? 10.192 38.628 -2.044 1.00 27.29 226 ASN C N 1
ATOM 5597 C CA . ASN C 1 226 ? 9.521 39.756 -2.711 1.00 29.08 226 ASN C CA 1
ATOM 5598 C C . ASN C 1 226 ? 9.443 41.047 -1.860 1.00 29.13 226 ASN C C 1
ATOM 5599 O O . ASN C 1 226 ? 8.650 41.962 -2.152 1.00 31.04 226 ASN C O 1
ATOM 5604 N N . THR C 1 227 ? 10.269 41.103 -0.814 1.00 27.65 227 THR C N 1
ATOM 5605 C CA . THR C 1 227 ? 10.470 42.304 0.023 1.00 31.34 227 THR C CA 1
ATOM 5606 C C . THR C 1 227 ? 9.275 42.684 0.939 1.00 32.13 227 THR C C 1
ATOM 5607 O O . THR C 1 227 ? 8.918 43.873 1.032 1.00 34.39 227 THR C O 1
ATOM 5611 N N . TYR C 1 228 ? 8.669 41.680 1.587 1.00 28.34 228 TYR C N 1
ATOM 5612 C CA . TYR C 1 228 ? 7.657 41.846 2.648 1.00 28.59 228 TYR C CA 1
ATOM 5613 C C . TYR C 1 228 ? 8.201 41.261 3.968 1.00 25.38 228 TYR C C 1
ATOM 5614 O O . TYR C 1 228 ? 8.984 40.319 3.939 1.00 25.46 228 TYR C O 1
ATOM 5623 N N . ILE C 1 229 ? 7.790 41.800 5.120 1.00 24.50 229 ILE C N 1
ATOM 5624 C CA . ILE C 1 229 ? 8.129 41.210 6.441 1.00 23.23 229 ILE C CA 1
ATOM 5625 C C . ILE C 1 229 ? 7.203 40.012 6.750 1.00 23.08 229 ILE C C 1
ATOM 5626 O O . ILE C 1 229 ? 5.981 40.141 6.642 1.00 26.89 229 ILE C O 1
ATOM 5631 N N . SER C 1 230 ? 7.775 38.860 7.121 1.00 20.74 230 SER C N 1
ATOM 5632 C CA . SER C 1 230 ? 7.000 37.623 7.377 1.00 21.19 230 SER C CA 1
ATOM 5633 C C . SER C 1 230 ? 6.687 37.386 8.863 1.00 19.14 230 SER C C 1
ATOM 5634 O O . SER C 1 230 ? 7.609 37.419 9.677 1.00 20.13 230 SER C O 1
ATOM 5637 N N . ILE C 1 231 ? 5.409 37.131 9.192 1.00 20.07 231 ILE C N 1
ATOM 5638 C CA . ILE C 1 231 ? 4.966 36.703 10.551 1.00 18.33 231 ILE C CA 1
ATOM 5639 C C . ILE C 1 231 ? 4.274 35.300 10.550 1.00 19.71 231 ILE C C 1
ATOM 5640 O O . ILE C 1 231 ? 3.208 35.163 9.949 1.00 20.18 231 ILE C O 1
ATOM 5645 N N . THR C 1 232 ? 4.882 34.293 11.211 1.00 20.99 232 THR C N 1
ATOM 5646 C CA . THR C 1 232 ? 4.310 32.921 11.396 1.00 22.04 232 THR C CA 1
ATOM 5647 C C . THR C 1 232 ? 4.015 32.564 12.889 1.00 19.80 232 THR C C 1
ATOM 5648 O O . THR C 1 232 ? 4.933 32.606 13.724 1.00 18.77 232 THR C O 1
ATOM 5652 N N . PRO C 1 233 ? 2.762 32.161 13.227 1.00 20.47 233 PRO C N 1
ATOM 5653 C CA . PRO C 1 233 ? 2.499 31.636 14.586 1.00 18.59 233 PRO C CA 1
ATOM 5654 C C . PRO C 1 233 ? 2.875 30.150 14.739 1.00 21.52 233 PRO C C 1
ATOM 5655 O O . PRO C 1 233 ? 2.517 29.368 13.844 1.00 23.16 233 PRO C O 1
ATOM 5659 N N . ILE C 1 234 ? 3.565 29.761 15.823 1.00 18.36 234 ILE C N 1
ATOM 5660 C CA . ILE C 1 234 ? 4.062 28.369 15.957 1.00 17.56 234 ILE C CA 1
ATOM 5661 C C . ILE C 1 234 ? 3.608 27.709 17.301 1.00 18.83 234 ILE C C 1
ATOM 5662 O O . ILE C 1 234 ? 3.254 28.423 18.233 1.00 19.00 234 ILE C O 1
ATOM 5667 N N . HIS C 1 235 ? 3.599 26.363 17.378 1.00 19.63 235 HIS C N 1
ATOM 5668 C CA . HIS C 1 235 ? 3.213 25.605 18.602 1.00 19.54 235 HIS C CA 1
ATOM 5669 C C . HIS C 1 235 ? 4.278 25.673 19.700 1.00 22.16 235 HIS C C 1
ATOM 5670 O O . HIS C 1 235 ? 5.467 25.671 19.400 1.00 23.74 235 HIS C O 1
ATOM 5677 N N . VAL C 1 236 ? 3.868 25.680 20.971 1.00 23.16 236 VAL C N 1
ATOM 5678 C CA . VAL C 1 236 ? 4.807 25.389 22.059 1.00 27.00 236 VAL C CA 1
ATOM 5679 C C . VAL C 1 236 ? 4.670 23.979 22.744 1.00 28.88 236 VAL C C 1
ATOM 5680 O O . VAL C 1 236 ? 5.573 23.582 23.464 1.00 33.01 236 VAL C O 1
ATOM 5684 N N . ASP C 1 237 ? 3.567 23.256 22.517 1.00 25.27 237 ASP C N 1
ATOM 5685 C CA . ASP C 1 237 ? 3.325 21.876 23.040 1.00 23.79 237 ASP C CA 1
ATOM 5686 C C . ASP C 1 237 ? 3.340 20.899 21.834 1.00 22.96 237 ASP C C 1
ATOM 5687 O O . ASP C 1 237 ? 2.502 21.020 20.941 1.00 21.90 237 ASP C O 1
ATOM 5692 N N . LEU C 1 238 ? 4.287 19.954 21.785 1.00 22.93 238 LEU C N 1
ATOM 5693 C CA A LEU C 1 238 ? 4.387 19.017 20.646 0.53 21.46 238 LEU C CA 1
ATOM 5694 C CA B LEU C 1 238 ? 4.385 19.020 20.645 0.47 21.50 238 LEU C CA 1
ATOM 5695 C C . LEU C 1 238 ? 3.383 17.842 20.670 1.00 22.29 238 LEU C C 1
ATOM 5696 O O . LEU C 1 238 ? 3.358 17.014 19.739 1.00 21.55 238 LEU C O 1
ATOM 5705 N N . THR C 1 239 ? 2.544 17.750 21.708 1.00 22.13 239 THR C N 1
ATOM 5706 C CA . THR C 1 239 ? 1.472 16.707 21.730 1.00 22.26 239 THR C CA 1
ATOM 5707 C C . THR C 1 239 ? 0.423 16.884 20.607 1.00 27.07 239 THR C C 1
ATOM 5708 O O . THR C 1 239 ? -0.168 17.964 20.478 1.00 26.59 239 THR C O 1
ATOM 5712 N N . ARG C 1 240 ? 0.150 15.834 19.819 1.00 26.94 240 ARG C N 1
ATOM 5713 C CA . ARG C 1 240 ? -0.866 15.945 18.743 1.00 28.83 240 ARG C CA 1
ATOM 5714 C C . ARG C 1 240 ? -2.272 15.471 19.186 1.00 28.65 240 ARG C C 1
ATOM 5715 O O . ARG C 1 240 ? -2.656 14.319 18.978 1.00 28.23 240 ARG C O 1
ATOM 5723 N N . TYR C 1 241 ? -3.033 16.384 19.798 1.00 29.60 241 TYR C N 1
ATOM 5724 C CA . TYR C 1 241 ? -4.336 16.067 20.403 1.00 32.28 241 TYR C CA 1
ATOM 5725 C C . TYR C 1 241 ? -5.363 15.474 19.413 1.00 34.06 241 TYR C C 1
ATOM 5726 O O . TYR C 1 241 ? -6.125 14.539 19.750 1.00 32.03 241 TYR C O 1
ATOM 5735 N N . GLN C 1 242 ? -5.356 15.968 18.174 1.00 34.11 242 GLN C N 1
ATOM 5736 C CA . GLN C 1 242 ? -6.308 15.486 17.174 1.00 37.44 242 GLN C CA 1
ATOM 5737 C C . GLN C 1 242 ? -6.138 14.003 16.798 1.00 36.88 242 GLN C C 1
ATOM 5738 O O . GLN C 1 242 ? -6.986 13.433 16.102 1.00 36.76 242 GLN C O 1
ATOM 5744 N N . ALA C 1 243 ? -5.058 13.382 17.271 1.00 33.30 243 ALA C N 1
ATOM 5745 C CA . ALA C 1 243 ? -4.774 11.981 16.962 1.00 35.41 243 ALA C CA 1
ATOM 5746 C C . ALA C 1 243 ? -5.033 10.967 18.108 1.00 30.39 243 ALA C C 1
ATOM 5747 O O . ALA C 1 243 ? -4.986 9.755 17.878 1.00 32.20 243 ALA C O 1
ATOM 5749 N N . LEU C 1 244 ? -5.306 11.445 19.323 1.00 30.36 244 LEU C N 1
ATOM 5750 C CA . LEU C 1 244 ? -5.436 10.547 20.496 1.00 33.59 244 LEU C CA 1
ATOM 5751 C C . LEU C 1 244 ? -6.560 9.491 20.435 1.00 37.29 244 LEU C C 1
ATOM 5752 O O . LEU C 1 244 ? -6.362 8.337 20.846 1.00 37.03 244 LEU C O 1
ATOM 5757 N N . GLU C 1 245 ? -7.738 9.870 19.938 1.00 38.59 245 GLU C N 1
ATOM 5758 C CA . GLU C 1 245 ? -8.860 8.923 19.874 1.00 42.87 245 GLU C CA 1
ATOM 5759 C C . GLU C 1 245 ? -8.581 7.709 18.976 1.00 41.00 245 GLU C C 1
ATOM 5760 O O . GLU C 1 245 ? -8.901 6.574 19.337 1.00 37.01 245 GLU C O 1
ATOM 5766 N N . ASN C 1 246 ? -7.967 7.944 17.817 1.00 40.93 246 ASN C N 1
ATOM 5767 C CA . ASN C 1 246 ? -7.630 6.852 16.893 1.00 42.21 246 ASN C CA 1
ATOM 5768 C C . ASN C 1 246 ? -6.477 5.925 17.352 1.00 39.42 246 ASN C C 1
ATOM 5769 O O . ASN C 1 246 ? -6.541 4.703 17.157 1.00 39.35 246 ASN C O 1
ATOM 5774 N N . VAL C 1 247 ? -5.434 6.506 17.949 1.00 36.03 247 VAL C N 1
ATOM 5775 C CA . VAL C 1 247 ? -4.305 5.732 18.496 1.00 33.89 247 VAL C CA 1
ATOM 5776 C C . VAL C 1 247 ? -4.724 4.838 19.697 1.00 34.95 247 VAL C C 1
ATOM 5777 O O . VAL C 1 247 ? -4.225 3.720 19.862 1.00 33.24 247 VAL C O 1
ATOM 5781 N N . THR C 1 248 ? -5.649 5.322 20.523 1.00 33.19 248 THR C N 1
ATOM 5782 C CA . THR C 1 248 ? -6.213 4.508 21.613 1.00 35.79 248 THR C CA 1
ATOM 5783 C C . THR C 1 248 ? -6.983 3.244 21.131 1.00 41.72 248 THR C C 1
ATOM 5784 O O . THR C 1 248 ? -6.804 2.142 21.675 1.00 38.04 248 THR C O 1
ATOM 5788 N N . ARG C 1 249 ? -7.830 3.401 20.115 1.00 42.61 249 ARG C N 1
ATOM 5789 C CA . ARG C 1 249 ? -8.464 2.246 19.463 1.00 45.89 249 ARG C CA 1
ATOM 5790 C C . ARG C 1 249 ? -7.421 1.215 18.998 1.00 44.28 249 ARG C C 1
ATOM 5791 O O . ARG C 1 249 ? -7.568 0.010 19.224 1.00 40.99 249 ARG C O 1
ATOM 5799 N N . TRP C 1 250 ? -6.387 1.718 18.329 1.00 43.75 250 TRP C N 1
ATOM 5800 C CA . TRP C 1 250 ? -5.250 0.946 17.822 1.00 46.81 250 TRP C CA 1
ATOM 5801 C C . TRP C 1 250 ? -4.509 0.174 18.925 1.00 46.56 250 TRP C C 1
ATOM 5802 O O . TRP C 1 250 ? -4.249 -1.020 18.791 1.00 46.57 250 TRP C O 1
ATOM 5813 N N . THR C 1 251 ? -4.161 0.870 20.007 1.00 43.94 251 THR C N 1
ATOM 5814 C CA . THR C 1 251 ? -3.383 0.277 21.095 1.00 41.51 251 THR C CA 1
ATOM 5815 C C . THR C 1 251 ? -4.153 -0.847 21.847 1.00 45.05 251 THR C C 1
ATOM 5816 O O . THR C 1 251 ? -3.555 -1.842 22.285 1.00 44.46 251 THR C O 1
ATOM 5820 N N . ASP C 1 252 ? -5.477 -0.715 21.961 1.00 45.00 252 ASP C N 1
ATOM 5821 C CA . ASP C 1 252 ? -6.290 -1.744 22.621 1.00 44.28 252 ASP C CA 1
ATOM 5822 C C . ASP C 1 252 ? -6.298 -3.052 21.820 1.00 46.98 252 ASP C C 1
ATOM 5823 O O . ASP C 1 252 ? -6.322 -4.146 22.388 1.00 45.59 252 ASP C O 1
ATOM 5828 N N . ARG C 1 253 ? -6.270 -2.936 20.497 1.00 49.60 253 ARG C N 1
ATOM 5829 C CA . ARG C 1 253 ? -6.251 -4.113 19.631 1.00 54.90 253 ARG C CA 1
ATOM 5830 C C . ARG C 1 253 ? -4.953 -4.896 19.786 1.00 54.38 253 ARG C C 1
ATOM 5831 O O . ARG C 1 253 ? -4.965 -6.127 19.810 1.00 55.80 253 ARG C O 1
ATOM 5839 N N . LEU C 1 254 ? -3.845 -4.166 19.889 1.00 52.18 254 LEU C N 1
ATOM 5840 C CA . LEU C 1 254 ? -2.523 -4.740 20.141 1.00 52.50 254 LEU C CA 1
ATOM 5841 C C . LEU C 1 254 ? -2.500 -5.512 21.458 1.00 54.92 254 LEU C C 1
ATOM 5842 O O . LEU C 1 254 ? -2.073 -6.672 21.497 1.00 57.00 254 LEU C O 1
ATOM 5847 N N . THR C 1 255 ? -2.968 -4.870 22.527 1.00 53.86 255 THR C N 1
ATOM 5848 C CA . THR C 1 255 ? -3.054 -5.494 23.853 1.00 55.69 255 THR C CA 1
ATOM 5849 C C . THR C 1 255 ? -3.786 -6.846 23.838 1.00 58.76 255 THR C C 1
ATOM 5850 O O . THR C 1 255 ? -3.330 -7.813 24.455 1.00 60.71 255 THR C O 1
ATOM 5854 N N . ALA C 1 256 ? -4.913 -6.914 23.131 1.00 59.95 256 ALA C N 1
ATOM 5855 C CA . ALA C 1 256 ? -5.723 -8.134 23.103 1.00 63.59 256 ALA C CA 1
ATOM 5856 C C . ALA C 1 256 ? -5.065 -9.244 22.279 1.00 66.13 256 ALA C C 1
ATOM 5857 O O . ALA C 1 256 ? -5.435 -10.418 22.380 1.00 66.11 256 ALA C O 1
ATOM 5859 N N . HIS C 1 257 ? -4.087 -8.863 21.466 1.00 67.71 257 HIS C N 1
ATOM 5860 C CA . HIS C 1 257 ? -3.357 -9.815 20.641 1.00 72.91 257 HIS C CA 1
ATOM 5861 C C . HIS C 1 257 ? -2.319 -10.578 21.467 1.00 74.61 257 HIS C C 1
ATOM 5862 O O . HIS C 1 257 ? -2.275 -11.808 21.444 1.00 77.05 257 HIS C O 1
ATOM 5869 N N . MET C 1 258 ? -1.496 -9.840 22.207 1.00 73.31 258 MET C N 1
ATOM 5870 C CA . MET C 1 258 ? -0.373 -10.419 22.947 1.00 73.91 258 MET C CA 1
ATOM 5871 C C . MET C 1 258 ? -0.804 -11.173 24.211 1.00 76.17 258 MET C C 1
ATOM 5872 O O . MET C 1 258 ? -1.953 -11.068 24.644 1.00 76.94 258 MET C O 1
ATOM 5877 N N . ASP C 1 259 ? 0.119 -11.940 24.790 1.00 76.97 259 ASP C N 1
ATOM 5878 C CA . ASP C 1 259 ? -0.167 -12.706 26.004 1.00 79.75 259 ASP C CA 1
ATOM 5879 C C . ASP C 1 259 ? 0.487 -12.065 27.237 1.00 80.55 259 ASP C C 1
ATOM 5880 O O . ASP C 1 259 ? 1.082 -10.984 27.142 1.00 77.73 259 ASP C O 1
ATOM 5885 N N . TRP C 1 260 ? 0.368 -12.735 28.384 1.00 84.09 260 TRP C N 1
ATOM 5886 C CA . TRP C 1 260 ? 0.821 -12.204 29.674 1.00 85.03 260 TRP C CA 1
ATOM 5887 C C . TRP C 1 260 ? 0.115 -10.895 30.023 1.00 83.43 260 TRP C C 1
ATOM 5888 O O . TRP C 1 260 ? -0.142 -10.612 31.193 0.00 84.26 260 TRP C O 1
ATOM 5899 N N . MET D 1 1 ? 8.928 -7.185 6.186 1.00 37.50 1 MET D N 1
ATOM 5900 C CA . MET D 1 1 ? 9.106 -5.938 5.433 1.00 38.97 1 MET D CA 1
ATOM 5901 C C . MET D 1 1 ? 10.561 -5.457 5.459 1.00 38.52 1 MET D C 1
ATOM 5902 O O . MET D 1 1 ? 11.422 -6.126 6.027 1.00 40.64 1 MET D O 1
ATOM 5907 N N . ARG D 1 2 ? 10.839 -4.314 4.831 1.00 37.34 2 ARG D N 1
ATOM 5908 C CA . ARG D 1 2 ? 12.197 -3.762 4.828 1.00 35.93 2 ARG D CA 1
ATOM 5909 C C . ARG D 1 2 ? 12.366 -2.570 5.800 1.00 33.87 2 ARG D C 1
ATOM 5910 O O . ARG D 1 2 ? 11.641 -1.570 5.704 1.00 34.32 2 ARG D O 1
ATOM 5918 N N . VAL D 1 3 ? 13.318 -2.681 6.735 1.00 31.01 3 VAL D N 1
ATOM 5919 C CA . VAL D 1 3 ? 13.519 -1.664 7.784 1.00 27.09 3 VAL D CA 1
ATOM 5920 C C . VAL D 1 3 ? 14.896 -0.945 7.718 1.00 25.76 3 VAL D C 1
ATOM 5921 O O . VAL D 1 3 ? 15.910 -1.580 7.430 1.00 26.58 3 VAL D O 1
ATOM 5925 N N . LEU D 1 4 ? 14.928 0.363 8.018 1.00 22.13 4 LEU D N 1
ATOM 5926 C CA . LEU D 1 4 ? 16.182 1.120 8.175 1.00 21.13 4 LEU D CA 1
ATOM 5927 C C . LEU D 1 4 ? 16.347 1.559 9.657 1.00 20.22 4 LEU D C 1
ATOM 5928 O O . LEU D 1 4 ? 15.426 2.165 10.206 1.00 18.77 4 LEU D O 1
ATOM 5933 N N . VAL D 1 5 ? 17.483 1.233 10.299 1.00 21.04 5 VAL D N 1
ATOM 5934 C CA . VAL D 1 5 ? 17.721 1.511 11.763 1.00 18.49 5 VAL D CA 1
ATOM 5935 C C . VAL D 1 5 ? 18.871 2.515 12.021 1.00 19.31 5 VAL D C 1
ATOM 5936 O O . VAL D 1 5 ? 19.937 2.380 11.394 1.00 18.73 5 VAL D O 1
ATOM 5940 N N . SER D 1 6 ? 18.674 3.486 12.950 1.00 15.78 6 SER D N 1
ATOM 5941 C CA . SER D 1 6 ? 19.718 4.432 13.371 1.00 15.14 6 SER D CA 1
ATOM 5942 C C . SER D 1 6 ? 19.650 4.658 14.918 1.00 18.44 6 SER D C 1
ATOM 5943 O O . SER D 1 6 ? 18.811 4.044 15.577 1.00 17.54 6 SER D O 1
ATOM 5946 N N . ASN D 1 7 ? 20.520 5.519 15.474 1.00 16.89 7 ASN D N 1
ATOM 5947 C CA . ASN D 1 7 ? 20.478 5.942 16.918 1.00 17.08 7 ASN D CA 1
ATOM 5948 C C . ASN D 1 7 ? 21.238 7.266 17.213 1.00 20.22 7 ASN D C 1
ATOM 5949 O O . ASN D 1 7 ? 21.704 7.918 16.275 1.00 18.15 7 ASN D O 1
ATOM 5954 N N . ASP D 1 8 ? 21.376 7.660 18.490 1.00 19.85 8 ASP D N 1
ATOM 5955 C CA . ASP D 1 8 ? 22.302 8.761 18.815 1.00 22.18 8 ASP D CA 1
ATOM 5956 C C . ASP D 1 8 ? 23.511 8.418 19.741 1.00 19.83 8 ASP D C 1
ATOM 5957 O O . ASP D 1 8 ? 24.426 9.237 19.892 1.00 22.35 8 ASP D O 1
ATOM 5962 N N . ASP D 1 9 ? 23.526 7.212 20.319 1.00 24.18 9 ASP D N 1
ATOM 5963 C CA . ASP D 1 9 ? 24.625 6.738 21.181 1.00 27.81 9 ASP D CA 1
ATOM 5964 C C . ASP D 1 9 ? 25.856 6.167 20.447 1.00 29.07 9 ASP D C 1
ATOM 5965 O O . ASP D 1 9 ? 26.866 5.867 21.099 1.00 31.79 9 ASP D O 1
ATOM 5970 N N . GLY D 1 10 ? 25.766 5.936 19.135 1.00 25.68 10 GLY D N 1
ATOM 5971 C CA . GLY D 1 10 ? 26.883 5.355 18.375 1.00 26.98 10 GLY D CA 1
ATOM 5972 C C . GLY D 1 10 ? 26.710 3.927 17.842 1.00 24.20 10 GLY D C 1
ATOM 5973 O O . GLY D 1 10 ? 25.957 3.139 18.412 1.00 24.23 10 GLY D O 1
ATOM 5974 N N . VAL D 1 11 ? 27.422 3.594 16.760 1.00 21.64 11 VAL D N 1
ATOM 5975 C CA . VAL D 1 11 ? 27.279 2.312 16.030 1.00 18.84 11 VAL D CA 1
ATOM 5976 C C . VAL D 1 11 ? 27.733 1.091 16.870 1.00 29.75 11 VAL D C 1
ATOM 5977 O O . VAL D 1 11 ? 27.292 -0.032 16.629 1.00 29.02 11 VAL D O 1
ATOM 5981 N N . ASP D 1 12 ? 28.585 1.321 17.870 1.00 29.80 12 ASP D N 1
ATOM 5982 C CA . ASP D 1 12 ? 29.062 0.248 18.752 1.00 33.80 12 ASP D CA 1
ATOM 5983 C C . ASP D 1 12 ? 28.305 0.086 20.083 1.00 32.12 12 ASP D C 1
ATOM 5984 O O . ASP D 1 12 ? 28.752 -0.683 20.940 1.00 36.34 12 ASP D O 1
ATOM 5989 N N . ALA D 1 13 ? 27.184 0.784 20.274 1.00 27.08 13 ALA D N 1
ATOM 5990 C CA . ALA D 1 13 ? 26.425 0.682 21.545 1.00 27.81 13 ALA D CA 1
ATOM 5991 C C . ALA D 1 13 ? 25.579 -0.604 21.685 1.00 27.17 13 ALA D C 1
ATOM 5992 O O . ALA D 1 13 ? 25.071 -1.127 20.686 1.00 27.43 13 ALA D O 1
ATOM 5994 N N . PRO D 1 14 ? 25.455 -1.147 22.921 1.00 29.18 14 PRO D N 1
ATOM 5995 C CA . PRO D 1 14 ? 24.758 -2.436 23.120 1.00 30.10 14 PRO D CA 1
ATOM 5996 C C . PRO D 1 14 ? 23.277 -2.461 22.690 1.00 28.33 14 PRO D C 1
ATOM 5997 O O . PRO D 1 14 ? 22.816 -3.483 22.184 1.00 28.99 14 PRO D O 1
ATOM 6001 N N . GLY D 1 15 ? 22.549 -1.364 22.891 1.00 25.68 15 GLY D N 1
ATOM 6002 C CA . GLY D 1 15 ? 21.135 -1.295 22.541 1.00 25.73 15 GLY D CA 1
ATOM 6003 C C . GLY D 1 15 ? 20.749 -1.325 21.054 1.00 25.01 15 GLY D C 1
ATOM 6004 O O . GLY D 1 15 ? 19.670 -1.826 20.716 1.00 23.90 15 GLY D O 1
ATOM 6005 N N . ILE D 1 16 ? 21.585 -0.769 20.174 1.00 22.62 16 ILE D N 1
ATOM 6006 C CA . ILE D 1 16 ? 21.299 -0.828 18.718 1.00 21.32 16 ILE D CA 1
ATOM 6007 C C . ILE D 1 16 ? 21.583 -2.241 18.149 1.00 25.37 16 ILE D C 1
ATOM 6008 O O . ILE D 1 16 ? 20.886 -2.711 17.235 1.00 24.64 16 ILE D O 1
ATOM 6013 N N . LYS D 1 17 ? 22.571 -2.941 18.712 1.00 26.18 17 LYS D N 1
ATOM 6014 C CA . LYS D 1 17 ? 22.860 -4.325 18.286 1.00 28.35 17 LYS D CA 1
ATOM 6015 C C . LYS D 1 17 ? 21.742 -5.316 18.665 1.00 30.45 17 LYS D C 1
ATOM 6016 O O . LYS D 1 17 ? 21.345 -6.169 17.850 1.00 31.40 17 LYS D O 1
ATOM 6022 N N . ILE D 1 18 ? 21.233 -5.213 19.892 1.00 29.35 18 ILE D N 1
ATOM 6023 C CA . ILE D 1 18 ? 20.152 -6.102 20.335 1.00 30.83 18 ILE D CA 1
ATOM 6024 C C . ILE D 1 18 ? 18.829 -5.892 19.549 1.00 29.21 18 ILE D C 1
ATOM 6025 O O . ILE D 1 18 ? 18.103 -6.859 19.263 1.00 29.04 18 ILE D O 1
ATOM 6030 N N . LEU D 1 19 ? 18.528 -4.636 19.204 1.00 26.14 19 LEU D N 1
ATOM 6031 C CA . LEU D 1 19 ? 17.360 -4.288 18.386 1.00 25.47 19 LEU D CA 1
ATOM 6032 C C . LEU D 1 19 ? 17.429 -4.868 16.953 1.00 27.32 19 LEU D C 1
ATOM 6033 O O . LEU D 1 19 ? 16.468 -5.488 16.484 1.00 26.61 19 LEU D O 1
ATOM 6038 N N . ALA D 1 20 ? 18.554 -4.671 16.256 1.00 28.02 20 ALA D N 1
ATOM 6039 C CA . ALA D 1 20 ? 18.671 -5.156 14.868 1.00 30.07 20 ALA D CA 1
ATOM 6040 C C . ALA D 1 20 ? 18.603 -6.682 14.769 1.00 31.82 20 ALA D C 1
ATOM 6041 O O . ALA D 1 20 ? 17.916 -7.212 13.891 1.00 32.06 20 ALA D O 1
ATOM 6043 N N . ASP D 1 21 ? 19.300 -7.372 15.675 1.00 33.74 21 ASP D N 1
ATOM 6044 C CA . ASP D 1 21 ? 19.261 -8.843 15.776 1.00 34.71 21 ASP D CA 1
ATOM 6045 C C . ASP D 1 21 ? 17.851 -9.443 15.935 1.00 34.79 21 ASP D C 1
ATOM 6046 O O . ASP D 1 21 ? 17.514 -10.446 15.283 1.00 36.89 21 ASP D O 1
ATOM 6051 N N . ALA D 1 22 ? 17.045 -8.864 16.822 1.00 31.54 22 ALA D N 1
ATOM 6052 C CA . ALA D 1 22 ? 15.674 -9.335 17.044 1.00 32.63 22 ALA D CA 1
ATOM 6053 C C . ALA D 1 22 ? 14.777 -9.156 15.809 1.00 31.37 22 ALA D C 1
ATOM 6054 O O . ALA D 1 22 ? 13.953 -10.020 15.487 1.00 29.73 22 ALA D O 1
ATOM 6056 N N . LEU D 1 23 ? 14.924 -8.019 15.135 1.00 29.67 23 LEU D N 1
ATOM 6057 C CA . LEU D 1 23 ? 14.158 -7.741 13.925 1.00 29.41 23 LEU D CA 1
ATOM 6058 C C . LEU D 1 23 ? 14.442 -8.775 12.828 1.00 33.00 23 LEU D C 1
ATOM 6059 O O . LEU D 1 23 ? 13.511 -9.238 12.150 1.00 34.73 23 LEU D O 1
ATOM 6064 N N . ARG D 1 24 ? 15.711 -9.159 12.664 1.00 34.07 24 ARG D N 1
ATOM 6065 C CA . ARG D 1 24 ? 16.066 -10.221 11.694 1.00 38.91 24 ARG D CA 1
ATOM 6066 C C . ARG D 1 24 ? 15.571 -11.638 12.079 1.00 41.36 24 ARG D C 1
ATOM 6067 O O . ARG D 1 24 ? 15.177 -12.435 11.205 1.00 38.94 24 ARG D O 1
ATOM 6075 N N . ASN D 1 25 ? 15.613 -11.955 13.372 1.00 42.16 25 ASN D N 1
ATOM 6076 C CA . ASN D 1 25 ? 15.106 -13.232 13.880 1.00 46.90 25 ASN D CA 1
ATOM 6077 C C . ASN D 1 25 ? 13.642 -13.433 13.521 1.00 44.98 25 ASN D C 1
ATOM 6078 O O . ASN D 1 25 ? 13.182 -14.565 13.306 1.00 44.14 25 ASN D O 1
ATOM 6083 N N . ALA D 1 26 ? 12.924 -12.315 13.476 1.00 41.95 26 ALA D N 1
ATOM 6084 C CA . ALA D 1 26 ? 11.489 -12.288 13.235 1.00 42.99 26 ALA D CA 1
ATOM 6085 C C . ALA D 1 26 ? 11.141 -12.371 11.749 1.00 42.78 26 ALA D C 1
ATOM 6086 O O . ALA D 1 26 ? 9.969 -12.373 11.386 1.00 43.75 26 ALA D O 1
ATOM 6088 N N . GLY D 1 27 ? 12.156 -12.399 10.894 1.00 42.44 27 GLY D N 1
ATOM 6089 C CA . GLY D 1 27 ? 11.935 -12.539 9.462 1.00 43.59 27 GLY D CA 1
ATOM 6090 C C . GLY D 1 27 ? 12.051 -11.297 8.576 1.00 41.94 27 GLY D C 1
ATOM 6091 O O . GLY D 1 27 ? 11.735 -11.388 7.388 1.00 44.10 27 GLY D O 1
ATOM 6092 N N . HIS D 1 28 ? 12.503 -10.158 9.119 1.00 38.39 28 HIS D N 1
ATOM 6093 C CA . HIS D 1 28 ? 12.612 -8.904 8.343 1.00 37.38 28 HIS D CA 1
ATOM 6094 C C . HIS D 1 28 ? 13.998 -8.693 7.706 1.00 37.84 28 HIS D C 1
ATOM 6095 O O . HIS D 1 28 ? 14.991 -9.248 8.163 1.00 38.68 28 HIS D O 1
ATOM 6102 N N . GLU D 1 29 ? 14.064 -7.877 6.660 1.00 37.44 29 GLU D N 1
ATOM 6103 C CA . GLU D 1 29 ? 15.353 -7.404 6.145 1.00 39.61 29 GLU D CA 1
ATOM 6104 C C . GLU D 1 29 ? 15.725 -6.091 6.872 1.00 34.23 29 GLU D C 1
ATOM 6105 O O . GLU D 1 29 ? 14.836 -5.283 7.142 1.00 31.45 29 GLU D O 1
ATOM 6111 N N . VAL D 1 30 ? 17.013 -5.890 7.195 1.00 32.13 30 VAL D N 1
ATOM 6112 C CA . VAL D 1 30 ? 17.477 -4.758 8.051 1.00 27.16 30 VAL D CA 1
ATOM 6113 C C . VAL D 1 30 ? 18.841 -4.180 7.601 1.00 27.42 30 VAL D C 1
ATOM 6114 O O . VAL D 1 30 ? 19.822 -4.929 7.501 1.00 29.99 30 VAL D O 1
ATOM 6118 N N . MET D 1 31 ? 18.908 -2.870 7.309 1.00 22.85 31 MET D N 1
ATOM 6119 C CA . MET D 1 31 ? 20.196 -2.161 7.111 1.00 21.37 31 MET D CA 1
ATOM 6120 C C . MET D 1 31 ? 20.448 -1.114 8.225 1.00 22.84 31 MET D C 1
ATOM 6121 O O . MET D 1 31 ? 19.525 -0.381 8.574 1.00 23.08 31 MET D O 1
ATOM 6126 N N . VAL D 1 32 ? 21.683 -1.022 8.747 1.00 22.57 32 VAL D N 1
ATOM 6127 C CA . VAL D 1 32 ? 22.053 -0.041 9.815 1.00 19.00 32 VAL D CA 1
ATOM 6128 C C . VAL D 1 32 ? 22.991 1.107 9.320 1.00 19.33 32 VAL D C 1
ATOM 6129 O O . VAL D 1 32 ? 24.033 0.843 8.702 1.00 19.56 32 VAL D O 1
ATOM 6133 N N . VAL D 1 33 ? 22.627 2.369 9.597 1.00 20.68 33 VAL D N 1
ATOM 6134 C CA . VAL D 1 33 ? 23.463 3.553 9.273 1.00 18.23 33 VAL D CA 1
ATOM 6135 C C . VAL D 1 33 ? 23.441 4.480 10.513 1.00 17.03 33 VAL D C 1
ATOM 6136 O O . VAL D 1 33 ? 22.383 5.040 10.792 1.00 15.36 33 VAL D O 1
ATOM 6140 N N . ALA D 1 34 ? 24.572 4.617 11.247 1.00 16.96 34 ALA D N 1
ATOM 6141 C CA . ALA D 1 34 ? 24.643 5.313 12.575 1.00 19.21 34 ALA D CA 1
ATOM 6142 C C . ALA D 1 34 ? 25.983 6.093 12.840 1.00 18.52 34 ALA D C 1
ATOM 6143 O O . ALA D 1 34 ? 26.970 5.860 12.144 1.00 18.37 34 ALA D O 1
ATOM 6145 N N . PRO D 1 35 ? 26.017 7.036 13.822 1.00 17.60 35 PRO D N 1
ATOM 6146 C CA . PRO D 1 35 ? 27.236 7.858 14.049 1.00 17.92 35 PRO D CA 1
ATOM 6147 C C . PRO D 1 35 ? 28.509 7.072 14.478 1.00 24.28 35 PRO D C 1
ATOM 6148 O O . PRO D 1 35 ? 28.379 5.995 15.089 1.00 23.98 35 PRO D O 1
ATOM 6152 N N . ASP D 1 36 ? 29.708 7.594 14.173 1.00 21.53 36 ASP D N 1
ATOM 6153 C CA . ASP D 1 36 ? 30.958 6.934 14.614 1.00 21.45 36 ASP D CA 1
ATOM 6154 C C . ASP D 1 36 ? 31.283 7.029 16.136 1.00 31.07 36 ASP D C 1
ATOM 6155 O O . ASP D 1 36 ? 32.105 6.256 16.635 1.00 32.43 36 ASP D O 1
ATOM 6160 N N . ARG D 1 37 ? 30.640 7.949 16.852 1.00 29.78 37 ARG D N 1
ATOM 6161 C CA . ARG D 1 37 ? 30.694 7.985 18.330 1.00 36.00 37 ARG D CA 1
ATOM 6162 C C . ARG D 1 37 ? 29.478 8.652 18.998 1.00 34.38 37 ARG D C 1
ATOM 6163 O O . ARG D 1 37 ? 28.581 9.130 18.314 1.00 32.23 37 ARG D O 1
ATOM 6171 N N . ASP D 1 38 ? 29.450 8.673 20.335 1.00 35.15 38 ASP D N 1
ATOM 6172 C CA . ASP D 1 38 ? 28.304 9.216 21.097 1.00 38.27 38 ASP D CA 1
ATOM 6173 C C . ASP D 1 38 ? 28.093 10.715 20.840 1.00 41.41 38 ASP D C 1
ATOM 6174 O O . ASP D 1 38 ? 29.026 11.513 20.995 1.00 42.36 38 ASP D O 1
ATOM 6179 N N . ARG D 1 39 ? 26.869 11.101 20.472 1.00 42.89 39 ARG D N 1
ATOM 6180 C CA . ARG D 1 39 ? 26.575 12.493 20.081 1.00 45.14 39 ARG D CA 1
ATOM 6181 C C . ARG D 1 39 ? 25.755 13.333 21.092 1.00 50.16 39 ARG D C 1
ATOM 6182 O O . ARG D 1 39 ? 25.326 14.446 20.763 1.00 48.61 39 ARG D O 1
ATOM 6190 N N . SER D 1 40 ? 25.522 12.829 22.305 1.00 55.13 40 SER D N 1
ATOM 6191 C CA . SER D 1 40 ? 24.801 13.637 23.302 1.00 56.64 40 SER D CA 1
ATOM 6192 C C . SER D 1 40 ? 25.583 14.910 23.658 1.00 57.21 40 SER D C 1
ATOM 6193 O O . SER D 1 40 ? 26.742 14.840 24.073 1.00 60.37 40 SER D O 1
ATOM 6196 N N . GLY D 1 41 ? 24.955 16.072 23.504 1.00 54.58 41 GLY D N 1
ATOM 6197 C CA . GLY D 1 41 ? 25.620 17.326 23.827 1.00 49.96 41 GLY D CA 1
ATOM 6198 C C . GLY D 1 41 ? 25.953 18.102 22.575 1.00 46.15 41 GLY D C 1
ATOM 6199 O O . GLY D 1 41 ? 26.408 19.256 22.631 1.00 43.69 41 GLY D O 1
ATOM 6200 N N . ALA D 1 42 ? 25.711 17.458 21.435 1.00 40.65 42 ALA D N 1
ATOM 6201 C CA . ALA D 1 42 ? 25.908 18.065 20.125 1.00 34.93 42 ALA D CA 1
ATOM 6202 C C . ALA D 1 42 ? 24.584 18.621 19.568 1.00 29.68 42 ALA D C 1
ATOM 6203 O O . ALA D 1 42 ? 23.512 18.147 19.935 1.00 30.63 42 ALA D O 1
ATOM 6205 N N . SER D 1 43 ? 24.680 19.616 18.684 1.00 25.82 43 SER D N 1
ATOM 6206 C CA . SER D 1 43 ? 23.531 20.191 17.956 1.00 29.69 43 SER D CA 1
ATOM 6207 C C . SER D 1 43 ? 22.961 19.207 16.918 1.00 25.46 43 SER D C 1
ATOM 6208 O O . SER D 1 43 ? 23.739 18.467 16.299 1.00 23.44 43 SER D O 1
ATOM 6211 N N . ASN D 1 44 ? 21.635 19.217 16.714 1.00 20.71 44 ASN D N 1
ATOM 6212 C CA . ASN D 1 44 ? 20.955 18.258 15.791 1.00 21.22 44 ASN D CA 1
ATOM 6213 C C . ASN D 1 44 ? 20.784 18.682 14.284 1.00 24.58 44 ASN D C 1
ATOM 6214 O O . ASN D 1 44 ? 20.279 17.886 13.487 1.00 24.73 44 ASN D O 1
ATOM 6219 N N . SER D 1 45 ? 21.210 19.889 13.883 1.00 22.17 45 SER D N 1
ATOM 6220 C CA . SER D 1 45 ? 21.007 20.392 12.490 1.00 23.02 45 SER D CA 1
ATOM 6221 C C . SER D 1 45 ? 21.660 19.529 11.354 1.00 22.79 45 SER D C 1
ATOM 6222 O O . SER D 1 45 ? 22.625 18.803 11.605 1.00 26.19 45 SER D O 1
ATOM 6225 N N . LEU D 1 46 ? 21.151 19.635 10.122 1.00 19.49 46 LEU D N 1
ATOM 6226 C CA . LEU D 1 46 ? 21.828 19.058 8.929 1.00 24.05 46 LEU D CA 1
ATOM 6227 C C . LEU D 1 46 ? 23.144 19.804 8.613 1.00 25.37 46 LEU D C 1
ATOM 6228 O O . LEU D 1 46 ? 23.208 21.049 8.744 1.00 21.33 46 LEU D O 1
ATOM 6233 N N . THR D 1 47 ? 24.184 19.065 8.206 1.00 20.97 47 THR D N 1
ATOM 6234 C CA . THR D 1 47 ? 25.490 19.661 7.850 1.00 22.14 47 THR D CA 1
ATOM 6235 C C . THR D 1 47 ? 25.570 20.183 6.390 1.00 24.53 47 THR D C 1
ATOM 6236 O O . THR D 1 47 ? 25.572 19.368 5.431 1.00 22.91 47 THR D O 1
ATOM 6240 N N . LEU D 1 48 ? 25.633 21.521 6.214 1.00 20.05 48 LEU D N 1
ATOM 6241 C CA . LEU D 1 48 ? 25.713 22.161 4.875 1.00 22.71 48 LEU D CA 1
ATOM 6242 C C . LEU D 1 48 ? 27.035 22.892 4.465 1.00 26.74 48 LEU D C 1
ATOM 6243 O O . LEU D 1 48 ? 27.298 23.034 3.279 1.00 28.55 48 LEU D O 1
ATOM 6248 N N . ASP D 1 49 ? 27.863 23.333 5.416 1.00 29.87 49 ASP D N 1
ATOM 6249 C CA . ASP D 1 49 ? 29.113 24.068 5.098 1.00 35.38 49 ASP D CA 1
ATOM 6250 C C . ASP D 1 49 ? 30.374 23.230 4.737 1.00 28.76 49 ASP D C 1
ATOM 6251 O O . ASP D 1 49 ? 31.360 23.780 4.205 1.00 26.27 49 ASP D O 1
ATOM 6256 N N . THR D 1 50 ? 30.349 21.920 5.034 1.00 25.72 50 THR D N 1
ATOM 6257 C CA . THR D 1 50 ? 31.489 21.021 4.805 1.00 23.05 50 THR D CA 1
ATOM 6258 C C . THR D 1 50 ? 31.000 19.633 4.271 1.00 17.21 50 THR D C 1
ATOM 6259 O O . THR D 1 50 ? 29.841 19.273 4.492 1.00 18.40 50 THR D O 1
ATOM 6263 N N . PRO D 1 51 ? 31.879 18.870 3.601 1.00 19.02 51 PRO D N 1
ATOM 6264 C CA . PRO D 1 51 ? 31.559 17.488 3.161 1.00 21.47 51 PRO D CA 1
ATOM 6265 C C . PRO D 1 51 ? 31.736 16.457 4.302 1.00 24.50 51 PRO D C 1
ATOM 6266 O O . PRO D 1 51 ? 32.464 16.746 5.264 1.00 26.25 51 PRO D O 1
ATOM 6270 N N . ILE D 1 52 ? 31.105 15.281 4.165 1.00 22.61 52 ILE D N 1
ATOM 6271 C CA . ILE D 1 52 ? 30.998 14.250 5.220 1.00 21.70 52 ILE D CA 1
ATOM 6272 C C . ILE D 1 52 ? 31.625 12.873 4.784 1.00 23.43 52 ILE D C 1
ATOM 6273 O O . ILE D 1 52 ? 31.514 12.488 3.623 1.00 21.00 52 ILE D O 1
ATOM 6278 N N . ARG D 1 53 ? 32.298 12.149 5.691 1.00 25.98 53 ARG D N 1
ATOM 6279 C CA . ARG D 1 53 ? 32.899 10.824 5.347 1.00 28.02 53 ARG D CA 1
ATOM 6280 C C . ARG D 1 53 ? 32.115 9.629 5.912 1.00 26.11 53 ARG D C 1
ATOM 6281 O O . ARG D 1 53 ? 31.549 9.734 6.998 1.00 23.54 53 ARG D O 1
ATOM 6289 N N . ALA D 1 54 ? 32.116 8.486 5.207 1.00 28.88 54 ALA D N 1
ATOM 6290 C CA . ALA D 1 54 ? 31.452 7.261 5.704 1.00 28.94 54 ALA D CA 1
ATOM 6291 C C . ALA D 1 54 ? 32.208 5.981 5.314 1.00 30.74 54 ALA D C 1
ATOM 6292 O O . ALA D 1 54 ? 32.856 5.931 4.258 1.00 33.42 54 ALA D O 1
ATOM 6294 N N . LYS D 1 55 ? 32.126 4.944 6.147 1.00 28.94 55 LYS D N 1
ATOM 6295 C CA . LYS D 1 55 ? 32.810 3.682 5.804 1.00 34.79 55 LYS D CA 1
ATOM 6296 C C . LYS D 1 55 ? 32.028 2.400 6.101 1.00 30.55 55 LYS D C 1
ATOM 6297 O O . LYS D 1 55 ? 31.284 2.327 7.074 1.00 26.85 55 LYS D O 1
ATOM 6303 N N . GLN D 1 56 ? 32.200 1.396 5.245 1.00 29.89 56 GLN D N 1
ATOM 6304 C CA . GLN D 1 56 ? 31.503 0.122 5.415 1.00 31.61 56 GLN D CA 1
ATOM 6305 C C . GLN D 1 56 ? 32.143 -0.770 6.485 1.00 31.96 56 GLN D C 1
ATOM 6306 O O . GLN D 1 56 ? 33.345 -1.042 6.437 1.00 32.55 56 GLN D O 1
ATOM 6312 N N . ILE D 1 57 ? 31.328 -1.217 7.434 1.00 33.31 57 ILE D N 1
ATOM 6313 C CA A ILE D 1 57 ? 31.794 -2.081 8.512 0.65 35.54 57 ILE D CA 1
ATOM 6314 C CA B ILE D 1 57 ? 31.791 -2.084 8.512 0.35 35.56 57 ILE D CA 1
ATOM 6315 C C . ILE D 1 57 ? 31.593 -3.560 8.159 1.00 37.53 57 ILE D C 1
ATOM 6316 O O . ILE D 1 57 ? 32.528 -4.353 8.249 1.00 43.47 57 ILE D O 1
ATOM 6325 N N . ASP D 1 58 ? 30.374 -3.929 7.754 1.00 35.53 58 ASP D N 1
ATOM 6326 C CA . ASP D 1 58 ? 30.087 -5.271 7.199 1.00 39.11 58 ASP D CA 1
ATOM 6327 C C . ASP D 1 58 ? 28.996 -5.174 6.136 1.00 35.77 58 ASP D C 1
ATOM 6328 O O . ASP D 1 58 ? 28.560 -4.077 5.830 1.00 30.30 58 ASP D O 1
ATOM 6333 N N . MET D 1 59 ? 28.535 -6.305 5.588 1.00 37.84 59 MET D N 1
ATOM 6334 C CA . MET D 1 59 ? 27.561 -6.254 4.484 1.00 40.08 59 MET D CA 1
ATOM 6335 C C . MET D 1 59 ? 26.239 -5.531 4.807 1.00 41.38 59 MET D C 1
ATOM 6336 O O . MET D 1 59 ? 25.506 -5.137 3.894 1.00 43.05 59 MET D O 1
ATOM 6341 N N . HIS D 1 60 ? 25.934 -5.339 6.089 1.00 39.33 60 HIS D N 1
ATOM 6342 C CA . HIS D 1 60 ? 24.678 -4.672 6.446 1.00 36.93 60 HIS D CA 1
ATOM 6343 C C . HIS D 1 60 ? 24.840 -3.357 7.239 1.00 30.06 60 HIS D C 1
ATOM 6344 O O . HIS D 1 60 ? 23.830 -2.799 7.659 1.00 26.43 60 HIS D O 1
ATOM 6351 N N . THR D 1 61 ? 26.077 -2.872 7.424 1.00 29.58 61 THR D N 1
ATOM 6352 C CA . THR D 1 61 ? 26.371 -1.752 8.362 1.00 27.28 61 THR D CA 1
ATOM 6353 C C . THR D 1 61 ? 27.395 -0.692 7.861 1.00 21.40 61 THR D C 1
ATOM 6354 O O . THR D 1 61 ? 28.489 -1.061 7.363 1.00 23.59 61 THR D O 1
ATOM 6358 N N . TYR D 1 62 ? 27.053 0.602 8.040 1.00 20.20 62 TYR D N 1
ATOM 6359 C CA . TYR D 1 62 ? 27.916 1.766 7.730 1.00 20.59 62 TYR D CA 1
ATOM 6360 C C . TYR D 1 62 ? 28.064 2.720 8.952 1.00 24.94 62 TYR D C 1
ATOM 6361 O O . TYR D 1 62 ? 27.079 2.956 9.642 1.00 22.63 62 TYR D O 1
ATOM 6370 N N . SER D 1 63 ? 29.271 3.284 9.166 1.00 21.18 63 SER D N 1
ATOM 6371 C CA . SER D 1 63 ? 29.603 4.248 10.258 1.00 23.27 63 SER D CA 1
ATOM 6372 C C . SER D 1 63 ? 29.866 5.654 9.663 1.00 26.18 63 SER D C 1
ATOM 6373 O O . SER D 1 63 ? 30.734 5.776 8.788 1.00 30.48 63 SER D O 1
ATOM 6376 N N . VAL D 1 64 ? 29.154 6.692 10.135 1.00 21.82 64 VAL D N 1
ATOM 6377 C CA . VAL D 1 64 ? 29.199 8.057 9.545 1.00 20.29 64 VAL D CA 1
ATOM 6378 C C . VAL D 1 64 ? 29.766 9.166 10.485 1.00 22.92 64 VAL D C 1
ATOM 6379 O O . VAL D 1 64 ? 29.282 9.323 11.618 1.00 21.31 64 VAL D O 1
ATOM 6383 N N . ALA D 1 65 ? 30.755 9.960 10.026 1.00 20.94 65 ALA D N 1
ATOM 6384 C CA . ALA D 1 65 ? 31.222 11.107 10.851 1.00 23.03 65 ALA D CA 1
ATOM 6385 C C . ALA D 1 65 ? 30.331 12.368 10.783 1.00 23.19 65 ALA D C 1
ATOM 6386 O O . ALA D 1 65 ? 30.776 13.410 10.283 1.00 23.89 65 ALA D O 1
ATOM 6388 N N . GLY D 1 66 ? 29.105 12.274 11.315 1.00 22.89 66 GLY D N 1
ATOM 6389 C CA . GLY D 1 66 ? 28.114 13.355 11.310 1.00 22.19 66 GLY D CA 1
ATOM 6390 C C . GLY D 1 66 ? 26.965 13.206 12.324 1.00 21.65 66 GLY D C 1
ATOM 6391 O O . GLY D 1 66 ? 27.064 12.362 13.229 1.00 20.62 66 GLY D O 1
ATOM 6392 N N . THR D 1 67 ? 25.900 14.026 12.204 1.00 21.41 67 THR D N 1
ATOM 6393 C CA . THR D 1 67 ? 24.720 13.997 13.136 1.00 20.65 67 THR D CA 1
ATOM 6394 C C . THR D 1 67 ? 23.762 12.828 12.807 1.00 18.81 67 THR D C 1
ATOM 6395 O O . THR D 1 67 ? 23.889 12.230 11.725 1.00 17.22 67 THR D O 1
ATOM 6399 N N . PRO D 1 68 ? 22.818 12.475 13.729 1.00 15.37 68 PRO D N 1
ATOM 6400 C CA . PRO D 1 68 ? 21.751 11.488 13.397 1.00 17.28 68 PRO D CA 1
ATOM 6401 C C . PRO D 1 68 ? 20.837 11.898 12.216 1.00 17.92 68 PRO D C 1
ATOM 6402 O O . PRO D 1 68 ? 20.410 11.031 11.418 1.00 14.68 68 PRO D O 1
ATOM 6406 N N . THR D 1 69 ? 20.543 13.201 12.072 1.00 15.76 69 THR D N 1
ATOM 6407 C CA . THR D 1 69 ? 19.863 13.650 10.845 1.00 15.17 69 THR D CA 1
ATOM 6408 C C . THR D 1 69 ? 20.683 13.456 9.551 1.00 15.13 69 THR D C 1
ATOM 6409 O O . THR D 1 69 ? 20.084 13.145 8.511 1.00 16.20 69 THR D O 1
ATOM 6413 N N . ASP D 1 70 ? 22.007 13.673 9.602 1.00 14.31 70 ASP D N 1
ATOM 6414 C CA . ASP D 1 70 ? 22.894 13.392 8.458 1.00 17.34 70 ASP D CA 1
ATOM 6415 C C . ASP D 1 70 ? 22.808 11.892 8.041 1.00 18.49 70 ASP D C 1
ATOM 6416 O O . ASP D 1 70 ? 22.795 11.569 6.827 1.00 14.94 70 ASP D O 1
ATOM 6421 N N . CYS D 1 71 ? 22.800 10.986 9.032 1.00 13.93 71 CYS D N 1
ATOM 6422 C CA . CYS D 1 71 ? 22.742 9.513 8.753 1.00 16.18 71 CYS D CA 1
ATOM 6423 C C . CYS D 1 71 ? 21.491 9.060 7.953 1.00 14.10 71 CYS D C 1
ATOM 6424 O O . CYS D 1 71 ? 21.610 8.392 6.891 1.00 15.75 71 CYS D O 1
ATOM 6427 N N . VAL D 1 72 ? 20.299 9.409 8.443 1.00 14.11 72 VAL D N 1
ATOM 6428 C CA . VAL D 1 72 ? 19.027 9.112 7.726 1.00 14.09 72 VAL D CA 1
ATOM 6429 C C . VAL D 1 72 ? 18.907 9.854 6.342 1.00 20.78 72 VAL D C 1
ATOM 6430 O O . VAL D 1 72 ? 18.501 9.237 5.327 1.00 15.66 72 VAL D O 1
ATOM 6434 N N . HIS D 1 73 ? 19.279 11.148 6.286 1.00 19.59 73 HIS D N 1
ATOM 6435 C CA . HIS D 1 73 ? 19.243 11.901 4.996 1.00 17.94 73 HIS D CA 1
ATOM 6436 C C . HIS D 1 73 ? 20.094 11.248 3.886 1.00 19.87 73 HIS D C 1
ATOM 6437 O O . HIS D 1 73 ? 19.589 11.009 2.772 1.00 21.91 73 HIS D O 1
ATOM 6444 N N . LEU D 1 74 ? 21.365 10.943 4.168 1.00 17.60 74 LEU D N 1
ATOM 6445 C CA . LEU D 1 74 ? 22.222 10.308 3.147 1.00 19.74 74 LEU D CA 1
ATOM 6446 C C . LEU D 1 74 ? 21.703 8.912 2.744 1.00 19.21 74 LEU D C 1
ATOM 6447 O O . LEU D 1 74 ? 21.737 8.540 1.550 1.00 21.11 74 LEU D O 1
ATOM 6452 N N . ALA D 1 75 ? 21.245 8.129 3.725 1.00 16.50 75 ALA D N 1
ATOM 6453 C CA . ALA D 1 75 ? 20.679 6.791 3.425 1.00 19.85 75 ALA D CA 1
ATOM 6454 C C . ALA D 1 75 ? 19.496 6.795 2.434 1.00 21.09 75 ALA D C 1
ATOM 6455 O O . ALA D 1 75 ? 19.371 5.871 1.595 1.00 21.63 75 ALA D O 1
ATOM 6457 N N . LEU D 1 76 ? 18.664 7.838 2.485 1.00 19.41 76 LEU D N 1
ATOM 6458 C CA . LEU D 1 76 ? 17.471 7.924 1.621 1.00 21.09 76 LEU D CA 1
ATOM 6459 C C . LEU D 1 76 ? 17.622 8.697 0.289 1.00 26.11 76 LEU D C 1
ATOM 6460 O O . LEU D 1 76 ? 16.712 8.637 -0.552 1.00 29.05 76 LEU D O 1
ATOM 6465 N N . THR D 1 77 ? 18.745 9.398 0.084 1.00 23.95 77 THR D N 1
ATOM 6466 C CA . THR D 1 77 ? 18.957 10.212 -1.137 1.00 29.33 77 THR D CA 1
ATOM 6467 C C . THR D 1 77 ? 20.163 9.830 -2.007 1.00 32.09 77 THR D C 1
ATOM 6468 O O . THR D 1 77 ? 20.677 10.676 -2.769 1.00 33.88 77 THR D O 1
ATOM 6472 N N . GLY D 1 78 ? 20.628 8.587 -1.926 1.00 29.41 78 GLY D N 1
ATOM 6473 C CA . GLY D 1 78 ? 21.699 8.173 -2.822 1.00 32.46 78 GLY D CA 1
ATOM 6474 C C . GLY D 1 78 ? 22.812 7.276 -2.292 1.00 33.31 78 GLY D C 1
ATOM 6475 O O . GLY D 1 78 ? 23.514 6.667 -3.085 1.00 33.29 78 GLY D O 1
ATOM 6476 N N . LEU D 1 79 ? 22.979 7.193 -0.973 1.00 32.03 79 LEU D N 1
ATOM 6477 C CA . LEU D 1 79 ? 24.029 6.349 -0.390 1.00 31.63 79 LEU D CA 1
ATOM 6478 C C . LEU D 1 79 ? 23.791 4.845 -0.602 1.00 34.70 79 LEU D C 1
ATOM 6479 O O . LEU D 1 79 ? 24.751 4.094 -0.840 1.00 37.83 79 LEU D O 1
ATOM 6484 N N . LEU D 1 80 ? 22.528 4.408 -0.529 1.00 34.76 80 LEU D N 1
ATOM 6485 C CA . LEU D 1 80 ? 22.183 2.979 -0.620 1.00 36.77 80 LEU D CA 1
ATOM 6486 C C . LEU D 1 80 ? 21.288 2.662 -1.826 1.00 38.32 80 LEU D C 1
ATOM 6487 O O . LEU D 1 80 ? 20.539 3.524 -2.303 1.00 39.27 80 LEU D O 1
ATOM 6492 N N . ASN D 1 81 ? 21.380 1.429 -2.326 1.00 40.04 81 ASN D N 1
ATOM 6493 C CA . ASN D 1 81 ? 20.437 0.909 -3.319 1.00 39.54 81 ASN D CA 1
ATOM 6494 C C . ASN D 1 81 ? 19.399 0.066 -2.560 1.00 39.23 81 ASN D C 1
ATOM 6495 O O . ASN D 1 81 ? 19.540 -1.144 -2.464 1.00 41.34 81 ASN D O 1
ATOM 6500 N N . TYR D 1 82 ? 18.381 0.713 -1.983 1.00 38.79 82 TYR D N 1
ATOM 6501 C CA . TYR D 1 82 ? 17.492 0.084 -0.983 1.00 38.12 82 TYR D CA 1
ATOM 6502 C C . TYR D 1 82 ? 16.229 0.947 -0.858 1.00 38.53 82 TYR D C 1
ATOM 6503 O O . TYR D 1 82 ? 16.328 2.183 -0.758 1.00 36.03 82 TYR D O 1
ATOM 6512 N N . ASP D 1 83 ? 15.047 0.323 -0.869 1.00 38.80 83 ASP D N 1
ATOM 6513 C CA . ASP D 1 83 ? 13.795 1.095 -0.738 1.00 38.89 83 ASP D CA 1
ATOM 6514 C C . ASP D 1 83 ? 12.990 0.703 0.514 1.00 35.20 83 ASP D C 1
ATOM 6515 O O . ASP D 1 83 ? 12.121 -0.166 0.440 1.00 35.51 83 ASP D O 1
ATOM 6520 N N . PRO D 1 84 ? 13.268 1.346 1.667 1.00 33.90 84 PRO D N 1
ATOM 6521 C CA . PRO D 1 84 ? 12.637 0.880 2.916 1.00 33.16 84 PRO D CA 1
ATOM 6522 C C . PRO D 1 84 ? 11.147 1.222 3.085 1.00 31.62 84 PRO D C 1
ATOM 6523 O O . PRO D 1 84 ? 10.675 2.213 2.535 1.00 30.47 84 PRO D O 1
ATOM 6527 N N . ASP D 1 85 ? 10.439 0.407 3.866 1.00 30.26 85 ASP D N 1
ATOM 6528 C CA . ASP D 1 85 ? 9.035 0.651 4.218 1.00 32.18 85 ASP D CA 1
ATOM 6529 C C . ASP D 1 85 ? 8.854 1.550 5.477 1.00 31.94 85 ASP D C 1
ATOM 6530 O O . ASP D 1 85 ? 7.843 2.248 5.595 1.00 31.63 85 ASP D O 1
ATOM 6535 N N . ILE D 1 86 ? 9.830 1.537 6.394 1.00 28.88 86 ILE D N 1
ATOM 6536 C CA . ILE D 1 86 ? 9.728 2.242 7.706 1.00 29.71 86 ILE D CA 1
ATOM 6537 C C . ILE D 1 86 ? 11.113 2.566 8.363 1.00 23.21 86 ILE D C 1
ATOM 6538 O O . ILE D 1 86 ? 12.109 1.892 8.063 1.00 22.68 86 ILE D O 1
ATOM 6543 N N . VAL D 1 87 ? 11.178 3.592 9.231 1.00 24.94 87 VAL D N 1
ATOM 6544 C CA . VAL D 1 87 ? 12.396 3.930 10.020 1.00 23.58 87 VAL D CA 1
ATOM 6545 C C . VAL D 1 87 ? 12.177 3.690 11.553 1.00 21.41 87 VAL D C 1
ATOM 6546 O O . VAL D 1 87 ? 11.153 4.113 12.092 1.00 20.77 87 VAL D O 1
ATOM 6550 N N . VAL D 1 88 ? 13.111 3.005 12.234 1.00 20.34 88 VAL D N 1
ATOM 6551 C CA . VAL D 1 88 ? 13.096 2.849 13.723 1.00 18.98 88 VAL D CA 1
ATOM 6552 C C . VAL D 1 88 ? 14.420 3.352 14.369 1.00 22.78 88 VAL D C 1
ATOM 6553 O O . VAL D 1 88 ? 15.492 2.892 13.947 1.00 20.53 88 VAL D O 1
ATOM 6557 N N . SER D 1 89 ? 14.361 4.290 15.351 1.00 15.72 89 SER D N 1
ATOM 6558 C CA . SER D 1 89 ? 15.559 4.884 16.015 1.00 17.79 89 SER D CA 1
ATOM 6559 C C . SER D 1 89 ? 15.717 4.475 17.519 1.00 19.83 89 SER D C 1
ATOM 6560 O O . SER D 1 89 ? 14.761 4.640 18.283 1.00 20.12 89 SER D O 1
ATOM 6563 N N . GLY D 1 90 ? 16.889 3.970 17.953 1.00 19.88 90 GLY D N 1
ATOM 6564 C CA . GLY D 1 90 ? 17.057 3.436 19.337 1.00 23.44 90 GLY D CA 1
ATOM 6565 C C . GLY D 1 90 ? 17.868 2.119 19.421 1.00 24.34 90 GLY D C 1
ATOM 6566 O O . GLY D 1 90 ? 18.611 1.843 18.476 1.00 23.30 90 GLY D O 1
ATOM 6567 N N . ILE D 1 91 ? 17.798 1.314 20.503 1.00 20.81 91 ILE D N 1
ATOM 6568 C CA . ILE D 1 91 ? 17.151 1.626 21.799 1.00 18.28 91 ILE D CA 1
ATOM 6569 C C . ILE D 1 91 ? 18.063 2.563 22.633 1.00 19.83 91 ILE D C 1
ATOM 6570 O O . ILE D 1 91 ? 19.214 2.206 22.929 1.00 21.70 91 ILE D O 1
ATOM 6575 N N . ASN D 1 92 ? 17.593 3.770 22.977 1.00 18.87 92 ASN D N 1
ATOM 6576 C CA . ASN D 1 92 ? 18.387 4.718 23.832 1.00 19.65 92 ASN D CA 1
ATOM 6577 C C . ASN D 1 92 ? 18.661 4.210 25.286 1.00 23.73 92 ASN D C 1
ATOM 6578 O O . ASN D 1 92 ? 17.802 3.545 25.886 1.00 24.42 92 ASN D O 1
ATOM 6583 N N . ASN D 1 93 ? 19.848 4.509 25.832 1.00 23.84 93 ASN D N 1
ATOM 6584 C CA . ASN D 1 93 ? 20.229 4.076 27.198 1.00 27.62 93 ASN D CA 1
ATOM 6585 C C . ASN D 1 93 ? 19.635 4.838 28.412 1.00 28.42 93 ASN D C 1
ATOM 6586 O O . ASN D 1 93 ? 19.852 4.418 29.572 1.00 32.36 93 ASN D O 1
ATOM 6591 N N . THR D 1 94 ? 18.921 5.940 28.151 1.00 25.96 94 THR D N 1
ATOM 6592 C CA . THR D 1 94 ? 18.100 6.670 29.158 1.00 28.41 94 THR D CA 1
ATOM 6593 C C . THR D 1 94 ? 16.701 7.070 28.603 1.00 24.92 94 THR D C 1
ATOM 6594 O O . THR D 1 94 ? 16.472 6.991 27.390 1.00 24.14 94 THR D O 1
ATOM 6598 N N . GLY D 1 95 ? 15.795 7.539 29.476 1.00 26.64 95 GLY D N 1
ATOM 6599 C CA . GLY D 1 95 ? 14.452 7.958 29.055 1.00 27.68 95 GLY D CA 1
ATOM 6600 C C . GLY D 1 95 ? 14.367 9.279 28.267 1.00 24.86 95 GLY D C 1
ATOM 6601 O O . GLY D 1 95 ? 15.252 10.122 28.394 1.00 26.03 95 GLY D O 1
ATOM 6602 N N . ASN D 1 96 ? 13.317 9.454 27.454 1.00 22.86 96 ASN D N 1
ATOM 6603 C CA . ASN D 1 96 ? 13.046 10.726 26.743 1.00 19.19 96 ASN D CA 1
ATOM 6604 C C . ASN D 1 96 ? 11.593 11.220 27.002 1.00 21.98 96 ASN D C 1
ATOM 6605 O O . ASN D 1 96 ? 10.657 10.903 26.249 1.00 20.77 96 ASN D O 1
ATOM 6610 N N . LEU D 1 97 ? 11.406 11.986 28.084 1.00 20.75 97 LEU D N 1
ATOM 6611 C CA . LEU D 1 97 ? 10.068 12.312 28.600 1.00 21.03 97 LEU D CA 1
ATOM 6612 C C . LEU D 1 97 ? 9.784 13.835 28.718 1.00 26.71 97 LEU D C 1
ATOM 6613 O O . LEU D 1 97 ? 10.709 14.620 28.956 1.00 25.49 97 LEU D O 1
ATOM 6618 N N . GLY D 1 98 ? 8.513 14.231 28.598 1.00 23.92 98 GLY D N 1
ATOM 6619 C CA . GLY D 1 98 ? 8.088 15.614 28.854 1.00 24.18 98 GLY D CA 1
ATOM 6620 C C . GLY D 1 98 ? 8.856 16.728 28.131 1.00 27.51 98 GLY D C 1
ATOM 6621 O O . GLY D 1 98 ? 8.916 16.734 26.896 1.00 23.44 98 GLY D O 1
ATOM 6622 N N A ASP D 1 99 ? 9.431 17.669 28.888 0.58 30.52 99 ASP D N 1
ATOM 6623 N N B ASP D 1 99 ? 9.440 17.644 28.911 0.42 30.67 99 ASP D N 1
ATOM 6624 C CA A ASP D 1 99 ? 10.183 18.800 28.310 0.58 32.03 99 ASP D CA 1
ATOM 6625 C CA B ASP D 1 99 ? 10.191 18.786 28.373 0.42 32.21 99 ASP D CA 1
ATOM 6626 C C A ASP D 1 99 ? 11.510 18.431 27.646 0.58 31.83 99 ASP D C 1
ATOM 6627 C C B ASP D 1 99 ? 11.506 18.432 27.673 0.42 31.96 99 ASP D C 1
ATOM 6628 O O A ASP D 1 99 ? 12.190 19.292 27.082 0.58 31.65 99 ASP D O 1
ATOM 6629 O O B ASP D 1 99 ? 12.163 19.303 27.099 0.42 31.58 99 ASP D O 1
ATOM 6638 N N . ASP D 1 100 ? 11.905 17.169 27.738 1.00 34.78 100 ASP D N 1
ATOM 6639 C CA . ASP D 1 100 ? 13.145 16.740 27.105 1.00 38.49 100 ASP D CA 1
ATOM 6640 C C . ASP D 1 100 ? 12.954 16.414 25.598 1.00 28.76 100 ASP D C 1
ATOM 6641 O O . ASP D 1 100 ? 13.929 16.352 24.846 1.00 30.16 100 ASP D O 1
ATOM 6646 N N . VAL D 1 101 ? 11.709 16.245 25.151 1.00 24.02 101 VAL D N 1
ATOM 6647 C CA . VAL D 1 101 ? 11.453 15.742 23.780 1.00 20.09 101 VAL D CA 1
ATOM 6648 C C . VAL D 1 101 ? 11.920 16.648 22.586 1.00 23.59 101 VAL D C 1
ATOM 6649 O O . VAL D 1 101 ? 12.555 16.153 21.630 1.00 20.81 101 VAL D O 1
ATOM 6653 N N . ILE D 1 102 ? 11.631 17.950 22.618 1.00 22.43 102 ILE D N 1
ATOM 6654 C CA . ILE D 1 102 ? 11.980 18.790 21.444 1.00 20.31 102 ILE D CA 1
ATOM 6655 C C . ILE D 1 102 ? 13.491 18.787 21.115 1.00 19.60 102 ILE D C 1
ATOM 6656 O O . ILE D 1 102 ? 13.878 18.855 19.933 1.00 22.34 102 ILE D O 1
ATOM 6661 N N . TYR D 1 103 ? 14.367 18.634 22.113 1.00 13.51 103 TYR D N 1
ATOM 6662 C CA . TYR D 1 103 ? 15.803 18.636 21.774 1.00 17.70 103 TYR D CA 1
ATOM 6663 C C . TYR D 1 103 ? 16.557 17.258 21.780 1.00 21.23 103 TYR D C 1
ATOM 6664 O O . TYR D 1 103 ? 17.784 17.231 21.706 1.00 19.51 103 TYR D O 1
ATOM 6673 N N . SER D 1 104 ? 15.815 16.140 21.817 1.00 18.97 104 SER D N 1
ATOM 6674 C CA . SER D 1 104 ? 16.383 14.770 21.840 1.00 19.76 104 SER D CA 1
ATOM 6675 C C . SER D 1 104 ? 17.040 14.317 20.502 1.00 17.71 104 SER D C 1
ATOM 6676 O O . SER D 1 104 ? 16.404 14.388 19.453 1.00 17.38 104 SER D O 1
ATOM 6679 N N . GLY D 1 105 ? 18.287 13.828 20.535 1.00 18.51 105 GLY D N 1
ATOM 6680 C CA . GLY D 1 105 ? 18.919 13.322 19.300 1.00 21.05 105 GLY D CA 1
ATOM 6681 C C . GLY D 1 105 ? 18.241 12.059 18.740 1.00 19.77 105 GLY D C 1
ATOM 6682 O O . GLY D 1 105 ? 18.175 11.854 17.492 1.00 18.06 105 GLY D O 1
ATOM 6683 N N . THR D 1 106 ? 17.757 11.196 19.652 1.00 18.34 106 THR D N 1
ATOM 6684 C CA . THR D 1 106 ? 17.038 9.956 19.266 1.00 19.50 106 THR D CA 1
ATOM 6685 C C . THR D 1 106 ? 15.771 10.302 18.458 1.00 22.29 106 THR D C 1
ATOM 6686 O O . THR D 1 106 ? 15.494 9.675 17.395 1.00 20.58 106 THR D O 1
ATOM 6690 N N . VAL D 1 107 ? 15.007 11.295 18.948 1.00 21.24 107 VAL D N 1
ATOM 6691 C CA . VAL D 1 107 ? 13.811 11.804 18.231 1.00 20.16 107 VAL D CA 1
ATOM 6692 C C . VAL D 1 107 ? 14.150 12.442 16.850 1.00 17.15 107 VAL D C 1
ATOM 6693 O O . VAL D 1 107 ? 13.387 12.269 15.880 1.00 17.25 107 VAL D O 1
ATOM 6697 N N . SER D 1 108 ? 15.279 13.165 16.743 1.00 20.65 108 SER D N 1
ATOM 6698 C CA . SER D 1 108 ? 15.635 13.842 15.462 1.00 20.60 108 SER D CA 1
ATOM 6699 C C . SER D 1 108 ? 15.799 12.889 14.268 1.00 19.88 108 SER D C 1
ATOM 6700 O O . SER D 1 108 ? 15.507 13.267 13.116 1.00 19.52 108 SER D O 1
ATOM 6703 N N . ALA D 1 109 ? 16.293 11.671 14.497 1.00 18.48 109 ALA D N 1
ATOM 6704 C CA . ALA D 1 109 ? 16.439 10.733 13.342 1.00 17.96 109 ALA D CA 1
ATOM 6705 C C . ALA D 1 109 ? 15.085 10.221 12.807 1.00 19.52 109 ALA D C 1
ATOM 6706 O O . ALA D 1 109 ? 14.913 10.014 11.578 1.00 21.68 109 ALA D O 1
ATOM 6708 N N . ALA D 1 110 ? 14.120 10.004 13.709 1.00 18.46 110 ALA D N 1
ATOM 6709 C CA . ALA D 1 110 ? 12.763 9.633 13.280 1.00 18.98 110 ALA D CA 1
ATOM 6710 C C . ALA D 1 110 ? 12.042 10.761 12.516 1.00 21.03 110 ALA D C 1
ATOM 6711 O O . ALA D 1 110 ? 11.318 10.506 11.550 1.00 20.00 110 ALA D O 1
ATOM 6713 N N . MET D 1 111 ? 12.238 11.999 12.956 1.00 23.11 111 MET D N 1
ATOM 6714 C CA . MET D 1 111 ? 11.704 13.175 12.249 1.00 24.11 111 MET D CA 1
ATOM 6715 C C . MET D 1 111 ? 12.134 13.242 10.760 1.00 20.76 111 MET D C 1
ATOM 6716 O O . MET D 1 111 ? 11.285 13.422 9.863 1.00 22.40 111 MET D O 1
ATOM 6721 N N . GLU D 1 112 ? 13.426 13.073 10.488 1.00 19.12 112 GLU D N 1
ATOM 6722 C CA . GLU D 1 112 ? 13.930 13.070 9.094 1.00 23.09 112 GLU D CA 1
ATOM 6723 C C . GLU D 1 112 ? 13.308 11.954 8.214 1.00 29.32 112 GLU D C 1
ATOM 6724 O O . GLU D 1 112 ? 13.121 12.120 6.990 1.00 26.14 112 GLU D O 1
ATOM 6730 N N . GLY D 1 113 ? 12.963 10.831 8.845 1.00 26.79 113 GLY D N 1
ATOM 6731 C CA . GLY D 1 113 ? 12.203 9.766 8.200 1.00 26.54 113 GLY D CA 1
ATOM 6732 C C . GLY D 1 113 ? 10.887 10.207 7.569 1.00 28.09 113 GLY D C 1
ATOM 6733 O O . GLY D 1 113 ? 10.641 9.972 6.368 1.00 30.03 113 GLY D O 1
ATOM 6734 N N . ARG D 1 114 ? 10.061 10.886 8.355 1.00 28.66 114 ARG D N 1
ATOM 6735 C CA A ARG D 1 114 ? 8.728 11.317 7.931 1.00 33.59 114 ARG D CA 1
ATOM 6736 C C . ARG D 1 114 ? 8.758 12.457 6.925 1.00 41.37 114 ARG D C 1
ATOM 6737 O O . ARG D 1 114 ? 8.017 12.411 5.948 1.00 42.22 114 ARG D O 1
ATOM 6745 N N . PHE D 1 115 ? 9.596 13.473 7.178 1.00 42.08 115 PHE D N 1
ATOM 6746 C CA . PHE D 1 115 ? 9.877 14.553 6.211 1.00 42.85 115 PHE D CA 1
ATOM 6747 C C . PHE D 1 115 ? 10.154 14.030 4.789 1.00 44.13 115 PHE D C 1
ATOM 6748 O O . PHE D 1 115 ? 9.791 14.661 3.788 1.00 42.62 115 PHE D O 1
ATOM 6756 N N . LEU D 1 116 ? 10.824 12.884 4.710 1.00 44.55 116 LEU D N 1
ATOM 6757 C CA . LEU D 1 116 ? 11.149 12.275 3.424 1.00 45.05 116 LEU D CA 1
ATOM 6758 C C . LEU D 1 116 ? 10.123 11.210 3.009 1.00 44.01 116 LEU D C 1
ATOM 6759 O O . LEU D 1 116 ? 10.390 10.429 2.087 1.00 42.96 116 LEU D O 1
ATOM 6764 N N . GLY D 1 117 ? 8.979 11.166 3.708 1.00 42.58 117 GLY D N 1
ATOM 6765 C CA . GLY D 1 117 ? 7.814 10.393 3.274 1.00 43.72 117 GLY D CA 1
ATOM 6766 C C . GLY D 1 117 ? 7.571 8.970 3.769 1.00 43.61 117 GLY D C 1
ATOM 6767 O O . GLY D 1 117 ? 6.876 8.204 3.103 1.00 48.09 117 GLY D O 1
ATOM 6768 N N . LEU D 1 118 ? 8.111 8.606 4.926 1.00 37.93 118 LEU D N 1
ATOM 6769 C CA . LEU D 1 118 ? 7.948 7.245 5.483 1.00 40.04 118 LEU D CA 1
ATOM 6770 C C . LEU D 1 118 ? 7.426 7.291 6.945 1.00 40.49 118 LEU D C 1
ATOM 6771 O O . LEU D 1 118 ? 7.660 8.279 7.649 1.00 40.00 118 LEU D O 1
ATOM 6776 N N . PRO D 1 119 ? 6.727 6.226 7.409 1.00 40.27 119 PRO D N 1
ATOM 6777 C CA . PRO D 1 119 ? 6.290 6.190 8.822 1.00 38.56 119 PRO D CA 1
ATOM 6778 C C . PRO D 1 119 ? 7.478 5.948 9.786 1.00 35.18 119 PRO D C 1
ATOM 6779 O O . PRO D 1 119 ? 8.468 5.351 9.329 1.00 33.33 119 PRO D O 1
ATOM 6783 N N . ALA D 1 120 ? 7.396 6.385 11.056 1.00 32.58 120 ALA D N 1
ATOM 6784 C CA . ALA D 1 120 ? 8.571 6.330 11.964 1.00 29.12 120 ALA D CA 1
ATOM 6785 C C . ALA D 1 120 ? 8.312 6.244 13.496 1.00 21.09 120 ALA D C 1
ATOM 6786 O O . ALA D 1 120 ? 7.333 6.809 14.010 1.00 21.81 120 ALA D O 1
ATOM 6788 N N . VAL D 1 121 ? 9.222 5.560 14.203 1.00 17.66 121 VAL D N 1
ATOM 6789 C CA . VAL D 1 121 ? 9.112 5.279 15.659 1.00 20.02 121 VAL D CA 1
ATOM 6790 C C . VAL D 1 121 ? 10.441 5.508 16.417 1.00 20.70 121 VAL D C 1
ATOM 6791 O O . VAL D 1 121 ? 11.487 5.059 15.948 1.00 20.59 121 VAL D O 1
ATOM 6795 N N . ALA D 1 122 ? 10.392 6.166 17.593 1.00 18.27 122 ALA D N 1
ATOM 6796 C CA . ALA D 1 122 ? 11.525 6.281 18.529 1.00 17.54 122 ALA D CA 1
ATOM 6797 C C . ALA D 1 122 ? 11.299 5.382 19.772 1.00 17.53 122 ALA D C 1
ATOM 6798 O O . ALA D 1 122 ? 10.177 5.359 20.306 1.00 19.03 122 ALA D O 1
ATOM 6800 N N . VAL D 1 123 ? 12.336 4.660 20.229 1.00 17.20 123 VAL D N 1
ATOM 6801 C CA . VAL D 1 123 ? 12.237 3.767 21.431 1.00 19.61 123 VAL D CA 1
ATOM 6802 C C . VAL D 1 123 ? 13.365 4.018 22.484 1.00 20.48 123 VAL D C 1
ATOM 6803 O O . VAL D 1 123 ? 14.566 3.993 22.127 1.00 18.81 123 VAL D O 1
ATOM 6807 N N . SER D 1 124 ? 12.985 4.204 23.763 1.00 23.38 124 SER D N 1
ATOM 6808 C CA . SER D 1 124 ? 13.905 4.520 24.892 1.00 27.00 124 SER D CA 1
ATOM 6809 C C . SER D 1 124 ? 13.678 3.662 26.186 1.00 22.32 124 SER D C 1
ATOM 6810 O O . SER D 1 124 ? 12.529 3.362 26.523 1.00 22.17 124 SER D O 1
ATOM 6813 N N . LEU D 1 125 ? 14.747 3.278 26.905 1.00 22.24 125 LEU D N 1
ATOM 6814 C CA . LEU D 1 125 ? 14.625 2.510 28.195 1.00 22.25 125 LEU D CA 1
ATOM 6815 C C . LEU D 1 125 ? 14.857 3.391 29.440 1.00 25.22 125 LEU D C 1
ATOM 6816 O O . LEU D 1 125 ? 15.858 4.099 29.528 1.00 28.89 125 LEU D O 1
ATOM 6821 N N . VAL D 1 126 ? 13.928 3.347 30.395 1.00 23.68 126 VAL D N 1
ATOM 6822 C CA . VAL D 1 126 ? 13.946 4.253 31.553 1.00 26.41 126 VAL D CA 1
ATOM 6823 C C . VAL D 1 126 ? 14.853 3.719 32.695 1.00 31.24 126 VAL D C 1
ATOM 6824 O O . VAL D 1 126 ? 14.355 3.156 33.674 1.00 31.35 126 VAL D O 1
ATOM 6828 N N . THR D 1 127 ? 16.175 3.889 32.552 1.00 29.30 127 THR D N 1
ATOM 6829 C CA . THR D 1 127 ? 17.138 3.405 33.555 1.00 32.54 127 THR D CA 1
ATOM 6830 C C . THR D 1 127 ? 17.197 4.312 34.804 1.00 29.56 127 THR D C 1
ATOM 6831 O O . THR D 1 127 ? 16.969 5.521 34.697 1.00 28.27 127 THR D O 1
ATOM 6835 N N . LEU D 1 128 ? 17.524 3.723 35.963 1.00 31.66 128 LEU D N 1
ATOM 6836 C CA . LEU D 1 128 ? 17.618 4.448 37.240 1.00 39.05 128 LEU D CA 1
ATOM 6837 C C . LEU D 1 128 ? 19.014 4.382 37.901 1.00 42.10 128 LEU D C 1
ATOM 6838 O O . LEU D 1 128 ? 19.655 3.333 37.932 1.00 40.92 128 LEU D O 1
ATOM 6843 N N . TYR D 1 129 ? 19.455 5.505 38.459 1.00 46.42 129 TYR D N 1
ATOM 6844 C CA . TYR D 1 129 ? 20.789 5.628 39.063 1.00 52.52 129 TYR D CA 1
ATOM 6845 C C . TYR D 1 129 ? 20.981 4.703 40.280 1.00 54.63 129 TYR D C 1
ATOM 6846 O O . TYR D 1 129 ? 20.101 4.592 41.138 1.00 52.88 129 TYR D O 1
ATOM 6855 N N . ARG D 1 130 ? 22.125 4.022 40.325 1.00 58.33 130 ARG D N 1
ATOM 6856 C CA . ARG D 1 130 ? 22.472 3.145 41.447 1.00 64.22 130 ARG D CA 1
ATOM 6857 C C . ARG D 1 130 ? 23.865 3.446 41.990 1.00 69.31 130 ARG D C 1
ATOM 6858 O O . ARG D 1 130 ? 24.406 4.540 41.802 1.00 71.26 130 ARG D O 1
ATOM 6866 N N . GLU D 1 131 ? 24.436 2.454 42.661 1.00 71.38 131 GLU D N 1
ATOM 6867 C CA . GLU D 1 131 ? 25.772 2.556 43.228 1.00 72.81 131 GLU D CA 1
ATOM 6868 C C . GLU D 1 131 ? 26.684 1.558 42.520 1.00 71.71 131 GLU D C 1
ATOM 6869 O O . GLU D 1 131 ? 27.698 1.938 41.934 1.00 69.94 131 GLU D O 1
ATOM 6875 N N . GLY D 1 132 ? 26.307 0.281 42.577 1.00 72.73 132 GLY D N 1
ATOM 6876 C CA . GLY D 1 132 ? 27.056 -0.781 41.925 1.00 71.97 132 GLY D CA 1
ATOM 6877 C C . GLY D 1 132 ? 26.553 -1.099 40.525 1.00 69.63 132 GLY D C 1
ATOM 6878 O O . GLY D 1 132 ? 26.282 -0.196 39.729 1.00 65.25 132 GLY D O 1
ATOM 6879 N N . GLN D 1 133 ? 26.422 -2.391 40.229 1.00 71.87 133 GLN D N 1
ATOM 6880 C CA . GLN D 1 133 ? 26.040 -2.840 38.891 1.00 71.14 133 GLN D CA 1
ATOM 6881 C C . GLN D 1 133 ? 24.765 -3.687 38.873 1.00 69.39 133 GLN D C 1
ATOM 6882 O O . GLN D 1 133 ? 24.522 -4.503 39.774 1.00 70.58 133 GLN D O 1
ATOM 6888 N N . GLN D 1 134 ? 23.963 -3.470 37.832 1.00 65.28 134 GLN D N 1
ATOM 6889 C CA . GLN D 1 134 ? 22.750 -4.236 37.564 1.00 63.03 134 GLN D CA 1
ATOM 6890 C C . GLN D 1 134 ? 22.430 -4.072 36.077 1.00 57.63 134 GLN D C 1
ATOM 6891 O O . GLN D 1 134 ? 22.042 -2.991 35.640 1.00 54.91 134 GLN D O 1
ATOM 6897 N N . ALA D 1 135 ? 22.604 -5.140 35.301 1.00 56.04 135 ALA D N 1
ATOM 6898 C CA . ALA D 1 135 ? 22.510 -5.061 33.832 1.00 51.77 135 ALA D CA 1
ATOM 6899 C C . ALA D 1 135 ? 21.112 -4.725 33.282 1.00 44.07 135 ALA D C 1
ATOM 6900 O O . ALA D 1 135 ? 20.131 -5.374 33.654 1.00 42.95 135 ALA D O 1
ATOM 6902 N N . PRO D 1 136 ? 21.029 -3.719 32.382 1.00 41.75 136 PRO D N 1
ATOM 6903 C CA . PRO D 1 136 ? 19.767 -3.197 31.820 1.00 38.78 136 PRO D CA 1
ATOM 6904 C C . PRO D 1 136 ? 19.022 -4.213 30.947 1.00 38.20 136 PRO D C 1
ATOM 6905 O O . PRO D 1 136 ? 19.661 -5.061 30.303 1.00 38.39 136 PRO D O 1
ATOM 6909 N N . GLN D 1 137 ? 17.687 -4.154 30.963 1.00 36.74 137 GLN D N 1
ATOM 6910 C CA . GLN D 1 137 ? 16.863 -5.145 30.275 1.00 37.58 137 GLN D CA 1
ATOM 6911 C C . GLN D 1 137 ? 16.500 -4.719 28.835 1.00 35.96 137 GLN D C 1
ATOM 6912 O O . GLN D 1 137 ? 15.325 -4.486 28.522 1.00 31.50 137 GLN D O 1
ATOM 6918 N N . TYR D 1 138 ? 17.517 -4.616 27.974 1.00 35.88 138 TYR D N 1
ATOM 6919 C CA . TYR D 1 138 ? 17.317 -4.274 26.564 1.00 32.56 138 TYR D CA 1
ATOM 6920 C C . TYR D 1 138 ? 16.417 -5.306 25.851 1.00 31.90 138 TYR D C 1
ATOM 6921 O O . TYR D 1 138 ? 15.692 -4.965 24.913 1.00 27.56 138 TYR D O 1
ATOM 6930 N N . GLU D 1 139 ? 16.462 -6.568 26.290 1.00 35.13 139 GLU D N 1
ATOM 6931 C CA . GLU D 1 139 ? 15.633 -7.615 25.685 1.00 39.09 139 GLU D CA 1
ATOM 6932 C C . GLU D 1 139 ? 14.130 -7.319 25.825 1.00 37.27 139 GLU D C 1
ATOM 6933 O O . GLU D 1 139 ? 13.352 -7.558 24.889 1.00 31.72 139 GLU D O 1
ATOM 6939 N N . THR D 1 140 ? 13.737 -6.806 26.997 1.00 35.06 140 THR D N 1
ATOM 6940 C CA . THR D 1 140 ? 12.360 -6.348 27.248 1.00 34.44 140 THR D CA 1
ATOM 6941 C C . THR D 1 140 ? 11.874 -5.269 26.226 1.00 29.62 140 THR D C 1
ATOM 6942 O O . THR D 1 140 ? 10.764 -5.351 25.693 1.00 30.10 140 THR D O 1
ATOM 6946 N N . ALA D 1 141 ? 12.697 -4.270 25.948 1.00 26.90 141 ALA D N 1
ATOM 6947 C CA . ALA D 1 141 ? 12.306 -3.218 24.978 1.00 28.45 141 ALA D CA 1
ATOM 6948 C C . ALA D 1 141 ? 12.217 -3.704 23.519 1.00 31.49 141 ALA D C 1
ATOM 6949 O O . ALA D 1 141 ? 11.390 -3.213 22.734 1.00 32.59 141 ALA D O 1
ATOM 6951 N N . ALA D 1 142 ? 13.088 -4.637 23.147 1.00 29.48 142 ALA D N 1
ATOM 6952 C CA . ALA D 1 142 ? 13.066 -5.205 21.794 1.00 30.89 142 ALA D CA 1
ATOM 6953 C C . ALA D 1 142 ? 11.791 -6.005 21.493 1.00 33.34 142 ALA D C 1
ATOM 6954 O O . ALA D 1 142 ? 11.251 -5.926 20.392 1.00 33.56 142 ALA D O 1
ATOM 6956 N N . HIS D 1 143 ? 11.320 -6.779 22.470 1.00 36.31 143 HIS D N 1
ATOM 6957 C CA . HIS D 1 143 ? 10.078 -7.547 22.339 1.00 39.01 143 HIS D CA 1
ATOM 6958 C C . HIS D 1 143 ? 8.873 -6.641 22.056 1.00 37.65 143 HIS D C 1
ATOM 6959 O O . HIS D 1 143 ? 7.987 -6.991 21.263 1.00 37.78 143 HIS D O 1
ATOM 6966 N N . ALA D 1 144 ? 8.835 -5.483 22.708 1.00 35.62 144 ALA D N 1
ATOM 6967 C CA . ALA D 1 144 ? 7.773 -4.515 22.451 1.00 34.90 144 ALA D CA 1
ATOM 6968 C C . ALA D 1 144 ? 7.866 -3.959 21.026 1.00 33.39 144 ALA D C 1
ATOM 6969 O O . ALA D 1 144 ? 6.851 -3.872 20.324 1.00 33.92 144 ALA D O 1
ATOM 6971 N N . ALA D 1 145 ? 9.077 -3.597 20.601 1.00 28.99 145 ALA D N 1
ATOM 6972 C CA . ALA D 1 145 ? 9.263 -2.981 19.274 1.00 27.63 145 ALA D CA 1
ATOM 6973 C C . ALA D 1 145 ? 8.887 -3.912 18.100 1.00 28.96 145 ALA D C 1
ATOM 6974 O O . ALA D 1 145 ? 8.289 -3.464 17.115 1.00 29.16 145 ALA D O 1
ATOM 6976 N N . ILE D 1 146 ? 9.213 -5.201 18.186 1.00 30.49 146 ILE D N 1
ATOM 6977 C CA . ILE D 1 146 ? 8.830 -6.106 17.080 1.00 32.48 146 ILE D CA 1
ATOM 6978 C C . ILE D 1 146 ? 7.309 -6.318 16.956 1.00 33.38 146 ILE D C 1
ATOM 6979 O O . ILE D 1 146 ? 6.795 -6.517 15.850 1.00 35.49 146 ILE D O 1
ATOM 6984 N N . ASN D 1 147 ? 6.589 -6.280 18.072 1.00 33.58 147 ASN D N 1
ATOM 6985 C CA . ASN D 1 147 ? 5.129 -6.407 18.007 1.00 36.40 147 ASN D CA 1
ATOM 6986 C C . ASN D 1 147 ? 4.433 -5.145 17.464 1.00 35.96 147 ASN D C 1
ATOM 6987 O O . ASN D 1 147 ? 3.416 -5.241 16.776 1.00 34.84 147 ASN D O 1
ATOM 6992 N N . ILE D 1 148 ? 4.982 -3.970 17.780 1.00 33.06 148 ILE D N 1
ATOM 6993 C CA . ILE D 1 148 ? 4.495 -2.707 17.222 1.00 31.17 148 ILE D CA 1
ATOM 6994 C C . ILE D 1 148 ? 4.694 -2.637 15.685 1.00 34.16 148 ILE D C 1
ATOM 6995 O O . ILE D 1 148 ? 3.780 -2.247 14.939 1.00 34.15 148 ILE D O 1
ATOM 7000 N N . VAL D 1 149 ? 5.872 -3.048 15.213 1.00 32.05 149 VAL D N 1
ATOM 7001 C CA . VAL D 1 149 ? 6.186 -3.049 13.781 1.00 32.91 149 VAL D CA 1
ATOM 7002 C C . VAL D 1 149 ? 5.276 -3.980 12.941 1.00 36.63 149 VAL D C 1
ATOM 7003 O O . VAL D 1 149 ? 4.777 -3.582 11.878 1.00 36.53 149 VAL D O 1
ATOM 7007 N N . ALA D 1 150 ? 5.050 -5.205 13.414 1.00 35.05 150 ALA D N 1
ATOM 7008 C CA . ALA D 1 150 ? 4.205 -6.141 12.663 1.00 39.37 150 ALA D CA 1
ATOM 7009 C C . ALA D 1 150 ? 2.771 -5.627 12.506 1.00 42.92 150 ALA D C 1
ATOM 7010 O O . ALA D 1 150 ? 2.147 -5.799 11.452 1.00 42.54 150 ALA D O 1
ATOM 7012 N N . GLN D 1 151 ? 2.263 -4.986 13.557 1.00 44.54 151 GLN D N 1
ATOM 7013 C CA . GLN D 1 151 ? 0.877 -4.507 13.582 1.00 46.76 151 GLN D CA 1
ATOM 7014 C C . GLN D 1 151 ? 0.623 -3.284 12.694 1.00 45.34 151 GLN D C 1
ATOM 7015 O O . GLN D 1 151 ? -0.486 -3.113 12.175 1.00 45.98 151 GLN D O 1
ATOM 7021 N N . LEU D 1 152 ? 1.642 -2.438 12.532 1.00 41.54 152 LEU D N 1
ATOM 7022 C CA . LEU D 1 152 ? 1.549 -1.264 11.655 1.00 42.16 152 LEU D CA 1
ATOM 7023 C C . LEU D 1 152 ? 1.301 -1.668 10.199 1.00 44.12 152 LEU D C 1
ATOM 7024 O O . LEU D 1 152 ? 0.851 -0.856 9.379 1.00 40.02 152 LEU D O 1
ATOM 7029 N N . LYS D 1 153 ? 1.596 -2.929 9.893 1.00 49.53 153 LYS D N 1
ATOM 7030 C CA . LYS D 1 153 ? 1.333 -3.499 8.574 1.00 55.22 153 LYS D CA 1
ATOM 7031 C C . LYS D 1 153 ? -0.113 -3.997 8.426 1.00 61.03 153 LYS D C 1
ATOM 7032 O O . LYS D 1 153 ? -0.806 -3.634 7.474 1.00 61.74 153 LYS D O 1
ATOM 7038 N N . THR D 1 154 ? -0.572 -4.821 9.364 1.00 64.36 154 THR D N 1
ATOM 7039 C CA . THR D 1 154 ? -1.901 -5.416 9.239 1.00 70.00 154 THR D CA 1
ATOM 7040 C C . THR D 1 154 ? -3.047 -4.435 9.515 1.00 71.57 154 THR D C 1
ATOM 7041 O O . THR D 1 154 ? -4.199 -4.713 9.176 1.00 73.35 154 THR D O 1
ATOM 7045 N N . ASP D 1 155 ? -2.731 -3.290 10.114 1.00 70.11 155 ASP D N 1
ATOM 7046 C CA . ASP D 1 155 ? -3.734 -2.255 10.376 1.00 69.78 155 ASP D CA 1
ATOM 7047 C C . ASP D 1 155 ? -3.087 -0.871 10.412 1.00 67.83 155 ASP D C 1
ATOM 7048 O O . ASP D 1 155 ? -2.797 -0.339 11.485 1.00 67.43 155 ASP D O 1
ATOM 7053 N N . PRO D 1 156 ? -2.878 -0.278 9.230 1.00 67.00 156 PRO D N 1
ATOM 7054 C CA . PRO D 1 156 ? -2.074 0.936 9.045 1.00 65.54 156 PRO D CA 1
ATOM 7055 C C . PRO D 1 156 ? -2.679 2.198 9.664 1.00 63.13 156 PRO D C 1
ATOM 7056 O O . PRO D 1 156 ? -3.899 2.365 9.651 1.00 63.58 156 PRO D O 1
ATOM 7060 N N . LEU D 1 157 ? -1.817 3.066 10.195 1.00 59.25 157 LEU D N 1
ATOM 7061 C CA . LEU D 1 157 ? -2.221 4.354 10.750 1.00 57.47 157 LEU D CA 1
ATOM 7062 C C . LEU D 1 157 ? -1.904 5.434 9.734 1.00 61.04 157 LEU D C 1
ATOM 7063 O O . LEU D 1 157 ? -1.069 5.218 8.860 1.00 59.03 157 LEU D O 1
ATOM 7068 N N . PRO D 1 158 ? -2.564 6.604 9.846 1.00 66.56 158 PRO D N 1
ATOM 7069 C CA . PRO D 1 158 ? -2.238 7.748 8.983 1.00 69.50 158 PRO D CA 1
ATOM 7070 C C . PRO D 1 158 ? -0.771 8.149 9.109 1.00 72.48 158 PRO D C 1
ATOM 7071 O O . PRO D 1 158 ? -0.118 7.785 10.086 1.00 73.78 158 PRO D O 1
ATOM 7075 N N . ALA D 1 159 ? -0.272 8.909 8.137 1.00 74.05 159 ALA D N 1
ATOM 7076 C CA . ALA D 1 159 ? 1.156 9.194 8.033 1.00 73.39 159 ALA D CA 1
ATOM 7077 C C . ALA D 1 159 ? 1.524 10.669 8.251 1.00 68.55 159 ALA D C 1
ATOM 7078 O O . ALA D 1 159 ? 2.324 11.231 7.501 1.00 69.45 159 ALA D O 1
ATOM 7080 N N . ASP D 1 160 ? 0.952 11.286 9.281 1.00 61.57 160 ASP D N 1
ATOM 7081 C CA . ASP D 1 160 ? 1.220 12.694 9.584 1.00 54.40 160 ASP D CA 1
ATOM 7082 C C . ASP D 1 160 ? 1.589 12.909 11.063 1.00 46.28 160 ASP D C 1
ATOM 7083 O O . ASP D 1 160 ? 1.248 13.933 11.666 1.00 44.43 160 ASP D O 1
ATOM 7088 N N . THR D 1 161 ? 2.286 11.932 11.630 1.00 38.29 161 THR D N 1
ATOM 7089 C CA . THR D 1 161 ? 2.703 11.977 13.027 1.00 35.15 161 THR D CA 1
ATOM 7090 C C . THR D 1 161 ? 3.784 10.922 13.251 1.00 32.22 161 THR D C 1
ATOM 7091 O O . THR D 1 161 ? 3.977 10.032 12.410 1.00 32.79 161 THR D O 1
ATOM 7095 N N . ILE D 1 162 ? 4.472 11.033 14.384 1.00 29.50 162 ILE D N 1
ATOM 7096 C CA . ILE D 1 162 ? 5.473 10.068 14.822 1.00 32.82 162 ILE D CA 1
ATOM 7097 C C . ILE D 1 162 ? 5.064 9.476 16.199 1.00 21.87 162 ILE D C 1
ATOM 7098 O O . ILE D 1 162 ? 4.430 10.180 17.010 1.00 21.45 162 ILE D O 1
ATOM 7103 N N . LEU D 1 163 ? 5.406 8.207 16.477 1.00 19.15 163 LEU D N 1
ATOM 7104 C CA . LEU D 1 163 ? 5.136 7.608 17.814 1.00 18.05 163 LEU D CA 1
ATOM 7105 C C . LEU D 1 163 ? 6.390 7.636 18.757 1.00 23.32 163 LEU D C 1
ATOM 7106 O O . LEU D 1 163 ? 7.431 7.064 18.401 1.00 26.53 163 LEU D O 1
ATOM 7111 N N . ASN D 1 164 ? 6.301 8.282 19.936 1.00 19.75 164 ASN D N 1
ATOM 7112 C CA . ASN D 1 164 ? 7.395 8.303 20.967 1.00 18.87 164 ASN D CA 1
ATOM 7113 C C . ASN D 1 164 ? 7.127 7.296 22.134 1.00 22.20 164 ASN D C 1
ATOM 7114 O O . ASN D 1 164 ? 6.191 7.489 22.926 1.00 20.33 164 ASN D O 1
ATOM 7119 N N . VAL D 1 165 ? 7.949 6.237 22.228 1.00 18.20 165 VAL D N 1
ATOM 7120 C CA . VAL D 1 165 ? 7.729 5.078 23.122 1.00 19.92 165 VAL D CA 1
ATOM 7121 C C . VAL D 1 165 ? 8.796 5.023 24.269 1.00 24.26 165 VAL D C 1
ATOM 7122 O O . VAL D 1 165 ? 10.000 5.127 23.988 1.00 21.06 165 VAL D O 1
ATOM 7126 N N . ASN D 1 166 ? 8.348 4.874 25.534 1.00 27.79 166 ASN D N 1
ATOM 7127 C CA . ASN D 1 166 ? 9.213 4.739 26.737 1.00 26.55 166 ASN D CA 1
ATOM 7128 C C . ASN D 1 166 ? 8.915 3.415 27.557 1.00 25.03 166 ASN D C 1
ATOM 7129 O O . ASN D 1 166 ? 7.762 3.144 27.899 1.00 24.12 166 ASN D O 1
ATOM 7134 N N . VAL D 1 167 ? 9.949 2.612 27.850 1.00 22.42 167 VAL D N 1
ATOM 7135 C CA . VAL D 1 167 ? 9.812 1.261 28.454 1.00 23.89 167 VAL D CA 1
ATOM 7136 C C . VAL D 1 167 ? 10.458 1.131 29.865 1.00 27.68 167 VAL D C 1
ATOM 7137 O O . VAL D 1 167 ? 11.671 1.337 30.001 1.00 25.39 167 VAL D O 1
ATOM 7141 N N . PRO D 1 168 ? 9.662 0.772 30.922 1.00 30.67 168 PRO D N 1
ATOM 7142 C CA . PRO D 1 168 ? 10.203 0.504 32.278 1.00 31.34 168 PRO D CA 1
ATOM 7143 C C . PRO D 1 168 ? 11.324 -0.555 32.324 1.00 32.51 168 PRO D C 1
ATOM 7144 O O . PRO D 1 168 ? 11.252 -1.544 31.581 1.00 32.83 168 PRO D O 1
ATOM 7148 N N . ASP D 1 169 ? 12.336 -0.353 33.175 1.00 32.04 169 ASP D N 1
ATOM 7149 C CA . ASP D 1 169 ? 13.515 -1.250 33.237 1.00 35.86 169 ASP D CA 1
ATOM 7150 C C . ASP D 1 169 ? 13.294 -2.499 34.120 1.00 38.80 169 ASP D C 1
ATOM 7151 O O . ASP D 1 169 ? 13.834 -2.577 35.229 1.00 41.02 169 ASP D O 1
ATOM 7156 N N . VAL D 1 170 ? 12.500 -3.461 33.633 1.00 40.00 170 VAL D N 1
ATOM 7157 C CA . VAL D 1 170 ? 12.177 -4.707 34.365 1.00 42.39 170 VAL D CA 1
ATOM 7158 C C . VAL D 1 170 ? 12.088 -5.936 33.428 1.00 42.67 170 VAL D C 1
ATOM 7159 O O . VAL D 1 170 ? 12.199 -5.792 32.209 1.00 41.08 170 VAL D O 1
ATOM 7163 N N . THR D 1 171 ? 11.889 -7.134 33.995 1.00 43.34 171 THR D N 1
ATOM 7164 C CA . THR D 1 171 ? 11.614 -8.334 33.197 1.00 41.79 171 THR D CA 1
ATOM 7165 C C . THR D 1 171 ? 10.172 -8.280 32.696 1.00 44.03 171 THR D C 1
ATOM 7166 O O . THR D 1 171 ? 9.313 -7.646 33.320 1.00 42.14 171 THR D O 1
ATOM 7170 N N . TRP D 1 172 ? 9.899 -8.954 31.582 1.00 46.79 172 TRP D N 1
ATOM 7171 C CA . TRP D 1 172 ? 8.594 -8.848 30.921 1.00 51.32 172 TRP D CA 1
ATOM 7172 C C . TRP D 1 172 ? 7.462 -9.359 31.806 1.00 55.54 172 TRP D C 1
ATOM 7173 O O . TRP D 1 172 ? 6.317 -8.922 31.688 1.00 56.04 172 TRP D O 1
ATOM 7184 N N . GLN D 1 173 ? 7.799 -10.274 32.707 1.00 57.27 173 GLN D N 1
ATOM 7185 C CA . GLN D 1 173 ? 6.814 -10.915 33.560 1.00 60.45 173 GLN D CA 1
ATOM 7186 C C . GLN D 1 173 ? 6.231 -9.956 34.607 1.00 56.45 173 GLN D C 1
ATOM 7187 O O . GLN D 1 173 ? 5.248 -10.276 35.268 1.00 57.48 173 GLN D O 1
ATOM 7193 N N . GLN D 1 174 ? 6.842 -8.783 34.744 1.00 51.63 174 GLN D N 1
ATOM 7194 C CA . GLN D 1 174 ? 6.388 -7.758 35.684 1.00 50.21 174 GLN D CA 1
ATOM 7195 C C . GLN D 1 174 ? 5.521 -6.657 35.053 1.00 46.49 174 GLN D C 1
ATOM 7196 O O . GLN D 1 174 ? 4.847 -5.912 35.771 1.00 44.75 174 GLN D O 1
ATOM 7202 N N . MET D 1 175 ? 5.555 -6.533 33.724 1.00 43.69 175 MET D N 1
ATOM 7203 C CA . MET D 1 175 ? 4.827 -5.455 33.032 1.00 39.43 175 MET D CA 1
ATOM 7204 C C . MET D 1 175 ? 3.307 -5.605 33.180 1.00 41.05 175 MET D C 1
ATOM 7205 O O . MET D 1 175 ? 2.789 -6.728 33.251 1.00 42.38 175 MET D O 1
ATOM 7210 N N . ARG D 1 176 ? 2.594 -4.483 33.248 1.00 41.94 176 ARG D N 1
ATOM 7211 C CA . ARG D 1 176 ? 1.141 -4.508 33.487 1.00 46.62 176 ARG D CA 1
ATOM 7212 C C . ARG D 1 176 ? 0.271 -4.229 32.239 1.00 46.11 176 ARG D C 1
ATOM 7213 O O . ARG D 1 176 ? -0.930 -4.540 32.241 1.00 47.64 176 ARG D O 1
ATOM 7221 N N . GLY D 1 177 ? 0.867 -3.645 31.194 1.00 39.31 177 GLY D N 1
ATOM 7222 C CA . GLY D 1 177 ? 0.152 -3.334 29.955 1.00 39.59 177 GLY D CA 1
ATOM 7223 C C . GLY D 1 177 ? 0.688 -2.114 29.196 1.00 35.53 177 GLY D C 1
ATOM 7224 O O . GLY D 1 177 ? 1.815 -1.700 29.471 1.00 34.46 177 GLY D O 1
ATOM 7225 N N . PHE D 1 178 ? -0.094 -1.573 28.241 1.00 36.30 178 PHE D N 1
ATOM 7226 C CA . PHE D 1 178 ? 0.240 -0.335 27.463 1.00 35.71 178 PHE D CA 1
ATOM 7227 C C . PHE D 1 178 ? -0.725 0.813 27.834 1.00 36.27 178 PHE D C 1
ATOM 7228 O O . PHE D 1 178 ? -1.869 0.545 28.210 1.00 38.48 178 PHE D O 1
ATOM 7236 N N . LYS D 1 179 ? -0.302 2.075 27.687 1.00 33.48 179 LYS D N 1
ATOM 7237 C CA . LYS D 1 179 ? -1.208 3.233 27.871 1.00 35.52 179 LYS D CA 1
ATOM 7238 C C . LYS D 1 179 ? -0.923 4.408 26.902 1.00 33.45 179 LYS D C 1
ATOM 7239 O O . LYS D 1 179 ? 0.239 4.735 26.667 1.00 31.73 179 LYS D O 1
ATOM 7245 N N . VAL D 1 180 ? -1.962 5.038 26.340 1.00 27.99 180 VAL D N 1
ATOM 7246 C CA . VAL D 1 180 ? -1.755 6.257 25.499 1.00 26.64 180 VAL D CA 1
ATOM 7247 C C . VAL D 1 180 ? -1.786 7.557 26.335 1.00 27.73 180 VAL D C 1
ATOM 7248 O O . VAL D 1 180 ? -2.688 7.727 27.167 1.00 31.79 180 VAL D O 1
ATOM 7252 N N . THR D 1 181 ? -0.823 8.465 26.116 1.00 28.70 181 THR D N 1
ATOM 7253 C CA . THR D 1 181 ? -0.584 9.622 27.019 1.00 31.92 181 THR D CA 1
ATOM 7254 C C . THR D 1 181 ? -0.301 10.979 26.310 1.00 26.26 181 THR D C 1
ATOM 7255 O O . THR D 1 181 ? -0.071 11.002 25.102 1.00 23.75 181 THR D O 1
ATOM 7259 N N . ARG D 1 182 ? -0.284 12.081 27.083 1.00 27.97 182 ARG D N 1
ATOM 7260 C CA . ARG D 1 182 ? 0.226 13.411 26.632 1.00 25.65 182 ARG D CA 1
ATOM 7261 C C . ARG D 1 182 ? 1.577 13.748 27.311 1.00 26.16 182 ARG D C 1
ATOM 7262 O O . ARG D 1 182 ? 1.958 13.085 28.290 1.00 28.48 182 ARG D O 1
ATOM 7270 N N . LEU D 1 183 ? 2.296 14.764 26.811 1.00 22.84 183 LEU D N 1
ATOM 7271 C CA . LEU D 1 183 ? 3.559 15.214 27.423 1.00 23.93 183 LEU D CA 1
ATOM 7272 C C . LEU D 1 183 ? 3.360 15.944 28.777 1.00 31.40 183 LEU D C 1
ATOM 7273 O O . LEU D 1 183 ? 2.534 16.855 28.877 1.00 30.59 183 LEU D O 1
ATOM 7278 N N . GLY D 1 184 ? 4.104 15.537 29.814 1.00 30.80 184 GLY D N 1
ATOM 7279 C CA . GLY D 1 184 ? 4.132 16.268 31.079 1.00 32.61 184 GLY D CA 1
ATOM 7280 C C . GLY D 1 184 ? 5.146 17.427 31.089 1.00 35.32 184 GLY D C 1
ATOM 7281 O O . GLY D 1 184 ? 5.769 17.717 30.064 1.00 26.84 184 GLY D O 1
ATOM 7282 N N . ASN D 1 185 ? 5.296 18.099 32.240 1.00 43.38 185 ASN D N 1
ATOM 7283 C CA . ASN D 1 185 ? 6.335 19.130 32.447 1.00 49.94 185 ASN D CA 1
ATOM 7284 C C . ASN D 1 185 ? 6.919 19.018 33.862 1.00 57.33 185 ASN D C 1
ATOM 7285 O O . ASN D 1 185 ? 6.203 18.633 34.798 1.00 57.60 185 ASN D O 1
ATOM 7290 N N . ARG D 1 186 ? 8.201 19.349 34.040 1.00 64.04 186 ARG D N 1
ATOM 7291 C CA . ARG D 1 186 ? 8.809 19.202 35.374 1.00 72.54 186 ARG D CA 1
ATOM 7292 C C . ARG D 1 186 ? 9.908 20.191 35.798 1.00 73.92 186 ARG D C 1
ATOM 7293 O O . ARG D 1 186 ? 10.463 20.045 36.885 1.00 76.30 186 ARG D O 1
ATOM 7301 N N . HIS D 1 187 ? 10.230 21.188 34.980 1.00 73.06 187 HIS D N 1
ATOM 7302 C CA . HIS D 1 187 ? 11.335 22.086 35.340 1.00 72.91 187 HIS D CA 1
ATOM 7303 C C . HIS D 1 187 ? 10.967 23.575 35.428 1.00 69.67 187 HIS D C 1
ATOM 7304 O O . HIS D 1 187 ? 11.832 24.429 35.638 1.00 68.56 187 HIS D O 1
ATOM 7311 N N . ARG D 1 188 ? 9.678 23.869 35.282 1.00 66.69 188 ARG D N 1
ATOM 7312 C CA . ARG D 1 188 ? 9.135 25.198 35.543 1.00 64.27 188 ARG D CA 1
ATOM 7313 C C . ARG D 1 188 ? 9.317 25.562 37.025 1.00 64.23 188 ARG D C 1
ATOM 7314 O O . ARG D 1 188 ? 9.329 26.731 37.404 1.00 64.52 188 ARG D O 1
ATOM 7322 N N . SER D 1 189 ? 9.490 24.543 37.856 1.00 63.46 189 SER D N 1
ATOM 7323 C CA . SER D 1 189 ? 9.588 24.735 39.295 1.00 63.55 189 SER D CA 1
ATOM 7324 C C . SER D 1 189 ? 11.014 25.022 39.811 1.00 63.37 189 SER D C 1
ATOM 7325 O O . SER D 1 189 ? 11.178 25.463 40.949 1.00 61.28 189 SER D O 1
ATOM 7328 N N . ALA D 1 190 ? 12.024 24.810 38.962 1.00 63.68 190 ALA D N 1
ATOM 7329 C CA . ALA D 1 190 ? 13.438 24.794 39.389 1.00 65.39 190 ALA D CA 1
ATOM 7330 C C . ALA D 1 190 ? 14.064 26.153 39.755 1.00 67.40 190 ALA D C 1
ATOM 7331 O O . ALA D 1 190 ? 14.522 26.879 38.863 1.00 66.03 190 ALA D O 1
ATOM 7333 N N . PRO D 1 191 ? 14.133 26.469 41.075 1.00 68.70 191 PRO D N 1
ATOM 7334 C CA . PRO D 1 191 ? 14.505 27.765 41.664 1.00 67.32 191 PRO D CA 1
ATOM 7335 C C . PRO D 1 191 ? 15.971 27.823 42.129 1.00 62.00 191 PRO D C 1
ATOM 7336 O O . PRO D 1 191 ? 16.318 27.213 43.148 1.00 61.88 191 PRO D O 1
ATOM 7340 N N . CYS D 1 192 ? 16.793 28.595 41.411 1.00 54.12 192 CYS D N 1
ATOM 7341 C CA . CYS D 1 192 ? 18.259 28.487 41.465 1.00 43.56 192 CYS D CA 1
ATOM 7342 C C . CYS D 1 192 ? 18.936 28.630 42.841 1.00 38.61 192 CYS D C 1
ATOM 7343 O O . CYS D 1 192 ? 18.416 29.288 43.761 1.00 40.49 192 CYS D O 1
ATOM 7346 N N . LEU D 1 193 ? 20.108 28.005 42.955 1.00 35.10 193 LEU D N 1
ATOM 7347 C CA . LEU D 1 193 ? 20.854 27.896 44.215 1.00 36.52 193 LEU D CA 1
ATOM 7348 C C . LEU D 1 193 ? 22.219 28.578 44.093 1.00 34.09 193 LEU D C 1
ATOM 7349 O O . LEU D 1 193 ? 22.944 28.319 43.142 1.00 30.68 193 LEU D O 1
ATOM 7354 N N . THR D 1 194 ? 22.578 29.423 45.064 1.00 30.87 194 THR D N 1
ATOM 7355 C CA . THR D 1 194 ? 23.831 30.189 45.017 1.00 31.10 194 THR D CA 1
ATOM 7356 C C . THR D 1 194 ? 24.969 29.629 45.891 1.00 32.38 194 THR D C 1
ATOM 7357 O O . THR D 1 194 ? 24.780 29.476 47.112 1.00 34.10 194 THR D O 1
ATOM 7361 N N . GLN D 1 195 ? 26.148 29.379 45.292 1.00 31.72 195 GLN D N 1
ATOM 7362 C CA . GLN D 1 195 ? 27.337 28.843 46.003 1.00 38.02 195 GLN D CA 1
ATOM 7363 C C . GLN D 1 195 ? 28.696 29.512 45.652 1.00 33.78 195 GLN D C 1
ATOM 7364 O O . GLN D 1 195 ? 28.757 30.395 44.795 1.00 31.99 195 GLN D O 1
ATOM 7370 N N . THR D 1 196 ? 29.765 29.094 46.354 1.00 36.07 196 THR D N 1
ATOM 7371 C CA . THR D 1 196 ? 31.158 29.507 46.074 1.00 34.55 196 THR D CA 1
ATOM 7372 C C . THR D 1 196 ? 32.118 28.317 45.772 1.00 40.95 196 THR D C 1
ATOM 7373 O O . THR D 1 196 ? 32.186 27.365 46.553 1.00 42.06 196 THR D O 1
ATOM 7377 N N . ASP D 1 197 ? 32.870 28.382 44.662 1.00 38.23 197 ASP D N 1
ATOM 7378 C CA . ASP D 1 197 ? 33.829 27.310 44.269 1.00 33.08 197 ASP D CA 1
ATOM 7379 C C . ASP D 1 197 ? 35.205 27.349 45.013 1.00 39.23 197 ASP D C 1
ATOM 7380 O O . ASP D 1 197 ? 35.429 28.249 45.836 1.00 38.72 197 ASP D O 1
ATOM 7385 N N . PRO D 1 198 ? 36.116 26.365 44.765 1.00 38.25 198 PRO D N 1
ATOM 7386 C CA . PRO D 1 198 ? 37.370 26.388 45.544 1.00 39.61 198 PRO D CA 1
ATOM 7387 C C . PRO D 1 198 ? 38.353 27.536 45.265 1.00 39.74 198 PRO D C 1
ATOM 7388 O O . PRO D 1 198 ? 39.301 27.704 46.025 1.00 40.99 198 PRO D O 1
ATOM 7392 N N . ARG D 1 199 ? 38.149 28.304 44.204 1.00 43.28 199 ARG D N 1
ATOM 7393 C CA . ARG D 1 199 ? 39.027 29.448 43.934 1.00 48.58 199 ARG D CA 1
ATOM 7394 C C . ARG D 1 199 ? 38.387 30.820 44.260 1.00 48.93 199 ARG D C 1
ATOM 7395 O O . ARG D 1 199 ? 38.960 31.868 43.954 1.00 49.27 199 ARG D O 1
ATOM 7403 N N . GLY D 1 200 ? 37.204 30.808 44.874 1.00 47.46 200 GLY D N 1
ATOM 7404 C CA . GLY D 1 200 ? 36.556 32.042 45.303 1.00 45.34 200 GLY D CA 1
ATOM 7405 C C . GLY D 1 200 ? 35.508 32.672 44.392 1.00 43.71 200 GLY D C 1
ATOM 7406 O O . GLY D 1 200 ? 34.996 33.743 44.720 1.00 46.39 200 GLY D O 1
ATOM 7407 N N . HIS D 1 201 ? 35.183 32.035 43.264 1.00 37.15 201 HIS D N 1
ATOM 7408 C CA . HIS D 1 201 ? 34.152 32.550 42.344 1.00 40.49 201 HIS D CA 1
ATOM 7409 C C . HIS D 1 201 ? 32.713 32.170 42.757 1.00 40.28 201 HIS D C 1
ATOM 7410 O O . HIS D 1 201 ? 32.453 31.033 43.174 1.00 40.31 201 HIS D O 1
ATOM 7417 N N . THR D 1 202 ? 31.786 33.121 42.630 1.00 37.50 202 THR D N 1
ATOM 7418 C CA . THR D 1 202 ? 30.350 32.852 42.781 1.00 30.61 202 THR D CA 1
ATOM 7419 C C . THR D 1 202 ? 29.791 31.943 41.646 1.00 40.29 202 THR D C 1
ATOM 7420 O O . THR D 1 202 ? 29.920 32.296 40.468 1.00 38.76 202 THR D O 1
ATOM 7424 N N . ILE D 1 203 ? 29.171 30.800 41.983 1.00 28.57 203 ILE D N 1
ATOM 7425 C CA . ILE D 1 203 ? 28.567 29.892 40.955 1.00 26.90 203 ILE D CA 1
ATOM 7426 C C . ILE D 1 203 ? 27.064 29.597 41.231 1.00 26.71 203 ILE D C 1
ATOM 7427 O O . ILE D 1 203 ? 26.615 29.737 42.387 1.00 28.04 203 ILE D O 1
ATOM 7432 N N . TYR D 1 204 ? 26.316 29.184 40.186 1.00 25.21 204 TYR D N 1
ATOM 7433 C CA . TYR D 1 204 ? 24.868 28.912 40.263 1.00 25.73 204 TYR D CA 1
ATOM 7434 C C . TYR D 1 204 ? 24.437 27.495 39.762 1.00 26.26 204 TYR D C 1
ATOM 7435 O O . TYR D 1 204 ? 24.775 27.118 38.635 1.00 29.76 204 TYR D O 1
ATOM 7444 N N . TRP D 1 205 ? 23.652 26.758 40.563 1.00 26.07 205 TRP D N 1
ATOM 7445 C CA . TRP D 1 205 ? 23.066 25.449 40.145 1.00 27.38 205 TRP D CA 1
ATOM 7446 C C . TRP D 1 205 ? 21.560 25.574 39.779 1.00 29.87 205 TRP D C 1
ATOM 7447 O O . TRP D 1 205 ? 20.790 26.230 40.495 1.00 27.62 205 TRP D O 1
ATOM 7458 N N . ILE D 1 206 ? 21.127 24.933 38.687 1.00 31.92 206 ILE D N 1
ATOM 7459 C CA . ILE D 1 206 ? 19.688 24.814 38.436 1.00 37.25 206 ILE D CA 1
ATOM 7460 C C . ILE D 1 206 ? 19.071 23.836 39.447 1.00 46.70 206 ILE D C 1
ATOM 7461 O O . ILE D 1 206 ? 19.566 22.724 39.625 1.00 51.15 206 ILE D O 1
ATOM 7466 N N . GLY D 1 207 ? 17.996 24.251 40.110 1.00 51.10 207 GLY D N 1
ATOM 7467 C CA . GLY D 1 207 ? 17.408 23.450 41.172 1.00 57.27 207 GLY D CA 1
ATOM 7468 C C . GLY D 1 207 ? 16.767 22.126 40.767 1.00 58.94 207 GLY D C 1
ATOM 7469 O O . GLY D 1 207 ? 16.405 21.923 39.606 1.00 59.41 207 GLY D O 1
ATOM 7470 N N . PRO D 1 208 ? 16.646 21.200 41.731 1.00 61.27 208 PRO D N 1
ATOM 7471 C CA . PRO D 1 208 ? 15.861 19.968 41.559 1.00 62.52 208 PRO D CA 1
ATOM 7472 C C . PRO D 1 208 ? 14.356 20.259 41.566 1.00 64.88 208 PRO D C 1
ATOM 7473 O O . PRO D 1 208 ? 13.925 21.256 42.145 1.00 64.36 208 PRO D O 1
ATOM 7477 N N . ALA D 1 209 ? 13.577 19.394 40.921 1.00 68.30 209 ALA D N 1
ATOM 7478 C CA . ALA D 1 209 ? 12.141 19.613 40.743 1.00 70.94 209 ALA D CA 1
ATOM 7479 C C . ALA D 1 209 ? 11.357 19.405 42.037 1.00 74.37 209 ALA D C 1
ATOM 7480 O O . ALA D 1 209 ? 11.536 18.399 42.720 1.00 75.22 209 ALA D O 1
ATOM 7482 N N . GLY D 1 210 ? 10.485 20.356 42.361 1.00 76.33 210 GLY D N 1
ATOM 7483 C CA . GLY D 1 210 ? 9.684 20.285 43.571 1.00 79.74 210 GLY D CA 1
ATOM 7484 C C . GLY D 1 210 ? 8.418 19.459 43.409 1.00 81.07 210 GLY D C 1
ATOM 7485 O O . GLY D 1 210 ? 8.348 18.595 42.538 1.00 80.02 210 GLY D O 1
ATOM 7486 N N . PRO D 1 211 ? 7.407 19.716 44.259 1.00 82.70 211 PRO D N 1
ATOM 7487 C CA . PRO D 1 211 ? 6.131 18.998 44.180 1.00 82.29 211 PRO D CA 1
ATOM 7488 C C . PRO D 1 211 ? 5.095 19.693 43.289 1.00 79.77 211 PRO D C 1
ATOM 7489 O O . PRO D 1 211 ? 4.104 19.068 42.912 1.00 80.23 211 PRO D O 1
ATOM 7493 N N . GLU D 1 212 ? 5.328 20.956 42.947 1.00 77.25 212 GLU D N 1
ATOM 7494 C CA . GLU D 1 212 ? 4.410 21.706 42.090 1.00 75.10 212 GLU D CA 1
ATOM 7495 C C . GLU D 1 212 ? 4.582 21.409 40.593 1.00 69.12 212 GLU D C 1
ATOM 7496 O O . GLU D 1 212 ? 4.311 22.264 39.753 1.00 69.15 212 GLU D O 1
ATOM 7502 N N . GLN D 1 213 ? 5.021 20.199 40.259 1.00 63.77 213 GLN D N 1
ATOM 7503 C CA . GLN D 1 213 ? 5.221 19.814 38.858 1.00 56.21 213 GLN D CA 1
ATOM 7504 C C . GLN D 1 213 ? 3.958 19.209 38.237 1.00 50.05 213 GLN D C 1
ATOM 7505 O O . GLN D 1 213 ? 3.029 18.851 38.949 1.00 49.68 213 GLN D O 1
ATOM 7511 N N . ASP D 1 214 ? 3.927 19.106 36.908 1.00 44.79 214 ASP D N 1
ATOM 7512 C CA . ASP D 1 214 ? 2.782 18.530 36.191 1.00 41.19 214 ASP D CA 1
ATOM 7513 C C . ASP D 1 214 ? 3.059 17.074 35.761 1.00 37.62 214 ASP D C 1
ATOM 7514 O O . ASP D 1 214 ? 3.468 16.816 34.619 1.00 32.15 214 ASP D O 1
ATOM 7519 N N . ALA D 1 215 ? 2.852 16.126 36.676 1.00 36.63 215 ALA D N 1
ATOM 7520 C CA . ALA D 1 215 ? 3.170 14.724 36.375 1.00 36.74 215 ALA D CA 1
ATOM 7521 C C . ALA D 1 215 ? 2.109 13.743 36.846 1.00 38.39 215 ALA D C 1
ATOM 7522 O O . ALA D 1 215 ? 2.444 12.631 37.261 1.00 41.40 215 ALA D O 1
ATOM 7524 N N . GLY D 1 216 ? 0.843 14.148 36.787 1.00 37.95 216 GLY D N 1
ATOM 7525 C CA . GLY D 1 216 ? -0.243 13.337 37.330 1.00 43.36 216 GLY D CA 1
ATOM 7526 C C . GLY D 1 216 ? -0.953 12.477 36.296 1.00 43.13 216 GLY D C 1
ATOM 7527 O O . GLY D 1 216 ? -0.405 12.218 35.210 1.00 40.33 216 GLY D O 1
ATOM 7528 N N . PRO D 1 217 ? -2.190 12.059 36.611 1.00 42.34 217 PRO D N 1
ATOM 7529 C CA . PRO D 1 217 ? -2.954 11.096 35.808 1.00 41.36 217 PRO D CA 1
ATOM 7530 C C . PRO D 1 217 ? -3.118 11.591 34.379 1.00 40.01 217 PRO D C 1
ATOM 7531 O O . PRO D 1 217 ? -3.519 12.739 34.190 1.00 41.62 217 PRO D O 1
ATOM 7535 N N . GLY D 1 218 ? -2.796 10.751 33.398 1.00 36.99 218 GLY D N 1
ATOM 7536 C CA . GLY D 1 218 ? -2.882 11.135 31.999 1.00 36.36 218 GLY D CA 1
ATOM 7537 C C . GLY D 1 218 ? -1.548 11.413 31.316 1.00 35.43 218 GLY D C 1
ATOM 7538 O O . GLY D 1 218 ? -1.467 11.378 30.076 1.00 34.12 218 GLY D O 1
ATOM 7539 N N . THR D 1 219 ? -0.505 11.705 32.106 1.00 33.07 219 THR D N 1
ATOM 7540 C CA . THR D 1 219 ? 0.801 12.099 31.559 1.00 28.36 219 THR D CA 1
ATOM 7541 C C . THR D 1 219 ? 1.742 10.915 31.296 1.00 28.48 219 THR D C 1
ATOM 7542 O O . THR D 1 219 ? 1.516 9.813 31.825 1.00 27.94 219 THR D O 1
ATOM 7546 N N . ASP D 1 220 ? 2.798 11.149 30.509 1.00 25.94 220 ASP D N 1
ATOM 7547 C CA . ASP D 1 220 ? 3.854 10.136 30.323 1.00 28.74 220 ASP D CA 1
ATOM 7548 C C . ASP D 1 220 ? 4.623 9.761 31.615 1.00 30.29 220 ASP D C 1
ATOM 7549 O O . ASP D 1 220 ? 4.853 8.564 31.867 1.00 29.24 220 ASP D O 1
ATOM 7554 N N . PHE D 1 221 ? 5.003 10.757 32.428 1.00 28.05 221 PHE D N 1
ATOM 7555 C CA . PHE D 1 221 ? 5.594 10.478 33.757 1.00 33.16 221 PHE D CA 1
ATOM 7556 C C . PHE D 1 221 ? 4.797 9.477 34.633 1.00 31.29 221 PHE D C 1
ATOM 7557 O O . PHE D 1 221 ? 5.386 8.539 35.207 1.00 32.14 221 PHE D O 1
ATOM 7565 N N . ASP D 1 222 ? 3.476 9.663 34.752 1.00 34.34 222 ASP D N 1
ATOM 7566 C CA . ASP D 1 222 ? 2.660 8.849 35.687 1.00 38.48 222 ASP D CA 1
ATOM 7567 C C . ASP D 1 222 ? 2.507 7.380 35.248 1.00 39.81 222 ASP D C 1
ATOM 7568 O O . ASP D 1 222 ? 2.434 6.467 36.091 1.00 42.08 222 ASP D O 1
ATOM 7573 N N . ALA D 1 223 ? 2.464 7.157 33.935 1.00 36.00 223 ALA D N 1
ATOM 7574 C CA . ALA D 1 223 ? 2.339 5.808 33.387 1.00 35.24 223 ALA D CA 1
ATOM 7575 C C . ALA D 1 223 ? 3.571 4.953 33.690 1.00 34.10 223 ALA D C 1
ATOM 7576 O O . ALA D 1 223 ? 3.441 3.842 34.242 1.00 36.74 223 ALA D O 1
ATOM 7578 N N . VAL D 1 224 ? 4.760 5.471 33.365 1.00 29.21 224 VAL D N 1
ATOM 7579 C CA . VAL D 1 224 ? 5.990 4.697 33.587 1.00 31.76 224 VAL D CA 1
ATOM 7580 C C . VAL D 1 224 ? 6.295 4.465 35.084 1.00 36.57 224 VAL D C 1
ATOM 7581 O O . VAL D 1 224 ? 6.878 3.439 35.455 1.00 37.70 224 VAL D O 1
ATOM 7585 N N . ARG D 1 225 ? 5.877 5.402 35.935 1.00 36.44 225 ARG D N 1
ATOM 7586 C CA . ARG D 1 225 ? 6.027 5.261 37.391 1.00 38.49 225 ARG D CA 1
ATOM 7587 C C . ARG D 1 225 ? 5.220 4.093 37.961 1.00 40.78 225 ARG D C 1
ATOM 7588 O O . ARG D 1 225 ? 5.577 3.509 39.006 1.00 45.49 225 ARG D O 1
ATOM 7596 N N . ASN D 1 226 ? 4.128 3.749 37.286 1.00 37.91 226 ASN D N 1
ATOM 7597 C CA . ASN D 1 226 ? 3.269 2.644 37.715 1.00 37.70 226 ASN D CA 1
ATOM 7598 C C . ASN D 1 226 ? 3.449 1.316 36.948 1.00 38.30 226 ASN D C 1
ATOM 7599 O O . ASN D 1 226 ? 2.609 0.420 37.054 1.00 38.37 226 ASN D O 1
ATOM 7604 N N . THR D 1 227 ? 4.543 1.208 36.186 1.00 37.17 227 THR D N 1
ATOM 7605 C CA . THR D 1 227 ? 4.942 -0.031 35.485 1.00 37.77 227 THR D CA 1
ATOM 7606 C C . THR D 1 227 ? 4.154 -0.368 34.188 1.00 35.58 227 THR D C 1
ATOM 7607 O O . THR D 1 227 ? 3.944 -1.544 33.860 1.00 36.14 227 THR D O 1
ATOM 7611 N N . TYR D 1 228 ? 3.767 0.674 33.441 1.00 35.49 228 TYR D N 1
ATOM 7612 C CA . TYR D 1 228 ? 3.144 0.556 32.112 1.00 36.58 228 TYR D CA 1
ATOM 7613 C C . TYR D 1 228 ? 4.055 1.143 30.998 1.00 33.36 228 TYR D C 1
ATOM 7614 O O . TYR D 1 228 ? 4.812 2.080 31.249 1.00 29.57 228 TYR D O 1
ATOM 7623 N N . ILE D 1 229 ? 3.983 0.594 29.783 1.00 28.56 229 ILE D N 1
ATOM 7624 C CA . ILE D 1 229 ? 4.680 1.182 28.614 1.00 27.67 229 ILE D CA 1
ATOM 7625 C C . ILE D 1 229 ? 3.886 2.389 28.075 1.00 26.73 229 ILE D C 1
ATOM 7626 O O . ILE D 1 229 ? 2.670 2.276 27.869 1.00 29.75 229 ILE D O 1
ATOM 7631 N N . SER D 1 230 ? 4.561 3.529 27.874 1.00 25.44 230 SER D N 1
ATOM 7632 C CA . SER D 1 230 ? 3.921 4.787 27.406 1.00 26.98 230 SER D CA 1
ATOM 7633 C C . SER D 1 230 ? 4.106 5.055 25.902 1.00 23.70 230 SER D C 1
ATOM 7634 O O . SER D 1 230 ? 5.231 4.952 25.405 1.00 22.58 230 SER D O 1
ATOM 7637 N N . ILE D 1 231 ? 3.002 5.385 25.201 1.00 24.48 231 ILE D N 1
ATOM 7638 C CA . ILE D 1 231 ? 2.994 5.793 23.770 1.00 22.12 231 ILE D CA 1
ATOM 7639 C C . ILE D 1 231 ? 2.325 7.189 23.547 1.00 24.72 231 ILE D C 1
ATOM 7640 O O . ILE D 1 231 ? 1.135 7.338 23.833 1.00 23.30 231 ILE D O 1
ATOM 7645 N N . THR D 1 232 ? 3.079 8.196 23.071 1.00 24.54 232 THR D N 1
ATOM 7646 C CA . THR D 1 232 ? 2.544 9.561 22.775 1.00 22.40 232 THR D CA 1
ATOM 7647 C C . THR D 1 232 ? 2.659 9.941 21.277 1.00 20.36 232 THR D C 1
ATOM 7648 O O . THR D 1 232 ? 3.768 9.922 20.735 1.00 19.43 232 THR D O 1
ATOM 7652 N N . PRO D 1 233 ? 1.544 10.346 20.613 1.00 20.56 233 PRO D N 1
ATOM 7653 C CA . PRO D 1 233 ? 1.655 10.799 19.205 1.00 20.46 233 PRO D CA 1
ATOM 7654 C C . PRO D 1 233 ? 2.079 12.291 19.129 1.00 27.13 233 PRO D C 1
ATOM 7655 O O . PRO D 1 233 ? 1.451 13.106 19.816 1.00 27.12 233 PRO D O 1
ATOM 7659 N N . ILE D 1 234 ? 3.100 12.634 18.333 1.00 22.58 234 ILE D N 1
ATOM 7660 C CA . ILE D 1 234 ? 3.615 14.024 18.309 1.00 24.55 234 ILE D CA 1
ATOM 7661 C C . ILE D 1 234 ? 3.564 14.682 16.906 1.00 24.63 234 ILE D C 1
ATOM 7662 O O . ILE D 1 234 ? 3.552 13.976 15.894 1.00 23.83 234 ILE D O 1
ATOM 7667 N N . HIS D 1 235 ? 3.530 16.023 16.862 1.00 21.77 235 HIS D N 1
ATOM 7668 C CA . HIS D 1 235 ? 3.515 16.814 15.603 1.00 22.27 235 HIS D CA 1
ATOM 7669 C C . HIS D 1 235 ? 4.824 16.709 14.805 1.00 24.39 235 HIS D C 1
ATOM 7670 O O . HIS D 1 235 ? 5.913 16.634 15.381 1.00 25.73 235 HIS D O 1
ATOM 7677 N N . VAL D 1 236 ? 4.720 16.742 13.479 1.00 25.69 236 VAL D N 1
ATOM 7678 C CA . VAL D 1 236 ? 5.895 16.950 12.638 1.00 31.12 236 VAL D CA 1
ATOM 7679 C C . VAL D 1 236 ? 5.978 18.341 11.927 1.00 30.08 236 VAL D C 1
ATOM 7680 O O . VAL D 1 236 ? 7.030 18.673 11.385 1.00 34.52 236 VAL D O 1
ATOM 7684 N N . ASP D 1 237 ? 4.892 19.121 11.927 1.00 23.97 237 ASP D N 1
ATOM 7685 C CA . ASP D 1 237 ? 4.854 20.483 11.329 1.00 22.46 237 ASP D CA 1
ATOM 7686 C C . ASP D 1 237 ? 4.565 21.505 12.462 1.00 20.76 237 ASP D C 1
ATOM 7687 O O . ASP D 1 237 ? 3.505 21.431 13.092 1.00 21.14 237 ASP D O 1
ATOM 7692 N N . LEU D 1 238 ? 5.518 22.414 12.734 1.00 20.57 238 LEU D N 1
ATOM 7693 C CA . LEU D 1 238 ? 5.385 23.418 13.823 1.00 21.34 238 LEU D CA 1
ATOM 7694 C C . LEU D 1 238 ? 4.418 24.588 13.533 1.00 22.41 238 LEU D C 1
ATOM 7695 O O . LEU D 1 238 ? 4.137 25.401 14.437 1.00 20.05 238 LEU D O 1
ATOM 7700 N N . THR D 1 239 ? 3.888 24.682 12.297 1.00 19.55 239 THR D N 1
ATOM 7701 C CA . THR D 1 239 ? 2.832 25.678 12.007 1.00 17.99 239 THR D CA 1
ATOM 7702 C C . THR D 1 239 ? 1.531 25.501 12.843 1.00 26.61 239 THR D C 1
ATOM 7703 O O . THR D 1 239 ? 0.907 24.420 12.826 1.00 24.84 239 THR D O 1
ATOM 7707 N N . ARG D 1 240 ? 1.088 26.555 13.532 1.00 23.84 240 ARG D N 1
ATOM 7708 C CA . ARG D 1 240 ? -0.180 26.485 14.291 1.00 26.36 240 ARG D CA 1
ATOM 7709 C C . ARG D 1 240 ? -1.410 26.972 13.474 1.00 25.84 240 ARG D C 1
ATOM 7710 O O . ARG D 1 240 ? -1.839 28.119 13.623 1.00 26.10 240 ARG D O 1
ATOM 7718 N N . TYR D 1 241 ? -1.958 26.092 12.611 1.00 25.60 241 TYR D N 1
ATOM 7719 C CA . TYR D 1 241 ? -3.115 26.399 11.730 1.00 28.84 241 TYR D CA 1
ATOM 7720 C C . TYR D 1 241 ? -4.355 26.964 12.426 1.00 31.84 241 TYR D C 1
ATOM 7721 O O . TYR D 1 241 ? -5.031 27.859 11.893 1.00 31.55 241 TYR D O 1
ATOM 7730 N N . GLN D 1 242 ? -4.661 26.463 13.623 1.00 34.16 242 GLN D N 1
ATOM 7731 C CA . GLN D 1 242 ? -5.832 26.952 14.362 1.00 34.81 242 GLN D CA 1
ATOM 7732 C C . GLN D 1 242 ? -5.723 28.423 14.824 1.00 34.38 242 GLN D C 1
ATOM 7733 O O . GLN D 1 242 ? -6.727 29.012 15.259 1.00 35.71 242 GLN D O 1
ATOM 7739 N N . ALA D 1 243 ? -4.533 29.022 14.715 1.00 29.92 243 ALA D N 1
ATOM 7740 C CA . ALA D 1 243 ? -4.365 30.455 15.048 1.00 32.33 243 ALA D CA 1
ATOM 7741 C C . ALA D 1 243 ? -4.239 31.454 13.857 1.00 36.26 243 ALA D C 1
ATOM 7742 O O . ALA D 1 243 ? -4.154 32.669 14.075 1.00 35.97 243 ALA D O 1
ATOM 7744 N N . LEU D 1 244 ? -4.226 30.963 12.615 1.00 35.30 244 LEU D N 1
ATOM 7745 C CA . LEU D 1 244 ? -4.015 31.851 11.455 1.00 35.21 244 LEU D CA 1
ATOM 7746 C C . LEU D 1 244 ? -5.081 32.952 11.265 1.00 38.11 244 LEU D C 1
ATOM 7747 O O . LEU D 1 244 ? -4.742 34.123 11.057 1.00 36.72 244 LEU D O 1
ATOM 7752 N N . GLU D 1 245 ? -6.362 32.593 11.342 1.00 39.56 245 GLU D N 1
ATOM 7753 C CA . GLU D 1 245 ? -7.426 33.572 11.092 1.00 41.56 245 GLU D CA 1
ATOM 7754 C C . GLU D 1 245 ? -7.393 34.730 12.092 1.00 42.34 245 GLU D C 1
ATOM 7755 O O . GLU D 1 245 ? -7.606 35.880 11.732 1.00 43.12 245 GLU D O 1
ATOM 7761 N N . ASN D 1 246 ? -7.090 34.428 13.344 1.00 45.00 246 ASN D N 1
ATOM 7762 C CA . ASN D 1 246 ? -7.021 35.460 14.380 1.00 48.04 246 ASN D CA 1
ATOM 7763 C C . ASN D 1 246 ? -5.808 36.406 14.260 1.00 43.76 246 ASN D C 1
ATOM 7764 O O . ASN D 1 246 ? -5.910 37.611 14.518 1.00 41.23 246 ASN D O 1
ATOM 7769 N N . VAL D 1 247 ? -4.666 35.853 13.870 1.00 41.12 247 VAL D N 1
ATOM 7770 C CA . VAL D 1 247 ? -3.420 36.624 13.771 1.00 39.52 247 VAL D CA 1
ATOM 7771 C C . VAL D 1 247 ? -3.464 37.593 12.577 1.00 39.21 247 VAL D C 1
ATOM 7772 O O . VAL D 1 247 ? -2.860 38.673 12.608 1.00 39.89 247 VAL D O 1
ATOM 7776 N N . THR D 1 248 ? -4.211 37.214 11.542 1.00 37.20 248 THR D N 1
ATOM 7777 C CA . THR D 1 248 ? -4.427 38.074 10.371 1.00 39.07 248 THR D CA 1
ATOM 7778 C C . THR D 1 248 ? -5.207 39.359 10.715 1.00 41.11 248 THR D C 1
ATOM 7779 O O . THR D 1 248 ? -4.860 40.451 10.246 1.00 40.36 248 THR D O 1
ATOM 7783 N N . ARG D 1 249 ? -6.258 39.229 11.525 1.00 41.50 249 ARG D N 1
ATOM 7784 C CA . ARG D 1 249 ? -7.028 40.393 11.971 1.00 44.50 249 ARG D CA 1
ATOM 7785 C C . ARG D 1 249 ? -6.200 41.289 12.895 1.00 44.39 249 ARG D C 1
ATOM 7786 O O . ARG D 1 249 ? -6.344 42.512 12.884 1.00 44.73 249 ARG D O 1
ATOM 7794 N N . TRP D 1 250 ? -5.344 40.667 13.699 1.00 43.57 250 TRP D N 1
ATOM 7795 C CA . TRP D 1 250 ? -4.404 41.383 14.557 1.00 45.46 250 TRP D CA 1
ATOM 7796 C C . TRP D 1 250 ? -3.427 42.235 13.730 1.00 44.65 250 TRP D C 1
ATOM 7797 O O . TRP D 1 250 ? -3.207 43.410 14.037 1.00 43.37 250 TRP D O 1
ATOM 7808 N N . THR D 1 251 ? -2.851 41.633 12.683 1.00 44.40 251 THR D N 1
ATOM 7809 C CA . THR D 1 251 ? -1.859 42.294 11.824 1.00 42.83 251 THR D CA 1
ATOM 7810 C C . THR D 1 251 ? -2.510 43.424 11.002 1.00 45.62 251 THR D C 1
ATOM 7811 O O . THR D 1 251 ? -1.846 44.398 10.633 1.00 46.63 251 THR D O 1
ATOM 7815 N N . ASP D 1 252 ? -3.816 43.314 10.747 1.00 45.50 252 ASP D N 1
ATOM 7816 C CA . ASP D 1 252 ? -4.566 44.383 10.079 1.00 48.06 252 ASP D CA 1
ATOM 7817 C C . ASP D 1 252 ? -4.666 45.649 10.955 1.00 51.34 252 ASP D C 1
ATOM 7818 O O . ASP D 1 252 ? -4.420 46.771 10.486 1.00 51.55 252 ASP D O 1
ATOM 7823 N N . ARG D 1 253 ? -5.043 45.475 12.222 1.00 51.67 253 ARG D N 1
ATOM 7824 C CA . ARG D 1 253 ? -5.110 46.612 13.151 1.00 52.97 253 ARG D CA 1
ATOM 7825 C C . ARG D 1 253 ? -3.734 47.254 13.397 1.00 53.10 253 ARG D C 1
ATOM 7826 O O . ARG D 1 253 ? -3.647 48.443 13.709 1.00 53.20 253 ARG D O 1
ATOM 7834 N N . LEU D 1 254 ? -2.667 46.468 13.255 1.00 52.24 254 LEU D N 1
ATOM 7835 C CA . LEU D 1 254 ? -1.305 46.989 13.411 1.00 54.70 254 LEU D CA 1
ATOM 7836 C C . LEU D 1 254 ? -0.960 47.998 12.317 1.00 58.20 254 LEU D C 1
ATOM 7837 O O . LEU D 1 254 ? -0.524 49.115 12.606 1.00 61.15 254 LEU D O 1
ATOM 7842 N N . THR D 1 255 ? -1.169 47.607 11.065 1.00 56.89 255 THR D N 1
ATOM 7843 C CA . THR D 1 255 ? -0.757 48.431 9.936 1.00 58.97 255 THR D CA 1
ATOM 7844 C C . THR D 1 255 ? -1.617 49.679 9.751 1.00 61.68 255 THR D C 1
ATOM 7845 O O . THR D 1 255 ? -1.143 50.689 9.231 1.00 62.40 255 THR D O 1
ATOM 7849 N N . ALA D 1 256 ? -2.876 49.614 10.170 1.00 64.08 256 ALA D N 1
ATOM 7850 C CA . ALA D 1 256 ? -3.755 50.776 10.072 1.00 70.51 256 ALA D CA 1
ATOM 7851 C C . ALA D 1 256 ? -3.294 51.863 11.038 1.00 77.31 256 ALA D C 1
ATOM 7852 O O . ALA D 1 256 ? -3.478 53.054 10.788 1.00 79.05 256 ALA D O 1
ATOM 7854 N N . HIS D 1 257 ? -2.680 51.429 12.136 1.00 83.22 257 HIS D N 1
ATOM 7855 C CA . HIS D 1 257 ? -2.207 52.312 13.196 1.00 91.10 257 HIS D CA 1
ATOM 7856 C C . HIS D 1 257 ? -0.998 53.151 12.774 1.00 92.15 257 HIS D C 1
ATOM 7857 O O . HIS D 1 257 ? -1.078 54.380 12.708 1.00 94.63 257 HIS D O 1
ATOM 7864 N N . MET D 1 258 ? 0.119 52.486 12.491 1.00 90.12 258 MET D N 1
ATOM 7865 C CA . MET D 1 258 ? 1.352 53.176 12.121 1.00 89.53 258 MET D CA 1
ATOM 7866 C C . MET D 1 258 ? 1.231 53.936 10.798 1.00 92.10 258 MET D C 1
ATOM 7867 O O . MET D 1 258 ? 1.681 55.081 10.683 1.00 92.96 258 MET D O 1
ATOM 7872 N N . ASP D 1 259 ? 0.615 53.300 9.806 1.00 92.83 259 ASP D N 1
ATOM 7873 C CA . ASP D 1 259 ? 0.415 53.928 8.504 1.00 94.63 259 ASP D CA 1
ATOM 7874 C C . ASP D 1 259 ? -0.941 53.555 7.907 1.00 95.26 259 ASP D C 1
ATOM 7875 O O . ASP D 1 259 ? -1.968 54.126 8.274 0.00 96.99 259 ASP D O 1
#

GO terms:
  GO:0042802 identical protein binding (F, IPI)

Nearest PDB structures (foldseek):
  5ksr-assembly1_A  TM=1.004E+00  e=3.285E-54  Xylella fastidiosa 9a5c
  5ksr-assembly1_B  TM=1.003E+00  e=3.285E-51  Xylella fastidiosa 9a5c
  5ksq-assembly1_B  TM=9.977E-01  e=8.186E-50  Xylella fastidiosa 9a5c
  5ksq-assembly1_A  TM=9.981E-01  e=5.841E-49  Xylella fastidiosa 9a5c
  5kst-assembly1_D  TM=9.512E-01  e=1.060E-48  Xylella fastidiosa 9a5c

Radius of gyration: 30.7 Å; Cα contacts (8 Å, |Δi|>4): 2173; chains: 4; bounding box: 83×69×58 Å

Foldseek 3Di:
DEEEEEEQAAPPDDLSVLQVVLQVVVPYHYAYFYEHHRHPPDAQDDDDPDDWDKDDPDDRYIYTHDALLNRLVCVVPPPDPDDGQEYEFDAAAADQAFPNPPRDRSVSNQLSQLVVPHAYEGHYEHDPPPDFPSVLRSVVVNVVVVCCVVPNDDRFWHKYKYAYGDDPVPADEADEADGWWFQPQFDWDWDADPVGDIDIDRHGGDPPTGQDPRHPNPQNVVRHMYIYIGGSDPDPVVCVVVVVVVVVVVVVVVD/DEEEEEEQAAPPDPLRVLLVVLQVVVPYHYAYFYEHHHHPPDAQDDDDPDDWDKDDPDDRYIYTHDALLNRLVCVPPPPDPDDGQEYEYDAAPADQAFPNPPRDSRNSNQLSCPVVPHAYEGHYEHDPPVFPSVLRSVVVVVVVVCCVVPNDDRQWYKYKYAYRDDPVPADEADEADGWWFQVQFDWDWDADPVRDIDIDGHGGDPPTGQDPRHPNVQNVVRHMYIYIDGSDPDPVVCVVVVVVVVVVVVVVVD/DEEEEEEQAADPDPLRVLLQVLLVVVPYHYAYFYEHHHPVPHAQDDDDPDDWDKDDDDPRYIYTHDALLNRLVCCVPPVDPDDGQEYEFDAAAADQAFPNPVRDSSNSNQLSRVVSPHAYEGHYEHDDPDPPDFDSVLRSVVVNVVVVVCVVPNDDDQKHKYKYAYRDDNVVADEADEADGWWFQVQFDKDWDADPVGDIDIDRHGGDPPTGQDPRHPNVQRVVRHMYIYIDHSDPDDPVCVVVVVVVVVVVVVPDDD/DEEEEEEQAAPPDPLSVLQQVLLVVVPYHYAYFYEHHHQPPHAADDDDPDDWDKDDDDPRYIYTHDALLNRLVCCPPPPDPDDGQEYEYDAAAADQAFPNPVGDSSNSNQLSQLVSPHAYEGHYEHDDDDDDDDDFPSVLRSVVVNVVVVVCVVPNDDRFWHKYKYAYGDDNVQADEADEADGWWWQVQFDKDWDADPVGDIDIDTHHTDPPTGQDPRHPNHQNVVRHMYIYIDGSDPDDVVCVVVVVVVVVVVVVVVD

Secondary structure (DSSP, 8-state):
-EEEEE-SS-TT-HHHHHHHHHHHHTT-EEEEEEESS--BTB--S---SS-B-EEEEETTEEEESS-HHHHHHHHHTTS-S---SEEEEEEESS---GGGSTT-HHHHHHHHHHHTT--EEEEEEE-------HHHHHHHHHHHHHHHHHS---SSSEEEEEEESS-GGG---EEE-B--B-STT--EEEEE-TTS-EEEEEPPP-TTSB-STTBHHHHHHTT-EEEEEE-S--B-GGGHHHHHHHHHHHHHHH-/-EEEEE-SS-TT-HHHHHHHHHHHHTT-EEEEEEESS--TTB--S---SS-B-EEEEETTEEEESS-HHHHHHHHHTTS-S---SEEEEEEESS---GGGSTT-HHHHHHHHHHHTT--EEEEEEE------HHHHHHHHHHHHHHHHHS---SSSEEEEEEESS-GGG---EEE-B--B-STT--EEEEE-TTS-EEEEEPPP-TTSB-STTBHHHHHHTT-EEEEEE-S--B-GGGHHHHHHHHHHHHHH--/-EEEEE-SS-TT-HHHHHHHHHHHHTT-EEEEEEESS--TTB--S---SS-EEEEEEETTEEEESS-HHHHHHHIIIII-S---SEEEEEEESS---GGGSTT-HHHHHHHHHHHTT--EEEEEEE---------HHHHHHHHHHHHHHHHHS---SSEEEEEEEESS-GGG---EEE-B--B-STT--EEEEE-TTS-EEEEE----SSSB-STTBHHHHHHTT-EEEEEEES--B-GGGHHHHHHHHHHHHHHS--/-EEEEE-SS-TT-HHHHHHHHHHHHTT-EEEEEEESS--TTB------SS-B-EEEEETTEEEESS-HHHHHHHIIIII-S---SEEEEEEESS---GGGSTT-HHHHHHHHHHHTT--EEEEEEE----SS-----HHHHHHHHHHHHHHHHHSPPPSS-EEEEEEESS-GGG---EEE-B--B-STT---EEEE-TTS-EEEEPPPP-SSSB--TTBHHHHHHTT-EEEEEE-S--B-GGGHHHHHHHHHHHHHHH-